Protein AF-0000000085245393 (afdb_homodimer)

Nearest PDB structures (foldseek):
  5vcm-assembly1_A  TM=9.614E-01  e=4.831E-47  Homo sapiens
  5vcr-assembly1_A  TM=9.547E-01  e=9.733E-47  Homo sapiens
  5vcr-assembly2_B  TM=9.678E-01  e=6.680E-46  Homo sapiens
  5vcs-assembly1_A  TM=9.405E-01  e=3.726E-46  Homo sapiens
  5vcm-assembly2_B  TM=9.175E-01  e=2.350E-44  Homo sapiens

Solvent-accessible surface area (backbone atoms only — not comparable to full-atom values): 44338 Å² total; per-residue (Å²): 111,68,64,62,53,54,48,43,52,49,50,40,48,46,50,40,48,46,55,51,48,52,52,52,50,53,53,48,48,56,58,46,58,70,68,60,77,69,82,82,82,72,82,63,80,61,82,68,73,80,67,93,48,81,86,69,77,38,80,86,39,64,67,45,31,49,50,30,41,52,50,38,53,68,66,51,62,54,43,48,45,82,81,43,69,75,79,60,79,39,40,39,38,29,45,33,63,91,48,60,70,40,36,51,49,24,52,54,25,48,74,58,22,55,74,37,53,38,29,33,39,33,41,39,27,52,50,90,49,70,66,55,51,52,59,61,68,66,60,78,65,32,29,34,33,62,39,54,49,85,67,22,42,81,72,22,65,65,29,79,69,13,50,32,82,57,45,39,58,40,83,46,51,60,70,56,24,58,72,71,58,28,68,48,35,91,26,38,16,88,80,49,33,28,58,47,34,85,55,38,46,55,30,49,46,53,55,44,48,56,52,41,47,74,72,64,39,70,89,44,52,66,56,81,61,50,38,30,38,44,46,33,37,31,35,46,40,43,42,38,53,61,50,49,55,50,48,52,53,44,29,67,76,75,36,71,77,44,55,32,40,17,40,6,30,88,65,35,65,66,64,24,79,79,23,46,36,28,29,33,36,28,33,58,40,47,92,52,44,76,34,35,30,28,44,29,69,59,48,51,25,40,49,49,39,33,38,69,60,59,33,56,45,40,33,33,46,55,50,57,40,49,35,52,36,26,54,72,51,41,63,62,41,42,23,28,42,31,37,60,24,32,34,28,32,77,45,58,68,37,50,100,88,34,74,68,77,63,49,68,69,56,33,53,51,52,48,52,54,44,48,63,71,39,58,87,47,56,71,59,94,59,77,42,82,75,44,81,46,76,46,52,64,68,91,72,84,70,82,17,53,33,32,36,61,50,59,26,54,50,53,61,41,47,84,34,54,129,111,69,67,61,51,53,50,41,52,49,51,41,49,46,50,41,47,48,56,51,47,51,53,52,50,53,52,48,49,56,59,46,55,70,68,62,77,74,74,89,74,72,78,63,81,60,82,67,75,81,66,91,49,80,85,69,76,38,82,86,40,64,68,44,32,49,50,31,41,52,49,38,53,68,66,52,61,56,43,48,45,83,81,44,70,75,78,60,78,38,39,38,36,29,46,33,63,93,49,61,69,40,35,50,50,24,52,55,25,48,72,58,22,57,72,37,55,38,29,32,39,34,40,38,26,52,51,91,50,71,66,54,50,50,61,61,69,65,60,78,65,32,28,36,33,63,38,53,48,85,67,22,42,83,70,21,66,66,29,77,71,13,50,33,83,55,44,40,58,41,82,48,51,59,69,56,24,58,74,71,58,27,67,48,36,90,25,39,15,91,81,47,33,29,58,48,35,85,57,38,46,56,30,50,45,54,55,42,49,57,51,41,49,75,70,64,40,70,88,45,51,67,56,83,61,50,40,28,39,44,46,32,37,33,34,47,40,44,43,38,54,61,49,50,55,50,49,54,53,45,28,67,76,76,35,70,77,45,53,33,41,18,40,6,29,88,64,36,65,65,64,24,78,79,22,45,35,28,30,33,34,28,33,58,41,46,90,49,45,74,34,35,32,27,44,30,68,58,46,51,25,40,51,48,39,34,38,68,59,62,33,57,46,40,34,33,48,55,50,58,40,49,34,50,36,26,53,70,51,42,63,60,38,41,23,28,41,31,38,60,25,31,36,27,32,78,46,58,67,37,49,99,89,34,73,69,78,64,48,67,69,57,33,52,51,51,49,51,52,43,48,63,72,40,58,86,48,58,71,60,94,59,75,42,81,74,44,81,46,75,47,52,64,70,89,73,84,70,83,17,50,33,32,34,63,47,58,26,52,50,55,61,42,49,83,35,55,128

pLDDT: mean 88.42, std 16.77, range [25.17, 98.88]

Foldseek 3Di:
DVVVVVVLVVVLLVQLVVLQVVLQVLLVCVVVVVVPPDDDDDPPPPPPPPPLDQQDADPPDLVRRLSSQSVQLQVFRKAQCVVQPDAAPAEEEAEEEPDQLLLLQQLVLLLLAPPSQRYEYEYEYLDDDPSNSVSQNPDNSYIYTYHYDSQRCSSVVQDPVHPNPLADAFPDALVVCVVSVRSQSPFFWPVRGTAHNVLLVVLLRVLLSLLCQCPPNPSCPPPFWWYWYAYSQKRFHRCQVLLVVQVVVCCVVPNVPAQKEAQAFAPQCVVVLVQVQEKEKEFDDLRGRVHGIGHGPVNSVLVLQCLLQQLAPQASDSSLSLLVCLAPPRPHRHMYTYRPRHRMYGLFPADPVRNPDGDSVVSVVVVVVSCVSNVVRHNDVHHDYPYYYYHHRDHDDGPGNNRGVSSSSSSNCSNVRD/DVVLVVVLVVVLLVQLVVLQVVLQVLLVCVVVVVVPPPDDDDPPVPPPPPPLDQQDADPPDLVRRLSSQSVQLQVFRKAQCVVQPDAAPAEEEAEEEPDQLLLLQQLVLLLLAPPSQRYEYEYEYLDDDPSNSVSQNPRNSYIYTYHYDSQRCSSVVQDPVHPNPLADAFPDALVVCVVSVRSQSPFFWPVRTTAHNVLLVVLLRVLLSLLCQCPPNPSCPPPFWWYWYAYSQKRFHRCQVLLVVQVVVCCVVPNVPAQKEAQAFAPQCVVVLVQVQEKEKEFDDLRGRVHGIGHGPVNSVLVLQCLLQQLAPQASDSSLSLLVCLAPPRPHRHMYTYRPRHRMYGLFPADPVRHPDGDSVVSVVVVVVSCVSNVVRHNDVHHDYPYYYYHDRDHDDGPGNNRGVSSSSSSNCSNVRD

Structure (mmCIF, N/CA/C/O backbone):
data_AF-0000000085245393-model_v1
#
loop_
_entity.id
_entity.type
_entity.pdbx_description
1 polymer 'Alpha-1,6-mannosyl-glycoprotein 2-beta-N-acetylglucosaminyltransferase'
#
loop_
_atom_site.group_PDB
_atom_site.id
_atom_site.type_symbol
_atom_site.label_atom_id
_atom_site.label_alt_id
_atom_site.label_comp_id
_atom_site.label_asym_id
_atom_site.label_entity_id
_atom_site.label_seq_id
_atom_site.pdbx_PDB_ins_code
_atom_site.Cartn_x
_atom_site.Cartn_y
_atom_site.Cartn_z
_atom_site.occupancy
_atom_site.B_iso_or_equiv
_atom_site.auth_seq_id
_atom_site.auth_comp_id
_atom_site.auth_asym_id
_atom_site.auth_atom_id
_atom_site.pdbx_PDB_model_num
ATOM 1 N N . MET A 1 1 ? -40.281 -1.071 -5.734 1 47.12 1 MET A N 1
ATOM 2 C CA . MET A 1 1 ? -39.219 -1.865 -6.359 1 47.12 1 MET A CA 1
ATOM 3 C C . MET A 1 1 ? -37.844 -1.338 -5.977 1 47.12 1 MET A C 1
ATOM 5 O O . MET A 1 1 ? -36.938 -2.111 -5.609 1 47.12 1 MET A O 1
ATOM 9 N N . ARG A 1 2 ? -37.719 0.03 -5.992 1 53.75 2 ARG A N 1
ATOM 10 C CA . ARG A 1 2 ? -36.438 0.684 -5.672 1 53.75 2 ARG A CA 1
ATOM 11 C C . ARG A 1 2 ? -36.125 0.522 -4.191 1 53.75 2 ARG A C 1
ATOM 13 O O . ARG A 1 2 ? -34.969 0.24 -3.84 1 53.75 2 ARG A O 1
ATOM 20 N N . PHE A 1 3 ? -37.031 0.604 -3.336 1 55.62 3 PHE A N 1
ATOM 21 C CA . PHE A 1 3 ? -36.781 0.523 -1.902 1 55.62 3 PHE A CA 1
ATOM 22 C C . PHE A 1 3 ? -36.375 -0.887 -1.502 1 55.62 3 PHE A C 1
ATOM 24 O O . PHE A 1 3 ? -35.531 -1.065 -0.625 1 55.62 3 PHE A O 1
ATOM 31 N N . ARG A 1 4 ? -37.031 -1.949 -2.125 1 52.59 4 ARG A N 1
ATOM 32 C CA . ARG A 1 4 ? -36.688 -3.33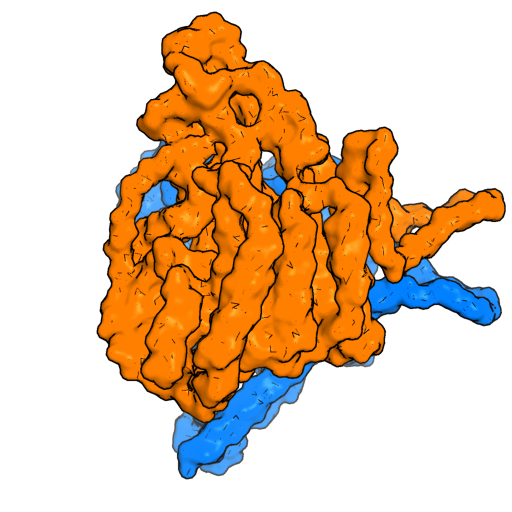8 -1.839 1 52.59 4 ARG A CA 1
ATOM 33 C C . ARG A 1 4 ? -35.25 -3.65 -2.295 1 52.59 4 ARG A C 1
ATOM 35 O O . ARG A 1 4 ? -34.531 -4.375 -1.615 1 52.59 4 ARG A O 1
ATOM 42 N N . LEU A 1 5 ? -34.844 -3.082 -3.389 1 53.03 5 LEU A N 1
ATOM 43 C CA . LEU A 1 5 ? -33.5 -3.268 -3.904 1 53.03 5 LEU A CA 1
ATOM 44 C C . LEU A 1 5 ? -32.469 -2.619 -2.982 1 53.03 5 LEU A C 1
ATOM 46 O O . LEU A 1 5 ? -31.422 -3.193 -2.73 1 53.03 5 LEU A O 1
ATOM 50 N N . LEU A 1 6 ? -32.812 -1.485 -2.449 1 59.09 6 LEU A N 1
ATOM 51 C CA . LEU A 1 6 ? -31.922 -0.774 -1.544 1 59.09 6 LEU A CA 1
ATOM 52 C C . LEU A 1 6 ? -31.766 -1.527 -0.226 1 59.09 6 LEU A C 1
ATOM 54 O O . LEU A 1 6 ? -30.672 -1.605 0.327 1 59.09 6 LEU A O 1
ATOM 58 N N . LYS A 1 7 ? -32.844 -2.221 0.189 1 58.84 7 LYS A N 1
ATOM 59 C CA . LYS A 1 7 ? -32.812 -2.986 1.433 1 58.84 7 LYS A CA 1
ATOM 60 C C . LYS A 1 7 ? -31.969 -4.242 1.283 1 58.84 7 LYS A C 1
ATOM 62 O O . LYS A 1 7 ? -31.203 -4.59 2.184 1 58.84 7 LYS A O 1
ATOM 67 N N . ARG A 1 8 ? -32.062 -4.906 0.15 1 58.72 8 ARG A N 1
ATOM 68 C CA . ARG A 1 8 ? -31.297 -6.133 -0.08 1 58.72 8 ARG A CA 1
ATOM 69 C C . ARG A 1 8 ? -29.812 -5.832 -0.198 1 58.72 8 ARG A C 1
ATOM 71 O O . ARG A 1 8 ? -28.969 -6.578 0.326 1 58.72 8 ARG A O 1
ATOM 78 N N . ASN A 1 9 ? -29.484 -4.758 -0.839 1 64.75 9 ASN A N 1
ATOM 79 C CA . ASN A 1 9 ? -28.094 -4.32 -0.915 1 64.75 9 ASN A CA 1
ATOM 80 C C . ASN A 1 9 ? -27.531 -3.986 0.465 1 64.75 9 ASN A C 1
ATOM 82 O O . ASN A 1 9 ? -26.391 -4.316 0.772 1 64.75 9 ASN A O 1
ATOM 86 N N . LEU A 1 10 ? -28.406 -3.432 1.203 1 68.81 10 LEU A N 1
ATOM 87 C CA . LEU A 1 10 ? -28 -3.08 2.564 1 68.81 10 LEU A CA 1
ATOM 88 C C . LEU A 1 10 ? -27.75 -4.332 3.396 1 68.81 10 LEU A C 1
ATOM 90 O O . LEU A 1 10 ? -26.781 -4.395 4.145 1 68.81 10 LEU A O 1
ATOM 94 N N . LEU A 1 11 ? -28.609 -5.367 3.193 1 64.88 11 LEU A N 1
ATOM 95 C CA . LEU A 1 11 ? -28.422 -6.617 3.928 1 64.88 11 LEU A CA 1
ATOM 96 C C . LEU A 1 11 ? -27.156 -7.324 3.496 1 64.88 11 LEU A C 1
ATOM 98 O O . LEU A 1 11 ? -26.422 -7.871 4.332 1 64.88 11 LEU A O 1
ATOM 102 N N . ALA A 1 12 ? -26.953 -7.332 2.184 1 66.38 12 ALA A N 1
ATOM 103 C CA . ALA A 1 12 ? -25.719 -7.934 1.662 1 66.38 12 ALA A CA 1
ATOM 104 C C . ALA A 1 12 ? -24.484 -7.227 2.211 1 66.38 12 ALA A C 1
ATOM 106 O O . ALA A 1 12 ? -23.531 -7.875 2.641 1 66.38 12 ALA A O 1
ATOM 107 N N . LEU A 1 13 ? -24.562 -5.98 2.266 1 72.06 13 LEU A N 1
ATOM 108 C CA . LEU A 1 13 ? -23.438 -5.188 2.754 1 72.06 13 LEU A CA 1
ATOM 109 C C . LEU A 1 13 ? -23.25 -5.375 4.258 1 72.06 13 LEU A C 1
ATOM 111 O O . LEU A 1 13 ? -22.125 -5.398 4.75 1 72.06 13 LEU A O 1
ATOM 115 N N . LEU A 1 14 ? -24.328 -5.664 4.871 1 70.06 14 LEU A N 1
ATOM 116 C CA . LEU A 1 14 ? -24.266 -5.949 6.301 1 70.06 14 LEU A CA 1
ATOM 117 C C . LEU A 1 14 ? -23.594 -7.289 6.559 1 70.06 14 LEU A C 1
ATOM 119 O O . LEU A 1 14 ? -22.828 -7.43 7.52 1 70.06 14 LEU A O 1
ATOM 123 N N . GLY A 1 15 ? -23.891 -8.227 5.645 1 68.75 15 GLY A N 1
ATOM 124 C CA . GLY A 1 15 ? -23.203 -9.508 5.754 1 68.75 15 GLY A CA 1
ATOM 125 C C . GLY A 1 15 ? -21.703 -9.398 5.609 1 68.75 15 GLY A C 1
ATOM 126 O O . GLY A 1 15 ? -20.953 -9.977 6.395 1 68.75 15 GLY A O 1
ATOM 127 N N . VAL A 1 16 ? -21.281 -8.625 4.699 1 74 16 VAL A N 1
ATOM 128 C CA . VAL A 1 16 ? -19.859 -8.406 4.477 1 74 16 VAL A CA 1
ATOM 129 C C . VAL A 1 16 ? -19.25 -7.711 5.695 1 74 16 VAL A C 1
ATOM 131 O O . VAL A 1 16 ? -18.172 -8.102 6.164 1 74 16 VAL A O 1
ATOM 134 N N . SER A 1 17 ? -19.984 -6.789 6.125 1 73.88 17 SER A N 1
ATOM 135 C CA . SER A 1 17 ? -19.516 -6.051 7.289 1 73.88 17 SER A CA 1
ATOM 136 C C . SER A 1 17 ? -19.344 -6.969 8.492 1 73.88 17 SER A C 1
ATOM 138 O O . SER A 1 17 ? -18.375 -6.852 9.242 1 73.88 17 SER A O 1
ATOM 140 N N . PHE A 1 18 ? -20.219 -7.891 8.57 1 71.38 18 PHE A N 1
ATOM 141 C CA . PHE A 1 18 ? -20.156 -8.836 9.68 1 71.38 18 PHE A CA 1
ATOM 142 C C . PHE A 1 18 ? -18.906 -9.703 9.57 1 71.38 18 PHE A C 1
ATOM 144 O O . PHE A 1 18 ? -18.203 -9.906 10.562 1 71.38 18 PHE A O 1
ATOM 151 N N . VAL A 1 19 ? -18.641 -10.148 8.438 1 71.25 19 VAL A N 1
ATOM 152 C CA . VAL A 1 19 ? -17.484 -11.016 8.211 1 71.25 19 VAL A CA 1
ATOM 153 C C . VAL A 1 19 ? -16.203 -10.25 8.492 1 71.25 19 VAL A C 1
ATOM 155 O O . VAL A 1 19 ? -15.312 -10.75 9.18 1 71.25 19 VAL A O 1
ATOM 158 N N . VAL A 1 20 ? -16.219 -9.086 8.07 1 73.06 20 VAL A N 1
ATOM 159 C CA . VAL A 1 20 ? -15.023 -8.25 8.219 1 73.06 20 VAL A CA 1
ATOM 160 C C . VAL A 1 20 ? -14.836 -7.867 9.688 1 73.06 20 VAL A C 1
ATOM 162 O O . VAL A 1 20 ? -13.727 -7.953 10.219 1 73.06 20 VAL A O 1
ATOM 165 N N . VAL A 1 21 ? -15.906 -7.562 10.305 1 72.31 21 VAL A N 1
ATOM 166 C CA . VAL A 1 21 ? -15.867 -7.152 11.703 1 72.31 21 VAL A CA 1
ATOM 167 C C . VAL A 1 21 ? -15.422 -8.32 12.578 1 72.31 21 VAL A C 1
ATOM 169 O O . VAL A 1 21 ? -14.625 -8.156 13.5 1 72.31 21 VAL A O 1
ATOM 172 N N . THR A 1 22 ? -15.898 -9.461 12.258 1 68.62 22 THR A N 1
ATOM 173 C CA . THR A 1 22 ? -15.508 -10.648 13.008 1 68.62 22 THR A CA 1
ATOM 174 C C . THR A 1 22 ? -14.008 -10.906 12.883 1 68.62 22 THR A C 1
ATOM 176 O O . THR A 1 22 ? -13.344 -11.227 13.867 1 68.62 22 THR A O 1
ATOM 179 N N . LEU A 1 23 ? -13.539 -10.727 11.797 1 68 23 LEU A N 1
ATOM 180 C CA . LEU A 1 23 ? -12.109 -10.906 11.594 1 68 23 LEU A CA 1
ATOM 181 C C . LEU A 1 23 ? -11.305 -9.859 12.352 1 68 23 LEU A C 1
ATOM 183 O O . LEU A 1 23 ? -10.289 -10.172 12.977 1 68 23 LEU A O 1
ATOM 187 N N . LEU A 1 24 ? -11.828 -8.695 12.297 1 68.31 24 LEU A N 1
ATOM 188 C CA . LEU A 1 24 ? -11.148 -7.602 12.984 1 68.31 24 LEU A CA 1
ATOM 189 C C . LEU A 1 24 ? -11.156 -7.82 14.492 1 68.31 24 LEU A C 1
ATOM 191 O O . LEU A 1 24 ? -10.141 -7.602 15.164 1 68.31 24 LEU A O 1
ATOM 195 N N . PHE A 1 25 ? -12.227 -8.25 14.953 1 63.41 25 PHE A N 1
ATOM 196 C CA . PHE A 1 25 ? -12.375 -8.508 16.375 1 63.41 25 PHE A CA 1
ATOM 197 C C . PHE A 1 25 ? -11.477 -9.656 16.812 1 63.41 25 PHE A C 1
ATOM 199 O O . PHE A 1 25 ? -10.852 -9.594 17.875 1 63.41 25 PHE A O 1
ATOM 206 N N . SER A 1 26 ? -11.414 -10.609 16.031 1 61.34 26 SER A N 1
ATOM 207 C CA . SER A 1 26 ? -10.586 -11.766 16.359 1 61.34 26 SER A CA 1
ATOM 208 C C . SER A 1 26 ? -9.109 -11.391 16.406 1 61.34 26 SER A C 1
ATOM 210 O O . SER A 1 26 ? -8.375 -11.844 17.297 1 61.34 26 SER A O 1
ATOM 212 N N . THR A 1 27 ? -8.75 -10.562 15.57 1 61.16 27 THR A N 1
ATOM 213 C CA . THR A 1 27 ? -7.359 -10.133 15.523 1 61.16 27 THR A CA 1
ATOM 214 C C . THR A 1 27 ? -7.031 -9.242 16.719 1 61.16 27 THR A C 1
ATOM 216 O O . THR A 1 27 ? -5.965 -9.375 17.328 1 61.16 27 THR A O 1
ATOM 219 N N . ARG A 1 28 ? -7.996 -8.461 17.062 1 61.47 28 ARG A N 1
ATOM 220 C CA . ARG A 1 28 ? -7.812 -7.555 18.188 1 61.47 28 ARG A CA 1
ATOM 221 C C . ARG A 1 28 ? -7.711 -8.328 19.5 1 61.47 28 ARG A C 1
ATOM 223 O O . ARG A 1 28 ? -6.891 -8 20.359 1 61.47 28 ARG A O 1
ATOM 230 N N . VAL A 1 29 ? -8.547 -9.312 19.656 1 56 29 VAL A N 1
ATOM 231 C CA . VAL A 1 29 ? -8.555 -10.133 20.875 1 56 29 VAL A CA 1
ATOM 232 C C . VAL A 1 29 ? -7.219 -10.859 21.016 1 56 29 VAL A C 1
ATOM 234 O O . VAL A 1 29 ? -6.672 -10.953 22.109 1 56 29 VAL A O 1
ATOM 237 N N . LEU A 1 30 ? -6.676 -11.258 20 1 56 30 LEU A N 1
ATOM 238 C CA . LEU A 1 30 ? -5.391 -11.945 20.016 1 56 30 LEU A CA 1
ATOM 239 C C . LEU A 1 30 ? -4.266 -10.992 20.406 1 56 30 LEU A C 1
ATOM 241 O O . LEU A 1 30 ? -3.379 -11.352 21.172 1 56 30 LEU A O 1
ATOM 245 N N . ILE A 1 31 ? -4.461 -9.789 19.953 1 57.66 31 ILE A N 1
ATOM 246 C CA . ILE A 1 31 ? -3.447 -8.789 20.25 1 57.66 31 ILE A CA 1
ATOM 247 C C . ILE A 1 31 ? -3.502 -8.406 21.719 1 57.66 31 ILE A C 1
ATOM 249 O O . ILE A 1 31 ? -2.465 -8.312 22.391 1 57.66 31 ILE A O 1
ATOM 253 N N . VAL A 1 32 ? -4.762 -8.273 22.281 1 53.59 32 VAL A N 1
ATOM 254 C CA . VAL A 1 32 ? -4.973 -7.867 23.656 1 53.59 32 VAL A CA 1
ATOM 255 C C . VAL A 1 32 ? -4.621 -9.023 24.594 1 53.59 32 VAL A C 1
ATOM 257 O O . VAL A 1 32 ? -4.039 -8.805 25.672 1 53.59 32 VAL A O 1
ATOM 260 N N . SER A 1 33 ? -5.156 -10.195 24.344 1 51.5 33 SER A N 1
ATOM 261 C CA . SER A 1 33 ? -4.883 -11.352 25.188 1 51.5 33 SER A CA 1
ATOM 262 C C . SER A 1 33 ? -3.383 -11.578 25.344 1 51.5 33 SER A C 1
ATOM 264 O O . SER A 1 33 ? -2.928 -12.047 26.391 1 51.5 33 SER A O 1
ATOM 266 N N . GLU A 1 34 ? -2.77 -11.25 24.422 1 51.22 34 GLU A N 1
ATOM 267 C CA . GLU A 1 34 ? -1.32 -11.383 24.547 1 51.22 34 GLU A CA 1
ATOM 268 C C . GLU A 1 34 ? -0.742 -10.297 25.453 1 51.22 34 GLU A C 1
ATOM 270 O O . GLU A 1 34 ? 0.237 -10.531 26.156 1 51.22 34 GLU A O 1
ATOM 275 N N . ASP A 1 35 ? -1.57 -9.273 25.672 1 45.75 35 ASP A N 1
ATOM 276 C CA . ASP A 1 35 ? -1.13 -8.195 26.547 1 45.75 35 ASP A CA 1
ATOM 277 C C . ASP A 1 35 ? -1.552 -8.461 28 1 45.75 35 ASP A C 1
ATOM 279 O O . ASP A 1 35 ? -0.853 -8.078 28.938 1 45.75 35 ASP A O 1
ATOM 283 N N . GLY A 1 36 ? -2.807 -9.016 28.375 1 39 36 GLY A N 1
ATOM 284 C CA . GLY A 1 36 ? -3.418 -9.117 29.688 1 39 36 GLY A CA 1
ATOM 285 C C . GLY A 1 36 ? -2.908 -10.297 30.484 1 39 36 GLY A C 1
ATOM 286 O O . GLY A 1 36 ? -3.422 -10.586 31.578 1 39 36 GLY A O 1
ATOM 287 N N . GLY A 1 37 ? -2.285 -11.273 30.156 1 36.66 37 GLY A N 1
ATOM 288 C CA . GLY A 1 37 ? -2.119 -12.477 30.953 1 36.66 37 GLY A CA 1
ATOM 289 C C . GLY A 1 37 ? -1.367 -12.242 32.25 1 36.66 37 GLY A C 1
ATOM 290 O O . GLY A 1 37 ? -0.749 -13.156 32.781 1 36.66 37 GLY A O 1
ATOM 291 N N . GLY A 1 38 ? -1.348 -11.055 32.938 1 31.08 38 GLY A N 1
ATOM 292 C CA . GLY A 1 38 ? -0.567 -11.078 34.156 1 31.08 38 GLY A CA 1
ATOM 293 C C . GLY A 1 38 ? -1.31 -11.703 35.312 1 31.08 38 GLY A C 1
ATOM 294 O O . GLY A 1 38 ? -0.772 -11.797 36.406 1 31.08 38 GLY A O 1
ATOM 295 N N . ASP A 1 39 ? -2.605 -11.516 35.656 1 29.42 39 ASP A N 1
ATOM 296 C CA . ASP A 1 39 ? -2.916 -11.508 37.094 1 29.42 39 ASP A CA 1
ATOM 297 C C . ASP A 1 39 ? -2.725 -12.898 37.688 1 29.42 39 ASP A C 1
ATOM 299 O O . ASP A 1 39 ? -1.993 -13.055 38.688 1 29.42 39 ASP A O 1
ATOM 303 N N . ALA A 1 40 ? -3.9 -13.422 38.656 1 26.5 40 ALA A N 1
ATOM 304 C CA . ALA A 1 40 ? -4.039 -13.984 40 1 26.5 40 ALA A CA 1
ATOM 305 C C . ALA A 1 40 ? -3.574 -15.43 40.031 1 26.5 40 ALA A C 1
ATOM 307 O O . ALA A 1 40 ? -2.771 -15.805 40.906 1 26.5 40 ALA A O 1
ATOM 308 N N . GLY A 1 41 ? -4.609 -16.391 40.375 1 27.12 41 GLY A N 1
ATOM 309 C CA . GLY A 1 41 ? -4.605 -17.547 41.25 1 27.12 41 GLY A CA 1
ATOM 310 C C . GLY A 1 41 ? -3.648 -18.625 40.781 1 27.12 41 GLY A C 1
ATOM 311 O O . GLY A 1 41 ? -2.984 -18.5 39.75 1 27.12 41 GLY A O 1
ATOM 312 N N . GLY A 1 42 ? -4.109 -20 41.25 1 27.52 42 GLY A N 1
ATOM 313 C CA . GLY A 1 42 ? -3.467 -21.281 41.469 1 27.52 42 GLY A CA 1
ATOM 314 C C . GLY A 1 42 ? -2.691 -21.766 40.25 1 27.52 42 GLY A C 1
ATOM 315 O O . GLY A 1 42 ? -2.863 -21.25 39.156 1 27.52 42 GLY A O 1
ATOM 316 N N . PRO A 1 43 ? -1.739 -22.797 40.625 1 28.56 43 PRO A N 1
ATOM 317 C CA . PRO A 1 43 ? -0.766 -23.406 39.719 1 28.56 43 PRO A CA 1
ATOM 318 C C . PRO A 1 43 ? -1.377 -23.797 38.375 1 28.56 43 PRO A C 1
ATOM 320 O O . PRO A 1 43 ? -0.774 -24.562 37.625 1 28.56 43 PRO A O 1
ATOM 323 N N . GLN A 1 44 ? -2.771 -23.453 38.25 1 25.73 44 GLN A N 1
ATOM 324 C CA . GLN A 1 44 ? -3.092 -24.266 37.094 1 25.73 44 GLN A CA 1
ATOM 325 C C . GLN A 1 44 ? -2.088 -24.031 35.969 1 25.73 44 GLN A C 1
ATOM 327 O O . GLN A 1 44 ? -1.504 -22.953 35.875 1 25.73 44 GLN A O 1
ATOM 332 N N . GLN A 1 45 ? -1.749 -25.203 35.344 1 27.14 45 GLN A N 1
ATOM 333 C CA . GLN A 1 45 ? -0.819 -25.406 34.25 1 27.14 45 GLN A CA 1
ATOM 334 C C . GLN A 1 45 ? -0.887 -24.234 33.25 1 27.14 45 GLN A C 1
ATOM 336 O O . GLN A 1 45 ? -1.972 -23.859 32.812 1 27.14 45 GLN A O 1
ATOM 341 N N . GLY A 1 46 ? -0.079 -23.156 33.594 1 26.91 46 GLY A N 1
ATOM 342 C CA . GLY A 1 46 ? 0.234 -21.922 32.875 1 26.91 46 GLY A CA 1
ATOM 343 C C . GLY A 1 46 ? -0.024 -22.016 31.391 1 26.91 46 GLY A C 1
ATOM 344 O O . GLY A 1 46 ? 0.204 -23.062 30.781 1 26.91 46 GLY A O 1
ATOM 345 N N . PRO A 1 47 ? -1.228 -21.453 31.047 1 26.67 47 PRO A N 1
ATOM 346 C CA . PRO A 1 47 ? -1.374 -21.562 29.594 1 26.67 47 PRO A CA 1
ATOM 347 C C . PRO A 1 47 ? -0.035 -21.516 28.859 1 26.67 47 PRO A C 1
ATOM 349 O O . PRO A 1 47 ? 0.823 -20.688 29.188 1 26.67 47 PRO A O 1
ATOM 352 N N . ARG A 1 48 ? 0.531 -22.672 28.547 1 26.45 48 ARG A N 1
ATOM 353 C CA . ARG A 1 48 ? 1.761 -22.953 27.812 1 26.45 48 ARG A CA 1
ATOM 354 C C . ARG A 1 48 ? 2.15 -21.797 26.906 1 26.45 48 ARG A C 1
ATOM 356 O O . ARG A 1 48 ? 1.286 -21.141 26.312 1 26.45 48 ARG A O 1
ATOM 363 N N . ALA A 1 49 ? 3.17 -21.031 27.172 1 30.97 49 ALA A N 1
ATOM 364 C CA . ALA A 1 49 ? 4.039 -20.266 26.281 1 30.97 49 ALA A CA 1
ATOM 365 C C . ALA A 1 49 ? 3.797 -20.641 24.828 1 30.97 49 ALA A C 1
ATOM 367 O O . ALA A 1 49 ? 3.922 -21.797 24.453 1 30.97 49 ALA A O 1
ATOM 368 N N . GLY A 1 50 ? 2.725 -20.141 24.109 1 31.83 50 GLY A N 1
ATOM 369 C CA . GLY A 1 50 ? 2.406 -20.5 22.734 1 31.83 50 GLY A CA 1
ATOM 370 C C . GLY A 1 50 ? 3.607 -21.016 21.969 1 31.83 50 GLY A C 1
ATOM 371 O O . GLY A 1 50 ? 4.598 -20.297 21.812 1 31.83 50 GLY A O 1
ATOM 372 N N . ARG A 1 51 ? 4.082 -22.25 22.031 1 34.53 51 ARG A N 1
ATOM 373 C CA . ARG A 1 51 ? 5.031 -23.094 21.297 1 34.53 51 ARG A CA 1
ATOM 374 C C . ARG A 1 51 ? 5.203 -22.609 19.859 1 34.53 51 ARG A C 1
ATOM 376 O O . ARG A 1 51 ? 4.219 -22.422 19.141 1 34.53 51 ARG A O 1
ATOM 383 N N . SER A 1 52 ? 6.148 -21.688 19.547 1 49.56 52 SER A N 1
ATOM 384 C CA . SER A 1 52 ? 6.719 -21.562 18.219 1 49.56 52 SER A CA 1
ATOM 385 C C . SER A 1 52 ? 6.535 -22.844 17.406 1 49.56 52 SER A C 1
ATOM 387 O O . SER A 1 52 ? 7.508 -23.531 17.094 1 49.56 52 SER A O 1
ATOM 389 N N . GLY A 1 53 ? 5.598 -23.562 17.797 1 56.81 53 GLY A N 1
ATOM 390 C CA . GLY A 1 53 ? 5.484 -24.828 17.078 1 56.81 53 GLY A CA 1
ATOM 391 C C . GLY A 1 53 ? 4.664 -24.734 15.812 1 56.81 53 GLY A C 1
ATOM 392 O O . GLY A 1 53 ? 4.137 -23.672 15.484 1 56.81 53 GLY A O 1
ATOM 393 N N . PRO A 1 54 ? 4.738 -25.859 15.102 1 65.69 54 PRO A N 1
ATOM 394 C CA . PRO A 1 54 ? 3.971 -26 13.859 1 65.69 54 PRO A CA 1
ATOM 395 C C . PRO A 1 54 ? 2.482 -25.719 14.055 1 65.69 54 PRO A C 1
ATOM 397 O O . PRO A 1 54 ? 1.951 -25.922 15.148 1 65.69 54 PRO A O 1
ATOM 400 N N . VAL A 1 55 ? 1.892 -25 13.172 1 71.62 55 VAL A N 1
ATOM 401 C CA . VAL A 1 55 ? 0.473 -24.656 13.164 1 71.62 55 VAL A CA 1
ATOM 402 C C . VAL A 1 55 ? -0.364 -25.922 13.352 1 71.62 55 VAL A C 1
ATOM 404 O O . VAL A 1 55 ? -0.171 -26.906 12.641 1 71.62 55 VAL A O 1
ATOM 407 N N . THR A 1 56 ? -1.08 -26.016 14.461 1 80.44 56 THR A N 1
ATOM 408 C CA . THR A 1 56 ? -2.053 -27.094 14.648 1 80.44 56 THR A CA 1
ATOM 409 C C . THR A 1 56 ? -3.477 -26.562 14.508 1 80.44 56 THR A C 1
ATOM 411 O O . THR A 1 56 ? -3.828 -25.547 15.125 1 80.44 56 THR A O 1
ATOM 414 N N . PHE A 1 57 ? -4.176 -27.203 13.555 1 88.12 57 PHE A N 1
ATOM 415 C CA . PHE A 1 57 ? -5.562 -26.797 13.344 1 88.12 57 PHE A CA 1
ATOM 416 C C . PHE A 1 57 ? -6.504 -27.594 14.227 1 88.12 57 PHE A C 1
ATOM 418 O O . PHE A 1 57 ? -6.309 -28.797 14.422 1 88.12 57 PHE A O 1
ATOM 425 N N . ASN A 1 58 ? -7.398 -26.938 14.812 1 86.5 58 ASN A N 1
ATOM 426 C CA . ASN A 1 58 ? -8.516 -27.578 15.492 1 86.5 58 ASN A CA 1
ATOM 427 C C . ASN A 1 58 ? -9.742 -27.672 14.586 1 86.5 58 ASN A C 1
ATOM 429 O O . ASN A 1 58 ? -10.406 -26.672 14.32 1 86.5 58 ASN A O 1
ATOM 433 N N . PHE A 1 59 ? -9.992 -28.938 14.195 1 88.38 59 PHE A N 1
ATOM 434 C CA . PHE A 1 59 ? -11.094 -29.172 13.266 1 88.38 59 PHE A CA 1
ATOM 435 C C . PHE A 1 59 ? -12.375 -29.5 14.016 1 88.38 59 PHE A C 1
ATOM 437 O O . PHE A 1 59 ? -13.328 -30.016 13.43 1 88.38 59 PHE A O 1
ATOM 444 N N . GLY A 1 60 ? -12.383 -29.328 15.242 1 88.19 60 GLY A N 1
ATOM 445 C CA . GLY A 1 60 ? -13.531 -29.672 16.062 1 88.19 60 GLY A CA 1
ATOM 446 C C . GLY A 1 60 ? -14.781 -28.891 15.719 1 88.19 60 GLY A C 1
ATOM 447 O O . GLY A 1 60 ? -15.891 -29.438 15.75 1 88.19 60 GLY A O 1
ATOM 448 N N . SER A 1 61 ? -14.625 -27.625 15.508 1 91.25 61 SER A N 1
ATOM 449 C CA . SER A 1 61 ? -15.719 -26.75 15.094 1 91.25 61 SER A CA 1
ATOM 450 C C . SER A 1 61 ? -15.234 -25.703 14.109 1 91.25 61 SER A C 1
ATOM 452 O O . SER A 1 61 ? -14.031 -25.484 13.945 1 91.25 61 SER A O 1
ATOM 454 N N . LEU A 1 62 ? -16.25 -25.156 13.516 1 90.94 62 LEU A N 1
ATOM 455 C CA . LEU A 1 62 ? -15.914 -24.094 12.578 1 90.94 62 LEU A CA 1
ATOM 456 C C . LEU A 1 62 ? -15.25 -22.922 13.305 1 90.94 62 LEU A C 1
ATOM 458 O O . LEU A 1 62 ? -14.32 -22.312 12.789 1 90.94 62 LEU A O 1
ATOM 462 N N . SER A 1 63 ? -15.797 -22.656 14.445 1 90.06 63 SER A N 1
ATOM 463 C CA . SER A 1 63 ? -15.234 -21.578 15.25 1 90.06 63 SER A CA 1
ATOM 464 C C . SER A 1 63 ? -13.789 -21.891 15.656 1 90.06 63 SER A C 1
ATOM 466 O O . SER A 1 63 ? -12.922 -21.031 15.578 1 90.06 63 SER A O 1
ATOM 468 N N . ASP A 1 64 ? -13.562 -23.094 16 1 90.31 64 ASP A N 1
ATOM 469 C CA . ASP A 1 64 ? -12.219 -23.5 16.391 1 90.31 64 ASP A CA 1
ATOM 470 C C . ASP A 1 64 ? -11.258 -23.438 15.203 1 90.31 64 ASP A C 1
ATOM 472 O O . ASP A 1 64 ? -10.117 -23 15.344 1 90.31 64 ASP A O 1
ATOM 476 N N . LEU A 1 65 ? -11.773 -23.891 14.141 1 92.88 65 LEU A N 1
ATOM 477 C CA . LEU A 1 65 ? -10.945 -23.859 12.938 1 92.88 65 LEU A CA 1
ATOM 478 C C . LEU A 1 65 ? -10.609 -22.422 12.547 1 92.88 65 LEU A C 1
ATOM 480 O O . LEU A 1 65 ? -9.453 -22.125 12.227 1 92.88 65 LEU A O 1
ATOM 484 N N . SER A 1 66 ? -11.586 -21.516 12.617 1 91.5 66 SER A N 1
ATOM 485 C CA . SER A 1 66 ? -11.375 -20.109 12.32 1 91.5 66 SER A CA 1
ATOM 486 C C . SER A 1 66 ? -10.336 -19.5 13.258 1 91.5 66 SER A C 1
ATOM 488 O O . SER A 1 66 ? -9.453 -18.766 12.812 1 91.5 66 SER A O 1
ATOM 490 N N . GLN A 1 67 ? -10.438 -19.828 14.469 1 88.5 67 GLN A N 1
ATOM 491 C CA . GLN A 1 67 ? -9.492 -19.328 15.453 1 88.5 67 GLN A CA 1
ATOM 492 C C . GLN A 1 67 ? -8.078 -19.828 15.156 1 88.5 67 GLN A C 1
ATOM 494 O O . GLN A 1 67 ? -7.105 -19.078 15.312 1 88.5 67 GLN A O 1
ATOM 499 N N . SER A 1 68 ? -8.023 -21.031 14.766 1 90.56 68 SER A N 1
ATOM 500 C CA . SER A 1 68 ? -6.727 -21.594 14.398 1 90.56 68 SER A CA 1
ATOM 501 C C . SER A 1 68 ? -6.113 -20.844 13.227 1 90.56 68 SER A C 1
ATOM 503 O O . SER A 1 68 ? -4.914 -20.562 13.219 1 90.56 68 SER A O 1
ATOM 505 N N . VAL A 1 69 ? -6.922 -20.531 12.273 1 92.56 69 VAL A N 1
ATOM 506 C CA . VAL A 1 69 ? -6.48 -19.828 11.078 1 92.56 69 VAL A CA 1
ATOM 507 C C . VAL A 1 69 ? -5.992 -18.422 11.445 1 92.56 69 VAL A C 1
ATOM 509 O O . VAL A 1 69 ? -4.902 -18.016 11.039 1 92.56 69 VAL A O 1
ATOM 512 N N . TYR A 1 70 ? -6.77 -17.781 12.234 1 88.5 70 TYR A N 1
ATOM 513 C CA . TYR A 1 70 ? -6.406 -16.422 12.648 1 88.5 70 TYR A CA 1
ATOM 514 C C . TYR A 1 70 ? -5.117 -16.422 13.461 1 88.5 70 TYR A C 1
ATOM 516 O O . TYR A 1 70 ? -4.242 -15.586 13.25 1 88.5 70 TYR A O 1
ATOM 524 N N . SER A 1 71 ? -5.023 -17.359 14.336 1 88.25 71 SER A N 1
ATOM 525 C CA . SER A 1 71 ? -3.832 -17.469 15.172 1 88.25 71 SER A CA 1
ATOM 526 C C . SER A 1 71 ? -2.59 -17.75 14.336 1 88.25 71 SER A C 1
ATOM 528 O O . SER A 1 71 ? -1.533 -17.156 14.562 1 88.25 71 SER A O 1
ATOM 530 N N . ALA A 1 72 ? -2.764 -18.609 13.414 1 92.38 72 ALA A N 1
ATOM 531 C CA . ALA A 1 72 ? -1.641 -18.953 12.539 1 92.38 72 ALA A CA 1
ATOM 532 C C . ALA A 1 72 ? -1.179 -17.734 11.742 1 92.38 72 ALA A C 1
ATOM 534 O O . ALA A 1 72 ? 0.023 -17.484 11.617 1 92.38 72 ALA A O 1
ATOM 535 N N . ASN A 1 73 ? -2.129 -16.984 11.18 1 93.06 73 ASN A N 1
ATOM 536 C CA . ASN A 1 73 ? -1.803 -15.797 10.398 1 93.06 73 ASN A CA 1
ATOM 537 C C . ASN A 1 73 ? -1.177 -14.711 11.266 1 93.06 73 ASN A C 1
ATOM 539 O O . ASN A 1 73 ? -0.357 -13.93 10.789 1 93.06 73 ASN A O 1
ATOM 543 N N . TYR A 1 74 ? -1.565 -14.672 12.469 1 86.88 74 TYR A N 1
ATOM 544 C CA . TYR A 1 74 ? -1.036 -13.672 13.391 1 86.88 74 TYR A CA 1
ATOM 545 C C . TYR A 1 74 ? 0.375 -14.039 13.836 1 86.88 74 TYR A C 1
ATOM 547 O O . TYR A 1 74 ? 1.276 -13.203 13.82 1 86.88 74 TYR A O 1
ATOM 555 N N . ARG A 1 75 ? 0.605 -15.273 14.211 1 87.38 75 ARG A N 1
ATOM 556 C CA . ARG A 1 75 ? 1.882 -15.711 14.766 1 87.38 75 ARG A CA 1
ATOM 557 C C . ARG A 1 75 ? 2.947 -15.805 13.68 1 87.38 75 ARG A C 1
ATOM 559 O O . ARG A 1 75 ? 4.105 -15.445 13.906 1 87.38 75 ARG A O 1
ATOM 566 N N . GLN A 1 76 ? 2.539 -16.266 12.516 1 93.19 76 GLN A N 1
ATOM 567 C CA . GLN A 1 76 ? 3.408 -16.375 11.344 1 93.19 76 GLN A CA 1
ATOM 568 C C . GLN A 1 76 ? 4.703 -17.109 11.688 1 93.19 76 GLN A C 1
ATOM 570 O O . GLN A 1 76 ? 5.797 -16.594 11.43 1 93.19 76 GLN A O 1
ATOM 575 N N . CYS A 1 77 ? 4.59 -18.312 12.141 1 92 77 CYS A N 1
ATOM 576 C CA . CYS A 1 77 ? 5.754 -19.109 12.477 1 92 77 CYS A CA 1
ATOM 577 C C . CYS A 1 77 ? 6.516 -19.516 11.219 1 92 77 CYS A C 1
ATOM 579 O O . CYS A 1 77 ? 5.984 -20.25 10.383 1 92 77 CYS A O 1
ATOM 581 N N . VAL A 1 78 ? 7.746 -19.078 11.125 1 95.62 78 VAL A N 1
ATOM 582 C CA . VAL A 1 78 ? 8.586 -19.438 9.992 1 95.62 78 VAL A CA 1
ATOM 583 C C . VAL A 1 78 ? 9.32 -20.75 10.289 1 95.62 78 VAL A C 1
ATOM 585 O O . VAL A 1 78 ? 10.188 -20.797 11.164 1 95.62 78 VAL A O 1
ATOM 588 N N . HIS A 1 79 ? 8.953 -21.75 9.539 1 95.38 79 HIS A N 1
ATOM 589 C CA . HIS A 1 79 ? 9.57 -23.062 9.68 1 95.38 79 HIS A CA 1
ATOM 590 C C . HIS A 1 79 ? 11.016 -23.047 9.203 1 95.38 79 HIS A C 1
ATOM 592 O O . HIS A 1 79 ? 11.328 -22.438 8.18 1 95.38 79 HIS A O 1
ATOM 598 N N . ASN A 1 80 ? 12.055 -23.656 9.945 1 95.88 80 ASN A N 1
ATOM 599 C CA . ASN A 1 80 ? 13.461 -23.812 9.617 1 95.88 80 ASN A CA 1
ATOM 600 C C . ASN A 1 80 ? 14.227 -22.5 9.773 1 95.88 80 ASN A C 1
ATOM 602 O O . ASN A 1 80 ? 15.297 -22.328 9.195 1 95.88 80 ASN A O 1
ATOM 606 N N . GLN A 1 81 ? 13.633 -21.547 10.469 1 93.38 81 GLN A N 1
ATOM 607 C CA . GLN A 1 81 ? 14.273 -20.25 10.648 1 93.38 81 GLN A CA 1
ATOM 608 C C . GLN A 1 81 ? 15.633 -20.391 11.336 1 93.38 81 GLN A C 1
ATOM 610 O O . GLN A 1 81 ? 16.578 -19.688 10.984 1 93.38 81 GLN A O 1
ATOM 615 N N . ASP A 1 82 ? 15.758 -21.281 12.25 1 91.75 82 ASP A N 1
ATOM 616 C CA . ASP A 1 82 ? 17 -21.484 13 1 91.75 82 ASP A CA 1
ATOM 617 C C . ASP A 1 82 ? 18.062 -22.125 12.125 1 91.75 82 ASP A C 1
ATOM 619 O O . ASP A 1 82 ? 19.25 -21.797 12.242 1 91.75 82 ASP A O 1
ATOM 623 N N . ARG A 1 83 ? 17.625 -23.016 11.281 1 94.56 83 ARG A N 1
ATOM 624 C CA . ARG A 1 83 ? 18.547 -23.75 10.422 1 94.56 83 ARG A CA 1
ATOM 625 C C . ARG A 1 83 ? 19.078 -22.859 9.305 1 94.56 83 ARG A C 1
ATOM 627 O O . ARG A 1 83 ? 20.203 -23.016 8.852 1 94.56 83 ARG A O 1
ATOM 634 N N . PHE A 1 84 ? 18.281 -21.984 8.828 1 95.19 84 PHE A N 1
ATOM 635 C CA . PHE A 1 84 ? 18.656 -21.094 7.734 1 95.19 84 PHE A CA 1
ATOM 636 C C . PHE A 1 84 ? 18.531 -19.641 8.156 1 95.19 84 PHE A C 1
ATOM 638 O O . PHE A 1 84 ? 17.625 -18.938 7.711 1 95.19 84 PHE A O 1
ATOM 645 N N . PRO A 1 85 ? 19.562 -19.266 8.906 1 88.12 85 PRO A N 1
ATOM 646 C CA . PRO A 1 85 ? 19.484 -17.891 9.406 1 88.12 85 PRO A CA 1
ATOM 647 C C . PRO A 1 85 ? 19.781 -16.859 8.328 1 88.12 85 PRO A C 1
ATOM 649 O O . PRO A 1 85 ? 20.406 -17.172 7.312 1 88.12 85 PRO A O 1
ATOM 652 N N . GLY A 1 86 ? 19.281 -15.703 8.344 1 86.75 86 GLY A N 1
ATOM 653 C CA . GLY A 1 86 ? 19.547 -14.633 7.398 1 86.75 86 GLY A CA 1
ATOM 654 C C . GLY A 1 86 ? 18.344 -14.266 6.551 1 86.75 86 GLY A C 1
ATOM 655 O O . GLY A 1 86 ? 17.328 -14.977 6.566 1 86.75 86 GLY A O 1
ATOM 656 N N . ASP A 1 87 ? 18.562 -13.289 5.742 1 89.81 87 ASP A N 1
ATOM 657 C CA . ASP A 1 87 ? 17.5 -12.805 4.875 1 89.81 87 ASP A CA 1
ATOM 658 C C . ASP A 1 87 ? 17.406 -13.633 3.596 1 89.81 87 ASP A C 1
ATOM 660 O O . ASP A 1 87 ? 18.438 -14.055 3.051 1 89.81 87 ASP A O 1
ATOM 664 N N . PRO A 1 88 ? 16.25 -13.922 3.193 1 94.94 88 PRO A N 1
ATOM 665 C CA . PRO A 1 88 ? 16.125 -14.688 1.953 1 94.94 88 PRO A CA 1
ATOM 666 C C . PRO A 1 88 ? 16.609 -13.922 0.728 1 94.94 88 PRO A C 1
ATOM 668 O O . PRO A 1 88 ? 16.438 -12.703 0.653 1 94.94 88 PRO A O 1
ATOM 671 N N . GLN A 1 89 ? 17.172 -14.633 -0.201 1 96.56 89 GLN A N 1
ATOM 672 C CA . GLN A 1 89 ? 17.578 -14.047 -1.472 1 96.56 89 GLN A CA 1
ATOM 673 C C . GLN A 1 89 ? 16.469 -14.109 -2.502 1 96.56 89 GLN A C 1
ATOM 675 O O . GLN A 1 89 ? 16.453 -13.344 -3.467 1 96.56 89 GLN A O 1
ATOM 680 N N . LEU A 1 90 ? 15.57 -15.008 -2.24 1 98.31 90 LEU A N 1
ATOM 681 C CA . LEU A 1 90 ? 14.406 -15.148 -3.111 1 98.31 90 LEU A CA 1
ATOM 682 C C . LEU A 1 90 ? 13.172 -15.547 -2.311 1 98.31 90 LEU A C 1
ATOM 684 O O . LEU A 1 90 ? 13.242 -16.406 -1.438 1 98.31 90 LEU A O 1
ATOM 688 N N . VAL A 1 91 ? 12.094 -14.867 -2.551 1 98.75 91 VAL A N 1
ATOM 689 C CA . VAL A 1 91 ? 10.812 -15.219 -1.95 1 98.75 91 VAL A CA 1
ATOM 690 C C . VAL A 1 91 ? 9.891 -15.805 -3.014 1 98.75 91 VAL A C 1
ATOM 692 O O . VAL A 1 91 ? 9.695 -15.211 -4.074 1 98.75 91 VAL A O 1
ATOM 695 N N . LEU A 1 92 ? 9.398 -16.984 -2.793 1 98.88 92 LEU A N 1
ATOM 696 C CA . LEU A 1 92 ? 8.398 -17.625 -3.635 1 98.88 92 LEU A CA 1
ATOM 697 C C . LEU A 1 92 ? 7.062 -17.734 -2.906 1 98.88 92 LEU A C 1
ATOM 699 O O . LEU A 1 92 ? 7.02 -18.094 -1.729 1 98.88 92 LEU A O 1
ATOM 703 N N . VAL A 1 93 ? 5.996 -17.344 -3.568 1 98.88 93 VAL A N 1
ATOM 704 C CA . VAL A 1 93 ? 4.648 -17.406 -3.012 1 98.88 93 VAL A CA 1
ATOM 705 C C . VAL A 1 93 ? 3.789 -18.359 -3.834 1 98.88 93 VAL A C 1
ATOM 707 O O . VAL A 1 93 ? 3.531 -18.109 -5.016 1 98.88 93 VAL A O 1
ATOM 710 N N . ALA A 1 94 ? 3.357 -19.438 -3.229 1 98.75 94 ALA A N 1
ATOM 711 C CA . ALA A 1 94 ? 2.555 -20.422 -3.945 1 98.75 94 ALA A CA 1
ATOM 712 C C . ALA A 1 94 ? 1.117 -20.438 -3.434 1 98.75 94 ALA A C 1
ATOM 714 O O . ALA A 1 94 ? 0.881 -20.578 -2.232 1 98.75 94 ALA A O 1
ATOM 715 N N . GLN A 1 95 ? 0.222 -20.203 -4.316 1 98.38 95 GLN A N 1
ATOM 716 C CA . GLN A 1 95 ? -1.186 -20.375 -3.971 1 98.38 95 GLN A CA 1
ATOM 717 C C . GLN A 1 95 ? -1.573 -21.844 -3.953 1 98.38 95 GLN A C 1
ATOM 719 O O . GLN A 1 95 ? -1.339 -22.562 -4.926 1 98.38 95 GLN A O 1
ATOM 724 N N . VAL A 1 96 ? -2.152 -22.297 -2.824 1 97.69 96 VAL A N 1
ATOM 725 C CA . VAL A 1 96 ? -2.406 -23.703 -2.611 1 97.69 96 VAL A CA 1
ATOM 726 C C . VAL A 1 96 ? -3.902 -23.938 -2.4 1 97.69 96 VAL A C 1
ATOM 728 O O . VAL A 1 96 ? -4.527 -23.281 -1.565 1 97.69 96 VAL A O 1
ATOM 731 N N . HIS A 1 97 ? -4.449 -24.812 -3.203 1 94.44 97 HIS A N 1
ATOM 732 C CA . HIS A 1 97 ? -5.832 -25.266 -3.076 1 94.44 97 HIS A CA 1
ATOM 733 C C . HIS A 1 97 ? -5.91 -26.672 -2.494 1 94.44 97 HIS A C 1
ATOM 735 O O . HIS A 1 97 ? -5.199 -26.984 -1.536 1 94.44 97 HIS A O 1
ATOM 741 N N . ASN A 1 98 ? -6.852 -27.469 -2.898 1 92.94 98 ASN A N 1
ATOM 742 C CA . ASN A 1 98 ? -6.996 -28.828 -2.398 1 92.94 98 ASN A CA 1
ATOM 743 C C . ASN A 1 98 ? -6.492 -29.859 -3.41 1 92.94 98 ASN A C 1
ATOM 745 O O . ASN A 1 98 ? -7.25 -30.719 -3.852 1 92.94 98 ASN A O 1
ATOM 749 N N . ARG A 1 99 ? -5.184 -29.781 -3.688 1 91.44 99 ARG A N 1
ATOM 750 C CA . ARG A 1 99 ? -4.547 -30.734 -4.594 1 91.44 99 ARG A CA 1
ATOM 751 C C . ARG A 1 99 ? -3.189 -31.172 -4.055 1 91.44 99 ARG A C 1
ATOM 753 O O . ARG A 1 99 ? -2.148 -30.797 -4.598 1 91.44 99 ARG A O 1
ATOM 760 N N . PRO A 1 100 ? -3.189 -32.031 -3.096 1 93.25 100 PRO A N 1
ATOM 761 C CA . PRO A 1 100 ? -1.961 -32.406 -2.381 1 93.25 100 PRO A CA 1
ATOM 762 C C . PRO A 1 100 ? -0.922 -33.062 -3.285 1 93.25 100 PRO A C 1
ATOM 764 O O . PRO A 1 100 ? 0.281 -32.875 -3.094 1 93.25 100 PRO A O 1
ATOM 767 N N . GLU A 1 101 ? -1.322 -33.875 -4.312 1 90.81 101 GLU A N 1
ATOM 768 C CA . GLU A 1 101 ? -0.37 -34.531 -5.188 1 90.81 101 GLU A CA 1
ATOM 769 C C . GLU A 1 101 ? 0.441 -33.531 -6.004 1 90.81 101 GLU A C 1
ATOM 771 O O . GLU A 1 101 ? 1.649 -33.719 -6.18 1 90.81 101 GLU A O 1
ATOM 776 N N . TYR A 1 102 ? -0.231 -32.531 -6.484 1 92.62 102 TYR A N 1
ATOM 777 C CA . TYR A 1 102 ? 0.452 -31.5 -7.246 1 92.62 102 TYR A CA 1
ATOM 778 C C . TYR A 1 102 ? 1.358 -30.672 -6.34 1 92.62 102 TYR A C 1
ATOM 780 O O . TYR A 1 102 ? 2.463 -30.281 -6.738 1 92.62 102 TYR A O 1
ATOM 788 N N . LEU A 1 103 ? 0.858 -30.406 -5.16 1 95.88 103 LEU A N 1
ATOM 789 C CA . LEU A 1 103 ? 1.678 -29.688 -4.188 1 95.88 103 LEU A CA 1
ATOM 790 C C . LEU A 1 103 ? 2.973 -30.438 -3.906 1 95.88 103 LEU A C 1
ATOM 792 O O . LEU A 1 103 ? 4.047 -29.844 -3.848 1 95.88 103 LEU A O 1
ATOM 796 N N . GLN A 1 104 ? 2.898 -31.75 -3.793 1 95.06 104 GLN A N 1
ATOM 797 C CA . GLN A 1 104 ? 4.074 -32.594 -3.543 1 95.06 104 GLN A CA 1
ATOM 798 C C . GLN A 1 104 ? 5.07 -32.469 -4.695 1 95.06 104 GLN A C 1
ATOM 800 O O . GLN A 1 104 ? 6.281 -32.438 -4.477 1 95.06 104 GLN A O 1
ATOM 805 N N . LEU A 1 105 ? 4.496 -32.5 -5.867 1 93.56 105 LEU A N 1
ATOM 806 C CA . LEU A 1 105 ? 5.359 -32.375 -7.039 1 93.56 105 LEU A CA 1
ATOM 807 C C . LEU A 1 105 ? 6.074 -31.016 -7.051 1 93.56 105 LEU A C 1
ATOM 809 O O . LEU A 1 105 ? 7.262 -30.938 -7.375 1 93.56 105 LEU A O 1
ATOM 813 N N . LEU A 1 106 ? 5.355 -29.922 -6.723 1 97 106 LEU A N 1
ATOM 814 C CA . LEU A 1 106 ? 5.98 -28.609 -6.621 1 97 106 LEU A CA 1
ATOM 815 C C . LEU A 1 106 ? 7.109 -28.625 -5.598 1 97 106 LEU A C 1
ATOM 817 O O . LEU A 1 106 ? 8.211 -28.156 -5.879 1 97 106 LEU A O 1
ATOM 821 N N . ILE A 1 107 ? 6.875 -29.203 -4.449 1 98.12 107 ILE A N 1
ATOM 822 C CA . ILE A 1 107 ? 7.848 -29.219 -3.363 1 98.12 107 ILE A CA 1
ATOM 823 C C . ILE A 1 107 ? 9.07 -30.031 -3.785 1 98.12 107 ILE A C 1
ATOM 825 O O . ILE A 1 107 ? 10.211 -29.641 -3.51 1 98.12 107 ILE A O 1
ATOM 829 N N . ARG A 1 108 ? 8.836 -31.141 -4.484 1 95.75 108 ARG A N 1
ATOM 830 C CA . ARG A 1 108 ? 9.945 -31.922 -5.016 1 95.75 108 ARG A CA 1
ATOM 831 C C . ARG A 1 108 ? 10.805 -31.094 -5.961 1 95.75 108 ARG A C 1
ATOM 833 O O . ARG A 1 108 ? 12.031 -31.188 -5.938 1 95.75 108 ARG A O 1
ATOM 840 N N . SER A 1 109 ? 10.18 -30.344 -6.801 1 97.31 109 SER A N 1
ATOM 841 C CA . SER A 1 109 ? 10.914 -29.5 -7.734 1 97.31 109 SER A CA 1
ATOM 842 C C . SER A 1 109 ? 11.734 -28.453 -6.996 1 97.31 109 SER A C 1
ATOM 844 O O . SER A 1 109 ? 12.859 -28.141 -7.395 1 97.31 109 SER A O 1
ATOM 846 N N . LEU A 1 110 ? 11.18 -27.844 -5.922 1 98.44 110 LEU A N 1
ATOM 847 C CA . LEU A 1 110 ? 11.859 -26.828 -5.121 1 98.44 110 LEU A CA 1
ATOM 848 C C . LEU A 1 110 ? 13.102 -27.422 -4.457 1 98.44 110 LEU A C 1
ATOM 850 O O . LEU A 1 110 ? 14.156 -26.766 -4.426 1 98.44 110 LEU A O 1
ATOM 854 N N . GLU A 1 111 ? 13.008 -28.609 -4.012 1 97.88 111 GLU A N 1
ATOM 855 C CA . GLU A 1 111 ? 14.117 -29.266 -3.352 1 97.88 111 GLU A CA 1
ATOM 856 C C . GLU A 1 111 ? 15.305 -29.422 -4.293 1 97.88 111 GLU A C 1
ATOM 858 O O . GLU A 1 111 ? 16.469 -29.391 -3.861 1 97.88 111 GLU A O 1
ATOM 863 N N . LYS A 1 112 ? 15.031 -29.547 -5.523 1 96.38 112 LYS A N 1
ATOM 864 C CA . LYS A 1 112 ? 16.062 -29.781 -6.527 1 96.38 112 LYS A CA 1
ATOM 865 C C . LYS A 1 112 ? 16.609 -28.469 -7.066 1 96.38 112 LYS A C 1
ATOM 867 O O . LYS A 1 112 ? 17.578 -28.453 -7.828 1 96.38 112 LYS A O 1
ATOM 872 N N . ALA A 1 113 ? 16.016 -27.359 -6.73 1 97.94 113 ALA A N 1
ATOM 873 C CA . ALA A 1 113 ? 16.438 -26.047 -7.246 1 97.94 113 ALA A CA 1
ATOM 874 C C . ALA A 1 113 ? 17.781 -25.641 -6.668 1 97.94 113 ALA A C 1
ATOM 876 O O . ALA A 1 113 ? 18.047 -25.844 -5.48 1 97.94 113 ALA A O 1
ATOM 877 N N . ALA A 1 114 ? 18.625 -25.094 -7.523 1 97.75 114 ALA A N 1
ATOM 878 C CA . ALA A 1 114 ? 19.922 -24.594 -7.078 1 97.75 114 ALA A CA 1
ATOM 879 C C . ALA A 1 114 ? 19.75 -23.484 -6.035 1 97.75 114 ALA A C 1
ATOM 881 O O . ALA A 1 114 ? 18.906 -22.609 -6.18 1 97.75 114 ALA A O 1
ATOM 882 N N . GLU A 1 115 ? 20.5 -23.531 -4.91 1 97.31 115 GLU A N 1
ATOM 883 C CA . GLU A 1 115 ? 20.594 -22.531 -3.848 1 97.31 115 GLU A CA 1
ATOM 884 C C . GLU A 1 115 ? 19.266 -22.375 -3.117 1 97.31 115 GLU A C 1
ATOM 886 O O . GLU A 1 115 ? 18.922 -21.297 -2.656 1 97.31 115 GLU A O 1
ATOM 891 N N . VAL A 1 116 ? 18.531 -23.484 -3.02 1 97.56 116 VAL A N 1
ATOM 892 C CA . VAL A 1 116 ? 17.188 -23.469 -2.438 1 97.56 116 VAL A CA 1
ATOM 893 C C . VAL A 1 116 ? 17.266 -23.047 -0.974 1 97.56 116 VAL A C 1
ATOM 895 O O . VAL A 1 116 ? 16.297 -22.5 -0.432 1 97.56 116 VAL A O 1
ATOM 898 N N . HIS A 1 117 ? 18.391 -23.172 -0.312 1 97.19 117 HIS A N 1
ATOM 899 C CA . HIS A 1 117 ? 18.547 -22.844 1.099 1 97.19 117 HIS A CA 1
ATOM 900 C C . HIS A 1 117 ? 18.359 -21.344 1.338 1 97.19 117 HIS A C 1
ATOM 902 O O . HIS A 1 117 ? 18.172 -20.922 2.477 1 97.19 117 HIS A O 1
ATOM 908 N N . SER A 1 118 ? 18.422 -20.562 0.282 1 97.19 118 SER A N 1
ATOM 909 C CA . SER A 1 118 ? 18.328 -19.109 0.422 1 97.19 118 SER A CA 1
ATOM 910 C C . SER A 1 118 ? 16.906 -18.609 0.155 1 97.19 118 SER A C 1
ATOM 912 O O . SER A 1 118 ? 16.656 -17.406 0.151 1 97.19 118 SER A O 1
ATOM 914 N N . PHE A 1 119 ? 15.984 -19.562 -0.032 1 98.25 119 PHE A N 1
ATOM 915 C CA . PHE A 1 119 ? 14.609 -19.203 -0.362 1 98.25 119 PHE A CA 1
ATOM 916 C C . PHE A 1 119 ? 13.781 -19.016 0.903 1 98.25 119 PHE A C 1
ATOM 918 O O . PHE A 1 119 ? 14.109 -19.562 1.954 1 98.25 119 PHE A O 1
ATOM 925 N N . LEU A 1 120 ? 12.82 -18.141 0.845 1 98.62 120 LEU A N 1
ATOM 926 C CA . LEU A 1 120 ? 11.633 -18.172 1.689 1 98.62 120 LEU A CA 1
ATOM 927 C C . LEU A 1 120 ? 10.406 -18.594 0.889 1 98.62 120 LEU A C 1
ATOM 929 O O . LEU A 1 120 ? 10.016 -17.922 -0.067 1 98.62 120 LEU A O 1
ATOM 933 N N . LEU A 1 121 ? 9.898 -19.75 1.273 1 98.75 121 LEU A N 1
ATOM 934 C CA . LEU A 1 121 ? 8.68 -20.234 0.641 1 98.75 121 LEU A CA 1
ATOM 935 C C . LEU A 1 121 ? 7.449 -19.828 1.454 1 98.75 121 LEU A C 1
ATOM 937 O O . LEU A 1 121 ? 7.359 -20.141 2.643 1 98.75 121 LEU A O 1
ATOM 941 N N . ILE A 1 122 ? 6.555 -19.109 0.807 1 98.81 122 ILE A N 1
ATOM 942 C CA . ILE A 1 122 ? 5.277 -18.766 1.428 1 98.81 122 ILE A CA 1
ATOM 943 C C . ILE A 1 122 ? 4.148 -19.531 0.733 1 98.81 122 ILE A C 1
ATOM 945 O O . ILE A 1 122 ? 3.875 -19.297 -0.449 1 98.81 122 ILE A O 1
ATOM 949 N N . PHE A 1 123 ? 3.547 -20.453 1.474 1 98.75 123 PHE A N 1
ATOM 950 C CA . PHE A 1 123 ? 2.379 -21.156 0.957 1 98.75 123 PHE A CA 1
ATOM 951 C C . PHE A 1 123 ? 1.092 -20.5 1.436 1 98.75 123 PHE A C 1
ATOM 953 O O . PHE A 1 123 ? 0.86 -20.375 2.641 1 98.75 123 PHE A O 1
ATOM 960 N N . SER A 1 124 ? 0.279 -20 0.523 1 98.69 124 SER A N 1
ATOM 961 C CA . SER A 1 124 ? -1.013 -19.406 0.83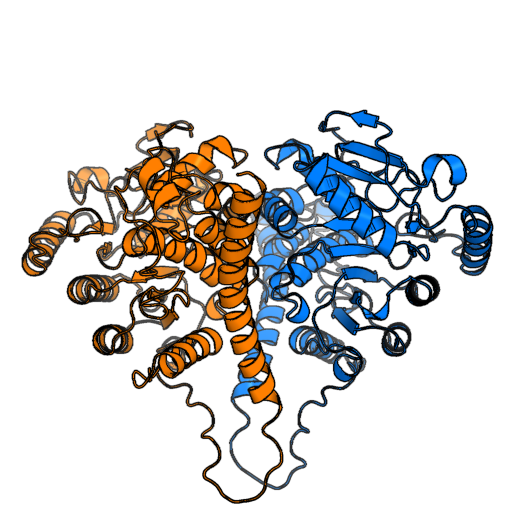1 1 98.69 124 SER A CA 1
ATOM 962 C C . SER A 1 124 ? -2.156 -20.375 0.581 1 98.69 124 SER A C 1
ATOM 964 O O . SER A 1 124 ? -2.43 -20.75 -0.564 1 98.69 124 SER A O 1
ATOM 966 N N . HIS A 1 125 ? -2.828 -20.766 1.688 1 98.19 125 HIS A N 1
ATOM 967 C CA . HIS A 1 125 ? -3.805 -21.844 1.617 1 98.19 125 HIS A CA 1
ATOM 968 C C . HIS A 1 125 ? -5.23 -21.297 1.635 1 98.19 125 HIS A C 1
ATOM 970 O O . HIS A 1 125 ? -5.551 -20.406 2.426 1 98.19 125 HIS A O 1
ATOM 976 N N . ASP A 1 126 ? -6.066 -21.844 0.698 1 97.5 126 ASP A N 1
ATOM 977 C CA . ASP A 1 126 ? -7.488 -21.516 0.824 1 97.5 126 ASP A CA 1
ATOM 978 C C . ASP A 1 126 ? -8.297 -22.766 1.15 1 97.5 126 ASP A C 1
ATOM 980 O O . ASP A 1 126 ? -9.531 -22.75 1.098 1 97.5 126 ASP A O 1
ATOM 984 N N . TYR A 1 127 ? -7.598 -23.875 1.403 1 95.88 127 TYR A N 1
ATOM 985 C CA . TYR A 1 127 ? -8.133 -25.125 1.925 1 95.88 127 TYR A CA 1
ATOM 986 C C . TYR A 1 127 ? -7.27 -25.656 3.064 1 95.88 127 TYR A C 1
ATOM 988 O O . TYR A 1 127 ? -6.043 -25.703 2.951 1 95.88 127 TYR A O 1
ATOM 996 N N . PHE A 1 128 ? -7.961 -26.078 4.172 1 95.25 128 PHE A N 1
ATOM 997 C CA . PHE A 1 128 ? -7.238 -26.469 5.375 1 95.25 128 PHE A CA 1
ATOM 998 C C . PHE A 1 128 ? -7.395 -27.969 5.648 1 95.25 128 PHE A C 1
ATOM 1000 O O . PHE A 1 128 ? -8.516 -28.453 5.824 1 95.25 128 PHE A O 1
ATOM 1007 N N . SER A 1 129 ? -6.355 -28.672 5.605 1 93.75 129 SER A N 1
ATOM 1008 C CA . SER A 1 129 ? -6.367 -30.109 5.918 1 93.75 129 SER A CA 1
ATOM 1009 C C . SER A 1 129 ? -5.062 -30.531 6.582 1 93.75 129 SER A C 1
ATOM 1011 O O . SER A 1 129 ? -4.027 -29.891 6.406 1 93.75 129 SER A O 1
ATOM 1013 N N . GLU A 1 130 ? -5.18 -31.547 7.344 1 92.75 130 GLU A N 1
ATOM 1014 C CA . GLU A 1 130 ? -3.994 -32.094 7.992 1 92.75 130 GLU A CA 1
ATOM 1015 C C . GLU A 1 130 ? -3.002 -32.625 6.961 1 92.75 130 GLU A C 1
ATOM 1017 O O . GLU A 1 130 ? -1.789 -32.531 7.148 1 92.75 130 GLU A O 1
ATOM 1022 N N . GLU A 1 131 ? -3.512 -33.188 5.957 1 94.25 131 GLU A N 1
ATOM 1023 C CA . GLU A 1 131 ? -2.672 -33.75 4.902 1 94.25 131 GLU A CA 1
ATOM 1024 C C . GLU A 1 131 ? -1.789 -32.688 4.266 1 94.25 131 GLU A C 1
ATOM 1026 O O . GLU A 1 131 ? -0.567 -32.812 4.207 1 94.25 131 GLU A O 1
ATOM 1031 N N . ILE A 1 132 ? -2.367 -31.609 3.842 1 95.5 132 ILE A N 1
ATOM 1032 C CA . ILE A 1 132 ? -1.645 -30.531 3.188 1 95.5 132 ILE A CA 1
ATOM 1033 C C . ILE A 1 132 ? -0.659 -29.891 4.168 1 95.5 132 ILE A C 1
ATOM 1035 O O . ILE A 1 132 ? 0.493 -29.625 3.818 1 95.5 132 ILE A O 1
ATOM 1039 N N . ASN A 1 133 ? -1.185 -29.703 5.363 1 94.69 133 ASN A N 1
ATOM 1040 C CA . ASN A 1 133 ? -0.311 -29.141 6.391 1 94.69 133 ASN A CA 1
ATOM 1041 C C . ASN A 1 133 ? 0.925 -30.016 6.605 1 94.69 133 ASN A C 1
ATOM 1043 O O . ASN A 1 133 ? 2.041 -29.5 6.703 1 94.69 133 ASN A O 1
ATOM 1047 N N . SER A 1 134 ? 0.725 -31.297 6.676 1 94.5 134 SER A N 1
ATOM 1048 C CA . SER A 1 134 ? 1.816 -32.25 6.898 1 94.5 134 SER A CA 1
ATOM 1049 C C . SER A 1 134 ? 2.816 -32.219 5.75 1 94.5 134 SER A C 1
ATOM 1051 O O . SER A 1 134 ? 4.027 -32.281 5.973 1 94.5 134 SER A O 1
ATOM 1053 N N . ILE A 1 135 ? 2.35 -32.094 4.578 1 96.56 135 ILE A N 1
ATOM 1054 C CA . ILE A 1 135 ? 3.197 -32.031 3.391 1 96.56 135 ILE A CA 1
ATOM 1055 C C . ILE A 1 135 ? 4.137 -30.844 3.486 1 96.56 135 ILE A C 1
ATOM 1057 O O . ILE A 1 135 ? 5.344 -30.969 3.27 1 96.56 135 ILE A O 1
ATOM 1061 N N . VAL A 1 136 ? 3.633 -29.703 3.867 1 97.5 136 VAL A N 1
ATOM 1062 C CA . VAL A 1 136 ? 4.41 -28.469 3.906 1 97.5 136 VAL A CA 1
ATOM 1063 C C . VAL A 1 136 ? 5.359 -28.484 5.102 1 97.5 136 VAL A C 1
ATOM 1065 O O . VAL A 1 136 ? 6.508 -28.047 5 1 97.5 136 VAL A O 1
ATOM 1068 N N . GLN A 1 137 ? 4.957 -29.047 6.203 1 94.81 137 GLN A N 1
ATOM 1069 C CA . GLN A 1 137 ? 5.738 -29.047 7.434 1 94.81 137 GLN A CA 1
ATOM 1070 C C . GLN A 1 137 ? 6.945 -29.969 7.32 1 94.81 137 GLN A C 1
ATOM 1072 O O . GLN A 1 137 ? 7.875 -29.891 8.133 1 94.81 137 GLN A O 1
ATOM 1077 N N . ARG A 1 138 ? 6.961 -30.812 6.355 1 95.81 138 ARG A N 1
ATOM 1078 C CA . ARG A 1 138 ? 8.062 -31.75 6.176 1 95.81 138 ARG A CA 1
ATOM 1079 C C . ARG A 1 138 ? 9.219 -31.094 5.422 1 95.81 138 ARG A C 1
ATOM 1081 O O . ARG A 1 138 ? 10.312 -31.656 5.344 1 95.81 138 ARG A O 1
ATOM 1088 N N . ILE A 1 139 ? 8.961 -29.969 4.852 1 98.12 139 ILE A N 1
ATOM 1089 C CA . ILE A 1 139 ? 10.008 -29.266 4.129 1 98.12 139 ILE A CA 1
ATOM 1090 C C . ILE A 1 139 ? 11.133 -28.891 5.09 1 98.12 139 ILE A C 1
ATOM 1092 O O . ILE A 1 139 ? 10.883 -28.312 6.148 1 98.12 139 ILE A O 1
ATOM 1096 N N . SER A 1 140 ? 12.43 -29.172 4.695 1 97.56 140 SER A N 1
ATOM 1097 C CA . SER A 1 140 ? 13.547 -28.922 5.598 1 97.56 140 SER A CA 1
ATOM 1098 C C . SER A 1 140 ? 14.695 -28.234 4.871 1 97.56 140 SER A C 1
ATOM 1100 O O . SER A 1 140 ? 15.766 -28.016 5.445 1 97.56 140 SER A O 1
ATOM 1102 N N . PHE A 1 141 ? 14.469 -27.906 3.662 1 98.06 141 PHE A N 1
ATOM 1103 C CA . PHE A 1 141 ? 15.609 -27.484 2.854 1 98.06 141 PHE A CA 1
ATOM 1104 C C . PHE A 1 141 ? 15.656 -25.969 2.748 1 98.06 141 PHE A C 1
ATOM 1106 O O . PHE A 1 141 ? 16.594 -25.406 2.17 1 98.06 141 PHE A O 1
ATOM 1113 N N . CYS A 1 142 ? 14.688 -25.25 3.266 1 98.25 142 CYS A N 1
ATOM 1114 C CA . CYS A 1 142 ? 14.688 -23.797 3.291 1 98.25 142 CYS A CA 1
ATOM 1115 C C . CYS A 1 142 ? 13.664 -23.266 4.289 1 98.25 142 CYS A C 1
ATOM 1117 O O . CYS A 1 142 ? 12.992 -24.047 4.965 1 98.25 142 CYS A O 1
ATOM 1119 N N . LYS A 1 143 ? 13.57 -21.906 4.441 1 98.06 143 LYS A N 1
ATOM 1120 C CA . LYS A 1 143 ? 12.547 -21.281 5.281 1 98.06 143 LYS A CA 1
ATOM 1121 C C . LYS A 1 143 ? 11.164 -21.406 4.652 1 98.06 143 LYS A C 1
ATOM 1123 O O . LYS A 1 143 ? 11.016 -21.266 3.438 1 98.06 143 LYS A O 1
ATOM 1128 N N . VAL A 1 144 ? 10.195 -21.688 5.559 1 98.31 144 VAL A N 1
ATOM 1129 C CA . VAL A 1 144 ? 8.836 -21.891 5.074 1 98.31 144 VAL A CA 1
ATOM 1130 C C . VAL A 1 144 ? 7.848 -21.141 5.969 1 98.31 144 VAL A C 1
ATOM 1132 O O . VAL A 1 144 ? 7.949 -21.203 7.195 1 98.31 144 VAL A O 1
ATOM 1135 N N . LEU A 1 145 ? 6.969 -20.375 5.344 1 98.19 145 LEU A N 1
ATOM 1136 C CA . LEU A 1 145 ? 5.844 -19.75 6.023 1 98.19 145 LEU A CA 1
ATOM 1137 C C . LEU A 1 145 ? 4.523 -20.156 5.379 1 98.19 145 LEU A C 1
ATOM 1139 O O . LEU A 1 145 ? 4.398 -20.156 4.152 1 98.19 145 LEU A O 1
ATOM 1143 N N . GLN A 1 146 ? 3.625 -20.578 6.215 1 98 146 GLN A N 1
ATOM 1144 C CA . GLN A 1 146 ? 2.27 -20.828 5.738 1 98 146 GLN A CA 1
ATOM 1145 C C . GLN A 1 146 ? 1.317 -19.719 6.168 1 98 146 GLN A C 1
ATOM 1147 O O . GLN A 1 146 ? 1.37 -19.25 7.309 1 98 146 GLN A O 1
ATOM 1152 N N . ILE A 1 147 ? 0.585 -19.234 5.215 1 97.75 147 ILE A N 1
ATOM 1153 C CA . ILE A 1 147 ? -0.484 -18.281 5.5 1 97.75 147 ILE A CA 1
ATOM 1154 C C . ILE A 1 147 ? -1.817 -18.844 5.012 1 97.75 147 ILE A C 1
ATOM 1156 O O . ILE A 1 147 ? -1.851 -19.703 4.125 1 97.75 147 ILE A O 1
ATOM 1160 N N . TYR A 1 148 ? -2.906 -18.391 5.676 1 97.38 148 TYR A N 1
ATOM 1161 C CA . TYR A 1 148 ? -4.199 -19.031 5.473 1 97.38 148 TYR A CA 1
ATOM 1162 C C . TYR A 1 148 ? -5.277 -18.016 5.145 1 97.38 148 TYR A C 1
ATOM 1164 O O . TYR A 1 148 ? -5.508 -17.078 5.91 1 97.38 148 TYR A O 1
ATOM 1172 N N . PHE A 1 149 ? -5.895 -18.188 3.926 1 97.44 149 PHE A N 1
ATOM 1173 C CA . PHE A 1 149 ? -6.961 -17.297 3.482 1 97.44 149 PHE A CA 1
ATOM 1174 C C . PHE A 1 149 ? -8.148 -17.359 4.434 1 97.44 149 PHE A C 1
ATOM 1176 O O . PHE A 1 149 ? -8.852 -18.375 4.492 1 97.44 149 PHE A O 1
ATOM 1183 N N . PRO A 1 150 ? -8.461 -16.312 5.121 1 95.31 150 PRO A N 1
ATOM 1184 C CA . PRO A 1 150 ? -9.43 -16.391 6.223 1 95.31 150 PRO A CA 1
ATOM 1185 C C . PRO A 1 150 ? -10.875 -16.344 5.746 1 95.31 150 PRO A C 1
ATOM 1187 O O . PRO A 1 150 ? -11.797 -16.484 6.551 1 95.31 150 PRO A O 1
ATOM 1190 N N . PHE A 1 151 ? -11.109 -16.219 4.473 1 95.69 151 PHE A N 1
ATOM 1191 C CA . PHE A 1 151 ? -12.469 -16.141 3.938 1 95.69 151 PHE A CA 1
ATOM 1192 C C . PHE A 1 151 ? -12.766 -17.328 3.031 1 95.69 151 PHE A C 1
ATOM 1194 O O . PHE A 1 151 ? -13.586 -17.219 2.117 1 95.69 151 PHE A O 1
ATOM 1201 N N . SER A 1 152 ? -12.055 -18.391 3.297 1 96 152 SER A N 1
ATOM 1202 C CA . SER A 1 152 ? -12.25 -19.625 2.561 1 96 152 SER A CA 1
ATOM 1203 C C . SER A 1 152 ? -13.68 -20.141 2.705 1 96 152 SER A C 1
ATOM 1205 O O . SER A 1 152 ? -14.289 -20 3.766 1 96 152 SER A O 1
ATOM 1207 N N . THR A 1 153 ? -14.156 -20.75 1.66 1 95.94 153 THR A N 1
ATOM 1208 C CA . THR A 1 153 ? -15.484 -21.344 1.693 1 95.94 153 THR A CA 1
ATOM 1209 C C . THR A 1 153 ? -15.57 -22.422 2.771 1 95.94 153 THR A C 1
ATOM 1211 O O . THR A 1 153 ? -16.656 -22.703 3.289 1 95.94 153 THR A O 1
ATOM 1214 N N . GLN A 1 154 ? -14.43 -22.984 3.105 1 94.69 154 GLN A N 1
ATOM 1215 C CA . GLN A 1 154 ? -14.375 -23.984 4.168 1 94.69 154 GLN A CA 1
ATOM 1216 C C . GLN A 1 154 ? -14.781 -23.375 5.508 1 94.69 154 GLN A C 1
ATOM 1218 O O . GLN A 1 154 ? -15.383 -24.062 6.344 1 94.69 154 GLN A O 1
ATOM 1223 N N . LEU A 1 155 ? -14.484 -22.141 5.75 1 94.62 155 LEU A N 1
ATOM 1224 C CA . LEU A 1 155 ? -14.789 -21.469 7.004 1 94.62 155 LEU A CA 1
ATOM 1225 C C . LEU A 1 155 ? -16.219 -20.922 6.992 1 94.62 155 LEU A C 1
ATOM 1227 O O . LEU A 1 155 ? -16.781 -20.609 8.047 1 94.62 155 LEU A O 1
ATOM 1231 N N . TYR A 1 156 ? -16.812 -20.781 5.801 1 94.19 156 TYR A N 1
ATOM 1232 C CA . TYR A 1 156 ? -18.156 -20.266 5.613 1 94.19 156 TYR A CA 1
ATOM 1233 C C . TYR A 1 156 ? -18.984 -21.172 4.723 1 94.19 156 TYR A C 1
ATOM 1235 O O . TYR A 1 156 ? -19.438 -20.766 3.652 1 94.19 156 TYR A O 1
ATOM 1243 N N . PRO A 1 157 ? -19.25 -22.328 5.219 1 93.5 157 PRO A N 1
ATOM 1244 C CA . PRO A 1 157 ? -19.828 -23.344 4.344 1 93.5 157 PRO A CA 1
ATOM 1245 C C . PRO A 1 157 ? -21.266 -23.016 3.928 1 93.5 157 PRO A C 1
ATOM 1247 O O . PRO A 1 157 ? -21.75 -23.531 2.92 1 93.5 157 PRO A O 1
ATOM 1250 N N . SER A 1 158 ? -21.984 -22.203 4.668 1 94.19 158 SER A N 1
ATOM 1251 C CA . SER A 1 158 ? -23.391 -21.984 4.352 1 94.19 158 SER A CA 1
ATOM 1252 C C . SER A 1 158 ? -23.75 -20.5 4.41 1 94.19 158 SER A C 1
ATOM 1254 O O . SER A 1 158 ? -24.891 -20.141 4.699 1 94.19 158 SER A O 1
ATOM 1256 N N . GLN A 1 159 ? -22.75 -19.719 4.238 1 94.06 159 GLN A N 1
ATOM 1257 C CA . GLN A 1 159 ? -22.953 -18.266 4.238 1 94.06 159 GLN A CA 1
ATOM 1258 C C . GLN A 1 159 ? -21.875 -17.562 3.428 1 94.06 159 GLN A C 1
ATOM 1260 O O . GLN A 1 159 ? -20.844 -18.156 3.111 1 94.06 159 GLN A O 1
ATOM 1265 N N . PHE A 1 160 ? -22.141 -16.359 3.027 1 94 160 PHE A N 1
ATOM 1266 C CA . PHE A 1 160 ? -21.141 -15.555 2.361 1 94 160 PHE A CA 1
ATOM 1267 C C . PHE A 1 160 ? -19.922 -15.359 3.258 1 94 160 PHE A C 1
ATOM 1269 O O . PHE A 1 160 ? -20.062 -15.125 4.461 1 94 160 PHE A O 1
ATOM 1276 N N . PRO A 1 161 ? -18.766 -15.539 2.777 1 95.44 161 PRO A N 1
ATOM 1277 C CA . PRO A 1 161 ? -18.375 -15.547 1.367 1 95.44 161 PRO A CA 1
ATOM 1278 C C . PRO A 1 161 ? -18.484 -16.922 0.726 1 95.44 161 PRO A C 1
ATOM 1280 O O . PRO A 1 161 ? -18.234 -17.078 -0.473 1 95.44 161 PRO A O 1
ATOM 1283 N N . GLY A 1 162 ? -18.812 -17.984 1.483 1 96 162 GLY A N 1
ATOM 1284 C CA . GLY A 1 162 ? -19.141 -19.266 0.901 1 96 162 GLY A CA 1
ATOM 1285 C C . GLY A 1 162 ? -20.469 -19.266 0.151 1 96 162 GLY A C 1
ATOM 1286 O O . GLY A 1 162 ? -20.984 -18.188 -0.193 1 96 162 GLY A O 1
ATOM 1287 N N . GLN A 1 163 ? -20.844 -20.438 -0.191 1 94.44 163 GLN A N 1
ATOM 1288 C CA . GLN A 1 163 ? -22.094 -20.547 -0.929 1 94.44 163 GLN A CA 1
ATOM 1289 C C . GLN A 1 163 ? -23.297 -20.578 0.019 1 94.44 163 GLN A C 1
ATOM 1291 O O . GLN A 1 163 ? -23.547 -21.578 0.681 1 94.44 163 GLN A O 1
ATOM 1296 N N . ASP A 1 164 ? -24.047 -19.422 0.03 1 94 164 ASP A N 1
ATOM 1297 C CA . ASP A 1 164 ? -25.266 -19.359 0.829 1 94 164 ASP A CA 1
ATOM 1298 C C . ASP A 1 164 ? -26.406 -20.094 0.134 1 94 164 ASP A C 1
ATOM 1300 O O . ASP A 1 164 ? -26.688 -19.859 -1.041 1 94 164 ASP A O 1
ATOM 1304 N N . PRO A 1 165 ? -27.062 -20.984 0.892 1 94.88 165 PRO A N 1
ATOM 1305 C CA . PRO A 1 165 ? -28.188 -21.703 0.272 1 94.88 165 PRO A CA 1
ATOM 1306 C C . PRO A 1 165 ? -29.297 -20.766 -0.186 1 94.88 165 PRO A C 1
ATOM 1308 O O . PRO A 1 165 ? -30.125 -21.156 -1.012 1 94.88 165 PRO A O 1
ATOM 1311 N N . ARG A 1 166 ? -29.375 -19.625 0.276 1 95.5 166 ARG A N 1
ATOM 1312 C CA . ARG A 1 166 ? -30.406 -18.672 -0.086 1 95.5 166 ARG A CA 1
ATOM 1313 C C . ARG A 1 166 ? -29.969 -17.812 -1.27 1 95.5 166 ARG A C 1
ATOM 1315 O O . ARG A 1 166 ? -30.719 -16.953 -1.73 1 95.5 166 ARG A O 1
ATOM 1322 N N . ASP A 1 167 ? -28.75 -18.031 -1.814 1 96.38 167 ASP A N 1
ATOM 1323 C CA . ASP A 1 167 ? -28.297 -17.359 -3.039 1 96.38 167 ASP A CA 1
ATOM 1324 C C . ASP A 1 167 ? -29.047 -17.906 -4.254 1 96.38 167 ASP A C 1
ATOM 1326 O O . ASP A 1 167 ? -29.516 -19.047 -4.254 1 96.38 167 ASP A O 1
ATOM 1330 N N . CYS A 1 168 ? -29.109 -17.016 -5.195 1 97.25 168 CYS A N 1
ATOM 1331 C CA . CYS A 1 168 ? -29.719 -17.469 -6.441 1 97.25 168 CYS A CA 1
ATOM 1332 C C . CYS A 1 168 ? -28.844 -18.5 -7.133 1 97.25 168 CYS A C 1
ATOM 1334 O O . CYS A 1 168 ? -27.625 -18.359 -7.176 1 97.25 168 CYS A O 1
ATOM 1336 N N . PRO A 1 169 ? -29.5 -19.594 -7.656 1 96.56 169 PRO A N 1
ATOM 1337 C CA . PRO A 1 169 ? -28.734 -20.5 -8.5 1 96.56 169 PRO A CA 1
ATOM 1338 C C . PRO A 1 169 ? -28.094 -19.797 -9.703 1 96.56 169 PRO A C 1
ATOM 1340 O O . PRO A 1 169 ? -28.688 -18.859 -10.25 1 96.56 169 PRO A O 1
ATOM 1343 N N . ARG A 1 170 ? -26.953 -20.281 -10.109 1 96.44 170 ARG A N 1
ATOM 1344 C CA . ARG A 1 170 ? -26.125 -19.609 -11.109 1 96.44 170 ARG A CA 1
ATOM 1345 C C . ARG A 1 170 ? -26.953 -19.234 -12.344 1 96.44 170 ARG A C 1
ATOM 1347 O O . ARG A 1 170 ? -26.875 -18.109 -12.82 1 96.44 170 ARG A O 1
ATOM 1354 N N . ASP A 1 171 ? -27.828 -20.188 -12.836 1 96.69 171 ASP A N 1
ATOM 1355 C CA . ASP A 1 171 ? -28.453 -20.031 -14.148 1 96.69 171 ASP A CA 1
ATOM 1356 C C . ASP A 1 171 ? -29.906 -19.594 -14.023 1 96.69 171 ASP A C 1
ATOM 1358 O O . ASP A 1 171 ? -30.672 -19.688 -14.984 1 96.69 171 ASP A O 1
ATOM 1362 N N . MET A 1 172 ? -30.328 -19.266 -12.852 1 96.12 172 MET A N 1
ATOM 1363 C CA . MET A 1 172 ? -31.688 -18.766 -12.664 1 96.12 172 MET A CA 1
ATOM 1364 C C . MET A 1 172 ? -31.906 -17.453 -13.422 1 96.12 172 MET A C 1
ATOM 1366 O O . MET A 1 172 ? -31.016 -16.594 -13.438 1 96.12 172 MET A O 1
ATOM 1370 N N . SER A 1 173 ? -33.094 -17.312 -14.039 1 96.19 173 SER A N 1
ATOM 1371 C CA . SER A 1 173 ? -33.406 -16.062 -14.727 1 96.19 173 SER A CA 1
ATOM 1372 C C . SER A 1 173 ? -33.594 -14.93 -13.742 1 96.19 173 SER A C 1
ATOM 1374 O O . SER A 1 173 ? -34.031 -15.156 -12.602 1 96.19 173 SER A O 1
ATOM 1376 N N . LYS A 1 174 ? -33.281 -13.742 -14.227 1 94.38 174 LYS A N 1
ATOM 1377 C CA . LYS A 1 174 ? -33.469 -12.57 -13.375 1 94.38 174 LYS A CA 1
ATOM 1378 C C . LYS A 1 174 ? -34.906 -12.477 -12.859 1 94.38 174 LYS A C 1
ATOM 1380 O O . LYS A 1 174 ? -35.125 -12.18 -11.68 1 94.38 174 LYS A O 1
ATOM 1385 N N . ASP A 1 175 ? -35.875 -12.703 -13.719 1 95.25 175 ASP A N 1
ATOM 1386 C CA . ASP A 1 175 ? -37.281 -12.641 -13.344 1 95.25 175 ASP A CA 1
ATOM 1387 C C . ASP A 1 175 ? -37.594 -13.664 -12.25 1 95.25 175 ASP A C 1
ATOM 1389 O O . ASP A 1 175 ? -38.25 -13.336 -11.266 1 95.25 175 ASP A O 1
ATOM 1393 N N . ASP A 1 176 ? -37.156 -14.828 -12.406 1 96.88 176 ASP A N 1
ATOM 1394 C CA . ASP A 1 176 ? -37.375 -15.883 -11.414 1 96.88 176 ASP A CA 1
ATOM 1395 C C . ASP A 1 176 ? -36.688 -15.555 -10.094 1 96.88 176 ASP A C 1
ATOM 1397 O O . ASP A 1 176 ? -37.219 -15.828 -9.023 1 96.88 176 ASP A O 1
ATOM 1401 N N . ALA A 1 177 ? -35.5 -15.023 -10.203 1 96.38 177 ALA A N 1
ATOM 1402 C CA . ALA A 1 177 ? -34.75 -14.633 -9.008 1 96.38 177 ALA A CA 1
ATOM 1403 C C . ALA A 1 177 ? -35.531 -13.594 -8.203 1 96.38 177 ALA A C 1
ATOM 1405 O O . ALA A 1 177 ? -35.656 -13.719 -6.98 1 96.38 177 ALA A O 1
ATOM 1406 N N . MET A 1 178 ? -36.062 -12.594 -8.922 1 95.12 178 MET A N 1
ATOM 1407 C CA . MET A 1 178 ? -36.844 -11.539 -8.258 1 95.12 178 MET A CA 1
ATOM 1408 C C . MET A 1 178 ? -38.094 -12.094 -7.617 1 95.12 178 MET A C 1
ATOM 1410 O O . MET A 1 178 ? -38.469 -11.695 -6.512 1 95.12 178 MET A O 1
ATOM 1414 N N . LYS A 1 179 ? -38.688 -13.039 -8.266 1 95.88 179 LYS A N 1
ATOM 1415 C CA . LYS A 1 179 ? -39.906 -13.656 -7.758 1 95.88 179 LYS A CA 1
ATOM 1416 C C . LYS A 1 179 ? -39.625 -14.508 -6.523 1 95.88 179 LYS A C 1
ATOM 1418 O O . LYS A 1 179 ? -40.375 -14.469 -5.547 1 95.88 179 LYS A O 1
ATOM 1423 N N . THR A 1 180 ? -38.562 -15.258 -6.535 1 94.38 180 THR A N 1
ATOM 1424 C CA . THR A 1 180 ? -38.188 -16.156 -5.445 1 94.38 180 THR A CA 1
ATOM 1425 C C . THR A 1 180 ? -37.625 -15.375 -4.258 1 94.38 180 THR A C 1
ATOM 1427 O O . THR A 1 180 ? -37.75 -15.805 -3.111 1 94.38 180 THR A O 1
ATOM 1430 N N . GLY A 1 181 ? -36.969 -14.242 -4.562 1 93.12 181 GLY A N 1
ATOM 1431 C CA . GLY A 1 181 ? -36.438 -13.406 -3.514 1 93.12 181 GLY A CA 1
ATOM 1432 C C . GLY A 1 181 ? -35.125 -13.938 -2.963 1 93.12 181 GLY A C 1
ATOM 1433 O O . GLY A 1 181 ? -34.844 -13.828 -1.764 1 93.12 181 GLY A O 1
ATOM 1434 N N . CYS A 1 182 ? -34.375 -14.594 -3.789 1 93.75 182 CYS A N 1
ATOM 1435 C CA . CYS A 1 182 ? -33.062 -15.062 -3.357 1 93.75 182 CYS A CA 1
ATOM 1436 C C . CYS A 1 182 ? -32.156 -13.898 -3.004 1 93.75 182 CYS A C 1
ATOM 1438 O O . CYS A 1 182 ? -32.375 -12.766 -3.438 1 93.75 182 CYS A O 1
ATOM 1440 N N . LEU A 1 183 ? -31.172 -14.062 -2.17 1 92.81 183 LEU A N 1
ATOM 1441 C CA . LEU A 1 183 ? -30.406 -13.039 -1.462 1 92.81 183 LEU A CA 1
ATOM 1442 C C . LEU A 1 183 ? -29.766 -12.07 -2.443 1 92.81 183 LEU A C 1
ATOM 1444 O O . LEU A 1 183 ? -29.719 -10.859 -2.195 1 92.81 183 LEU A O 1
ATOM 1448 N N . ASN A 1 184 ? -29.25 -12.602 -3.574 1 95.75 184 ASN A N 1
ATOM 1449 C CA . ASN A 1 184 ? -28.5 -11.758 -4.492 1 95.75 184 ASN A CA 1
ATOM 1450 C C . ASN A 1 184 ? -29.234 -11.586 -5.824 1 95.75 184 ASN A C 1
ATOM 1452 O O . ASN A 1 184 ? -28.594 -11.414 -6.867 1 95.75 184 ASN A O 1
ATOM 1456 N N . ALA A 1 185 ? -30.516 -11.602 -5.738 1 95.81 185 ALA A N 1
ATOM 1457 C CA . ALA A 1 185 ? -31.375 -11.531 -6.922 1 95.81 185 ALA A CA 1
ATOM 1458 C C . ALA A 1 185 ? -31.062 -10.289 -7.75 1 95.81 185 ALA A C 1
ATOM 1460 O O . ALA A 1 185 ? -31.125 -10.32 -8.984 1 95.81 185 ALA A O 1
ATOM 1461 N N . GLY A 1 186 ? -30.688 -9.242 -7.117 1 94.81 186 GLY A N 1
ATOM 1462 C CA . GLY A 1 186 ? -30.469 -7.973 -7.797 1 94.81 186 GLY A CA 1
ATOM 1463 C C . GLY A 1 186 ? -29.047 -7.809 -8.32 1 94.81 186 GLY A C 1
ATOM 1464 O O . GLY A 1 186 ? -28.719 -6.781 -8.906 1 94.81 186 GLY A O 1
ATOM 1465 N N . HIS A 1 187 ? -28.172 -8.859 -8.242 1 95.44 187 HIS A N 1
ATOM 1466 C CA . HIS A 1 187 ? -26.766 -8.648 -8.523 1 95.44 187 HIS A CA 1
ATOM 1467 C C . HIS A 1 187 ? -26.188 -9.773 -9.375 1 95.44 187 HIS A C 1
ATOM 1469 O O . HIS A 1 187 ? -25.188 -10.398 -9.008 1 95.44 187 HIS A O 1
ATOM 1475 N N . PRO A 1 188 ? -26.828 -10.062 -10.5 1 96.94 188 PRO A N 1
ATOM 1476 C CA . PRO A 1 188 ? -26.234 -10.992 -11.461 1 96.94 188 PRO A CA 1
ATOM 1477 C C . PRO A 1 188 ? -25.016 -10.406 -12.164 1 96.94 188 PRO A C 1
ATOM 1479 O O . PRO A 1 188 ? -24.734 -9.211 -12.031 1 96.94 188 PRO A O 1
ATOM 1482 N N . ASP A 1 189 ? -24.281 -11.227 -12.859 1 97.44 189 ASP A N 1
ATOM 1483 C CA . ASP A 1 189 ? -23.156 -10.711 -13.617 1 97.44 189 ASP A CA 1
ATOM 1484 C C . ASP A 1 189 ? -23.594 -10.141 -14.961 1 97.44 189 ASP A C 1
ATOM 1486 O O . ASP A 1 189 ? -24.797 -9.961 -15.203 1 97.44 189 ASP A O 1
ATOM 1490 N N . SER A 1 190 ? -22.688 -9.742 -15.781 1 96.94 190 SER A N 1
ATOM 1491 C CA . SER A 1 190 ? -22.953 -9.062 -17.047 1 96.94 190 SER A CA 1
ATOM 1492 C C . SER A 1 190 ? -23.75 -9.953 -18 1 96.94 190 SER A C 1
ATOM 1494 O O . SER A 1 190 ? -24.359 -9.461 -18.953 1 96.94 190 SER A O 1
ATOM 1496 N N . TYR A 1 191 ? -23.781 -11.234 -17.75 1 96.5 191 TYR A N 1
ATOM 1497 C CA . TYR A 1 191 ? -24.453 -12.18 -18.625 1 96.5 191 TYR A CA 1
ATOM 1498 C C . TYR A 1 191 ? -25.688 -12.773 -17.938 1 96.5 191 TYR A C 1
ATOM 1500 O O . TYR A 1 191 ? -26.266 -13.742 -18.422 1 96.5 191 TYR A O 1
ATOM 1508 N N . GLY A 1 192 ? -25.969 -12.25 -16.75 1 96.56 192 GLY A N 1
ATOM 1509 C CA . GLY A 1 192 ? -27.172 -12.656 -16.047 1 96.56 192 GLY A CA 1
ATOM 1510 C C . GLY A 1 192 ? -26.969 -13.859 -15.148 1 96.56 192 GLY A C 1
ATOM 1511 O O . GLY A 1 192 ? -27.922 -14.453 -14.656 1 96.56 192 GLY A O 1
ATOM 1512 N N . HIS A 1 193 ? -25.719 -14.242 -14.938 1 97.38 193 HIS A N 1
ATOM 1513 C CA . HIS A 1 193 ? -25.422 -15.383 -14.07 1 97.38 193 HIS A CA 1
ATOM 1514 C C . HIS A 1 193 ? -25.125 -14.922 -12.648 1 97.38 193 HIS A C 1
ATOM 1516 O O . HIS A 1 193 ? -24.641 -13.812 -12.43 1 97.38 193 HIS A O 1
ATOM 1522 N N . TYR A 1 194 ? -25.484 -15.805 -11.742 1 97.44 194 TYR A N 1
ATOM 1523 C CA . TYR A 1 194 ? -25.25 -15.469 -10.336 1 97.44 194 TYR A CA 1
ATOM 1524 C C . TYR A 1 194 ? -23.984 -16.125 -9.82 1 97.44 194 TYR A C 1
ATOM 1526 O O . TYR A 1 194 ? -23.484 -17.078 -10.422 1 97.44 194 TYR A O 1
ATOM 1534 N N . ARG A 1 195 ? -23.516 -15.617 -8.711 1 95.94 195 ARG A N 1
ATOM 1535 C CA . ARG A 1 195 ? -22.219 -15.961 -8.156 1 95.94 195 ARG A CA 1
ATOM 1536 C C . ARG A 1 195 ? -22.156 -17.438 -7.785 1 95.94 195 ARG A C 1
ATOM 1538 O O . ARG A 1 195 ? -23.141 -18.016 -7.348 1 95.94 195 ARG A O 1
ATOM 1545 N N . GLU A 1 196 ? -21.016 -18.016 -8.016 1 96.25 196 GLU A N 1
ATOM 1546 C CA . GLU A 1 196 ? -20.625 -19.312 -7.477 1 96.25 196 GLU A CA 1
ATOM 1547 C C . GLU A 1 196 ? -19.375 -19.188 -6.598 1 96.25 196 GLU A C 1
ATOM 1549 O O . GLU A 1 196 ? -18.312 -18.828 -7.078 1 96.25 196 GLU A O 1
ATOM 1554 N N . ALA A 1 197 ? -19.484 -19.594 -5.367 1 95.94 197 ALA A N 1
ATOM 1555 C CA . ALA A 1 197 ? -18.469 -19.328 -4.363 1 95.94 197 ALA A CA 1
ATOM 1556 C C . ALA A 1 197 ? -17.141 -20.016 -4.734 1 95.94 197 ALA A C 1
ATOM 1558 O O . ALA A 1 197 ? -16.062 -19.453 -4.516 1 95.94 197 ALA A O 1
ATOM 1559 N N . PHE A 1 198 ? -17.203 -21.25 -5.262 1 92.5 198 PHE A N 1
ATOM 1560 C CA . PHE A 1 198 ? -15.977 -21.984 -5.57 1 92.5 198 PHE A CA 1
ATOM 1561 C C . PHE A 1 198 ? -15.211 -21.297 -6.695 1 92.5 198 PHE A C 1
ATOM 1563 O O . PHE A 1 198 ? -13.992 -21.453 -6.809 1 92.5 198 PHE A O 1
ATOM 1570 N N . ILE A 1 199 ? -15.883 -20.5 -7.508 1 94.25 199 ILE A N 1
ATOM 1571 C CA . ILE A 1 199 ? -15.25 -19.766 -8.594 1 94.25 199 ILE A CA 1
ATOM 1572 C C . ILE A 1 199 ? -14.688 -18.438 -8.07 1 94.25 199 ILE A C 1
ATOM 1574 O O . ILE A 1 199 ? -13.523 -18.109 -8.32 1 94.25 199 ILE A O 1
ATOM 1578 N N . THR A 1 200 ? -15.5 -17.688 -7.238 1 97.25 200 THR A N 1
ATOM 1579 C CA . THR A 1 200 ? -15.109 -16.359 -6.777 1 97.25 200 THR A CA 1
ATOM 1580 C C . THR A 1 200 ? -13.977 -16.453 -5.762 1 97.25 200 THR A C 1
ATOM 1582 O O . THR A 1 200 ? -13.156 -15.539 -5.648 1 97.25 200 THR A O 1
ATOM 1585 N N . GLN A 1 201 ? -13.852 -17.594 -5.082 1 97.38 201 GLN A N 1
ATOM 1586 C CA . GLN A 1 201 ? -12.852 -17.75 -4.035 1 97.38 201 GLN A CA 1
ATOM 1587 C C . GLN A 1 201 ? -11.445 -17.578 -4.586 1 97.38 201 GLN A C 1
ATOM 1589 O O . GLN A 1 201 ? -10.578 -16.984 -3.924 1 97.38 201 GLN A O 1
ATOM 1594 N N . THR A 1 202 ? -11.203 -18.031 -5.797 1 96.69 202 THR A N 1
ATOM 1595 C CA . THR A 1 202 ? -9.859 -17.984 -6.363 1 96.69 202 THR A CA 1
ATOM 1596 C C . THR A 1 202 ? -9.406 -16.547 -6.555 1 96.69 202 THR A C 1
ATOM 1598 O O . THR A 1 202 ? -8.273 -16.203 -6.203 1 96.69 202 THR A O 1
ATOM 1601 N N . LYS A 1 203 ? -10.273 -15.75 -7.094 1 97.88 203 LYS A N 1
ATOM 1602 C CA . LYS A 1 203 ? -9.961 -14.336 -7.281 1 97.88 203 LYS A CA 1
ATOM 1603 C C . LYS A 1 203 ? -9.805 -13.625 -5.941 1 97.88 203 LYS A C 1
ATOM 1605 O O . LYS A 1 203 ? -8.891 -12.82 -5.762 1 97.88 203 LYS A O 1
ATOM 1610 N N . HIS A 1 204 ? -10.703 -13.914 -4.961 1 98.12 204 HIS A N 1
ATOM 1611 C CA . HIS A 1 204 ? -10.562 -13.391 -3.605 1 98.12 204 HIS A CA 1
ATOM 1612 C C . HIS A 1 204 ? -9.203 -13.758 -3.01 1 98.12 204 HIS A C 1
ATOM 1614 O O . HIS A 1 204 ? -8.492 -12.891 -2.494 1 98.12 204 HIS A O 1
ATOM 1620 N N . HIS A 1 205 ? -8.859 -15.016 -3.125 1 98.25 205 HIS A N 1
ATOM 1621 C CA . HIS A 1 205 ? -7.629 -15.539 -2.545 1 98.25 205 HIS A CA 1
ATOM 1622 C C . HIS A 1 205 ? -6.402 -14.875 -3.16 1 98.25 205 HIS A C 1
ATOM 1624 O O . HIS A 1 205 ? -5.48 -14.477 -2.443 1 98.25 205 HIS A O 1
ATOM 1630 N N . TRP A 1 206 ? -6.387 -14.75 -4.438 1 98.5 206 TRP A N 1
ATOM 1631 C CA . TRP A 1 206 ? -5.23 -14.172 -5.113 1 98.5 206 TRP A CA 1
ATOM 1632 C C . TRP A 1 206 ? -4.992 -12.734 -4.652 1 98.5 206 TRP A C 1
ATOM 1634 O O . TRP A 1 206 ? -3.859 -12.359 -4.344 1 98.5 206 TRP A O 1
ATOM 1644 N N . TRP A 1 207 ? -6.055 -11.945 -4.605 1 98.44 207 TRP A N 1
ATOM 1645 C CA . TRP A 1 207 ? -5.945 -10.539 -4.242 1 98.44 207 TRP A CA 1
ATOM 1646 C C . TRP A 1 207 ? -5.551 -10.383 -2.775 1 98.44 207 TRP A C 1
ATOM 1648 O O . TRP A 1 207 ? -4.676 -9.578 -2.445 1 98.44 207 TRP A O 1
ATOM 1658 N N . TRP A 1 208 ? -6.191 -11.164 -1.91 1 97.94 208 TRP A N 1
ATOM 1659 C CA . TRP A 1 208 ? -5.84 -11.156 -0.494 1 97.94 208 TRP A CA 1
ATOM 1660 C C . TRP A 1 208 ? -4.375 -11.539 -0.295 1 97.94 208 TRP A C 1
ATOM 1662 O O . TRP A 1 208 ? -3.654 -10.883 0.459 1 97.94 208 TRP A O 1
ATOM 1672 N N . LYS A 1 209 ? -3.939 -12.578 -0.937 1 98.25 209 LYS A N 1
ATOM 1673 C CA . LYS A 1 209 ? -2.574 -13.078 -0.84 1 98.25 209 LYS A CA 1
ATOM 1674 C C . LYS A 1 209 ? -1.562 -12.008 -1.236 1 98.25 209 LYS A C 1
ATOM 1676 O O . LYS A 1 209 ? -0.552 -11.82 -0.556 1 98.25 209 LYS A O 1
ATOM 1681 N N . LEU A 1 210 ? -1.851 -11.336 -2.359 1 98 210 LEU A N 1
ATOM 1682 C CA . LEU A 1 210 ? -0.967 -10.273 -2.814 1 98 210 LEU A CA 1
ATOM 1683 C C . LEU A 1 210 ? -0.761 -9.234 -1.719 1 98 210 LEU A C 1
ATOM 1685 O O . LEU A 1 210 ? 0.376 -8.891 -1.389 1 98 210 LEU A O 1
ATOM 1689 N N . HIS A 1 2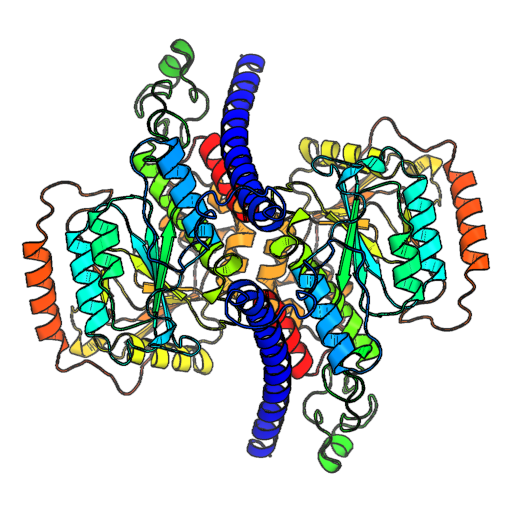11 ? -1.85 -8.789 -1.137 1 95.81 211 HIS A N 1
ATOM 1690 C CA . HIS A 1 211 ? -1.792 -7.762 -0.101 1 95.81 211 HIS A CA 1
ATOM 1691 C C . HIS A 1 211 ? -1.119 -8.289 1.161 1 95.81 211 HIS A C 1
ATOM 1693 O O . HIS A 1 211 ? -0.231 -7.637 1.716 1 95.81 211 HIS A O 1
ATOM 1699 N N . PHE A 1 212 ? -1.473 -9.445 1.615 1 96.62 212 PHE A N 1
ATOM 1700 C CA . PHE A 1 212 ? -0.988 -10 2.871 1 96.62 212 PHE A CA 1
ATOM 1701 C C . PHE A 1 212 ? 0.519 -10.227 2.818 1 96.62 212 PHE A C 1
ATOM 1703 O O . PHE A 1 212 ? 1.232 -9.898 3.771 1 96.62 212 PHE A O 1
ATOM 1710 N N . VAL A 1 213 ? 0.997 -10.688 1.739 1 97.06 213 VAL A N 1
ATOM 1711 C CA . VAL A 1 213 ? 2.412 -11.016 1.593 1 97.06 213 VAL A CA 1
ATOM 1712 C C . VAL A 1 213 ? 3.248 -9.742 1.676 1 97.06 213 VAL A C 1
ATOM 1714 O O . VAL A 1 213 ? 4.238 -9.688 2.41 1 97.06 213 VAL A O 1
ATOM 1717 N N . PHE A 1 214 ? 2.857 -8.695 1.033 1 94.75 214 PHE A N 1
ATOM 1718 C CA . PHE A 1 214 ? 3.701 -7.508 0.934 1 94.75 214 PHE A CA 1
ATOM 1719 C C . PHE A 1 214 ? 3.559 -6.637 2.176 1 94.75 214 PHE A C 1
ATOM 1721 O O . PHE A 1 214 ? 4.5 -5.945 2.568 1 94.75 214 PHE A O 1
ATOM 1728 N N . GLU A 1 215 ? 2.387 -6.738 2.832 1 91.88 215 GLU A N 1
ATOM 1729 C CA . GLU A 1 215 ? 2.166 -5.727 3.863 1 91.88 215 GLU A CA 1
ATOM 1730 C C . GLU A 1 215 ? 2.074 -6.359 5.246 1 91.88 215 GLU A C 1
ATOM 1732 O O . GLU A 1 215 ? 2.318 -5.695 6.258 1 91.88 215 GLU A O 1
ATOM 1737 N N . ARG A 1 216 ? 1.706 -7.652 5.316 1 92 216 ARG A N 1
ATOM 1738 C CA . ARG A 1 216 ? 1.39 -8.203 6.633 1 92 216 ARG A CA 1
ATOM 1739 C C . ARG A 1 216 ? 2.416 -9.25 7.047 1 92 216 ARG A C 1
ATOM 1741 O O . ARG A 1 216 ? 2.557 -9.555 8.234 1 92 216 ARG A O 1
ATOM 1748 N N . VAL A 1 217 ? 3.1 -9.875 6.137 1 94.25 217 VAL A N 1
ATOM 1749 C CA . VAL A 1 217 ? 4.07 -10.914 6.469 1 94.25 217 VAL A CA 1
ATOM 1750 C C . VAL A 1 217 ? 5.32 -10.273 7.07 1 94.25 217 VAL A C 1
ATOM 1752 O O . VAL A 1 217 ? 6.016 -9.5 6.402 1 94.25 217 VAL A O 1
ATOM 1755 N N . GLN A 1 218 ? 5.652 -10.617 8.195 1 90.12 218 GLN A N 1
ATOM 1756 C CA . GLN A 1 218 ? 6.781 -10.047 8.93 1 90.12 218 GLN A CA 1
ATOM 1757 C C . GLN A 1 218 ? 8.102 -10.414 8.266 1 90.12 218 GLN A C 1
ATOM 1759 O O . GLN A 1 218 ? 9.016 -9.586 8.195 1 90.12 218 GLN A O 1
ATOM 1764 N N . ALA A 1 219 ? 8.172 -11.609 7.77 1 93.19 219 ALA A N 1
ATOM 1765 C CA . ALA A 1 219 ? 9.406 -12.094 7.16 1 93.19 219 ALA A CA 1
ATOM 1766 C C . ALA A 1 219 ? 9.734 -11.32 5.887 1 93.19 219 ALA A C 1
ATOM 1768 O O . ALA A 1 219 ? 10.844 -11.398 5.367 1 93.19 219 ALA A O 1
ATOM 1769 N N . MET A 1 220 ? 8.742 -10.562 5.395 1 93.38 220 MET A N 1
ATOM 1770 C CA . MET A 1 220 ? 8.945 -9.773 4.18 1 93.38 220 MET A CA 1
ATOM 1771 C C . MET A 1 220 ? 9.508 -8.398 4.508 1 93.38 220 MET A C 1
ATOM 1773 O O . MET A 1 220 ? 9.852 -7.633 3.607 1 93.38 220 MET A O 1
ATOM 1777 N N . GLN A 1 221 ? 9.625 -8.078 5.754 1 85.06 221 GLN A N 1
ATOM 1778 C CA . GLN A 1 221 ? 10.164 -6.781 6.156 1 85.06 221 GLN A CA 1
ATOM 1779 C C . GLN A 1 221 ? 11.594 -6.598 5.648 1 85.06 221 GLN A C 1
ATOM 1781 O O . GLN A 1 221 ? 12.43 -7.488 5.793 1 85.06 221 GLN A O 1
ATOM 1786 N N . GLY A 1 222 ? 11.805 -5.457 5.027 1 85.56 222 GLY A N 1
ATOM 1787 C CA . GLY A 1 222 ? 13.141 -5.148 4.543 1 85.56 222 GLY A CA 1
ATOM 1788 C C . GLY A 1 222 ? 13.461 -5.812 3.217 1 85.56 222 GLY A C 1
ATOM 1789 O O . GLY A 1 222 ? 14.477 -5.5 2.594 1 85.56 222 GLY A O 1
ATOM 1790 N N . TYR A 1 223 ? 12.562 -6.734 2.785 1 91.94 223 TYR A N 1
ATOM 1791 C CA . TYR A 1 223 ? 12.812 -7.449 1.536 1 91.94 223 TYR A CA 1
ATOM 1792 C C . TYR A 1 223 ? 12.633 -6.523 0.337 1 91.94 223 TYR A C 1
ATOM 1794 O O . TYR A 1 223 ? 11.562 -5.945 0.142 1 91.94 223 TYR A O 1
ATOM 1802 N N . GLY A 1 224 ? 13.617 -6.355 -0.463 1 89.81 224 GLY A N 1
ATOM 1803 C CA . GLY A 1 224 ? 13.578 -5.43 -1.583 1 89.81 224 GLY A CA 1
ATOM 1804 C C . GLY A 1 224 ? 13.531 -6.125 -2.93 1 89.81 224 GLY A C 1
ATOM 1805 O O . GLY A 1 224 ? 13.5 -5.469 -3.973 1 89.81 224 GLY A O 1
ATOM 1806 N N . GLY A 1 225 ? 13.5 -7.469 -2.912 1 93.44 225 GLY A N 1
ATOM 1807 C CA . GLY A 1 225 ? 13.469 -8.219 -4.16 1 93.44 225 GLY A CA 1
ATOM 1808 C C . GLY A 1 225 ? 12.062 -8.461 -4.668 1 93.44 225 GLY A C 1
ATOM 1809 O O . GLY A 1 225 ? 11.094 -7.938 -4.109 1 93.44 225 GLY A O 1
ATOM 1810 N N . PHE A 1 226 ? 12 -9.125 -5.828 1 97.94 226 PHE A N 1
ATOM 1811 C CA . PHE A 1 226 ? 10.719 -9.562 -6.367 1 97.94 226 PHE A CA 1
ATOM 1812 C C . PHE A 1 226 ? 10.219 -10.797 -5.633 1 97.94 226 PHE A C 1
ATOM 1814 O O . PHE A 1 226 ? 11.008 -11.664 -5.238 1 97.94 226 PHE A O 1
ATOM 1821 N N . ALA A 1 227 ? 8.984 -10.883 -5.344 1 98.56 227 ALA A N 1
ATOM 1822 C CA . ALA A 1 227 ? 8.336 -12.125 -4.938 1 98.56 227 ALA A CA 1
ATOM 1823 C C . ALA A 1 227 ? 7.758 -12.859 -6.145 1 98.56 227 ALA A C 1
ATOM 1825 O O . ALA A 1 227 ? 7.008 -12.273 -6.93 1 98.56 227 ALA A O 1
ATOM 1826 N N . VAL A 1 228 ? 8.141 -14.086 -6.309 1 98.88 228 VAL A N 1
ATOM 1827 C CA . VAL A 1 228 ? 7.664 -14.828 -7.469 1 98.88 228 VAL A CA 1
ATOM 1828 C C . VAL A 1 228 ? 6.41 -15.625 -7.094 1 98.88 228 VAL A C 1
ATOM 1830 O O . VAL A 1 228 ? 6.426 -16.406 -6.145 1 98.88 228 VAL A O 1
ATOM 1833 N N . PHE A 1 229 ? 5.34 -15.422 -7.824 1 98.81 229 PHE A N 1
ATOM 1834 C CA . PHE A 1 229 ? 4.055 -16.062 -7.551 1 98.81 229 PHE A CA 1
ATOM 1835 C C . PHE A 1 229 ? 3.9 -17.328 -8.367 1 98.81 229 PHE A C 1
ATOM 1837 O O . PHE A 1 229 ? 4.07 -17.312 -9.594 1 98.81 229 PHE A O 1
ATOM 1844 N N . LEU A 1 230 ? 3.596 -18.391 -7.672 1 98.5 230 LEU A N 1
ATOM 1845 C CA . LEU A 1 230 ? 3.396 -19.719 -8.242 1 98.5 230 LEU A CA 1
ATOM 1846 C C . LEU A 1 230 ? 2.043 -20.281 -7.832 1 98.5 230 LEU A C 1
ATOM 1848 O O . LEU A 1 230 ? 1.298 -19.641 -7.082 1 98.5 230 LEU A O 1
ATOM 1852 N N . GLU A 1 231 ? 1.709 -21.406 -8.438 1 96.75 231 GLU A N 1
ATOM 1853 C CA . GLU A 1 231 ? 0.559 -22.219 -8.047 1 96.75 231 GLU A CA 1
ATOM 1854 C C . GLU A 1 231 ? 0.983 -23.641 -7.668 1 96.75 231 GLU A C 1
ATOM 1856 O O . GLU A 1 231 ? 2.088 -24.062 -8 1 96.75 231 GLU A O 1
ATOM 1861 N N . GLU A 1 232 ? 0.17 -24.312 -6.973 1 95.69 232 GLU A N 1
ATOM 1862 C CA . GLU A 1 232 ? 0.514 -25.641 -6.453 1 95.69 232 GLU A CA 1
ATOM 1863 C C . GLU A 1 232 ? 0.742 -26.625 -7.59 1 95.69 232 GLU A C 1
ATOM 1865 O O . GLU A 1 232 ? 1.361 -27.672 -7.391 1 95.69 232 GLU A O 1
ATOM 1870 N N . ASP A 1 233 ? 0.235 -26.312 -8.812 1 93.5 233 ASP A N 1
ATOM 1871 C CA . ASP A 1 233 ? 0.416 -27.219 -9.93 1 93.5 233 ASP A CA 1
ATOM 1872 C C . ASP A 1 233 ? 1.541 -26.75 -10.852 1 93.5 233 ASP A C 1
ATOM 1874 O O . ASP A 1 233 ? 1.531 -27.047 -12.047 1 93.5 233 ASP A O 1
ATOM 1878 N N . ASN A 1 234 ? 2.422 -25.969 -10.32 1 96.38 234 ASN A N 1
ATOM 1879 C CA . ASN A 1 234 ? 3.641 -25.578 -11.023 1 96.38 234 ASN A CA 1
ATOM 1880 C C . ASN A 1 234 ? 4.812 -26.484 -10.656 1 96.38 234 ASN A C 1
ATOM 1882 O O . ASN A 1 234 ? 4.809 -27.125 -9.602 1 96.38 234 ASN A O 1
ATOM 1886 N N . TYR A 1 235 ? 5.746 -26.656 -11.523 1 96.19 235 TYR A N 1
ATOM 1887 C CA . TYR A 1 235 ? 7.027 -27.328 -11.336 1 96.19 235 TYR A CA 1
ATOM 1888 C C . TYR A 1 235 ? 8.18 -26.453 -11.797 1 96.19 235 TYR A C 1
ATOM 1890 O O . TYR A 1 235 ? 8.25 -26.062 -12.961 1 96.19 235 TYR A O 1
ATOM 1898 N N . ILE A 1 236 ? 9.109 -26.094 -10.914 1 97.94 236 ILE A N 1
ATOM 1899 C CA . ILE A 1 236 ? 10.188 -25.188 -11.32 1 97.94 236 ILE A CA 1
ATOM 1900 C C . ILE A 1 236 ? 11.406 -26 -11.742 1 97.94 236 ILE A C 1
ATOM 1902 O O . ILE A 1 236 ? 11.633 -27.109 -11.227 1 97.94 236 ILE A O 1
ATOM 1906 N N . LEU A 1 237 ? 12.18 -25.547 -12.656 1 97.88 237 LEU A N 1
ATOM 1907 C CA . LEU A 1 237 ? 13.398 -26.203 -13.125 1 97.88 237 LEU A CA 1
ATOM 1908 C C . LEU A 1 237 ? 14.555 -25.938 -12.172 1 97.88 237 LEU A C 1
ATOM 1910 O O . LEU A 1 237 ? 14.531 -24.969 -11.414 1 97.88 237 LEU A O 1
ATOM 1914 N N . PRO A 1 238 ? 15.586 -26.766 -12.164 1 97.88 238 PRO A N 1
ATOM 1915 C CA . PRO A 1 238 ? 16.688 -26.688 -11.203 1 97.88 238 PRO A CA 1
ATOM 1916 C C . PRO A 1 238 ? 17.438 -25.344 -11.273 1 97.88 238 PRO A C 1
ATOM 1918 O O . PRO A 1 238 ? 18 -24.906 -10.266 1 97.88 238 PRO A O 1
ATOM 1921 N N . ASP A 1 239 ? 17.469 -24.703 -12.445 1 98.44 239 ASP A N 1
ATOM 1922 C CA . ASP A 1 239 ? 18.234 -23.469 -12.578 1 98.44 239 ASP A CA 1
ATOM 1923 C C . ASP A 1 239 ? 17.344 -22.25 -12.461 1 98.44 239 ASP A C 1
ATOM 1925 O O . ASP A 1 239 ? 17.688 -21.156 -12.938 1 98.44 239 ASP A O 1
ATOM 1929 N N . PHE A 1 240 ? 16.172 -22.438 -11.875 1 98.56 240 PHE A N 1
ATOM 1930 C CA . PHE A 1 240 ? 15.172 -21.375 -11.719 1 98.56 240 PHE A CA 1
ATOM 1931 C C . PHE A 1 240 ? 15.797 -20.125 -11.117 1 98.56 240 PHE A C 1
ATOM 1933 O O . PHE A 1 240 ? 15.648 -19.031 -11.664 1 98.56 240 PHE A O 1
ATOM 1940 N N . PHE A 1 241 ? 16.531 -20.266 -10.023 1 98.62 241 PHE A N 1
ATOM 1941 C CA . PHE A 1 241 ? 17.094 -19.125 -9.312 1 98.62 241 PHE A CA 1
ATOM 1942 C C . PHE A 1 241 ? 18.219 -18.484 -10.125 1 98.62 241 PHE A C 1
ATOM 1944 O O . PHE A 1 241 ? 18.344 -17.266 -10.18 1 98.62 241 PHE A O 1
ATOM 1951 N N . HIS A 1 242 ? 19.031 -19.297 -10.711 1 98.38 242 HIS A N 1
ATOM 1952 C CA . HIS A 1 242 ? 20.078 -18.797 -11.602 1 98.38 242 HIS A CA 1
ATOM 1953 C C . HIS A 1 242 ? 19.5 -17.922 -12.695 1 98.38 242 HIS A C 1
ATOM 1955 O O . HIS A 1 242 ? 20 -16.812 -12.953 1 98.38 242 HIS A O 1
ATOM 1961 N N . PHE A 1 243 ? 18.484 -18.438 -13.297 1 98.62 243 PHE A N 1
ATOM 1962 C CA . PHE A 1 243 ? 17.828 -17.703 -14.375 1 98.62 243 PHE A CA 1
ATOM 1963 C C . PHE A 1 243 ? 17.219 -16.406 -13.859 1 98.62 243 PHE A C 1
ATOM 1965 O O . PHE A 1 243 ? 17.344 -15.367 -14.5 1 98.62 243 PHE A O 1
ATOM 1972 N N . TYR A 1 244 ? 16.562 -16.438 -12.742 1 98.62 244 TYR A N 1
ATOM 1973 C CA . TYR A 1 244 ? 15.984 -15.266 -12.094 1 98.62 244 TYR A CA 1
ATOM 1974 C C . TYR A 1 244 ? 17.047 -14.188 -11.883 1 98.62 244 TYR A C 1
ATOM 1976 O O . TYR A 1 244 ? 16.812 -13.023 -12.211 1 98.62 244 TYR A O 1
ATOM 1984 N N . LYS A 1 245 ? 18.172 -14.531 -11.328 1 98.25 245 LYS A N 1
ATOM 1985 C CA . LYS A 1 245 ? 19.266 -13.586 -11.102 1 98.25 245 LYS A CA 1
ATOM 1986 C C . LYS A 1 245 ? 19.719 -12.945 -12.414 1 98.25 245 LYS A C 1
ATOM 1988 O O . LYS A 1 245 ? 19.953 -11.742 -12.477 1 98.25 245 LYS A O 1
ATOM 1993 N N . SER A 1 246 ? 19.812 -13.82 -13.422 1 98.44 246 SER A N 1
ATOM 1994 C CA . SER A 1 246 ? 20.188 -13.312 -14.734 1 98.44 246 SER A CA 1
ATOM 1995 C C . SER A 1 246 ? 19.172 -12.32 -15.273 1 98.44 246 SER A C 1
ATOM 1997 O O . SER A 1 246 ? 19.531 -11.32 -15.891 1 98.44 246 SER A O 1
ATOM 1999 N N . MET A 1 247 ? 17.891 -12.617 -15.062 1 98.5 247 MET A N 1
ATOM 2000 C CA . MET A 1 247 ? 16.828 -11.719 -15.508 1 98.5 247 MET A CA 1
ATOM 2001 C C . MET A 1 247 ? 16.891 -10.391 -14.766 1 98.5 247 MET A C 1
ATOM 2003 O O . MET A 1 247 ? 16.672 -9.328 -15.359 1 98.5 247 MET A O 1
ATOM 2007 N N . LEU A 1 248 ? 17.203 -10.422 -13.484 1 97.88 248 LEU A N 1
ATOM 2008 C CA . LEU A 1 248 ? 17.344 -9.195 -12.703 1 97.88 248 LEU A CA 1
ATOM 2009 C C . LEU A 1 248 ? 18.438 -8.305 -13.289 1 97.88 248 LEU A C 1
ATOM 2011 O O . LEU A 1 248 ? 18.25 -7.098 -13.445 1 97.88 248 LEU A O 1
ATOM 2015 N N . GLU A 1 249 ? 19.531 -8.945 -13.57 1 97.25 249 GLU A N 1
ATOM 2016 C CA . GLU A 1 249 ? 20.641 -8.203 -14.164 1 97.25 249 GLU A CA 1
ATOM 2017 C C . GLU A 1 249 ? 20.266 -7.645 -15.531 1 97.25 249 GLU A C 1
ATOM 2019 O O . GLU A 1 249 ? 20.562 -6.488 -15.844 1 97.25 249 GLU A O 1
ATOM 2024 N N . PHE A 1 250 ? 19.625 -8.484 -16.281 1 97.69 250 PHE A N 1
ATOM 2025 C CA . PHE A 1 250 ? 19.203 -8.062 -17.609 1 97.69 250 PHE A CA 1
ATOM 2026 C C . PHE A 1 250 ? 18.25 -6.875 -17.516 1 97.69 250 PHE A C 1
ATOM 2028 O O . PHE A 1 250 ? 18.359 -5.922 -18.281 1 97.69 250 PHE A O 1
ATOM 2035 N N . ARG A 1 251 ? 17.312 -6.91 -16.625 1 97.38 251 ARG A N 1
ATOM 2036 C CA . ARG A 1 251 ? 16.344 -5.832 -16.422 1 97.38 251 ARG A CA 1
ATOM 2037 C C . ARG A 1 251 ? 17.047 -4.523 -16.078 1 97.38 251 ARG A C 1
ATOM 2039 O O . ARG A 1 251 ? 16.719 -3.469 -16.625 1 97.38 251 ARG A O 1
ATOM 2046 N N . ARG A 1 252 ? 18 -4.582 -15.219 1 94.75 252 ARG A N 1
ATOM 2047 C CA . ARG A 1 252 ? 18.719 -3.395 -14.766 1 94.75 252 ARG A CA 1
ATOM 2048 C C . ARG A 1 252 ? 19.453 -2.734 -15.922 1 94.75 252 ARG A C 1
ATOM 2050 O O . ARG A 1 252 ? 19.453 -1.508 -16.047 1 94.75 252 ARG A O 1
ATOM 2057 N N . SER A 1 253 ? 19.969 -3.543 -16.797 1 95 253 SER A N 1
ATOM 2058 C CA . SER A 1 253 ? 20.844 -3.029 -17.844 1 95 253 SER A CA 1
ATOM 2059 C C . SER A 1 253 ? 20.078 -2.73 -19.125 1 95 253 SER A C 1
ATOM 2061 O O . SER A 1 253 ? 20.391 -1.765 -19.828 1 95 253 SER A O 1
ATOM 2063 N N . SER A 1 254 ? 19.031 -3.559 -19.391 1 94.81 254 SER A N 1
ATOM 2064 C CA . SER A 1 254 ? 18.5 -3.521 -20.734 1 94.81 254 SER A CA 1
ATOM 2065 C C . SER A 1 254 ? 17 -3.199 -20.734 1 94.81 254 SER A C 1
ATOM 2067 O O . SER A 1 254 ? 16.438 -2.83 -21.75 1 94.81 254 SER A O 1
ATOM 2069 N N . CYS A 1 255 ? 16.406 -3.33 -19.625 1 95.94 255 CYS A N 1
ATOM 2070 C CA . CYS A 1 255 ? 14.969 -3.074 -19.562 1 95.94 255 CYS A CA 1
ATOM 2071 C C . CYS A 1 255 ? 14.578 -2.504 -18.203 1 95.94 255 CYS A C 1
ATOM 2073 O O . CYS A 1 255 ? 13.711 -3.059 -17.531 1 95.94 255 CYS A O 1
ATOM 2075 N N . PRO A 1 256 ? 15.094 -1.364 -17.844 1 93.25 256 PRO A N 1
ATOM 2076 C CA . PRO A 1 256 ? 14.805 -0.798 -16.516 1 93.25 256 PRO A CA 1
ATOM 2077 C C . PRO A 1 256 ? 13.328 -0.421 -16.359 1 93.25 256 PRO A C 1
ATOM 2079 O O . PRO A 1 256 ? 12.859 -0.231 -15.234 1 93.25 256 PRO A O 1
ATOM 2082 N N . ASP A 1 257 ? 12.602 -0.347 -17.469 1 93.88 257 ASP A N 1
ATOM 2083 C CA . ASP A 1 257 ? 11.203 0.067 -17.391 1 93.88 257 ASP A CA 1
ATOM 2084 C C . ASP A 1 257 ? 10.273 -1.144 -17.391 1 93.88 257 ASP A C 1
ATOM 2086 O O . ASP A 1 257 ? 9.047 -0.994 -17.453 1 93.88 257 ASP A O 1
ATOM 2090 N N . CYS A 1 258 ? 10.859 -2.344 -17.344 1 97.5 258 CYS A N 1
ATOM 2091 C CA . CYS A 1 258 ? 10.023 -3.529 -17.188 1 97.5 258 CYS A CA 1
ATOM 2092 C C . CYS A 1 258 ? 9.422 -3.596 -15.789 1 97.5 258 CYS A C 1
ATOM 2094 O O . CYS A 1 258 ? 10.148 -3.516 -14.797 1 97.5 258 CYS A O 1
ATOM 2096 N N . ASP A 1 259 ? 8.125 -3.779 -15.75 1 96.75 259 ASP A N 1
ATOM 2097 C CA . ASP A 1 259 ? 7.402 -3.732 -14.484 1 96.75 259 ASP A CA 1
ATOM 2098 C C . ASP A 1 259 ? 7.484 -5.07 -13.75 1 96.75 259 ASP A C 1
ATOM 2100 O O . ASP A 1 259 ? 7.406 -5.117 -12.523 1 96.75 259 ASP A O 1
ATOM 2104 N N . LEU A 1 260 ? 7.516 -6.137 -14.5 1 97.44 260 LEU A N 1
ATOM 2105 C CA . LEU A 1 260 ? 7.566 -7.449 -13.859 1 97.44 260 LEU A CA 1
ATOM 2106 C C . LEU A 1 260 ? 8.336 -8.438 -14.727 1 97.44 260 LEU A C 1
ATOM 2108 O O . LEU A 1 260 ? 8.594 -8.172 -15.906 1 97.44 260 LEU A O 1
ATOM 2112 N N . LEU A 1 261 ? 8.836 -9.508 -14.094 1 98.69 261 LEU A N 1
ATOM 2113 C CA . LEU A 1 261 ? 9.477 -10.641 -14.75 1 98.69 261 LEU A CA 1
ATOM 2114 C C . LEU A 1 261 ? 8.555 -11.852 -14.773 1 98.69 261 LEU A C 1
ATOM 2116 O O . LEU A 1 261 ? 7.777 -12.062 -13.844 1 98.69 261 LEU A O 1
ATOM 2120 N N . VAL A 1 262 ? 8.586 -12.578 -15.828 1 98.75 262 VAL A N 1
ATOM 2121 C CA . VAL A 1 262 ? 7.832 -13.828 -15.922 1 98.75 262 VAL A CA 1
ATOM 2122 C C . VAL A 1 262 ? 8.773 -14.969 -16.297 1 98.75 262 VAL A C 1
ATOM 2124 O O . VAL A 1 262 ? 9.375 -14.953 -17.375 1 98.75 262 VAL A O 1
ATOM 2127 N N . LEU A 1 263 ? 8.859 -15.922 -15.461 1 98.69 263 LEU A N 1
ATOM 2128 C CA . LEU A 1 263 ? 9.852 -16.984 -15.617 1 98.69 263 LEU A CA 1
ATOM 2129 C C . LEU A 1 263 ? 9.242 -18.203 -16.281 1 98.69 263 LEU A C 1
ATOM 2131 O O . LEU A 1 263 ? 9.961 -19.125 -16.688 1 98.69 263 LEU A O 1
ATOM 2135 N N . GLY A 1 264 ? 7.91 -18.234 -16.359 1 97.75 264 GLY A N 1
ATOM 2136 C CA . GLY A 1 264 ? 7.234 -19.391 -16.938 1 97.75 264 GLY A CA 1
ATOM 2137 C C . GLY A 1 264 ? 6.27 -19.031 -18.047 1 97.75 264 GLY A C 1
ATOM 2138 O O . GLY A 1 264 ? 5.883 -17.859 -18.188 1 97.75 264 GLY A O 1
ATOM 2139 N N . ASN A 1 265 ? 5.973 -19.906 -18.859 1 95.12 265 ASN A N 1
ATOM 2140 C CA . ASN A 1 265 ? 4.941 -19.797 -19.875 1 95.12 265 ASN A CA 1
ATOM 2141 C C . ASN A 1 265 ? 4.289 -21.141 -20.172 1 95.12 265 ASN A C 1
ATOM 2143 O O . ASN A 1 265 ? 4.625 -22.141 -19.547 1 95.12 265 ASN A O 1
ATOM 2147 N N . HIS A 1 266 ? 3.371 -21.219 -21.109 1 92.44 266 HIS A N 1
ATOM 2148 C CA . HIS A 1 266 ? 2.572 -22.422 -21.344 1 92.44 266 HIS A CA 1
ATOM 2149 C C . HIS A 1 266 ? 3.195 -23.297 -22.422 1 92.44 266 HIS A C 1
ATOM 2151 O O . HIS A 1 266 ? 2.629 -24.328 -22.781 1 92.44 266 HIS A O 1
ATOM 2157 N N . ASP A 1 267 ? 4.438 -22.938 -22.844 1 91.94 267 ASP A N 1
ATOM 2158 C CA . ASP A 1 267 ? 5.066 -23.703 -23.906 1 91.94 267 ASP A CA 1
ATOM 2159 C C . ASP A 1 267 ? 5.926 -24.828 -23.344 1 91.94 267 ASP A C 1
ATOM 2161 O O . ASP A 1 267 ? 6.402 -25.688 -24.094 1 91.94 267 ASP A O 1
ATOM 2165 N N . GLY A 1 268 ? 6.117 -24.844 -22.109 1 89.75 268 GLY A N 1
ATOM 2166 C CA . GLY A 1 268 ? 6.957 -25.875 -21.5 1 89.75 268 GLY A CA 1
ATOM 2167 C C . GLY A 1 268 ? 8.391 -25.828 -21.984 1 89.75 268 GLY A C 1
ATOM 2168 O O . GLY A 1 268 ? 9.023 -24.766 -21.984 1 89.75 268 GLY A O 1
ATOM 2169 N N . VAL A 1 269 ? 8.883 -27.062 -22.375 1 92.69 269 VAL A N 1
ATOM 2170 C CA . VAL A 1 269 ? 10.281 -27.141 -22.781 1 92.69 269 VAL A CA 1
ATOM 2171 C C . VAL A 1 269 ? 10.367 -27.344 -24.297 1 92.69 269 VAL A C 1
ATOM 2173 O O . VAL A 1 269 ? 11.359 -27.875 -24.797 1 92.69 269 VAL A O 1
ATOM 2176 N N . LYS A 1 270 ? 9.289 -26.859 -24.969 1 92.06 270 LYS A N 1
ATOM 2177 C CA . LYS A 1 270 ? 9.344 -26.875 -26.438 1 92.06 270 LYS A CA 1
ATOM 2178 C C . LYS A 1 270 ? 10.461 -25.984 -26.953 1 92.06 270 LYS A C 1
ATOM 2180 O O . LYS A 1 270 ? 10.57 -24.812 -26.562 1 92.06 270 LYS A O 1
ATOM 2185 N N . ASP A 1 271 ? 11.43 -26.5 -27.844 1 94.62 271 ASP A N 1
ATOM 2186 C CA . ASP A 1 271 ? 12.562 -25.781 -28.422 1 94.62 271 ASP A CA 1
ATOM 2187 C C . ASP A 1 271 ? 13.453 -25.188 -27.328 1 94.62 271 ASP A C 1
ATOM 2189 O O . ASP A 1 271 ? 13.984 -24.094 -27.484 1 94.62 271 ASP A O 1
ATOM 2193 N N . PHE A 1 272 ? 13.578 -25.891 -26.25 1 96.56 272 PHE A N 1
ATOM 2194 C CA . PHE A 1 272 ? 14.258 -25.391 -25.062 1 96.56 272 PHE A CA 1
ATOM 2195 C C . PHE A 1 272 ? 15.727 -25.078 -25.375 1 96.56 272 PHE A C 1
ATOM 2197 O O . PHE A 1 272 ? 16.266 -24.078 -24.906 1 96.56 272 PHE A O 1
ATOM 2204 N N . SER A 1 273 ? 16.328 -25.891 -26.203 1 95.69 273 SER A N 1
ATOM 2205 C CA . SER A 1 273 ? 17.734 -25.688 -26.531 1 95.69 273 SER A CA 1
ATOM 2206 C C . SER A 1 273 ? 17.953 -24.344 -27.219 1 95.69 273 SER A C 1
ATOM 2208 O O . SER A 1 273 ? 18.953 -23.672 -26.969 1 95.69 273 SER A O 1
ATOM 2210 N N . ARG A 1 274 ? 17.016 -23.969 -28.016 1 96.19 274 ARG A N 1
ATOM 2211 C CA . ARG A 1 274 ? 17.109 -22.719 -28.75 1 96.19 274 ARG A CA 1
ATOM 2212 C C . ARG A 1 274 ? 16.688 -21.531 -27.875 1 96.19 274 ARG A C 1
ATOM 2214 O O . ARG A 1 274 ? 17.234 -20.438 -27.984 1 96.19 274 ARG A O 1
ATOM 2221 N N . LEU A 1 275 ? 15.773 -21.766 -26.938 1 97.69 275 LEU A N 1
ATOM 2222 C CA . LEU A 1 275 ? 15.086 -20.656 -26.266 1 97.69 275 LEU A CA 1
ATOM 2223 C C . LEU A 1 275 ? 15.586 -20.5 -24.828 1 97.69 275 LEU A C 1
ATOM 2225 O O . LEU A 1 275 ? 15.219 -19.547 -24.156 1 97.69 275 LEU A O 1
ATOM 2229 N N . THR A 1 276 ? 16.516 -21.328 -24.359 1 97.81 276 THR A N 1
ATOM 2230 C CA . THR A 1 276 ? 16.906 -21.438 -22.953 1 97.81 276 THR A CA 1
ATOM 2231 C C . THR A 1 276 ? 17.438 -20.109 -22.438 1 97.81 276 THR A C 1
ATOM 2233 O O . THR A 1 276 ? 17.234 -19.75 -21.266 1 97.81 276 THR A O 1
ATOM 2236 N N . ASN A 1 277 ? 18.125 -19.359 -23.25 1 98.19 277 ASN A N 1
ATOM 2237 C CA . ASN A 1 277 ? 18.719 -18.109 -22.781 1 98.19 277 ASN A CA 1
ATOM 2238 C C . ASN A 1 277 ? 18.031 -16.891 -23.406 1 98.19 277 ASN A C 1
ATOM 2240 O O . ASN A 1 277 ? 18.562 -15.781 -23.344 1 98.19 277 ASN A O 1
ATOM 2244 N N . LYS A 1 278 ? 16.859 -17.125 -24.062 1 98.38 278 LYS A N 1
ATOM 2245 C CA . LYS A 1 278 ? 16.188 -16.031 -24.766 1 98.38 278 LYS A CA 1
ATOM 2246 C C . LYS A 1 278 ? 15.117 -15.398 -23.875 1 98.38 278 LYS A C 1
ATOM 2248 O O . LYS A 1 278 ? 14.414 -16.094 -23.141 1 98.38 278 LYS A O 1
ATOM 2253 N N . VAL A 1 279 ? 15.016 -14.07 -23.859 1 98.5 279 VAL A N 1
ATOM 2254 C CA . VAL A 1 279 ? 13.969 -13.305 -23.188 1 98.5 279 VAL A CA 1
ATOM 2255 C C . VAL A 1 279 ? 13.312 -12.344 -24.172 1 98.5 279 VAL A C 1
ATOM 2257 O O . VAL A 1 279 ? 13.891 -12.023 -25.219 1 98.5 279 VAL A O 1
ATOM 2260 N N . LEU A 1 280 ? 12.117 -12.047 -23.922 1 97.81 280 LEU A N 1
ATOM 2261 C CA . LEU A 1 280 ? 11.336 -11.117 -24.75 1 97.81 280 LEU A CA 1
ATOM 2262 C C . LEU A 1 280 ? 10.695 -10.039 -23.875 1 97.81 280 LEU A C 1
ATOM 2264 O O . LEU A 1 280 ? 10.32 -10.297 -22.734 1 97.81 280 LEU A O 1
ATOM 2268 N N . THR A 1 281 ? 10.656 -8.758 -24.312 1 97.94 281 THR A N 1
ATOM 2269 C CA . THR A 1 281 ? 9.898 -7.699 -23.656 1 97.94 281 THR A CA 1
ATOM 2270 C C . THR A 1 281 ? 8.609 -7.41 -24.406 1 97.94 281 THR A C 1
ATOM 2272 O O . THR A 1 281 ? 8.594 -7.352 -25.641 1 97.94 281 THR A O 1
ATOM 2275 N N . THR A 1 282 ? 7.531 -7.371 -23.75 1 97.12 282 THR A N 1
ATOM 2276 C CA . THR A 1 282 ? 6.223 -7.125 -24.344 1 97.12 282 THR A CA 1
ATOM 2277 C C . THR A 1 282 ? 5.23 -6.648 -23.297 1 97.12 282 THR A C 1
ATOM 2279 O O . THR A 1 282 ? 5.609 -6.375 -22.156 1 97.12 282 THR A O 1
ATOM 2282 N N . GLY A 1 283 ? 3.992 -6.398 -23.719 1 97.06 283 GLY A N 1
ATOM 2283 C CA . GLY A 1 283 ? 2.932 -6.113 -22.766 1 97.06 283 GLY A CA 1
ATOM 2284 C C . GLY A 1 283 ? 2.418 -7.352 -22.047 1 97.06 283 GLY A C 1
ATOM 2285 O O . GLY A 1 283 ? 2.395 -8.438 -22.625 1 97.06 283 GLY A O 1
ATOM 2286 N N . TRP A 1 284 ? 2.023 -7.164 -20.828 1 96.06 284 TRP A N 1
ATOM 2287 C CA . TRP A 1 284 ? 1.552 -8.281 -20.016 1 96.06 284 TRP A CA 1
ATOM 2288 C C . TRP A 1 284 ? 0.271 -8.875 -20.594 1 96.06 284 TRP A C 1
ATOM 2290 O O . TRP A 1 284 ? -0.651 -8.141 -20.953 1 96.06 284 TRP A O 1
ATOM 2300 N N . MET A 1 285 ? 0.196 -10.164 -20.656 1 96.44 285 MET A N 1
ATOM 2301 C CA . MET A 1 285 ? -0.961 -10.906 -21.156 1 96.44 285 MET A CA 1
ATOM 2302 C C . MET A 1 285 ? -1.305 -12.07 -20.234 1 96.44 285 MET A C 1
ATOM 2304 O O . MET A 1 285 ? -0.422 -12.828 -19.828 1 96.44 2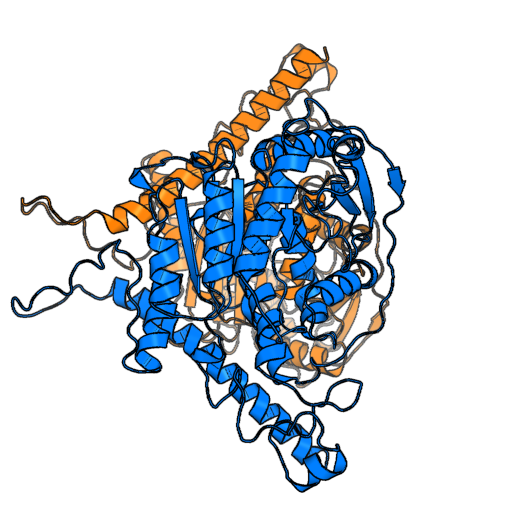85 MET A O 1
ATOM 2308 N N . SER A 1 286 ? -2.582 -12.219 -19.953 1 95.88 286 SER A N 1
ATOM 2309 C CA . SER A 1 286 ? -3.07 -13.289 -19.094 1 95.88 286 SER A CA 1
ATOM 2310 C C . SER A 1 286 ? -2.693 -14.664 -19.625 1 95.88 286 SER A C 1
ATOM 2312 O O . SER A 1 286 ? -2.18 -15.5 -18.891 1 95.88 286 SER A O 1
ATOM 2314 N N . THR A 1 287 ? -2.818 -14.898 -20.906 1 94.38 287 THR A N 1
ATOM 2315 C CA . THR A 1 287 ? -2.666 -16.219 -21.516 1 94.38 287 THR A CA 1
ATOM 2316 C C . THR A 1 287 ? -1.192 -16.594 -21.625 1 94.38 287 THR A C 1
ATOM 2318 O O . THR A 1 287 ? -0.862 -17.766 -21.859 1 94.38 287 THR A O 1
ATOM 2321 N N . LYS A 1 288 ? -0.317 -15.641 -21.375 1 95 288 LYS A N 1
ATOM 2322 C CA . LYS A 1 288 ? 1.091 -15.914 -21.641 1 95 288 LYS A CA 1
ATOM 2323 C C . LYS A 1 288 ? 1.942 -15.711 -20.391 1 95 288 LYS A C 1
ATOM 2325 O O . LYS A 1 288 ? 3.004 -16.312 -20.25 1 95 288 LYS A O 1
ATOM 2330 N N . HIS A 1 289 ? 1.504 -14.852 -19.547 1 97.12 289 HIS A N 1
ATOM 2331 C CA . HIS A 1 289 ? 2.432 -14.336 -18.547 1 97.12 289 HIS A CA 1
ATOM 2332 C C . HIS A 1 289 ? 1.905 -14.578 -17.141 1 97.12 289 HIS A C 1
ATOM 2334 O O . HIS A 1 289 ? 2.258 -13.844 -16.219 1 97.12 289 HIS A O 1
ATOM 2340 N N . ASN A 1 290 ? 1.068 -15.555 -16.844 1 97.19 290 ASN A N 1
ATOM 2341 C CA . ASN A 1 290 ? 0.439 -15.758 -15.539 1 97.19 290 ASN A CA 1
ATOM 2342 C C . ASN A 1 290 ? 1.126 -16.859 -14.75 1 97.19 290 ASN A C 1
ATOM 2344 O O . ASN A 1 290 ? 0.559 -17.391 -13.789 1 97.19 290 ASN A O 1
ATOM 2348 N N . MET A 1 291 ? 2.361 -17.312 -15.148 1 96.75 291 MET A N 1
ATOM 2349 C CA . MET A 1 291 ? 3.096 -18.375 -14.453 1 96.75 291 MET A CA 1
ATOM 2350 C C . MET A 1 291 ? 4.492 -17.891 -14.062 1 96.75 291 MET A C 1
ATOM 2352 O O . MET A 1 291 ? 5.27 -17.484 -14.922 1 96.75 291 MET A O 1
ATOM 2356 N N . GLY A 1 292 ? 4.793 -18 -12.789 1 98.31 292 GLY A N 1
ATOM 2357 C CA . GLY A 1 292 ? 6.102 -17.547 -12.344 1 98.31 292 GLY A CA 1
ATOM 2358 C C . GLY A 1 292 ? 6.281 -16.047 -12.438 1 98.31 292 GLY A C 1
ATOM 2359 O O . GLY A 1 292 ? 7.297 -15.57 -12.953 1 98.31 292 GLY A O 1
ATOM 2360 N N . MET A 1 293 ? 5.273 -15.328 -12.016 1 98.56 293 MET A N 1
ATOM 2361 C CA . MET A 1 293 ? 5.293 -13.867 -12.07 1 98.56 293 MET A CA 1
ATOM 2362 C C . MET A 1 293 ? 6.102 -13.289 -10.914 1 98.56 293 MET A C 1
ATOM 2364 O O . MET A 1 293 ? 5.793 -13.539 -9.742 1 98.56 293 MET A O 1
ATOM 2368 N N . ALA A 1 294 ? 7.172 -12.609 -11.219 1 98.75 294 ALA A N 1
ATOM 2369 C CA . ALA A 1 294 ? 7.941 -11.875 -10.219 1 98.75 294 ALA A CA 1
ATOM 2370 C C . ALA A 1 294 ? 7.391 -10.461 -10.031 1 98.75 294 ALA A C 1
ATOM 2372 O O . ALA A 1 294 ? 7.559 -9.602 -10.898 1 98.75 294 ALA A O 1
ATOM 2373 N N . ILE A 1 295 ? 6.805 -10.234 -8.922 1 98.38 295 ILE A N 1
ATOM 2374 C CA . ILE A 1 295 ? 6.121 -8.984 -8.617 1 98.38 295 ILE A CA 1
ATOM 2375 C C . ILE A 1 295 ? 6.938 -8.18 -7.613 1 98.38 295 ILE A C 1
ATOM 2377 O O . ILE A 1 295 ? 7.375 -8.711 -6.594 1 98.38 295 ILE A O 1
ATOM 2381 N N . SER A 1 296 ? 7.211 -6.938 -7.945 1 96.56 296 SER A N 1
ATOM 2382 C CA . SER A 1 296 ? 7.922 -6.039 -7.039 1 96.56 296 SER A CA 1
ATOM 2383 C C . SER A 1 296 ? 6.953 -5.301 -6.121 1 96.56 296 SER A C 1
ATOM 2385 O O . SER A 1 296 ? 5.746 -5.285 -6.367 1 96.56 296 SER A O 1
ATOM 2387 N N . ARG A 1 297 ? 7.48 -4.742 -5.07 1 94.94 297 ARG A N 1
ATOM 2388 C CA . ARG A 1 297 ? 6.68 -3.9 -4.191 1 94.94 297 ARG A CA 1
ATOM 2389 C C . ARG A 1 297 ? 6.09 -2.721 -4.953 1 94.94 297 ARG A C 1
ATOM 2391 O O . ARG A 1 297 ? 4.949 -2.322 -4.699 1 94.94 297 ARG A O 1
ATOM 2398 N N . GLU A 1 298 ? 6.836 -2.162 -5.863 1 94.06 298 GLU A N 1
ATOM 2399 C CA . GLU A 1 298 ? 6.348 -1.066 -6.695 1 94.06 298 GLU A CA 1
ATOM 2400 C C . GLU A 1 298 ? 5.117 -1.483 -7.492 1 94.06 298 GLU A C 1
ATOM 2402 O O . GLU A 1 298 ? 4.117 -0.759 -7.527 1 94.06 298 GLU A O 1
ATOM 2407 N N . LEU A 1 299 ? 5.215 -2.594 -8.125 1 96.88 299 LEU A N 1
ATOM 2408 C CA . LEU A 1 299 ? 4.07 -3.07 -8.891 1 96.88 299 LEU A CA 1
ATOM 2409 C C . LEU A 1 299 ? 2.885 -3.355 -7.973 1 96.88 299 LEU A C 1
ATOM 2411 O O . LEU A 1 299 ? 1.74 -3.057 -8.32 1 96.88 299 LEU A O 1
ATOM 2415 N N . TYR A 1 300 ? 3.168 -3.984 -6.781 1 97.38 300 TYR A N 1
ATOM 2416 C CA . TYR A 1 300 ? 2.117 -4.203 -5.797 1 97.38 300 TYR A CA 1
ATOM 2417 C C . TYR A 1 300 ? 1.341 -2.918 -5.531 1 97.38 300 TYR A C 1
ATOM 2419 O O . TYR A 1 300 ? 0.108 -2.914 -5.551 1 97.38 300 TYR A O 1
ATOM 2427 N N . TYR A 1 301 ? 2.004 -1.802 -5.312 1 96 301 TYR A N 1
ATOM 2428 C CA . TYR A 1 301 ? 1.332 -0.542 -5.012 1 96 301 TYR A CA 1
ATOM 2429 C C . TYR A 1 301 ? 0.565 -0.029 -6.223 1 96 301 TYR A C 1
ATOM 2431 O O . TYR A 1 301 ? -0.526 0.528 -6.086 1 96 301 TYR A O 1
ATOM 2439 N N . LYS A 1 302 ? 1.155 -0.177 -7.414 1 95.62 302 LYS A N 1
ATOM 2440 C CA . LYS A 1 302 ? 0.426 0.202 -8.617 1 95.62 302 LYS A CA 1
ATOM 2441 C C . LYS A 1 302 ? -0.895 -0.554 -8.727 1 95.62 302 LYS A C 1
ATOM 2443 O O . LYS A 1 302 ? -1.931 0.035 -9.039 1 95.62 302 LYS A O 1
ATOM 2448 N N . LEU A 1 303 ? -0.788 -1.828 -8.414 1 97.56 303 LEU A N 1
ATOM 2449 C CA . LEU A 1 303 ? -1.988 -2.654 -8.469 1 97.56 303 LEU A CA 1
ATOM 2450 C C . LEU A 1 303 ? -2.99 -2.23 -7.398 1 97.56 303 LEU A C 1
ATOM 2452 O O . LEU A 1 303 ? -4.188 -2.119 -7.672 1 97.56 303 LEU A O 1
ATOM 2456 N N . MET A 1 304 ? -2.527 -1.995 -6.188 1 96.5 304 MET A N 1
ATOM 2457 C CA . MET A 1 304 ? -3.418 -1.599 -5.098 1 96.5 304 MET A CA 1
ATOM 2458 C C . MET A 1 304 ? -4.062 -0.248 -5.391 1 96.5 304 MET A C 1
ATOM 2460 O O . MET A 1 304 ? -5.18 0.019 -4.945 1 96.5 304 MET A O 1
ATOM 2464 N N . GLY A 1 305 ? -3.336 0.582 -6.18 1 94.81 305 GLY A N 1
ATOM 2465 C CA . GLY A 1 305 ? -3.938 1.825 -6.633 1 94.81 305 GLY A CA 1
ATOM 2466 C C . GLY A 1 305 ? -5.16 1.614 -7.508 1 94.81 305 GLY A C 1
ATOM 2467 O O . GLY A 1 305 ? -5.957 2.535 -7.703 1 94.81 305 GLY A O 1
ATOM 2468 N N . CYS A 1 306 ? -5.289 0.403 -7.992 1 96.62 306 CYS A N 1
ATOM 2469 C CA . CYS A 1 306 ? -6.402 0.021 -8.852 1 96.62 306 CYS A CA 1
ATOM 2470 C C . CYS A 1 306 ? -7.324 -0.963 -8.141 1 96.62 306 CYS A C 1
ATOM 2472 O O . CYS A 1 306 ? -7.98 -1.782 -8.789 1 96.62 306 CYS A O 1
ATOM 2474 N N . SER A 1 307 ? -7.383 -0.924 -6.805 1 96.19 307 SER A N 1
ATOM 2475 C CA . SER A 1 307 ? -8.141 -1.903 -6.031 1 96.19 307 SER A CA 1
ATOM 2476 C C . SER A 1 307 ? -9.625 -1.827 -6.348 1 96.19 307 SER A C 1
ATOM 2478 O O . SER A 1 307 ? -10.289 -2.855 -6.516 1 96.19 307 SER A O 1
ATOM 2480 N N . SER A 1 308 ? -10.195 -0.611 -6.453 1 94.81 308 SER A N 1
ATOM 2481 C CA . SER A 1 308 ? -11.617 -0.462 -6.75 1 94.81 308 SER A CA 1
ATOM 2482 C C . SER A 1 308 ? -11.969 -1.083 -8.102 1 94.81 308 SER A C 1
ATOM 2484 O O . SER A 1 308 ? -12.945 -1.822 -8.211 1 94.81 308 SER A O 1
ATOM 2486 N N . GLU A 1 309 ? -11.102 -0.781 -9.117 1 96.88 309 GLU A N 1
ATOM 2487 C CA . GLU A 1 309 ? -11.328 -1.33 -10.453 1 96.88 309 GLU A CA 1
ATOM 2488 C C . GLU A 1 309 ? -11.172 -2.848 -10.461 1 96.88 309 GLU A C 1
ATOM 2490 O O . GLU A 1 309 ? -11.969 -3.555 -11.078 1 96.88 309 GLU A O 1
ATOM 2495 N N . TYR A 1 310 ? -10.148 -3.381 -9.773 1 98.19 310 TYR A N 1
ATOM 2496 C CA . TYR A 1 310 ? -9.953 -4.82 -9.672 1 98.19 310 TYR A CA 1
ATOM 2497 C C . TYR A 1 310 ? -11.172 -5.504 -9.062 1 98.19 310 TYR A C 1
ATOM 2499 O O . TYR A 1 310 ? -11.625 -6.539 -9.562 1 98.19 310 TYR A O 1
ATOM 2507 N N . CYS A 1 311 ? -11.758 -4.895 -8.023 1 98.12 311 CYS A N 1
ATOM 2508 C CA . CYS A 1 311 ? -12.773 -5.543 -7.203 1 98.12 311 CYS A CA 1
ATOM 2509 C C . CYS A 1 311 ? -14.156 -5.395 -7.832 1 98.12 311 CYS A C 1
ATOM 2511 O O . CYS A 1 311 ? -15.086 -6.113 -7.469 1 98.12 311 CYS A O 1
ATOM 2513 N N . THR A 1 312 ? -14.305 -4.508 -8.805 1 97.81 312 THR A N 1
ATOM 2514 C CA . THR A 1 312 ? -15.648 -4.293 -9.344 1 97.81 312 THR A CA 1
ATOM 2515 C C . THR A 1 312 ? -15.742 -4.801 -10.773 1 97.81 312 THR A C 1
ATOM 2517 O O . THR A 1 312 ? -16.844 -4.973 -11.312 1 97.81 312 THR A O 1
ATOM 2520 N N . TYR A 1 313 ? -14.57 -5.051 -11.461 1 98.25 313 TYR A N 1
ATOM 2521 C CA . TYR A 1 313 ? -14.586 -5.543 -12.828 1 98.25 313 TYR A CA 1
ATOM 2522 C C . TYR A 1 313 ? -15.195 -6.941 -12.898 1 98.25 313 TYR A C 1
ATOM 2524 O O . TYR A 1 313 ? -14.703 -7.871 -12.258 1 98.25 313 TYR A O 1
ATOM 2532 N N . ASP A 1 314 ? -16.266 -7.086 -13.688 1 98.44 314 ASP A N 1
ATOM 2533 C CA . ASP A 1 314 ? -17.031 -8.328 -13.711 1 98.44 314 ASP A CA 1
ATOM 2534 C C . ASP A 1 314 ? -16.297 -9.422 -14.461 1 98.44 314 ASP A C 1
ATOM 2536 O O . ASP A 1 314 ? -16.719 -9.844 -15.539 1 98.44 314 ASP A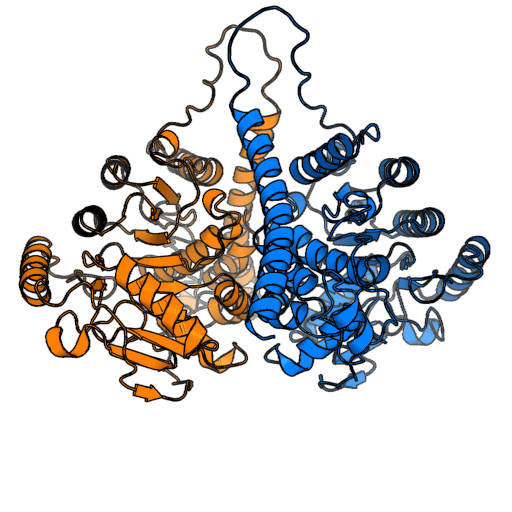 O 1
ATOM 2540 N N . GLU A 1 315 ? -15.242 -9.859 -13.914 1 98.06 315 GLU A N 1
ATOM 2541 C CA . GLU A 1 315 ? -14.352 -10.93 -14.367 1 98.06 315 GLU A CA 1
ATOM 2542 C C . GLU A 1 315 ? -13.875 -11.773 -13.188 1 98.06 315 GLU A C 1
ATOM 2544 O O . GLU A 1 315 ? -13.188 -11.266 -12.297 1 98.06 315 GLU A O 1
ATOM 2549 N N . TYR A 1 316 ? -14.242 -13.102 -13.188 1 96.88 316 TYR A N 1
ATOM 2550 C CA . TYR A 1 316 ? -13.914 -13.922 -12.023 1 96.88 316 TYR A CA 1
ATOM 2551 C C . TYR A 1 316 ? -12.453 -14.344 -12.047 1 96.88 316 TYR A C 1
ATOM 2553 O O . TYR A 1 316 ? -11.906 -14.766 -11.023 1 96.88 316 TYR A O 1
ATOM 2561 N N . ASN A 1 317 ? -11.773 -14.266 -13.203 1 97.19 317 ASN A N 1
ATOM 2562 C CA . ASN A 1 317 ? -10.359 -14.586 -13.312 1 97.19 317 ASN A CA 1
ATOM 2563 C C . ASN A 1 317 ? -9.477 -13.43 -12.859 1 97.19 317 ASN A C 1
ATOM 2565 O O . ASN A 1 317 ? -9.578 -12.32 -13.398 1 97.19 317 ASN A O 1
ATOM 2569 N N . TRP A 1 318 ? -8.617 -13.742 -11.953 1 98 318 TRP A N 1
ATOM 2570 C CA . TRP A 1 318 ? -7.738 -12.688 -11.453 1 98 318 TRP A CA 1
ATOM 2571 C C . TRP A 1 318 ? -6.805 -12.195 -12.555 1 98 318 TRP A C 1
ATOM 2573 O O . TRP A 1 318 ? -6.496 -11 -12.633 1 98 318 TRP A O 1
ATOM 2583 N N . ASP A 1 319 ? -6.27 -13.07 -13.469 1 97.31 319 ASP A N 1
ATOM 2584 C CA . ASP A 1 319 ? -5.266 -12.719 -14.469 1 97.31 319 ASP A CA 1
ATOM 2585 C C . ASP A 1 319 ? -5.875 -11.891 -15.594 1 97.31 319 ASP A C 1
ATOM 2587 O O . ASP A 1 319 ? -5.293 -10.891 -16.031 1 97.31 319 ASP A O 1
ATOM 2591 N N . TRP A 1 320 ? -7.105 -12.25 -15.992 1 97.81 320 TRP A N 1
ATOM 2592 C CA . TRP A 1 320 ? -7.789 -11.422 -16.969 1 97.81 320 TRP A CA 1
ATOM 2593 C C . TRP A 1 320 ? -8.109 -10.047 -16.391 1 97.81 320 TRP A C 1
ATOM 2595 O O . TRP A 1 320 ? -8.07 -9.039 -17.109 1 97.81 320 TRP A O 1
ATOM 2605 N N . THR A 1 321 ? -8.445 -9.984 -15.125 1 98.31 321 THR A N 1
ATOM 2606 C CA . THR A 1 321 ? -8.672 -8.711 -14.461 1 98.31 321 THR A CA 1
ATOM 2607 C C . THR A 1 321 ? -7.402 -7.867 -14.461 1 98.31 321 THR A C 1
ATOM 2609 O O . THR A 1 321 ? -7.445 -6.664 -14.727 1 98.31 321 THR A O 1
ATOM 2612 N N . LEU A 1 322 ? -6.254 -8.5 -14.211 1 98 322 LEU A N 1
ATOM 2613 C CA . LEU A 1 322 ? -4.98 -7.789 -14.227 1 98 322 LEU A CA 1
ATOM 2614 C C . LEU A 1 322 ? -4.695 -7.223 -15.617 1 98 322 LEU A C 1
ATOM 2616 O O . LEU A 1 322 ? -4.203 -6.102 -15.742 1 98 322 LEU A O 1
ATOM 2620 N N . GLN A 1 323 ? -4.977 -8 -16.625 1 97.69 323 GLN A N 1
ATOM 2621 C CA . GLN A 1 323 ? -4.785 -7.516 -18 1 97.69 323 GLN A CA 1
ATOM 2622 C C . GLN A 1 323 ? -5.641 -6.281 -18.266 1 97.69 323 GLN A C 1
ATOM 2624 O O . GLN A 1 323 ? -5.188 -5.336 -18.906 1 97.69 323 GLN A O 1
ATOM 2629 N N . HIS A 1 324 ? -6.883 -6.328 -17.766 1 97.56 324 HIS A N 1
ATOM 2630 C CA . HIS A 1 324 ? -7.773 -5.18 -17.891 1 97.56 324 HIS A CA 1
ATOM 2631 C C . HIS A 1 324 ? -7.188 -3.951 -17.203 1 97.56 324 HIS A C 1
ATOM 2633 O O . HIS A 1 324 ? -7.168 -2.861 -17.766 1 97.56 324 HIS A O 1
ATOM 2639 N N . LEU A 1 325 ? -6.684 -4.105 -15.984 1 97.12 325 LEU A N 1
ATOM 2640 C CA . LEU A 1 325 ? -6.117 -3 -15.227 1 97.12 325 LEU A CA 1
ATOM 2641 C C . LEU A 1 325 ? -4.906 -2.412 -15.945 1 97.12 325 LEU A C 1
ATOM 2643 O O . LEU A 1 325 ? -4.684 -1.2 -15.906 1 97.12 325 LEU A O 1
ATOM 2647 N N . SER A 1 326 ? -4.086 -3.283 -16.531 1 95.62 326 SER A N 1
ATOM 2648 C CA . SER A 1 326 ? -2.869 -2.883 -17.219 1 95.62 326 SER A CA 1
ATOM 2649 C C . SER A 1 326 ? -3.154 -1.806 -18.266 1 95.62 326 SER A C 1
ATOM 2651 O O . SER A 1 326 ? -2.352 -0.888 -18.453 1 95.62 326 SER A O 1
ATOM 2653 N N . GLY A 1 327 ? -4.324 -1.84 -18.859 1 92.38 327 GLY A N 1
ATOM 2654 C CA . GLY A 1 327 ? -4.609 -0.918 -19.938 1 92.38 327 GLY A CA 1
ATOM 2655 C C . GLY A 1 327 ? -5.617 0.153 -19.562 1 92.38 327 GLY A C 1
ATOM 2656 O O . GLY A 1 327 ? -5.812 1.117 -20.312 1 92.38 327 GLY A O 1
ATOM 2657 N N . THR A 1 328 ? -6.227 0.049 -18.391 1 94.5 328 THR A N 1
ATOM 2658 C CA . THR A 1 328 ? -7.367 0.929 -18.156 1 94.5 328 THR A CA 1
ATOM 2659 C C . THR A 1 328 ? -7.188 1.709 -16.859 1 94.5 328 THR A C 1
ATOM 2661 O O . THR A 1 328 ? -7.859 2.719 -16.625 1 94.5 328 THR A O 1
ATOM 2664 N N . CYS A 1 329 ? -6.398 1.227 -15.992 1 95.12 329 CYS A N 1
ATOM 2665 C CA . CYS A 1 329 ? -6.277 1.871 -14.688 1 95.12 329 CYS A CA 1
ATOM 2666 C C . CYS A 1 329 ? -4.844 2.328 -14.438 1 95.12 329 CYS A C 1
ATOM 2668 O O . CYS A 1 329 ? -4.617 3.453 -13.992 1 95.12 329 CYS A O 1
ATOM 2670 N N . ILE A 1 330 ? -3.898 1.445 -14.695 1 94.56 330 ILE A N 1
ATOM 2671 C CA . ILE A 1 330 ? -2.49 1.789 -14.523 1 94.56 330 ILE A CA 1
ATOM 2672 C C . ILE A 1 330 ? -2.074 2.811 -15.578 1 94.56 330 ILE A C 1
ATOM 2674 O O . ILE A 1 330 ? -2.496 2.727 -16.734 1 94.56 330 ILE A O 1
ATOM 2678 N N . SER A 1 331 ? -1.309 3.768 -15.242 1 91.88 331 SER A N 1
ATOM 2679 C CA . SER A 1 331 ? -0.97 4.918 -16.078 1 91.88 331 SER A CA 1
ATOM 2680 C C . SER A 1 331 ? -0.333 4.477 -17.391 1 91.88 331 SER A C 1
ATOM 2682 O O . SER A 1 331 ? -0.624 5.043 -18.438 1 91.88 331 SER A O 1
ATOM 2684 N N . LYS A 1 332 ? 0.616 3.518 -17.297 1 92.94 332 LYS A N 1
ATOM 2685 C CA . LYS A 1 332 ? 1.233 2.893 -18.469 1 92.94 332 LYS A CA 1
ATOM 2686 C C . LYS A 1 332 ? 1.021 1.381 -18.453 1 92.94 332 LYS A C 1
ATOM 2688 O O . LYS A 1 332 ? 1.109 0.743 -17.406 1 92.94 332 LYS A O 1
ATOM 2693 N N . PRO A 1 333 ? 0.697 0.855 -19.719 1 96.25 333 PRO A N 1
ATOM 2694 C CA . PRO A 1 333 ? 0.534 -0.601 -19.734 1 96.25 333 PRO A CA 1
ATOM 2695 C C . PRO A 1 333 ? 1.739 -1.336 -19.156 1 96.25 333 PRO A C 1
ATOM 2697 O O . PRO A 1 333 ? 2.883 -0.932 -19.375 1 96.25 333 PRO A O 1
ATOM 2700 N N . LEU A 1 334 ? 1.464 -2.414 -18.484 1 97.56 334 LEU A N 1
ATOM 2701 C CA . LEU A 1 334 ? 2.516 -3.172 -17.812 1 97.56 334 LEU A CA 1
ATOM 2702 C C . LEU A 1 334 ? 3.459 -3.805 -18.828 1 97.56 334 LEU A C 1
ATOM 2704 O O . LEU A 1 334 ? 3.012 -4.484 -19.75 1 97.56 334 LEU A O 1
ATOM 2708 N N . LYS A 1 335 ? 4.711 -3.512 -18.672 1 97.94 335 LYS A N 1
ATOM 2709 C CA . LYS A 1 335 ? 5.762 -4.078 -19.516 1 97.94 335 LYS A CA 1
ATOM 2710 C C . LYS A 1 335 ? 6.414 -5.281 -18.844 1 97.94 335 LYS A C 1
ATOM 2712 O O . LYS A 1 335 ? 6.805 -5.211 -17.672 1 97.94 335 LYS A O 1
ATOM 2717 N N . VAL A 1 336 ? 6.543 -6.418 -19.609 1 97.88 336 VAL A N 1
ATOM 2718 C CA . VAL A 1 336 ? 7.023 -7.668 -19.031 1 97.88 336 VAL A CA 1
ATOM 2719 C C . VAL A 1 336 ? 8.344 -8.062 -19.688 1 97.88 336 VAL A C 1
ATOM 2721 O O . VAL A 1 336 ? 8.531 -7.867 -20.891 1 97.88 336 VAL A O 1
ATOM 2724 N N . LEU A 1 337 ? 9.305 -8.461 -18.891 1 98.62 337 LEU A N 1
ATOM 2725 C CA . LEU A 1 337 ? 10.453 -9.258 -19.312 1 98.62 337 LEU A CA 1
ATOM 2726 C C . LEU A 1 337 ? 10.18 -10.75 -19.141 1 98.62 337 LEU A C 1
ATOM 2728 O O . LEU A 1 337 ? 10.133 -11.242 -18 1 98.62 337 LEU A O 1
ATOM 2732 N N . ALA A 1 338 ? 9.977 -11.469 -20.266 1 98.56 338 ALA A N 1
ATOM 2733 C CA . ALA A 1 338 ? 9.461 -12.836 -20.203 1 98.56 338 ALA A CA 1
ATOM 2734 C C . ALA A 1 338 ? 10.5 -13.836 -20.688 1 98.56 338 ALA A C 1
ATOM 2736 O O . ALA A 1 338 ? 11.141 -13.625 -21.719 1 98.56 338 ALA A O 1
ATOM 2737 N N . ALA A 1 339 ? 10.617 -14.891 -19.969 1 98.31 339 ALA A N 1
ATOM 2738 C CA . ALA A 1 339 ? 11.438 -16.016 -20.422 1 98.31 339 ALA A CA 1
ATOM 2739 C C . ALA A 1 339 ? 10.789 -16.719 -21.609 1 98.31 339 ALA A C 1
ATOM 2741 O O . ALA A 1 339 ? 9.586 -16.984 -21.609 1 98.31 339 ALA A O 1
ATOM 2742 N N . GLN A 1 340 ? 11.656 -16.969 -22.562 1 97.56 340 GLN A N 1
ATOM 2743 C CA . GLN A 1 340 ? 11.141 -17.75 -23.703 1 97.56 340 GLN A CA 1
ATOM 2744 C C . GLN A 1 340 ? 11.258 -19.25 -23.438 1 97.56 340 GLN A C 1
ATOM 2746 O O . GLN A 1 340 ? 10.406 -20.016 -23.875 1 97.56 340 GLN A O 1
ATOM 2751 N N . GLY A 1 341 ? 12.336 -19.641 -22.891 1 97.12 341 GLY A N 1
ATOM 2752 C CA . GLY A 1 341 ? 12.406 -20.984 -22.312 1 97.12 341 GLY A CA 1
ATOM 2753 C C . GLY A 1 341 ? 11.883 -21.031 -20.891 1 97.12 341 GLY A C 1
ATOM 2754 O O . GLY A 1 341 ? 12.516 -20.516 -19.969 1 97.12 341 GLY A O 1
ATOM 2755 N N . SER A 1 342 ? 10.742 -21.703 -20.719 1 97.25 342 SER A N 1
ATOM 2756 C CA . SER A 1 342 ? 10.039 -21.688 -19.438 1 97.25 342 SER A CA 1
ATOM 2757 C C . SER A 1 342 ? 10.883 -22.297 -18.328 1 97.25 342 SER A C 1
ATOM 2759 O O . SER A 1 342 ? 11.516 -23.344 -18.531 1 97.25 342 SER A O 1
ATOM 2761 N N . ARG A 1 343 ? 10.984 -21.609 -17.188 1 98.31 343 ARG A N 1
ATOM 2762 C CA . ARG A 1 343 ? 11.594 -22.203 -16 1 98.31 343 ARG A CA 1
ATOM 2763 C C . ARG A 1 343 ? 10.523 -22.688 -15.023 1 98.31 343 ARG A C 1
ATOM 2765 O O . ARG A 1 343 ? 10.844 -23.219 -13.953 1 98.31 343 ARG A O 1
ATOM 2772 N N . VAL A 1 344 ? 9.258 -22.516 -15.352 1 98 344 VAL A N 1
ATOM 2773 C CA . VAL A 1 344 ? 8.117 -23.016 -14.594 1 98 344 VAL A CA 1
ATOM 2774 C C . VAL A 1 344 ? 7.199 -23.828 -15.508 1 98 344 VAL A C 1
ATOM 2776 O O . VAL A 1 344 ? 6.73 -23.328 -16.531 1 98 344 VAL A O 1
ATOM 2779 N N . LEU A 1 345 ? 6.941 -25.062 -15.148 1 95 345 LEU A N 1
ATOM 2780 C CA . LEU A 1 345 ? 6.082 -25.953 -15.922 1 95 345 LEU A CA 1
ATOM 2781 C C . LEU A 1 345 ? 4.711 -26.094 -15.273 1 95 345 LEU A C 1
ATOM 2783 O O . LEU A 1 345 ? 4.602 -26.141 -14.047 1 95 345 LEU A O 1
ATOM 2787 N N . HIS A 1 346 ? 3.723 -26.047 -16.078 1 91.94 346 HIS A N 1
ATOM 2788 C CA . HIS A 1 346 ? 2.371 -26.344 -15.609 1 91.94 346 HIS A CA 1
ATOM 2789 C C . HIS A 1 346 ? 2.115 -27.844 -15.57 1 91.94 346 HIS A C 1
ATOM 2791 O O . HIS A 1 346 ? 2.26 -28.531 -16.578 1 91.94 346 HIS A O 1
ATOM 2797 N N . THR A 1 347 ? 1.758 -28.391 -14.469 1 85.62 347 THR A N 1
ATOM 2798 C CA . THR A 1 347 ? 1.59 -29.844 -14.328 1 85.62 347 THR A CA 1
ATOM 2799 C C . THR A 1 347 ? 0.11 -30.203 -14.258 1 85.62 347 THR A C 1
ATOM 2801 O O . THR A 1 347 ? -0.254 -31.375 -14.414 1 85.62 347 THR A O 1
ATOM 2804 N N . GLY A 1 348 ? -0.686 -29.188 -14.008 1 72.56 348 GLY A N 1
ATOM 2805 C CA . GLY A 1 348 ? -2.098 -29.453 -13.797 1 72.56 348 GLY A CA 1
ATOM 2806 C C . GLY A 1 348 ? -2.822 -29.875 -15.062 1 72.56 348 GLY A C 1
ATOM 2807 O O . GLY A 1 348 ? -2.65 -29.266 -16.109 1 72.56 348 GLY A O 1
ATOM 2808 N N . ASP A 1 349 ? -3.27 -31.141 -14.992 1 66.75 349 ASP A N 1
ATOM 2809 C CA . ASP A 1 349 ? -4.156 -31.594 -16.062 1 66.75 349 ASP A CA 1
ATOM 2810 C C . ASP A 1 349 ? -5.617 -31.328 -15.719 1 66.75 349 ASP A C 1
ATOM 2812 O O . ASP A 1 349 ? -6.508 -31.562 -16.531 1 66.75 349 ASP A O 1
ATOM 2816 N N . CYS A 1 350 ? -5.75 -30.859 -14.406 1 61.66 350 CYS A N 1
ATOM 2817 C CA . CYS A 1 350 ? -7.086 -30.516 -13.93 1 61.66 350 CYS A CA 1
ATOM 2818 C C . CYS A 1 350 ? -7.086 -29.172 -13.227 1 61.66 350 CYS A C 1
ATOM 2820 O O . CYS A 1 350 ? -6.047 -28.719 -12.727 1 61.66 350 CYS A O 1
ATOM 2822 N N . GLY A 1 351 ? -7.984 -28.25 -13.336 1 55.56 351 GLY A N 1
ATOM 2823 C CA . GLY A 1 351 ? -8.109 -26.953 -12.68 1 55.56 351 GLY A CA 1
ATOM 2824 C C . GLY A 1 351 ? -9.539 -26.469 -12.586 1 55.56 351 GLY A C 1
ATOM 2825 O O . GLY A 1 351 ? -10.477 -27.266 -12.625 1 55.56 351 GLY A O 1
ATOM 2826 N N . LEU A 1 352 ? -9.734 -25.281 -12.172 1 48.69 352 LEU A N 1
ATOM 2827 C CA . LEU A 1 352 ? -11.047 -24.656 -12.039 1 48.69 352 LEU A CA 1
ATOM 2828 C C . LEU A 1 352 ? -11.914 -24.969 -13.258 1 48.69 352 LEU A C 1
ATOM 2830 O O . LEU A 1 352 ? -13.109 -25.219 -13.125 1 48.69 352 LEU A O 1
ATOM 2834 N N . HIS A 1 353 ? -11.219 -25.078 -14.367 1 48.09 353 HIS A N 1
ATOM 2835 C CA . HIS A 1 353 ? -11.961 -25.172 -15.617 1 48.09 353 HIS A CA 1
ATOM 2836 C C . HIS A 1 353 ? -11.938 -26.594 -16.172 1 48.09 353 HIS A C 1
ATOM 2838 O O . HIS A 1 353 ? -12.68 -26.906 -17.109 1 48.09 353 HIS A O 1
ATOM 2844 N N . GLN A 1 354 ? -11 -27.422 -15.656 1 50.44 354 GLN A N 1
ATOM 2845 C CA . GLN A 1 354 ? -10.875 -28.797 -16.125 1 50.44 354 GLN A CA 1
ATOM 2846 C C . GLN A 1 354 ? -10.844 -29.781 -14.945 1 50.44 354 GLN A C 1
ATOM 2848 O O . GLN A 1 354 ? -9.812 -29.953 -14.297 1 50.44 354 GLN A O 1
ATOM 2853 N N . LYS A 1 355 ? -11.953 -30.391 -14.523 1 55.69 355 LYS A N 1
ATOM 2854 C CA . LYS A 1 355 ? -12.086 -31.219 -13.328 1 55.69 355 LYS A CA 1
ATOM 2855 C C . LYS A 1 355 ? -11.938 -32.719 -13.672 1 55.69 355 LYS A C 1
ATOM 2857 O O . LYS A 1 355 ? -11.688 -33.531 -12.797 1 55.69 355 LYS A O 1
ATOM 2862 N N . GLU A 1 356 ? -12.086 -33 -14.984 1 54.97 356 GLU A N 1
ATOM 2863 C CA . GLU A 1 356 ? -12.172 -34.438 -15.289 1 54.97 356 GLU A CA 1
ATOM 2864 C C . GLU A 1 356 ? -10.797 -35 -15.586 1 54.97 356 GLU A C 1
ATOM 2866 O O . GLU A 1 356 ? -9.93 -34.344 -16.141 1 54.97 356 GLU A O 1
ATOM 2871 N N . ASN A 1 357 ? -10.461 -36.094 -14.914 1 56.66 357 ASN A N 1
ATOM 2872 C CA . ASN A 1 357 ? -9.383 -37.031 -15.18 1 56.66 357 ASN A CA 1
ATOM 2873 C C . ASN A 1 357 ? -8.039 -36.5 -14.711 1 56.66 357 ASN A C 1
ATOM 2875 O O . ASN A 1 357 ? -7.066 -36.469 -15.469 1 56.66 357 ASN A O 1
ATOM 2879 N N . CYS A 1 358 ? -8.086 -35.812 -13.438 1 63.5 358 CYS A N 1
ATOM 2880 C CA . CYS A 1 358 ? -6.801 -35.438 -12.844 1 63.5 358 CYS A CA 1
ATOM 2881 C C . CYS A 1 358 ? -5.941 -36.688 -12.578 1 63.5 358 CYS A C 1
ATOM 2883 O O . CYS A 1 358 ? -6.359 -37.594 -11.867 1 63.5 358 CYS A O 1
ATOM 2885 N N . ARG A 1 359 ? -4.902 -36.906 -13.398 1 72.81 359 ARG A N 1
ATOM 2886 C CA . ARG A 1 359 ? -3.998 -38.031 -13.227 1 72.81 359 ARG A CA 1
ATOM 2887 C C . ARG A 1 359 ? -2.602 -37.562 -12.836 1 72.81 359 ARG A C 1
ATOM 2889 O O . ARG A 1 359 ? -1.75 -37.344 -13.703 1 72.81 359 ARG A O 1
ATOM 2896 N N . PRO A 1 360 ? -2.369 -37.406 -11.516 1 74.19 360 PRO A N 1
ATOM 2897 C CA . PRO A 1 360 ? -1.07 -36.938 -11.031 1 74.19 360 PRO A CA 1
ATOM 2898 C C . PRO A 1 360 ? 0.095 -37.781 -11.539 1 74.19 360 PRO A C 1
ATOM 2900 O O . PRO A 1 360 ? 1.208 -37.281 -11.695 1 74.19 360 PRO A O 1
ATOM 2903 N N . GLU A 1 361 ? -0.169 -39.062 -11.836 1 78.5 361 GLU A N 1
ATOM 2904 C CA . GLU A 1 361 ? 0.886 -39.906 -12.352 1 78.5 361 GLU A CA 1
ATOM 2905 C C . GLU A 1 361 ? 1.366 -39.469 -13.719 1 78.5 361 GLU A C 1
ATOM 2907 O O . GLU A 1 361 ? 2.559 -39.531 -14.023 1 78.5 361 GLU A O 1
ATOM 2912 N N . TRP A 1 362 ? 0.448 -39.031 -14.422 1 82.94 362 TRP A N 1
ATOM 2913 C CA . TRP A 1 362 ? 0.816 -38.531 -15.742 1 82.94 362 TRP A CA 1
ATOM 2914 C C . TRP A 1 362 ? 1.612 -37.219 -15.625 1 82.94 362 TRP A C 1
ATOM 2916 O O . TRP A 1 362 ? 2.516 -36.969 -16.422 1 82.94 362 TRP A O 1
ATOM 2926 N N . ALA A 1 363 ? 1.321 -36.438 -14.617 1 85 363 ALA A N 1
ATOM 2927 C CA . ALA A 1 363 ? 2.049 -35.188 -14.391 1 85 363 ALA A CA 1
ATOM 2928 C C . ALA A 1 363 ? 3.52 -35.469 -14.078 1 85 363 ALA A C 1
ATOM 2930 O O . ALA A 1 363 ? 4.406 -34.781 -14.594 1 85 363 ALA A O 1
ATOM 2931 N N . LEU A 1 364 ? 3.785 -36.5 -13.344 1 85.69 364 LEU A N 1
ATOM 2932 C CA . LEU A 1 364 ? 5.152 -36.875 -12.984 1 85.69 364 LEU A CA 1
ATOM 2933 C C . LEU A 1 364 ? 5.938 -37.312 -14.211 1 85.69 364 LEU A C 1
ATOM 2935 O O . LEU A 1 364 ? 7.094 -36.906 -14.391 1 85.69 364 LEU A O 1
ATOM 2939 N N . GLN A 1 365 ? 5.301 -38.125 -14.984 1 87.81 365 GLN A N 1
ATOM 2940 C CA . GLN A 1 365 ? 5.961 -38.594 -16.203 1 87.81 365 GLN A CA 1
ATOM 2941 C C . GLN A 1 365 ? 6.293 -37.469 -17.141 1 87.81 365 GLN A C 1
ATOM 2943 O O . GLN A 1 365 ? 7.395 -37.406 -17.688 1 87.81 365 GLN A O 1
ATOM 2948 N N . LYS A 1 366 ? 5.363 -36.688 -17.297 1 87.69 366 LYS A N 1
ATOM 2949 C CA . LYS A 1 366 ? 5.566 -35.531 -18.156 1 87.69 366 LYS A CA 1
ATOM 2950 C C . LYS A 1 366 ? 6.715 -34.656 -17.656 1 87.69 366 LYS A C 1
ATOM 2952 O O . LYS A 1 366 ? 7.516 -34.156 -18.453 1 87.69 366 LYS A O 1
ATOM 2957 N N . VAL A 1 367 ? 6.781 -34.438 -16.422 1 90.25 367 VAL A N 1
ATOM 2958 C CA . VAL A 1 367 ? 7.84 -33.656 -15.805 1 90.25 367 VAL A CA 1
ATOM 2959 C C . VAL A 1 367 ? 9.195 -34.312 -16.047 1 90.25 367 VAL A C 1
ATOM 2961 O O . VAL A 1 367 ? 10.164 -33.625 -16.406 1 90.25 367 VAL A O 1
ATOM 2964 N N . GLU A 1 368 ? 9.234 -35.594 -15.906 1 91.12 368 GLU A N 1
ATOM 2965 C CA . GLU A 1 368 ? 10.484 -36.312 -16.109 1 91.12 368 GLU A CA 1
ATOM 2966 C C . GLU A 1 368 ? 10.969 -36.188 -17.547 1 91.12 368 GLU A C 1
ATOM 2968 O O . GLU A 1 368 ? 12.156 -36 -17.797 1 91.12 368 GLU A O 1
ATOM 2973 N N . GLU A 1 369 ? 10.047 -36.281 -18.375 1 92.12 369 GLU A N 1
ATOM 2974 C CA . GLU A 1 369 ? 10.375 -36.125 -19.781 1 92.12 369 GLU A CA 1
ATOM 2975 C C . GLU A 1 369 ? 10.883 -34.719 -20.062 1 92.12 369 GLU A C 1
ATOM 2977 O O . GLU A 1 369 ? 11.859 -34.531 -20.797 1 92.12 369 GLU A O 1
ATOM 2982 N N . SER A 1 370 ? 10.227 -33.781 -19.484 1 93.06 370 SER A N 1
ATOM 2983 C CA . SER A 1 370 ? 10.633 -32.375 -19.656 1 93.06 370 SER A CA 1
ATOM 2984 C C . SER A 1 370 ? 12.023 -32.125 -19.094 1 93.06 370 SER A C 1
ATOM 2986 O O . SER A 1 370 ? 12.836 -31.438 -19.703 1 93.06 370 SER A O 1
ATOM 2988 N N . LEU A 1 371 ? 12.344 -32.719 -18 1 94 371 LEU A N 1
ATOM 2989 C CA . LEU A 1 371 ? 13.641 -32.562 -17.359 1 94 371 LEU A CA 1
ATOM 2990 C C . LEU A 1 371 ? 14.75 -33.156 -18.219 1 94 371 LEU A C 1
ATOM 2992 O O . LEU A 1 371 ? 15.836 -32.594 -18.328 1 94 371 LEU A O 1
ATOM 2996 N N . GLN A 1 372 ? 14.422 -34.25 -18.781 1 94.38 372 GLN A N 1
ATOM 2997 C CA . GLN A 1 372 ? 15.391 -34.906 -19.656 1 94.38 372 GLN A CA 1
ATOM 2998 C C . GLN A 1 372 ? 15.68 -34.031 -20.891 1 94.38 372 GLN A C 1
ATOM 3000 O O . GLN A 1 372 ? 16.828 -33.906 -21.297 1 94.38 372 GLN A O 1
ATOM 3005 N N . THR A 1 373 ? 14.648 -33.531 -21.375 1 93.5 373 THR A N 1
ATOM 3006 C CA . THR A 1 373 ? 14.766 -32.688 -22.562 1 93.5 373 THR A CA 1
ATOM 3007 C C . THR A 1 373 ? 15.57 -31.422 -22.266 1 93.5 373 THR A C 1
ATOM 3009 O O . THR A 1 373 ? 16.375 -30.984 -23.078 1 93.5 373 THR A O 1
ATOM 3012 N N . ALA A 1 374 ? 15.422 -30.859 -21.078 1 95.19 374 ALA A N 1
ATOM 3013 C CA . ALA A 1 374 ? 16 -29.562 -20.734 1 95.19 374 ALA A CA 1
ATOM 3014 C C . ALA A 1 374 ? 17.391 -29.734 -20.125 1 95.19 374 ALA A C 1
ATOM 3016 O O . ALA A 1 374 ? 18.141 -28.766 -20 1 95.19 374 ALA A O 1
ATOM 3017 N N . ARG A 1 375 ? 17.797 -30.891 -19.797 1 95 375 ARG A N 1
ATOM 3018 C CA . ARG A 1 375 ? 18.906 -31.188 -18.906 1 95 375 ARG A CA 1
ATOM 3019 C C . ARG A 1 375 ? 20.188 -30.531 -19.391 1 95 375 ARG A C 1
ATOM 3021 O O . ARG A 1 375 ? 20.906 -29.891 -18.625 1 95 375 ARG A O 1
ATOM 3028 N N . GLU A 1 376 ? 20.469 -30.578 -20.656 1 95.12 376 GLU A N 1
ATOM 3029 C CA . GLU A 1 376 ? 21.766 -30.156 -21.188 1 95.12 376 GLU A CA 1
ATOM 3030 C C . GLU A 1 376 ? 21.797 -28.641 -21.406 1 95.12 376 GLU A C 1
ATOM 3032 O O . GLU A 1 376 ? 22.875 -28.062 -21.562 1 95.12 376 GLU A O 1
ATOM 3037 N N . ASP A 1 377 ? 20.672 -28.031 -21.359 1 97 377 ASP A N 1
ATOM 3038 C CA . ASP A 1 377 ? 20.594 -26.625 -21.734 1 97 377 ASP A CA 1
ATOM 3039 C C . ASP A 1 377 ? 20.281 -25.75 -20.531 1 97 377 ASP A C 1
ATOM 3041 O O . ASP A 1 377 ? 20.047 -24.547 -20.672 1 97 377 ASP A O 1
ATOM 3045 N N . LEU A 1 378 ? 20.344 -26.234 -19.344 1 97.75 378 LEU A N 1
ATOM 3046 C CA . LEU A 1 378 ? 20.094 -25.484 -18.125 1 97.75 378 LEU A CA 1
ATOM 3047 C C . LEU A 1 378 ? 21.281 -24.594 -17.781 1 97.75 378 LEU A C 1
ATOM 3049 O O . LEU A 1 378 ? 22.375 -24.797 -18.312 1 97.75 378 LEU A O 1
ATOM 3053 N N . PHE A 1 379 ? 21.141 -23.562 -17.031 1 98.12 379 PHE A N 1
ATOM 3054 C CA . PHE A 1 379 ? 22.156 -22.656 -16.5 1 98.12 379 PHE A CA 1
ATOM 3055 C C . PHE A 1 379 ? 22.844 -21.891 -17.625 1 98.12 379 PHE A C 1
ATOM 3057 O O . PHE A 1 379 ? 24.078 -21.906 -17.734 1 98.12 379 PHE A O 1
ATOM 3064 N N . PRO A 1 380 ? 22.062 -21.234 -18.422 1 97.62 380 PRO A N 1
ATOM 3065 C CA . PRO A 1 380 ? 22.703 -20.422 -19.453 1 97.62 380 PRO A CA 1
ATOM 3066 C C . PRO A 1 380 ? 23.594 -19.312 -18.859 1 97.62 380 PRO A C 1
ATOM 3068 O O . PRO A 1 380 ? 23.25 -18.734 -17.828 1 97.62 380 PRO A O 1
ATOM 3071 N N . PRO A 1 381 ? 24.719 -19.016 -19.438 1 96.44 381 PRO A N 1
ATOM 3072 C CA . PRO A 1 381 ? 25.672 -18.062 -18.875 1 96.44 381 PRO A CA 1
ATOM 3073 C C . PRO A 1 381 ? 25.219 -16.609 -19.016 1 96.44 381 PRO A C 1
ATOM 3075 O O . PRO A 1 381 ? 25.656 -15.742 -18.266 1 96.44 381 PRO A O 1
ATOM 3078 N N . SER A 1 382 ? 24.375 -16.406 -20.062 1 96.19 382 SER A N 1
ATOM 3079 C CA . SER A 1 382 ? 23.859 -15.062 -20.297 1 96.19 382 SER A CA 1
ATOM 3080 C C . SER A 1 382 ? 22.5 -15.094 -20.984 1 96.19 382 SER A C 1
ATOM 3082 O O . SER A 1 382 ? 22.094 -16.141 -21.5 1 96.19 382 SER A O 1
ATOM 3084 N N . LEU A 1 383 ? 21.828 -13.992 -20.891 1 98.12 383 LEU A N 1
ATOM 3085 C CA . LEU A 1 383 ? 20.531 -13.883 -21.562 1 98.12 383 LEU A CA 1
ATOM 3086 C C . LEU A 1 383 ? 20.641 -13.016 -22.812 1 98.12 383 LEU A C 1
ATOM 3088 O O . LEU A 1 383 ? 21.484 -12.117 -22.875 1 98.12 383 LEU A O 1
ATOM 3092 N N . VAL A 1 384 ? 19.859 -13.344 -23.781 1 97.56 384 VAL A N 1
ATOM 3093 C CA . VAL A 1 384 ? 19.828 -12.594 -25.031 1 97.56 384 VAL A CA 1
ATOM 3094 C C . VAL A 1 384 ? 18.391 -12.148 -25.328 1 97.56 384 VAL A C 1
ATOM 3096 O O . VAL A 1 384 ? 17.453 -12.922 -25.172 1 97.56 384 VAL A O 1
ATOM 3099 N N . LEU A 1 385 ? 18.219 -10.93 -25.75 1 97.5 385 LEU A N 1
ATOM 3100 C CA . LEU A 1 385 ? 16.922 -10.414 -26.156 1 97.5 385 LEU A CA 1
ATOM 3101 C C . LEU A 1 385 ? 16.516 -10.961 -27.516 1 97.5 385 LEU A C 1
ATOM 3103 O O . LEU A 1 385 ? 17.203 -10.742 -28.516 1 97.5 385 LEU A O 1
ATOM 3107 N N . SER A 1 386 ? 15.484 -11.68 -27.547 1 95.56 386 SER A N 1
ATOM 3108 C CA . SER A 1 386 ? 15.039 -12.273 -28.812 1 95.56 386 SER A CA 1
ATOM 3109 C C . SER A 1 386 ? 14.008 -11.383 -29.5 1 95.56 386 SER A C 1
ATOM 3111 O O . SER A 1 386 ? 13.797 -11.508 -30.719 1 95.56 386 SER A O 1
ATOM 3113 N N . GLY A 1 387 ? 13.336 -10.539 -28.734 1 94.31 387 GLY A N 1
ATOM 3114 C CA . GLY A 1 387 ? 12.336 -9.633 -29.281 1 94.31 387 GLY A CA 1
ATOM 3115 C C . GLY A 1 387 ? 11.922 -8.539 -28.312 1 94.31 387 GLY A C 1
ATOM 3116 O O . GLY A 1 387 ? 11.859 -8.773 -27.109 1 94.31 387 GLY A O 1
ATOM 3117 N N . ALA A 1 388 ? 11.688 -7.402 -28.859 1 94.56 388 ALA A N 1
ATOM 3118 C CA . ALA A 1 388 ? 11.211 -6.262 -28.094 1 94.56 388 ALA A CA 1
ATOM 3119 C C . ALA A 1 388 ? 9.938 -5.68 -28.688 1 94.56 388 ALA A C 1
ATOM 3121 O O . ALA A 1 388 ? 9.977 -5.043 -29.75 1 94.56 388 ALA A O 1
ATOM 3122 N N . GLU A 1 389 ? 8.867 -5.988 -28.062 1 94.31 389 GLU A N 1
ATOM 3123 C CA . GLU A 1 389 ? 7.586 -5.453 -28.5 1 94.31 389 GLU A CA 1
ATOM 3124 C C . GLU A 1 389 ? 7.105 -4.34 -27.578 1 94.31 389 GLU A C 1
ATOM 3126 O O . GLU A 1 389 ? 7.414 -4.336 -26.375 1 94.31 389 GLU A O 1
ATOM 3131 N N . ALA A 1 390 ? 6.363 -3.457 -28.141 1 93.88 390 ALA A N 1
ATOM 3132 C CA . ALA A 1 390 ? 5.793 -2.383 -27.344 1 93.88 390 ALA A CA 1
ATOM 3133 C C . ALA A 1 390 ? 4.766 -2.93 -26.344 1 93.88 390 ALA A C 1
ATOM 3135 O O . ALA A 1 390 ? 4.004 -3.844 -26.672 1 93.88 390 ALA A O 1
ATOM 3136 N N . ALA A 1 391 ? 4.832 -2.385 -25.109 1 94.94 391 ALA A N 1
ATOM 3137 C CA . ALA A 1 391 ? 3.811 -2.744 -24.141 1 94.94 391 ALA A CA 1
ATOM 3138 C C . ALA A 1 391 ? 2.477 -2.076 -24.469 1 94.94 391 ALA A C 1
ATOM 3140 O O . ALA A 1 391 ? 2.32 -0.867 -24.297 1 94.94 391 ALA A O 1
ATOM 3141 N N . GLU A 1 392 ? 1.528 -2.857 -24.984 1 93.69 392 GLU A N 1
ATOM 3142 C CA . GLU A 1 392 ? 0.224 -2.336 -25.391 1 93.69 392 GLU A CA 1
ATOM 3143 C C . GLU A 1 392 ? -0.906 -3.07 -24.672 1 93.69 392 GLU A C 1
ATOM 3145 O O . GLU A 1 392 ? -0.771 -4.246 -24.328 1 93.69 392 GLU A O 1
ATOM 3150 N N . HIS A 1 393 ? -1.887 -2.25 -24.453 1 90.88 393 HIS A N 1
ATOM 3151 C CA . HIS A 1 393 ? -3.084 -2.84 -23.875 1 90.88 393 HIS A CA 1
ATOM 3152 C C . HIS A 1 393 ? -3.84 -3.682 -24.891 1 90.88 393 HIS A C 1
ATOM 3154 O O . HIS A 1 393 ? -4.102 -3.225 -26.016 1 90.88 393 HIS A O 1
ATOM 3160 N N . LYS A 1 394 ? -4.078 -4.879 -24.562 1 91.69 394 LYS A N 1
ATOM 3161 C CA . LYS A 1 394 ? -4.945 -5.746 -25.359 1 91.69 394 LYS A CA 1
ATOM 3162 C C . LYS A 1 394 ? -6.246 -6.047 -24.625 1 91.69 394 LYS A C 1
ATOM 3164 O O . LYS A 1 394 ? -6.27 -6.883 -23.719 1 91.69 394 LYS A O 1
ATOM 3169 N N . ALA A 1 395 ? -7.316 -5.453 -25.078 1 92.19 395 ALA A N 1
ATOM 3170 C CA . ALA A 1 395 ? -8.609 -5.598 -24.406 1 92.19 395 ALA A CA 1
ATOM 3171 C C . ALA A 1 395 ? -9.141 -7.023 -24.547 1 92.19 395 ALA A C 1
ATOM 3173 O O . ALA A 1 395 ? -8.898 -7.688 -25.562 1 92.19 395 ALA A O 1
ATOM 3174 N N . HIS A 1 396 ? -9.742 -7.555 -23.547 1 93.19 396 HIS A N 1
ATOM 3175 C CA . HIS A 1 396 ? -10.406 -8.859 -23.5 1 93.19 396 HIS A CA 1
ATOM 3176 C C . HIS A 1 396 ? -11.844 -8.734 -23.031 1 93.19 396 HIS A C 1
ATOM 3178 O O . HIS A 1 396 ? -12.148 -7.93 -22.141 1 93.19 396 HIS A O 1
ATOM 3184 N N . MET A 1 397 ? -12.664 -9.484 -23.719 1 93.81 397 MET A N 1
ATOM 3185 C CA . MET A 1 397 ? -14.055 -9.516 -23.281 1 93.81 397 MET A CA 1
ATOM 3186 C C . MET A 1 397 ? -14.188 -10.195 -21.922 1 93.81 397 MET A C 1
ATOM 3188 O O . MET A 1 397 ? -13.656 -11.297 -21.734 1 93.81 397 MET A O 1
ATOM 3192 N N . LYS A 1 398 ? -14.852 -9.523 -21.031 1 95.69 398 LYS A N 1
ATOM 3193 C CA . LYS A 1 398 ? -14.984 -10.078 -19.688 1 95.69 398 LYS A CA 1
ATOM 3194 C C . LYS A 1 398 ? -15.805 -11.367 -19.688 1 95.69 398 LYS A C 1
ATOM 3196 O O . LYS A 1 398 ? -16.734 -11.5 -20.484 1 95.69 398 LYS A O 1
ATOM 3201 N N . ASN A 1 399 ? -15.57 -12.32 -18.812 1 95.56 399 ASN A N 1
ATOM 3202 C CA . ASN A 1 399 ? -16.234 -13.617 -18.719 1 95.56 399 ASN A CA 1
ATOM 3203 C C . ASN A 1 399 ? -17.391 -13.586 -17.734 1 95.56 399 ASN A C 1
ATOM 3205 O O . ASN A 1 399 ? -18.219 -14.5 -17.703 1 95.56 399 ASN A O 1
ATOM 3209 N N . GLY A 1 400 ? -17.516 -12.531 -16.938 1 97.38 400 GLY A N 1
ATOM 3210 C CA . GLY A 1 400 ? -18.531 -12.484 -15.914 1 97.38 400 GLY A CA 1
ATOM 3211 C C . GLY A 1 400 ? -18.172 -13.266 -14.672 1 97.38 400 GLY A C 1
ATOM 3212 O O . GLY A 1 400 ? -17 -13.414 -14.344 1 97.38 400 GLY A O 1
ATOM 3213 N N . GLY A 1 401 ? -19.172 -13.617 -13.844 1 96.94 401 GLY A N 1
ATOM 3214 C CA . GLY A 1 401 ? -19 -14.43 -12.648 1 96.94 401 GLY A CA 1
ATOM 3215 C C . GLY A 1 401 ? -18.625 -13.617 -11.422 1 96.94 401 GLY A C 1
ATOM 3216 O O . GLY A 1 401 ? -18.406 -14.172 -10.344 1 96.94 401 GLY A O 1
ATOM 3217 N N . TRP A 1 402 ? -18.594 -12.305 -11.578 1 98.19 402 TRP A N 1
ATOM 3218 C CA . TRP A 1 402 ? -18.156 -11.398 -10.523 1 98.19 402 TRP A CA 1
ATOM 3219 C C . TRP A 1 402 ? -19.094 -10.203 -10.406 1 98.19 402 TRP A C 1
ATOM 3221 O O . TRP A 1 402 ? -18.656 -9.062 -10.258 1 98.19 402 TRP A O 1
ATOM 3231 N N . GLY A 1 403 ? -20.406 -10.5 -10.516 1 97.44 403 GLY A N 1
ATOM 3232 C CA . GLY A 1 403 ? -21.391 -9.43 -10.484 1 97.44 403 GLY A CA 1
ATOM 3233 C C . GLY A 1 403 ? -21.922 -9.156 -9.094 1 97.44 403 GLY A C 1
ATOM 3234 O O . GLY A 1 403 ? -22.531 -8.109 -8.859 1 97.44 403 GLY A O 1
ATOM 3235 N N . ASP A 1 404 ? -21.703 -10.016 -8.109 1 97.31 404 ASP A N 1
ATOM 3236 C CA . ASP A 1 404 ? -22.266 -9.891 -6.77 1 97.31 404 ASP A CA 1
ATOM 3237 C C . ASP A 1 404 ? -21.578 -8.773 -5.988 1 97.31 404 ASP A C 1
ATOM 3239 O O . ASP A 1 404 ? -20.359 -8.797 -5.801 1 97.31 404 ASP A O 1
ATOM 3243 N N . VAL A 1 405 ? -22.344 -7.805 -5.453 1 95.69 405 VAL A N 1
ATOM 3244 C CA . VAL A 1 405 ? -21.812 -6.621 -4.781 1 95.69 405 VAL A CA 1
ATOM 3245 C C . VAL A 1 405 ? -21.156 -7.023 -3.467 1 95.69 405 VAL A C 1
ATOM 3247 O O . VAL A 1 405 ? -20.266 -6.332 -2.979 1 95.69 405 VAL A O 1
ATOM 3250 N N . ARG A 1 406 ? -21.641 -8.164 -2.848 1 95.38 406 ARG A N 1
ATOM 3251 C CA . ARG A 1 406 ? -21 -8.641 -1.629 1 95.38 406 ARG A CA 1
ATOM 3252 C C . ARG A 1 406 ? -19.547 -9.023 -1.893 1 95.38 406 ARG A C 1
ATOM 3254 O O . ARG A 1 406 ? -18.672 -8.75 -1.071 1 95.38 406 ARG A O 1
ATOM 3261 N N . ASP A 1 407 ? -19.234 -9.633 -3.064 1 97.81 407 ASP A N 1
ATOM 3262 C CA . ASP A 1 407 ? -17.859 -9.953 -3.461 1 97.81 407 ASP A CA 1
ATOM 3263 C C . ASP A 1 407 ? -17.031 -8.688 -3.67 1 97.81 407 ASP A C 1
ATOM 3265 O O . ASP A 1 407 ? -15.883 -8.617 -3.256 1 97.81 407 ASP A O 1
ATOM 3269 N N . HIS A 1 408 ? -17.672 -7.688 -4.293 1 97.38 408 HIS A N 1
ATOM 3270 C CA . HIS A 1 408 ? -17 -6.414 -4.504 1 97.38 408 HIS A CA 1
ATOM 3271 C C . HIS A 1 408 ? -16.562 -5.797 -3.178 1 97.38 408 HIS A C 1
ATOM 3273 O O . HIS A 1 408 ? -15.414 -5.383 -3.023 1 97.38 408 HIS A O 1
ATOM 3279 N N . SER A 1 409 ? -17.469 -5.766 -2.258 1 93.88 409 SER A N 1
ATOM 3280 C CA . SER A 1 409 ? -17.234 -5.137 -0.963 1 93.88 409 SER A CA 1
ATOM 3281 C C . SER A 1 409 ? -16.156 -5.871 -0.181 1 93.88 409 SER A C 1
ATOM 3283 O O . SER A 1 409 ? -15.25 -5.242 0.375 1 93.88 409 SER A O 1
ATOM 3285 N N . LEU A 1 410 ? -16.219 -7.215 -0.134 1 95.06 410 LEU A N 1
ATOM 3286 C CA . LEU A 1 410 ? -15.227 -8.008 0.577 1 95.06 410 LEU A CA 1
ATOM 3287 C C . LEU A 1 410 ? -13.836 -7.785 -0.018 1 95.06 410 LEU A C 1
ATOM 3289 O O . LEU A 1 410 ? -12.867 -7.555 0.713 1 95.06 410 LEU A O 1
ATOM 3293 N N . CYS A 1 411 ? -13.773 -7.828 -1.302 1 96.69 411 CYS A N 1
ATOM 3294 C CA . CYS A 1 411 ? -12.531 -7.633 -2.045 1 96.69 411 CYS A CA 1
ATOM 3295 C C . CYS A 1 411 ? -11.898 -6.289 -1.704 1 96.69 411 CYS A C 1
ATOM 3297 O O . CYS A 1 411 ? -10.688 -6.207 -1.477 1 96.69 411 CYS A O 1
ATOM 3299 N N . LYS A 1 412 ? -12.68 -5.238 -1.581 1 93.19 412 LYS A N 1
ATOM 3300 C CA . LYS A 1 412 ? -12.203 -3.881 -1.329 1 93.19 412 LYS A CA 1
ATOM 3301 C C . LYS A 1 412 ? -11.703 -3.73 0.104 1 93.19 412 LYS A C 1
ATOM 3303 O O . LYS A 1 412 ? -10.984 -2.779 0.42 1 93.19 412 LYS A O 1
ATOM 3308 N N . ASN A 1 413 ? -12.023 -4.672 0.967 1 90.38 413 ASN A N 1
ATOM 3309 C CA . ASN A 1 413 ? -11.742 -4.484 2.387 1 90.38 413 ASN A CA 1
ATOM 3310 C C . ASN A 1 413 ? -10.469 -5.203 2.809 1 90.38 413 ASN A C 1
ATOM 3312 O O . ASN A 1 413 ? -9.992 -5.027 3.932 1 90.38 413 ASN A O 1
ATOM 3316 N N . TYR A 1 414 ? -9.805 -5.941 1.972 1 91.38 414 TYR A N 1
ATOM 3317 C CA . TYR A 1 414 ? -8.625 -6.707 2.354 1 91.38 414 TYR A CA 1
ATOM 3318 C C . TYR A 1 414 ? -7.52 -5.789 2.855 1 91.38 414 TYR A C 1
ATOM 3320 O O . TYR A 1 414 ? -6.82 -6.117 3.816 1 91.38 414 TYR A O 1
ATOM 3328 N N . ALA A 1 415 ? -7.418 -4.656 2.225 1 87.75 415 ALA A N 1
ATOM 3329 C CA . ALA A 1 415 ? -6.328 -3.752 2.578 1 87.75 415 ALA A CA 1
ATOM 3330 C C . ALA A 1 415 ? -6.559 -3.121 3.949 1 87.75 415 ALA A C 1
ATOM 3332 O O . ALA A 1 415 ? -5.641 -2.541 4.535 1 87.75 415 ALA A O 1
ATOM 3333 N N . LYS A 1 416 ? -7.781 -3.213 4.445 1 82.81 416 LYS A N 1
ATOM 3334 C CA . LYS A 1 416 ? -8.109 -2.617 5.734 1 82.81 416 LYS A CA 1
ATOM 3335 C C . LYS A 1 416 ? -7.914 -3.617 6.871 1 82.81 416 LYS A C 1
ATOM 3337 O O . LYS A 1 416 ? -7.992 -3.254 8.047 1 82.81 416 LYS A O 1
ATOM 3342 N N . LEU A 1 417 ? -7.672 -4.812 6.453 1 76.12 417 LEU A N 1
ATOM 3343 C CA . LEU A 1 417 ? -7.602 -5.875 7.449 1 76.12 417 LEU A CA 1
ATOM 3344 C C . LEU A 1 417 ? -6.148 -6.219 7.773 1 76.12 417 LEU A C 1
ATOM 3346 O O . LEU A 1 417 ? -5.316 -6.312 6.871 1 76.12 417 LEU A O 1
ATOM 3350 N N . LEU A 1 418 ? -5.75 -6.207 9.07 1 65.06 418 LEU A N 1
ATOM 3351 C CA . LEU A 1 418 ? -4.414 -6.605 9.5 1 65.06 418 LEU A CA 1
ATOM 3352 C C . LEU A 1 418 ? -4.293 -8.125 9.57 1 65.06 418 LEU A C 1
ATOM 3354 O O . LEU A 1 418 ? -5.266 -8.812 9.891 1 65.06 418 LEU A O 1
ATOM 3358 N N . MET B 1 1 ? 37.625 9.055 -13.508 1 47.5 1 MET B N 1
ATOM 3359 C CA . MET B 1 1 ? 36.562 9.938 -13.07 1 47.5 1 MET B CA 1
ATOM 3360 C C . MET B 1 1 ? 35.281 9.148 -12.844 1 47.5 1 MET B C 1
ATOM 3362 O O . MET B 1 1 ? 34.594 9.32 -11.828 1 47.5 1 MET B O 1
ATOM 3366 N N . ARG B 1 2 ? 35 8.203 -13.789 1 53.78 2 ARG B N 1
ATOM 3367 C CA . ARG B 1 2 ? 33.812 7.387 -13.727 1 53.78 2 ARG B CA 1
ATOM 3368 C C . ARG B 1 2 ? 33.875 6.398 -12.57 1 53.78 2 ARG B C 1
ATOM 3370 O O . ARG B 1 2 ? 32.906 6.219 -11.844 1 53.78 2 ARG B O 1
ATOM 3377 N N . PHE B 1 3 ? 34.969 5.824 -12.305 1 55.88 3 PHE B N 1
ATOM 3378 C CA . PHE B 1 3 ? 35.094 4.828 -11.25 1 55.88 3 PHE B CA 1
ATOM 3379 C C . PHE B 1 3 ? 34.969 5.469 -9.875 1 55.88 3 PHE B C 1
ATOM 3381 O O . PHE B 1 3 ? 34.406 4.867 -8.961 1 55.88 3 PHE B O 1
ATOM 3388 N N . ARG B 1 4 ? 35.531 6.727 -9.68 1 53.34 4 ARG B N 1
ATOM 3389 C CA . ARG B 1 4 ? 35.438 7.441 -8.414 1 53.34 4 ARG B CA 1
ATOM 3390 C C . ARG B 1 4 ? 34 7.824 -8.117 1 53.34 4 ARG B C 1
ATOM 3392 O O . ARG B 1 4 ? 33.531 7.75 -6.973 1 53.34 4 ARG B O 1
ATOM 3399 N N . LEU B 1 5 ? 33.25 8.156 -9.148 1 52.78 5 LEU B N 1
ATOM 3400 C CA . LEU B 1 5 ? 31.844 8.5 -9.008 1 52.78 5 LEU B CA 1
ATOM 3401 C C . LEU B 1 5 ? 31.016 7.281 -8.602 1 52.78 5 LEU B C 1
ATOM 3403 O O . LEU B 1 5 ? 30.141 7.375 -7.754 1 52.78 5 LEU B O 1
ATOM 3407 N N . LEU B 1 6 ? 31.359 6.152 -9.148 1 58.81 6 LEU B N 1
ATOM 3408 C CA . LEU B 1 6 ? 30.656 4.914 -8.844 1 58.81 6 LEU B CA 1
ATOM 3409 C C . LEU B 1 6 ? 30.922 4.469 -7.414 1 58.81 6 LEU B C 1
ATOM 3411 O O . LEU B 1 6 ? 30.016 4.004 -6.719 1 58.81 6 LEU B O 1
ATOM 3415 N N . LYS B 1 7 ? 32.156 4.766 -6.902 1 58.81 7 LYS B N 1
ATOM 3416 C CA . LYS B 1 7 ? 32.531 4.398 -5.539 1 58.81 7 LYS B CA 1
ATOM 3417 C C . LYS B 1 7 ? 31.797 5.273 -4.52 1 58.81 7 LYS B C 1
ATOM 3419 O O . LYS B 1 7 ? 31.328 4.781 -3.49 1 58.81 7 LYS B O 1
ATOM 3424 N N . ARG B 1 8 ? 31.656 6.547 -4.805 1 58.25 8 ARG B N 1
ATOM 3425 C CA . ARG B 1 8 ? 31 7.469 -3.885 1 58.25 8 ARG B CA 1
ATOM 3426 C C . ARG B 1 8 ? 29.5 7.18 -3.793 1 58.25 8 ARG B C 1
ATOM 3428 O O . ARG B 1 8 ? 28.922 7.223 -2.707 1 58.25 8 ARG B O 1
ATOM 3435 N N . ASN B 1 9 ? 28.922 6.871 -4.91 1 64.12 9 ASN B N 1
ATOM 3436 C CA . ASN B 1 9 ? 27.516 6.469 -4.918 1 64.12 9 ASN B CA 1
ATOM 3437 C C . ASN B 1 9 ? 27.297 5.184 -4.125 1 64.12 9 ASN B C 1
ATOM 3439 O O . ASN B 1 9 ? 26.312 5.059 -3.396 1 64.12 9 ASN B O 1
ATOM 3443 N N . LEU B 1 10 ? 28.234 4.355 -4.262 1 68.38 10 LEU B N 1
ATOM 3444 C CA . LEU B 1 10 ? 28.172 3.094 -3.529 1 68.38 10 LEU B CA 1
ATOM 3445 C C . LEU B 1 10 ? 28.281 3.328 -2.027 1 68.38 10 LEU B C 1
ATOM 3447 O O . LEU B 1 10 ? 27.547 2.727 -1.246 1 68.38 10 LEU B O 1
ATOM 3451 N N . LEU B 1 11 ? 29.156 4.281 -1.636 1 64.06 11 LEU B N 1
ATOM 3452 C CA . LEU B 1 11 ? 29.312 4.594 -0.22 1 64.06 11 LEU B CA 1
ATOM 3453 C C . LEU B 1 11 ? 28.062 5.254 0.337 1 64.06 11 LEU B C 1
ATOM 3455 O O . LEU B 1 11 ? 27.641 4.949 1.455 1 64.06 11 LEU B O 1
ATOM 3459 N N . ALA B 1 12 ? 27.531 6.18 -0.451 1 65.5 12 ALA B N 1
ATOM 3460 C CA . ALA B 1 12 ? 26.297 6.836 -0.041 1 65.5 12 ALA B CA 1
ATOM 3461 C C . ALA B 1 12 ? 25.172 5.82 0.121 1 65.5 12 ALA B C 1
ATOM 3463 O O . ALA B 1 12 ? 24.438 5.855 1.109 1 65.5 12 ALA B O 1
ATOM 3464 N N . LEU B 1 13 ? 25.094 4.926 -0.757 1 71.44 13 LEU B N 1
ATOM 3465 C CA . LEU B 1 13 ? 24.047 3.906 -0.723 1 71.44 13 LEU B CA 1
ATOM 3466 C C . LEU B 1 13 ? 24.281 2.934 0.429 1 71.44 13 LEU B C 1
ATOM 3468 O O . LEU B 1 13 ? 23.328 2.471 1.055 1 71.44 13 LEU B O 1
ATOM 3472 N N . LEU B 1 14 ? 25.516 2.799 0.756 1 69.75 14 LEU B N 1
ATOM 3473 C CA . LEU B 1 14 ? 25.844 1.962 1.9 1 69.75 14 LEU B CA 1
ATOM 3474 C C . LEU B 1 14 ? 25.406 2.621 3.205 1 69.75 14 LEU B C 1
ATOM 3476 O O . LEU B 1 14 ? 24.938 1.943 4.121 1 69.75 14 LEU B O 1
ATOM 3480 N N . GLY B 1 15 ? 25.578 3.969 3.213 1 68.25 15 GLY B N 1
ATOM 3481 C CA . GLY B 1 15 ? 25.094 4.691 4.379 1 68.25 15 GLY B CA 1
ATOM 3482 C C . GLY B 1 15 ? 23.594 4.555 4.59 1 68.25 15 GLY B C 1
ATOM 3483 O O . GLY B 1 15 ? 23.141 4.312 5.711 1 68.25 15 GLY B O 1
ATOM 3484 N N . VAL B 1 16 ? 22.875 4.621 3.549 1 73.31 16 VAL B N 1
ATOM 3485 C CA . VAL B 1 16 ? 21.422 4.469 3.609 1 73.31 16 VAL B CA 1
ATOM 3486 C C . VAL B 1 16 ? 21.078 3.053 4.059 1 73.31 16 VAL B C 1
ATOM 3488 O O . VAL B 1 16 ? 20.203 2.863 4.914 1 73.31 16 VAL B O 1
ATOM 3491 N N . SER B 1 17 ? 21.797 2.197 3.504 1 73.31 17 SER B N 1
ATOM 3492 C CA . SER B 1 17 ? 21.562 0.8 3.85 1 73.31 17 SER B CA 1
ATOM 3493 C C . SER B 1 17 ? 21.812 0.547 5.332 1 73.31 17 SER B C 1
ATOM 3495 O O . SER B 1 17 ? 21.062 -0.182 5.98 1 73.31 17 SER B O 1
ATOM 3497 N N . PHE B 1 18 ? 22.766 1.229 5.82 1 70.88 18 PHE B N 1
ATOM 3498 C CA . PHE B 1 18 ? 23.094 1.076 7.234 1 70.88 18 PHE B CA 1
ATOM 3499 C C . PHE B 1 18 ? 21.969 1.61 8.109 1 70.88 18 PHE B C 1
ATOM 3501 O O . PHE B 1 18 ? 21.562 0.963 9.078 1 70.88 18 PHE B O 1
ATOM 3508 N N . VAL B 1 19 ? 21.469 2.701 7.75 1 69.94 19 VAL B N 1
ATOM 3509 C CA . VAL B 1 19 ? 20.406 3.332 8.516 1 69.94 19 VAL B CA 1
ATOM 3510 C C . VAL B 1 19 ? 19.141 2.459 8.477 1 69.94 19 VAL B C 1
ATOM 3512 O O . VAL B 1 19 ? 18.531 2.211 9.516 1 69.94 19 VAL B O 1
ATOM 3515 N N . VAL B 1 20 ? 18.922 1.957 7.379 1 72.38 20 VAL B N 1
ATOM 3516 C CA . VAL B 1 20 ? 17.719 1.146 7.184 1 72.38 20 VAL B CA 1
ATOM 3517 C C . VAL B 1 20 ? 17.875 -0.19 7.906 1 72.38 20 VAL B C 1
ATOM 3519 O O . VAL B 1 20 ? 16.953 -0.64 8.594 1 72.38 20 VAL B O 1
ATOM 3522 N N . VAL B 1 21 ? 19.016 -0.72 7.809 1 71.69 21 VAL B N 1
ATOM 3523 C CA . VAL B 1 21 ? 19.297 -2.014 8.422 1 71.69 21 VAL B CA 1
ATOM 3524 C C . VAL B 1 21 ? 19.219 -1.886 9.945 1 71.69 21 VAL B C 1
ATOM 3526 O O . VAL B 1 21 ? 18.672 -2.76 10.625 1 71.69 21 VAL B O 1
ATOM 3529 N N . THR B 1 22 ? 19.719 -0.823 10.438 1 68.19 22 THR B N 1
ATOM 3530 C CA . THR B 1 22 ? 19.672 -0.59 11.875 1 68.19 22 THR B CA 1
ATOM 3531 C C . THR B 1 22 ? 18.234 -0.498 12.367 1 68.19 22 THR B C 1
ATOM 3533 O O . THR B 1 22 ? 17.891 -1.061 13.406 1 68.19 22 THR B O 1
ATOM 3536 N N . LEU B 1 23 ? 17.484 0.107 11.656 1 67.88 23 LEU B N 1
ATOM 3537 C CA . LEU B 1 23 ? 16.078 0.22 12.023 1 67.88 23 LEU B CA 1
ATOM 3538 C C . LEU B 1 23 ? 15.391 -1.141 11.969 1 67.88 23 LEU B C 1
ATOM 3540 O O . LEU B 1 23 ? 14.609 -1.486 12.859 1 67.88 23 LEU B O 1
ATOM 3544 N N . LEU B 1 24 ? 15.742 -1.845 10.969 1 67.88 24 LEU B N 1
ATOM 3545 C CA . LEU B 1 24 ? 15.148 -3.166 10.805 1 67.88 24 LEU B CA 1
ATOM 3546 C C . LEU B 1 24 ? 15.57 -4.098 11.938 1 67.88 24 LEU B C 1
ATOM 3548 O O . LEU B 1 24 ? 14.742 -4.844 12.469 1 67.88 24 LEU B O 1
ATOM 3552 N N . PHE B 1 25 ? 16.766 -4 12.273 1 62.62 25 PHE B N 1
ATOM 3553 C CA . PHE B 1 25 ? 17.297 -4.832 13.336 1 62.62 25 PHE B CA 1
ATOM 3554 C C . PHE B 1 25 ? 16.688 -4.457 14.68 1 62.62 25 PHE B C 1
ATOM 3556 O O . PHE B 1 25 ? 16.344 -5.332 15.484 1 62.62 25 PHE B O 1
ATOM 3563 N N . SER B 1 26 ? 16.516 -3.254 14.867 1 60.41 26 SER B N 1
ATOM 3564 C CA . SER B 1 26 ? 15.945 -2.791 16.125 1 60.41 26 SER B CA 1
ATOM 3565 C C . SER B 1 26 ? 14.492 -3.246 16.266 1 60.41 26 SER B C 1
ATOM 3567 O O . SER B 1 26 ? 14.07 -3.654 17.359 1 60.41 26 SER B O 1
ATOM 3569 N N . THR B 1 27 ? 13.844 -3.248 15.227 1 60.56 27 THR B N 1
ATOM 3570 C CA . THR B 1 27 ? 12.445 -3.674 15.25 1 60.56 27 THR B CA 1
ATOM 3571 C C . THR B 1 27 ? 12.344 -5.184 15.469 1 60.56 27 THR B C 1
ATOM 3573 O O . THR B 1 27 ? 11.492 -5.648 16.219 1 60.56 27 THR B O 1
ATOM 3576 N N . ARG B 1 28 ? 13.266 -5.848 14.891 1 60.75 28 ARG B N 1
ATOM 3577 C CA . ARG B 1 28 ? 13.281 -7.301 15.016 1 60.75 28 ARG B CA 1
ATOM 3578 C C . ARG B 1 28 ? 13.617 -7.73 16.438 1 60.75 28 ARG B C 1
ATOM 3580 O O . ARG B 1 28 ? 13.016 -8.664 16.969 1 60.75 28 ARG B O 1
ATOM 3587 N N . VAL B 1 29 ? 14.57 -7.062 17.031 1 55.44 29 VAL B N 1
ATOM 3588 C CA . VAL B 1 29 ? 14.984 -7.367 18.391 1 55.44 29 VAL B CA 1
ATOM 3589 C C . VAL B 1 29 ? 13.82 -7.125 19.359 1 55.44 29 VAL B C 1
ATOM 3591 O O . VAL B 1 29 ? 13.586 -7.914 20.281 1 55.44 29 VAL B O 1
ATOM 3594 N N . LEU B 1 30 ? 13.086 -6.176 19.141 1 55 30 LEU B N 1
ATOM 3595 C CA . LEU B 1 30 ? 11.938 -5.867 19.984 1 55 30 LEU B CA 1
ATOM 3596 C C . LEU B 1 30 ? 10.852 -6.926 19.828 1 55 30 LEU B C 1
ATOM 3598 O O . LEU B 1 30 ? 10.234 -7.336 20.812 1 55 30 LEU B O 1
ATOM 3602 N N . ILE B 1 31 ? 10.797 -7.418 18.656 1 56.59 31 ILE B N 1
ATOM 3603 C CA . ILE B 1 31 ? 9.789 -8.438 18.375 1 56.59 31 ILE B CA 1
ATOM 3604 C C . ILE B 1 31 ? 10.18 -9.75 19.047 1 56.59 31 ILE B C 1
ATOM 3606 O O . ILE B 1 31 ? 9.352 -10.406 19.672 1 56.59 31 ILE B O 1
ATOM 3610 N N . VAL B 1 32 ? 11.531 -10.086 19 1 52.97 32 VAL B N 1
ATOM 3611 C CA . VAL B 1 32 ? 12.047 -11.328 19.547 1 52.97 32 VAL B CA 1
ATOM 3612 C C . VAL B 1 32 ? 12.086 -11.242 21.078 1 52.97 32 VAL B C 1
ATOM 3614 O O . VAL B 1 32 ? 11.781 -12.219 21.766 1 52.97 32 VAL B O 1
ATOM 3617 N N . SER B 1 33 ? 12.656 -10.188 21.609 1 50.62 33 SER B N 1
ATOM 3618 C CA . SER B 1 33 ? 12.75 -10.039 23.062 1 50.62 33 SER B CA 1
ATOM 3619 C C . SER B 1 33 ? 11.383 -10.18 23.719 1 50.62 33 SER B C 1
ATOM 3621 O O . SER B 1 33 ? 11.281 -10.656 24.844 1 50.62 33 SER B O 1
ATOM 3623 N N . GLU B 1 34 ? 10.516 -9.789 23.078 1 50.19 34 GLU B N 1
ATOM 3624 C CA . GLU B 1 34 ? 9.172 -9.961 23.625 1 50.19 34 GLU B CA 1
ATOM 3625 C C . GLU B 1 34 ? 8.742 -11.422 23.594 1 50.19 34 GLU B C 1
ATOM 3627 O O . GLU B 1 34 ? 8.016 -11.883 24.469 1 50.19 34 GLU B O 1
ATOM 3632 N N . ASP B 1 35 ? 9.492 -12.203 22.812 1 45.41 35 ASP B N 1
ATOM 3633 C CA . ASP B 1 35 ? 9.188 -13.625 22.734 1 45.41 35 ASP B CA 1
ATOM 3634 C C . ASP B 1 35 ? 10.008 -14.414 23.75 1 45.41 35 ASP B C 1
ATOM 3636 O O . ASP B 1 35 ? 9.555 -15.438 24.266 1 45.41 35 ASP B O 1
ATOM 3640 N N . GLY B 1 36 ? 11.359 -14.156 24.109 1 38.78 36 GLY B N 1
ATOM 3641 C CA . GLY B 1 36 ? 12.305 -14.953 24.875 1 38.78 36 GLY B CA 1
ATOM 3642 C C . GLY B 1 36 ? 12.195 -14.734 26.375 1 38.78 36 GLY B C 1
ATOM 3643 O O . GLY B 1 36 ? 13.016 -15.242 27.141 1 38.78 36 GLY B O 1
ATOM 3644 N N . GLY B 1 37 ? 11.594 -13.93 27.031 1 36.34 37 GLY B N 1
ATOM 3645 C CA . GLY B 1 37 ? 11.805 -13.664 28.453 1 36.34 37 GLY B CA 1
ATOM 3646 C C . GLY B 1 37 ? 11.391 -14.82 29.344 1 36.34 37 GLY B C 1
ATOM 3647 O O . GLY B 1 37 ? 10.992 -14.617 30.484 1 36.34 37 GLY B O 1
ATOM 3648 N N . GLY B 1 38 ? 11.477 -16.172 28.969 1 32.72 38 GLY B N 1
ATOM 3649 C CA . GLY B 1 38 ? 11.047 -17.094 30 1 32.72 38 GLY B CA 1
ATOM 3650 C C . GLY B 1 38 ? 12.039 -17.234 31.141 1 32.72 38 GLY B C 1
ATOM 3651 O O . GLY B 1 38 ? 11.656 -17.266 32.312 1 32.72 38 GLY B O 1
ATOM 3652 N N . ASP B 1 39 ? 13.305 -17.859 31.156 1 29.45 39 ASP B N 1
ATOM 3653 C CA . ASP B 1 39 ? 13.758 -18.766 32.188 1 29.45 39 ASP B CA 1
ATOM 3654 C C . ASP B 1 39 ? 14.43 -18 33.344 1 29.45 39 ASP B C 1
ATOM 3656 O O . ASP B 1 39 ? 15 -18.609 34.25 1 29.45 39 ASP B O 1
ATOM 3660 N N . ALA B 1 40 ? 15.469 -17.188 33.219 1 29.11 40 ALA B N 1
ATOM 3661 C CA . ALA B 1 40 ? 16.391 -17.109 34.375 1 29.11 40 ALA B CA 1
ATOM 3662 C C . ALA B 1 40 ? 15.664 -16.734 35.656 1 29.11 40 ALA B C 1
ATOM 3664 O O . ALA B 1 40 ? 14.703 -15.961 35.625 1 29.11 40 ALA B O 1
ATOM 3665 N N . GLY B 1 41 ? 15.93 -17.5 36.875 1 28.66 41 GLY B N 1
ATOM 3666 C CA . GLY B 1 41 ? 15.523 -17.578 38.281 1 28.66 41 GLY B CA 1
ATOM 3667 C C . GLY B 1 41 ? 15.492 -16.219 38.969 1 28.66 41 GLY B C 1
ATOM 3668 O O . GLY B 1 41 ? 14.727 -16.016 39.906 1 28.66 41 GLY B O 1
ATOM 3669 N N . GLY B 1 42 ? 16.812 -15.75 39.312 1 28.22 42 GLY B N 1
ATOM 3670 C CA . GLY B 1 42 ? 16.766 -14.898 40.5 1 28.22 42 GLY B CA 1
ATOM 3671 C C . GLY B 1 42 ? 15.758 -13.773 40.406 1 28.22 42 GLY B C 1
ATOM 3672 O O . GLY B 1 42 ? 15.305 -13.445 39.281 1 28.22 42 GLY B O 1
ATOM 3673 N N . PRO B 1 43 ? 15.109 -13.438 41.688 1 28.48 43 PRO B N 1
ATOM 3674 C CA . PRO B 1 43 ? 14.047 -12.438 41.812 1 28.48 43 PRO B CA 1
ATOM 3675 C C . PRO B 1 43 ? 14.344 -11.164 41.031 1 28.48 43 PRO B C 1
ATOM 3677 O O . PRO B 1 43 ? 13.688 -10.133 41.25 1 28.48 43 PRO B O 1
ATOM 3680 N N . GLN B 1 44 ? 15.57 -11.164 40.344 1 25.17 44 GLN B N 1
ATOM 3681 C CA . GLN B 1 44 ? 15.688 -9.75 40.031 1 25.17 44 GLN B CA 1
ATOM 3682 C C . GLN B 1 44 ? 14.398 -9.203 39.406 1 25.17 44 GLN B C 1
ATOM 3684 O O . GLN B 1 44 ? 13.656 -9.945 38.75 1 25.17 44 GLN B O 1
ATOM 3689 N N . GLN B 1 45 ? 14.023 -7.992 40.031 1 27.14 45 GLN B N 1
ATOM 3690 C CA . GLN B 1 45 ? 12.867 -7.18 39.688 1 27.14 45 GLN B CA 1
ATOM 3691 C C . GLN B 1 45 ? 12.555 -7.27 38.188 1 27.14 45 GLN B C 1
ATOM 3693 O O . GLN B 1 45 ? 13.43 -7.059 37.375 1 27.14 45 GLN B O 1
ATOM 3698 N N . GLY B 1 46 ? 11.836 -8.375 37.844 1 26.7 46 GLY B N 1
ATOM 3699 C CA . GLY B 1 46 ? 11.266 -8.75 36.562 1 26.7 46 GLY B CA 1
ATOM 3700 C C . GLY B 1 46 ? 11.094 -7.57 35.625 1 26.7 46 GLY B C 1
ATOM 3701 O O . GLY B 1 46 ? 10.828 -6.449 36.062 1 26.7 46 GLY B O 1
ATOM 3702 N N . PRO B 1 47 ? 12.078 -7.523 34.688 1 26.42 47 PRO B N 1
ATOM 3703 C CA . PRO B 1 47 ? 11.805 -6.391 33.812 1 26.42 47 PRO B CA 1
ATOM 3704 C C . PRO B 1 47 ? 10.312 -6.09 33.688 1 26.42 47 PRO B C 1
ATOM 3706 O O . PRO B 1 47 ? 9.5 -7.008 33.562 1 26.42 47 PRO B O 1
ATOM 3709 N N . ARG B 1 48 ? 9.82 -5.156 34.531 1 26.25 48 ARG B N 1
ATOM 3710 C CA . ARG B 1 48 ? 8.477 -4.594 34.594 1 26.25 48 ARG B CA 1
ATOM 3711 C C . ARG B 1 48 ? 7.727 -4.816 33.281 1 26.25 48 ARG B C 1
ATOM 3713 O O . ARG B 1 48 ? 8.305 -4.68 32.188 1 26.25 48 ARG B O 1
ATOM 3720 N N . ALA B 1 49 ? 6.789 -5.691 33.156 1 30.97 49 ALA B N 1
ATOM 3721 C CA . ALA B 1 49 ? 5.648 -5.715 32.25 1 30.97 49 ALA B CA 1
ATOM 3722 C C . ALA B 1 49 ? 5.477 -4.367 31.547 1 30.97 49 ALA B C 1
ATOM 3724 O O . ALA B 1 49 ? 5.34 -3.334 32.219 1 30.97 49 ALA B O 1
ATOM 3725 N N . GLY B 1 50 ? 6.273 -4.008 30.453 1 31.8 50 GLY B N 1
ATOM 3726 C CA . GLY B 1 50 ? 6.223 -2.717 29.797 1 31.8 50 GLY B CA 1
ATOM 3727 C C . GLY B 1 50 ? 4.895 -2.006 29.984 1 31.8 50 GLY B C 1
ATOM 3728 O O . GLY B 1 50 ? 3.848 -2.527 29.594 1 31.8 50 GLY B O 1
ATOM 3729 N N . ARG B 1 51 ? 4.539 -1.327 31.062 1 34.53 51 ARG B N 1
ATOM 3730 C CA . ARG B 1 51 ? 3.496 -0.375 31.422 1 34.53 51 ARG B CA 1
ATOM 3731 C C . ARG B 1 51 ? 2.93 0.321 30.188 1 34.53 51 ARG B C 1
ATOM 3733 O O . ARG B 1 51 ? 3.684 0.837 29.359 1 34.53 51 ARG B O 1
ATOM 3740 N N . SER B 1 52 ? 1.856 -0.195 29.547 1 49.62 52 SER B N 1
ATOM 3741 C CA . SER B 1 52 ? 0.964 0.613 28.719 1 49.62 52 SER B CA 1
ATOM 3742 C C . SER B 1 52 ? 1.07 2.092 29.078 1 49.62 52 SER B C 1
ATOM 3744 O O . SER B 1 52 ? 0.136 2.67 29.641 1 49.62 52 SER B O 1
ATOM 3746 N N . GLY B 1 53 ? 2.131 2.436 29.625 1 56.75 53 GLY B N 1
ATOM 3747 C CA . GLY B 1 53 ? 2.195 3.826 30.047 1 56.75 53 GLY B CA 1
ATOM 3748 C C . GLY B 1 53 ? 2.631 4.77 28.938 1 56.75 53 GLY B C 1
ATOM 3749 O O . GLY B 1 53 ? 2.928 4.332 27.828 1 56.75 53 GLY B O 1
ATOM 3750 N N . PRO B 1 54 ? 2.488 6.047 29.312 1 65.62 54 PRO B N 1
ATOM 3751 C CA . PRO B 1 54 ? 2.91 7.121 28.422 1 65.62 54 PRO B CA 1
ATOM 3752 C C . PRO B 1 54 ? 4.359 6.973 27.953 1 65.62 54 PRO B C 1
ATOM 3754 O O . PRO B 1 54 ? 5.18 6.391 28.672 1 65.62 54 PRO B O 1
ATOM 3757 N N . VAL B 1 55 ? 4.621 7.195 26.719 1 71.44 55 VAL B N 1
ATOM 3758 C CA . VAL B 1 55 ? 5.941 7.133 26.094 1 71.44 55 VAL B CA 1
ATOM 3759 C C . VAL B 1 55 ? 6.934 7.961 26.922 1 71.44 55 VAL B C 1
ATOM 3761 O O . VAL B 1 55 ? 6.668 9.125 27.234 1 71.44 55 VAL B O 1
ATOM 3764 N N . THR B 1 56 ? 7.926 7.312 27.516 1 80.38 56 THR B N 1
ATOM 3765 C CA . THR B 1 56 ? 9.023 8.023 28.156 1 80.38 56 THR B CA 1
ATOM 3766 C C . THR B 1 56 ? 10.297 7.922 27.328 1 80.38 56 THR B C 1
ATOM 3768 O O . THR B 1 56 ? 10.695 6.824 26.922 1 80.38 56 THR B O 1
ATOM 3771 N N . PHE B 1 57 ? 10.797 9.125 27 1 88 57 PHE B N 1
ATOM 3772 C CA . PHE B 1 57 ? 12.023 9.156 26.219 1 88 57 PHE B CA 1
ATOM 3773 C C . PHE B 1 57 ? 13.25 9.172 27.125 1 88 57 PHE B C 1
ATOM 3775 O O . PHE B 1 57 ? 13.242 9.836 28.156 1 88 57 PHE B O 1
ATOM 3782 N N . ASN B 1 58 ? 14.18 8.406 26.797 1 86.5 58 ASN B N 1
ATOM 3783 C CA . ASN B 1 58 ? 15.5 8.477 27.406 1 86.5 58 ASN B CA 1
ATOM 3784 C C . ASN B 1 58 ? 16.453 9.336 26.578 1 86.5 58 ASN B C 1
ATOM 3786 O O . ASN B 1 58 ? 16.922 8.914 25.516 1 86.5 58 ASN B O 1
ATOM 3790 N N . PHE B 1 59 ? 16.734 10.531 27.172 1 88.5 59 PHE B N 1
ATOM 3791 C CA . PHE B 1 59 ? 17.562 11.477 26.438 1 88.5 59 PHE B CA 1
ATOM 3792 C C . PHE B 1 59 ? 19.031 11.312 26.844 1 88.5 59 PHE B C 1
ATOM 3794 O O . PHE B 1 59 ? 19.859 12.188 26.578 1 88.5 59 PHE B O 1
ATOM 3801 N N . GLY B 1 60 ? 19.344 10.312 27.5 1 88.19 60 GLY B N 1
ATOM 3802 C CA . GLY B 1 60 ? 20.688 10.094 28 1 88.19 60 GLY B CA 1
ATOM 3803 C C . GLY B 1 60 ? 21.719 9.953 26.891 1 88.19 60 GLY B C 1
ATOM 3804 O O . GLY B 1 60 ? 22.844 10.438 27.016 1 88.19 60 GLY B O 1
ATOM 3805 N N . SER B 1 61 ? 21.375 9.203 25.891 1 91.31 61 SER B N 1
ATOM 3806 C CA . SER B 1 61 ? 22.219 9.023 24.703 1 91.31 61 SER B CA 1
ATOM 3807 C C . SER B 1 61 ? 21.375 8.945 23.438 1 91.31 61 SER B C 1
ATOM 3809 O O . SER B 1 61 ? 20.156 8.781 23.5 1 91.31 61 SER B O 1
ATOM 3811 N N . LEU B 1 62 ? 22.141 9.117 22.406 1 90.94 62 LEU B N 1
ATOM 3812 C CA . LEU B 1 62 ? 21.453 9.008 21.109 1 90.94 62 LEU B CA 1
ATOM 3813 C C . LEU B 1 62 ? 20.875 7.613 20.922 1 90.94 62 LEU B C 1
ATOM 3815 O O . LEU B 1 62 ? 19.781 7.461 20.391 1 90.94 62 LEU B O 1
ATOM 3819 N N . SER B 1 63 ? 21.656 6.676 21.328 1 90.12 63 SER B N 1
ATOM 3820 C CA . SER B 1 63 ? 21.203 5.293 21.219 1 90.12 63 SER B CA 1
ATOM 3821 C C . SER B 1 63 ? 19.969 5.055 22.078 1 90.12 63 SER B C 1
ATOM 3823 O O . SER B 1 63 ? 19.016 4.41 21.625 1 90.12 63 SER B O 1
ATOM 3825 N N . ASP B 1 64 ? 19.969 5.598 23.219 1 90.44 64 ASP B N 1
ATOM 3826 C CA . ASP B 1 64 ? 18.828 5.453 24.109 1 90.44 64 ASP B CA 1
ATOM 3827 C C . ASP B 1 64 ? 17.594 6.145 23.547 1 90.44 64 ASP B C 1
ATOM 3829 O O . ASP B 1 64 ? 16.484 5.613 23.625 1 90.44 64 ASP B O 1
ATOM 3833 N N . LEU B 1 65 ? 17.859 7.281 23.047 1 92.88 65 LEU B N 1
ATOM 3834 C CA . LEU B 1 65 ? 16.75 8.023 22.469 1 92.88 65 LEU B CA 1
ATOM 3835 C C . LEU B 1 65 ? 16.172 7.277 21.266 1 92.88 65 LEU B C 1
ATOM 3837 O O . LEU B 1 65 ? 14.945 7.168 21.141 1 92.88 65 LEU B O 1
ATOM 3841 N N . SER B 1 66 ? 17.031 6.719 20.406 1 91.56 66 SER B N 1
ATOM 3842 C CA . SER B 1 66 ? 16.578 5.938 19.266 1 91.56 66 SER B CA 1
ATOM 3843 C C . SER B 1 66 ? 15.766 4.73 19.688 1 91.56 66 SER B C 1
ATOM 3845 O O . SER B 1 66 ? 14.719 4.441 19.109 1 91.56 66 SER B O 1
ATOM 3847 N N . GLN B 1 67 ? 16.219 4.105 20.688 1 88.62 67 GLN B N 1
ATOM 3848 C CA . GLN B 1 67 ? 15.5 2.943 21.219 1 88.62 67 GLN B CA 1
ATOM 3849 C C . GLN B 1 67 ? 14.117 3.334 21.734 1 88.62 67 GLN B C 1
ATOM 3851 O O . GLN B 1 67 ? 13.148 2.602 21.547 1 88.62 67 GLN B O 1
ATOM 3856 N N . SER B 1 68 ? 14.102 4.445 22.375 1 90.56 68 SER B N 1
ATOM 3857 C CA . SER B 1 68 ? 12.828 4.941 22.875 1 90.56 68 SER B CA 1
ATOM 3858 C C . SER B 1 68 ? 11.852 5.199 21.734 1 90.56 68 SER B C 1
ATOM 3860 O O . SER B 1 68 ? 10.664 4.867 21.828 1 90.56 68 SER B O 1
ATOM 3862 N N . VAL B 1 69 ? 12.344 5.754 20.688 1 92.56 69 VAL B N 1
ATOM 3863 C CA . VAL B 1 69 ? 11.539 6.082 19.516 1 92.56 69 VAL B CA 1
ATOM 3864 C C . VAL B 1 69 ? 11.008 4.797 18.875 1 92.56 69 VAL B C 1
ATOM 3866 O O . VAL B 1 69 ? 9.812 4.684 18.609 1 92.56 69 VAL B O 1
ATOM 3869 N N . TYR B 1 70 ? 11.883 3.873 18.719 1 88.56 70 TYR B N 1
ATOM 3870 C CA . TYR B 1 70 ? 11.492 2.607 18.109 1 88.56 70 TYR B CA 1
ATOM 3871 C C . TYR B 1 70 ? 10.469 1.879 18.969 1 88.56 70 TYR B C 1
ATOM 3873 O O . TYR B 1 70 ? 9.477 1.354 18.453 1 88.56 70 TYR B O 1
ATOM 3881 N N . SER B 1 71 ? 10.703 1.88 20.234 1 88.31 71 SER B N 1
ATOM 3882 C CA . SER B 1 71 ? 9.789 1.226 21.156 1 88.31 71 SER B CA 1
ATOM 3883 C C . SER B 1 71 ? 8.414 1.882 21.141 1 88.31 71 SER B C 1
ATOM 3885 O O . SER B 1 71 ? 7.395 1.192 21.141 1 88.31 71 SER B O 1
ATOM 3887 N N . ALA B 1 72 ? 8.438 3.15 21.109 1 92.44 72 ALA B N 1
ATOM 3888 C CA . ALA B 1 72 ? 7.176 3.883 21.078 1 92.44 72 ALA B CA 1
ATOM 3889 C C . ALA B 1 72 ? 6.387 3.574 19.812 1 92.44 72 ALA B C 1
ATOM 3891 O O . ALA B 1 72 ? 5.176 3.354 19.859 1 92.44 72 ALA B O 1
ATOM 3892 N N . ASN B 1 73 ? 7.066 3.574 18.672 1 93.06 73 ASN B N 1
ATOM 3893 C CA . ASN B 1 73 ? 6.422 3.279 17.391 1 93.06 73 ASN B CA 1
ATOM 3894 C C . ASN B 1 73 ? 5.926 1.837 17.344 1 93.06 73 ASN B C 1
ATOM 3896 O O . ASN B 1 73 ? 4.93 1.543 16.672 1 93.06 73 ASN B O 1
ATOM 3900 N N . TYR B 1 74 ? 6.605 0.992 18 1 86.94 74 TYR B N 1
ATOM 3901 C CA . TYR B 1 74 ? 6.227 -0.416 18.016 1 86.94 74 TYR B CA 1
ATOM 3902 C C . TYR B 1 74 ? 5.027 -0.642 18.922 1 86.94 74 TYR B C 1
ATOM 3904 O O . TYR B 1 74 ? 4.062 -1.309 18.547 1 86.94 74 TYR B O 1
ATOM 3912 N N . ARG B 1 75 ? 5.043 -0.082 20.109 1 87.31 75 ARG B N 1
ATOM 3913 C CA . ARG B 1 75 ? 4.008 -0.315 21.109 1 87.31 75 ARG B CA 1
ATOM 3914 C C . ARG B 1 75 ? 2.713 0.402 20.734 1 87.31 75 ARG B C 1
ATOM 3916 O O . ARG B 1 75 ? 1.622 -0.14 20.922 1 87.31 75 ARG B O 1
ATOM 3923 N N . GLN B 1 76 ? 2.848 1.603 20.219 1 93.19 76 GLN B N 1
ATOM 3924 C CA . GLN B 1 76 ? 1.724 2.41 19.75 1 93.19 76 GLN B CA 1
ATOM 3925 C C . GLN B 1 76 ? 0.651 2.523 20.828 1 93.19 76 GLN B C 1
ATOM 3927 O O . GLN B 1 76 ? -0.521 2.236 20.578 1 93.19 76 GLN B O 1
ATOM 3932 N N . CYS B 1 77 ? 1.019 3.037 21.969 1 92 77 CYS B N 1
ATOM 3933 C CA . CYS B 1 77 ? 0.077 3.223 23.062 1 92 77 CYS B CA 1
ATOM 3934 C C . CYS B 1 77 ? -0.928 4.32 22.734 1 92 77 CYS B C 1
ATOM 3936 O O . CYS B 1 77 ? -0.554 5.484 22.594 1 92 77 CYS B O 1
ATOM 3938 N N . VAL B 1 78 ? -2.191 3.939 22.672 1 95.62 78 VAL B N 1
ATOM 3939 C CA . VAL B 1 78 ? -3.246 4.914 22.422 1 95.62 78 VAL B CA 1
ATOM 3940 C C . VAL B 1 78 ? -3.727 5.52 23.734 1 95.62 78 VAL B C 1
ATOM 3942 O O . VAL B 1 78 ? -4.336 4.832 24.562 1 95.62 78 VAL B O 1
ATOM 3945 N N . HIS B 1 79 ? -3.445 6.797 23.875 1 95.38 79 HIS B N 1
ATOM 3946 C CA . HIS B 1 79 ? -3.855 7.531 25.062 1 95.38 79 HIS B CA 1
ATOM 3947 C C . HIS B 1 79 ? -5.371 7.703 25.109 1 95.38 79 HIS B C 1
ATOM 3949 O O . HIS B 1 79 ? -6 7.977 24.094 1 95.38 79 HIS B O 1
ATOM 3955 N N . ASN B 1 80 ? -6.109 7.461 26.297 1 95.81 80 ASN B N 1
ATOM 3956 C CA . ASN B 1 80 ? -7.531 7.648 26.547 1 95.81 80 ASN B CA 1
ATOM 3957 C C . ASN B 1 80 ? -8.367 6.547 25.906 1 95.81 80 ASN B C 1
ATOM 3959 O O . ASN B 1 80 ? -9.57 6.723 25.688 1 95.81 80 ASN B O 1
ATOM 3963 N N . GLN B 1 81 ? -7.734 5.461 25.531 1 93.31 81 GLN B N 1
ATOM 3964 C CA . GLN B 1 81 ? -8.445 4.371 24.875 1 93.31 81 GLN B CA 1
ATOM 3965 C C . GLN B 1 81 ? -9.555 3.822 25.766 1 93.31 81 GLN B C 1
ATOM 3967 O O . GLN B 1 81 ? -10.641 3.488 25.297 1 93.31 81 GLN B O 1
ATOM 3972 N N . ASP B 1 82 ? -9.336 3.758 27.031 1 91.62 82 ASP B N 1
ATOM 3973 C CA . ASP B 1 82 ? -10.305 3.223 27.984 1 91.62 82 ASP B CA 1
ATOM 3974 C C . ASP B 1 82 ? -11.492 4.172 28.156 1 91.62 82 ASP B C 1
ATOM 3976 O O . ASP B 1 82 ? -12.633 3.73 28.297 1 91.62 82 ASP B O 1
ATOM 3980 N N . ARG B 1 83 ? -11.172 5.445 28.141 1 94.5 83 ARG B N 1
ATOM 3981 C CA . ARG B 1 83 ? -12.195 6.469 28.344 1 94.5 83 ARG B CA 1
ATOM 3982 C C . ARG B 1 83 ? -13.094 6.594 27.109 1 94.5 83 ARG B C 1
ATOM 3984 O O . ARG B 1 83 ? -14.281 6.906 27.234 1 94.5 83 ARG B O 1
ATOM 3991 N N . PHE B 1 84 ? -12.555 6.43 25.984 1 95.12 84 PHE B N 1
ATOM 3992 C CA . PHE B 1 84 ? -13.297 6.555 24.734 1 95.12 84 PHE B CA 1
ATOM 3993 C C . PHE B 1 84 ? -13.227 5.266 23.938 1 95.12 84 PHE B C 1
ATOM 3995 O O . PHE B 1 84 ? -12.547 5.203 22.906 1 95.12 84 PHE B O 1
ATOM 4002 N N . PRO B 1 85 ? -14.07 4.359 24.406 1 88 85 PRO B N 1
ATOM 4003 C CA . PRO B 1 85 ? -14.016 3.062 23.734 1 88 85 PRO B CA 1
ATOM 4004 C C . PRO B 1 85 ? -14.703 3.084 22.359 1 88 85 PRO B C 1
ATOM 4006 O O . PRO B 1 85 ? -15.523 3.963 22.094 1 88 85 PRO B O 1
ATOM 4009 N N . GLY B 1 86 ? -14.344 2.338 21.422 1 86.75 86 GLY B N 1
ATOM 4010 C CA . GLY B 1 86 ? -14.969 2.248 20.109 1 86.75 86 GLY B CA 1
ATOM 4011 C C . GLY B 1 86 ? -14.07 2.736 18.984 1 86.75 86 GLY B C 1
ATOM 4012 O O . GLY B 1 86 ? -13.016 3.324 19.25 1 86.75 86 GLY B O 1
ATOM 4013 N N . ASP B 1 87 ? -14.594 2.609 17.828 1 89.75 87 ASP B N 1
ATOM 4014 C CA . ASP B 1 87 ? -13.844 3.018 16.641 1 89.75 87 ASP B CA 1
ATOM 4015 C C . ASP B 1 87 ? -14 4.516 16.375 1 89.75 87 ASP B C 1
ATOM 4017 O O . ASP B 1 87 ? -15.078 5.078 16.594 1 89.75 87 ASP B O 1
ATOM 4021 N N . PRO B 1 88 ? -12.961 5.137 16.031 1 95 88 PRO B N 1
ATOM 4022 C CA . PRO B 1 88 ? -13.07 6.57 15.742 1 95 88 PRO B CA 1
ATOM 4023 C C . PRO B 1 88 ? -13.945 6.863 14.523 1 95 88 PRO B C 1
ATOM 4025 O O . PRO B 1 88 ? -13.93 6.102 13.555 1 95 88 PRO B O 1
ATOM 4028 N N . GLN B 1 89 ? -14.633 7.949 14.57 1 96.5 89 GLN B N 1
ATOM 4029 C CA . GLN B 1 89 ? -15.43 8.414 13.438 1 96.5 89 GLN B CA 1
ATOM 4030 C C . GLN B 1 89 ? -14.609 9.32 12.523 1 96.5 89 GLN B C 1
ATOM 4032 O O . GLN B 1 89 ? -14.938 9.484 11.352 1 96.5 89 GLN B O 1
ATOM 4037 N N . LEU B 1 90 ? -13.594 9.852 13.102 1 98.31 90 LEU B N 1
ATOM 4038 C CA . LEU B 1 90 ? -12.68 10.695 12.336 1 98.31 90 LEU B CA 1
ATOM 4039 C C . LEU B 1 90 ? -11.25 10.531 12.82 1 98.31 90 LEU B C 1
ATOM 4041 O O . LEU B 1 90 ? -11 10.492 14.031 1 98.31 90 LEU B O 1
ATOM 4045 N N . VAL B 1 91 ? -10.352 10.352 11.898 1 98.69 91 VAL B N 1
ATOM 4046 C CA . VAL B 1 91 ? -8.922 10.312 12.211 1 98.69 91 VAL B CA 1
ATOM 4047 C C . VAL B 1 91 ? -8.25 11.586 11.711 1 98.69 91 VAL B C 1
ATOM 4049 O O . VAL B 1 91 ? -8.398 11.953 10.539 1 98.69 91 VAL B O 1
ATOM 4052 N N . LEU B 1 92 ? -7.586 12.297 12.57 1 98.88 92 LEU B N 1
ATOM 4053 C CA . LEU B 1 92 ? -6.77 13.453 12.234 1 98.88 92 LEU B CA 1
ATOM 4054 C C . LEU B 1 92 ? -5.289 13.156 12.43 1 98.88 92 LEU B C 1
ATOM 4056 O O . LEU B 1 92 ? -4.902 12.562 13.445 1 98.88 92 LEU B O 1
ATOM 4060 N N . VAL B 1 93 ? -4.484 13.477 11.445 1 98.88 93 VAL B N 1
ATOM 4061 C CA . VAL B 1 93 ? -3.043 13.266 11.5 1 98.88 93 VAL B CA 1
ATOM 4062 C C . VAL B 1 93 ? -2.324 14.617 11.438 1 98.88 93 VAL B C 1
ATOM 4064 O O . VAL B 1 93 ? -2.412 15.32 10.43 1 98.88 93 VAL B O 1
ATOM 4067 N N . ALA B 1 94 ? -1.634 14.969 12.492 1 98.75 94 ALA B N 1
ATOM 4068 C CA . ALA B 1 94 ? -0.941 16.25 12.531 1 98.75 94 ALA B CA 1
ATOM 4069 C C . ALA B 1 94 ? 0.573 16.062 12.508 1 98.75 94 ALA B C 1
ATOM 4071 O O . ALA B 1 94 ? 1.124 15.328 13.336 1 98.75 94 ALA B O 1
ATOM 4072 N N . GLN B 1 95 ? 1.182 16.641 11.539 1 98.38 95 GLN B N 1
ATOM 4073 C CA . GLN B 1 95 ? 2.641 16.656 11.523 1 98.38 95 GLN B CA 1
ATOM 4074 C C . GLN B 1 95 ? 3.182 17.703 12.5 1 98.38 95 GLN B C 1
ATOM 4076 O O . GLN B 1 95 ? 2.785 18.875 12.445 1 98.38 95 GLN B O 1
ATOM 4081 N N . VAL B 1 96 ? 4.078 17.266 13.391 1 97.69 96 VAL B N 1
ATOM 4082 C CA . VAL B 1 96 ? 4.535 18.125 14.484 1 97.69 96 VAL B CA 1
ATOM 4083 C C . VAL B 1 96 ? 6.051 18.297 14.406 1 97.69 96 VAL B C 1
ATOM 4085 O O . VAL B 1 96 ? 6.793 17.312 14.305 1 97.69 96 VAL B O 1
ATOM 4088 N N . HIS B 1 97 ? 6.461 19.531 14.383 1 94.44 97 HIS B N 1
ATOM 4089 C CA . HIS B 1 97 ? 7.871 19.906 14.43 1 94.44 97 HIS B CA 1
ATOM 4090 C C . HIS B 1 97 ? 8.25 20.469 15.789 1 94.44 97 HIS B C 1
ATOM 4092 O O . HIS B 1 97 ? 7.836 19.938 16.828 1 94.44 97 HIS B O 1
ATOM 4098 N N . ASN B 1 98 ? 9.141 21.422 15.859 1 92.88 98 ASN B N 1
ATOM 4099 C CA . ASN B 1 98 ? 9.555 22.016 17.125 1 92.88 98 ASN B CA 1
ATOM 4100 C C . ASN B 1 98 ? 8.93 23.391 17.328 1 92.88 98 ASN B C 1
ATOM 4102 O O . ASN B 1 98 ? 9.641 24.391 17.469 1 92.88 98 ASN B O 1
ATOM 4106 N N . ARG B 1 99 ? 7.59 23.391 17.438 1 91.44 99 ARG B N 1
ATOM 4107 C CA . ARG B 1 99 ? 6.852 24.625 17.688 1 91.44 99 ARG B CA 1
ATOM 4108 C C . ARG B 1 99 ? 5.734 24.391 18.703 1 91.44 99 ARG B C 1
ATOM 4110 O O . ARG B 1 99 ? 4.555 24.406 18.344 1 91.44 99 ARG B O 1
ATOM 4117 N N . PRO B 1 100 ? 6.082 24.297 19.953 1 93.25 100 PRO B N 1
ATOM 4118 C CA . PRO B 1 100 ? 5.125 23.891 20.984 1 93.25 100 PRO B CA 1
ATOM 4119 C C . PRO B 1 100 ? 3.969 24.875 21.125 1 93.25 100 PRO B C 1
ATOM 4121 O O . PRO B 1 100 ? 2.842 24.469 21.422 1 93.25 100 PRO B O 1
ATOM 4124 N N . GLU B 1 101 ? 4.176 26.219 20.953 1 90.75 101 GLU B N 1
ATOM 4125 C CA . GLU B 1 101 ? 3.113 27.203 21.109 1 90.75 101 GLU B CA 1
ATOM 4126 C C . GLU B 1 101 ? 2.014 27 20.062 1 90.75 101 GLU B C 1
ATOM 4128 O O . GLU B 1 101 ? 0.827 27.109 20.391 1 90.75 101 GLU B O 1
ATOM 4133 N N . TYR B 1 102 ? 2.416 26.734 18.859 1 92.69 102 TYR B N 1
ATOM 4134 C CA . TYR B 1 102 ? 1.45 26.484 17.797 1 92.69 102 TYR B CA 1
ATOM 4135 C C . TYR B 1 102 ? 0.722 25.156 18.016 1 92.69 102 TYR B C 1
ATOM 4137 O O . TYR B 1 102 ? -0.482 25.062 17.766 1 92.69 102 TYR B O 1
ATOM 4145 N N . LEU B 1 103 ? 1.482 24.188 18.469 1 95.88 103 LEU B N 1
ATOM 4146 C CA . LEU B 1 103 ? 0.867 22.906 18.797 1 95.88 103 LEU B CA 1
ATOM 4147 C C . LEU B 1 103 ? -0.219 23.078 19.844 1 95.88 103 LEU B C 1
ATOM 4149 O O . LEU B 1 103 ? -1.303 22.5 19.734 1 95.88 103 LEU B O 1
ATOM 4153 N N . GLN B 1 104 ? 0.025 23.906 20.844 1 95.06 104 GLN B N 1
ATOM 4154 C CA . GLN B 1 104 ? -0.951 24.156 21.906 1 95.06 104 GLN B CA 1
ATOM 4155 C C . GLN B 1 104 ? -2.213 24.797 21.344 1 95.06 104 GLN B C 1
ATOM 4157 O O . GLN B 1 104 ? -3.324 24.484 21.766 1 95.06 104 GLN B O 1
ATOM 4162 N N . LEU B 1 105 ? -1.961 25.719 20.422 1 93.56 105 LEU B N 1
ATOM 4163 C CA . LEU B 1 105 ? -3.105 26.375 19.812 1 93.56 105 LEU B CA 1
ATOM 4164 C C . LEU B 1 105 ? -3.943 25.375 19.016 1 93.56 105 LEU B C 1
ATOM 4166 O O . LEU B 1 105 ? -5.176 25.422 19.062 1 93.56 105 LEU B O 1
ATOM 4170 N N . LEU B 1 106 ? -3.293 24.469 18.266 1 97 106 LEU B N 1
ATOM 4171 C CA . LEU B 1 106 ? -4.012 23.422 17.547 1 97 106 LEU B CA 1
ATOM 4172 C C . LEU B 1 106 ? -4.832 22.562 18.516 1 97 106 LEU B C 1
ATOM 4174 O O . LEU B 1 106 ? -6.02 22.328 18.281 1 97 106 LEU B O 1
ATOM 4178 N N . ILE B 1 107 ? -4.242 22.156 19.609 1 98.12 107 ILE B N 1
ATOM 4179 C CA . ILE B 1 107 ? -4.898 21.281 20.578 1 98.12 107 ILE B CA 1
ATOM 4180 C C . ILE B 1 107 ? -6.09 22.016 21.188 1 98.12 107 ILE B C 1
ATOM 4182 O O . ILE B 1 107 ? -7.156 21.422 21.375 1 98.12 107 ILE B O 1
ATOM 4186 N N . ARG B 1 108 ? -5.914 23.297 21.469 1 95.75 108 ARG B N 1
ATOM 4187 C CA . ARG B 1 108 ? -7.027 24.094 21.984 1 95.75 108 ARG B CA 1
ATOM 4188 C C . ARG B 1 108 ? -8.188 24.109 21 1 95.75 108 ARG B C 1
ATOM 4190 O O . ARG B 1 108 ? -9.352 24.031 21.391 1 95.75 108 ARG B O 1
ATOM 4197 N N . SER B 1 109 ? -7.887 24.281 19.75 1 97.38 109 SER B N 1
ATOM 4198 C CA . SER B 1 109 ? -8.93 24.281 18.734 1 97.38 109 SER B CA 1
ATOM 4199 C C . SER B 1 109 ? -9.641 22.938 18.656 1 97.38 109 SER B C 1
ATOM 4201 O O . SER B 1 109 ? -10.852 22.875 18.469 1 97.38 109 SER B O 1
ATOM 4203 N N . LEU B 1 110 ? -8.898 21.797 18.781 1 98.44 110 LEU B N 1
ATOM 4204 C CA . LEU B 1 110 ? -9.461 20.453 18.75 1 98.44 110 LEU B CA 1
ATOM 4205 C C . LEU B 1 110 ? -10.422 20.234 19.922 1 98.44 110 LEU B C 1
ATOM 4207 O O . LEU B 1 110 ? -11.492 19.656 19.75 1 98.44 110 LEU B O 1
ATOM 4211 N N . GLU B 1 111 ? -10.07 20.75 21.031 1 97.88 111 GLU B N 1
ATOM 4212 C CA . GLU B 1 111 ? -10.898 20.609 22.234 1 97.88 111 GLU B CA 1
ATOM 4213 C C . GLU B 1 111 ? -12.258 21.266 22.031 1 97.88 111 GLU B C 1
ATOM 4215 O O . GLU B 1 111 ? -13.258 20.797 22.594 1 97.88 111 GLU B O 1
ATOM 4220 N N . LYS B 1 112 ? -12.297 22.25 21.25 1 96.31 112 LYS B N 1
ATOM 4221 C CA . LYS B 1 112 ? -13.523 23.016 21.031 1 96.31 112 LYS B CA 1
ATOM 4222 C C . LYS B 1 112 ? -14.328 22.438 19.875 1 96.31 112 LYS B C 1
ATOM 4224 O O . LYS B 1 112 ? -15.461 22.875 19.641 1 96.31 112 LYS B O 1
ATOM 4229 N N . ALA B 1 113 ? -13.805 21.516 19.141 1 97.94 113 ALA B N 1
ATOM 4230 C CA . ALA B 1 113 ? -14.477 20.938 17.984 1 97.94 113 ALA B CA 1
ATOM 4231 C C . ALA B 1 113 ? -15.672 20.094 18.406 1 97.94 113 ALA B C 1
ATOM 4233 O O . ALA B 1 113 ? -15.602 19.344 19.391 1 97.94 113 ALA B O 1
ATOM 4234 N N . ALA B 1 114 ? -16.766 20.219 17.688 1 97.75 114 ALA B N 1
ATOM 4235 C CA . ALA B 1 114 ? -17.953 19.422 17.953 1 97.75 114 ALA B CA 1
ATOM 4236 C C . ALA B 1 114 ? -17.656 17.938 17.797 1 97.75 114 ALA B C 1
ATOM 4238 O O . ALA B 1 114 ? -16.969 17.531 16.844 1 97.75 114 ALA B O 1
ATOM 4239 N N . GLU B 1 115 ? -18.062 17.062 18.734 1 97.31 115 GLU B N 1
ATOM 4240 C CA . GLU B 1 115 ? -17.984 15.609 18.734 1 97.31 115 GLU B CA 1
ATOM 4241 C C . GLU B 1 115 ? -16.531 15.133 18.766 1 97.31 115 GLU B C 1
ATOM 4243 O O . GLU B 1 115 ? -16.203 14.094 18.188 1 97.31 115 GLU B O 1
ATOM 4248 N N . VAL B 1 116 ? -15.688 15.898 19.422 1 97.56 116 VAL B N 1
ATOM 4249 C CA . VAL B 1 116 ? -14.25 15.633 19.453 1 97.56 116 VAL B CA 1
ATOM 4250 C C . VAL B 1 116 ? -13.992 14.281 20.125 1 97.56 116 VAL B C 1
ATOM 4252 O O . VAL B 1 116 ? -12.984 13.625 19.828 1 97.56 116 VAL B O 1
ATOM 4255 N N . HIS B 1 117 ? -14.891 13.758 20.938 1 97.25 117 HIS B N 1
ATOM 4256 C CA . HIS B 1 117 ? -14.719 12.5 21.641 1 97.25 117 HIS B CA 1
ATOM 4257 C C . HIS B 1 117 ? -14.641 11.32 20.688 1 97.25 117 HIS B C 1
ATOM 4259 O O . HIS B 1 117 ? -14.203 10.234 21.062 1 97.25 117 HIS B O 1
ATOM 4265 N N . SER B 1 118 ? -15.055 11.531 19.438 1 97.19 118 SER B N 1
ATOM 4266 C CA . SER B 1 118 ? -15.086 10.438 18.469 1 97.19 118 SER B CA 1
ATOM 4267 C C . SER B 1 118 ? -13.852 10.461 17.578 1 97.19 118 SER B C 1
ATOM 4269 O O . SER B 1 118 ? -13.742 9.664 16.641 1 97.19 118 SER B O 1
ATOM 4271 N N . PHE B 1 119 ? -12.906 11.344 17.906 1 98.25 119 PHE B N 1
ATOM 4272 C CA . PHE B 1 119 ? -11.719 11.484 17.078 1 98.25 119 PHE B CA 1
ATOM 4273 C C . PHE B 1 119 ? -10.617 10.539 17.547 1 98.25 119 PHE B C 1
ATOM 4275 O O . PHE B 1 119 ? -10.594 10.133 18.703 1 98.25 119 PHE B O 1
ATOM 4282 N N . LEU B 1 120 ? -9.805 10.094 16.641 1 98.62 120 LEU B N 1
ATOM 4283 C CA . LEU B 1 120 ? -8.445 9.641 16.906 1 98.62 120 LEU B CA 1
ATOM 4284 C C . LEU B 1 120 ? -7.43 10.648 16.375 1 98.62 120 LEU B C 1
ATOM 4286 O O . LEU B 1 120 ? -7.379 10.914 15.164 1 98.62 120 LEU B O 1
ATOM 4290 N N . LEU B 1 121 ? -6.715 11.227 17.328 1 98.75 121 LEU B N 1
ATOM 4291 C CA . LEU B 1 121 ? -5.648 12.156 16.938 1 98.75 121 LEU B CA 1
ATOM 4292 C C . LEU B 1 121 ? -4.305 11.438 16.859 1 98.75 121 LEU B C 1
ATOM 4294 O O . LEU B 1 121 ? -3.877 10.812 17.844 1 98.75 121 LEU B O 1
ATOM 4298 N N . ILE B 1 122 ? -3.693 11.5 15.695 1 98.81 122 ILE B N 1
ATOM 4299 C CA . ILE B 1 122 ? -2.346 10.969 15.523 1 98.81 122 ILE B CA 1
ATOM 4300 C C . ILE B 1 122 ? -1.356 12.109 15.328 1 98.81 122 ILE B C 1
ATOM 4302 O O . ILE B 1 122 ? -1.422 12.836 14.328 1 98.81 122 ILE B O 1
ATOM 4306 N N . PHE B 1 123 ? -0.487 12.281 16.312 1 98.75 123 PHE B N 1
ATOM 4307 C CA . PHE B 1 123 ? 0.578 13.273 16.188 1 98.75 123 PHE B CA 1
ATOM 4308 C C . PHE B 1 123 ? 1.865 12.617 15.703 1 98.75 123 PHE B C 1
ATOM 4310 O O . PHE B 1 123 ? 2.385 11.703 16.344 1 98.75 123 PHE B O 1
ATOM 4317 N N . SER B 1 124 ? 2.355 13.023 14.547 1 98.69 124 SER B N 1
ATOM 4318 C CA . SER B 1 124 ? 3.607 12.531 13.984 1 98.69 124 SER B CA 1
ATOM 4319 C C . SER B 1 124 ? 4.75 13.516 14.227 1 98.69 124 SER B C 1
ATOM 4321 O O . SER B 1 124 ? 4.758 14.617 13.68 1 98.69 124 SER B O 1
ATOM 4323 N N . HIS B 1 125 ? 5.719 13.062 15.055 1 98.19 125 HIS B N 1
ATOM 4324 C CA . HIS B 1 125 ? 6.758 13.969 15.531 1 98.19 125 HIS B CA 1
ATOM 4325 C C . HIS B 1 125 ? 8.07 13.742 14.789 1 98.19 125 HIS B C 1
ATOM 4327 O O . HIS B 1 125 ? 8.484 12.602 14.586 1 98.19 125 HIS B O 1
ATOM 4333 N N . ASP B 1 126 ? 8.688 14.875 14.352 1 97.5 126 ASP B N 1
ATOM 4334 C CA . ASP B 1 126 ? 10.047 14.727 13.844 1 97.5 126 ASP B CA 1
ATOM 4335 C C . ASP B 1 126 ? 11.055 15.438 14.742 1 97.5 126 ASP B C 1
ATOM 4337 O O . ASP B 1 126 ? 12.227 15.586 14.383 1 97.5 126 ASP B O 1
ATOM 4341 N N . TYR B 1 127 ? 10.57 15.945 15.883 1 95.81 127 TYR B N 1
ATOM 4342 C CA . TYR B 1 127 ? 11.359 16.5 16.984 1 95.81 127 TYR B CA 1
ATOM 4343 C C . TYR B 1 127 ? 10.883 15.945 18.312 1 95.81 127 TYR B C 1
ATOM 4345 O O . TYR B 1 127 ? 9.68 15.914 18.594 1 95.81 127 TYR B O 1
ATOM 4353 N N . PHE B 1 128 ? 11.883 15.523 19.156 1 95.19 128 PHE B N 1
ATOM 4354 C CA . PHE B 1 128 ? 11.539 14.844 20.406 1 95.19 128 PHE B CA 1
ATOM 4355 C C . PHE B 1 128 ? 11.93 15.695 21.609 1 95.19 128 PHE B C 1
ATOM 4357 O O . PHE B 1 128 ? 13.102 16.047 21.781 1 95.19 128 PHE B O 1
ATOM 4364 N N . SER B 1 129 ? 11 16.094 22.359 1 93.62 129 SER B N 1
ATOM 4365 C CA . SER B 1 129 ? 11.25 16.859 23.578 1 93.62 129 SER B CA 1
ATOM 4366 C C . SER B 1 129 ? 10.219 16.531 24.656 1 93.62 129 SER B C 1
ATOM 4368 O O . SER B 1 129 ? 9.109 16.094 24.344 1 93.62 129 SER B O 1
ATOM 4370 N N . GLU B 1 130 ? 10.633 16.688 25.844 1 92.56 130 GLU B N 1
ATOM 4371 C CA . GLU B 1 130 ? 9.719 16.469 26.953 1 92.56 130 GLU B CA 1
ATOM 4372 C C . GLU B 1 130 ? 8.562 17.469 26.938 1 92.56 130 GLU B C 1
ATOM 4374 O O . GLU B 1 130 ? 7.438 17.125 27.281 1 92.56 130 GLU B O 1
ATOM 4379 N N . GLU B 1 131 ? 8.852 18.609 26.531 1 94.12 131 GLU B N 1
ATOM 4380 C CA . GLU B 1 131 ? 7.836 19.672 26.469 1 94.12 131 GLU B CA 1
ATOM 4381 C C . GLU B 1 131 ? 6.707 19.281 25.516 1 94.12 131 GLU B C 1
ATOM 4383 O O . GLU B 1 131 ? 5.535 19.297 25.906 1 94.12 131 GLU B O 1
ATOM 4388 N N . ILE B 1 132 ? 7.031 18.938 24.328 1 95.44 132 ILE B N 1
ATOM 4389 C CA . ILE B 1 132 ? 6.051 18.578 23.312 1 95.44 132 ILE B CA 1
ATOM 4390 C C . ILE B 1 132 ? 5.285 17.328 23.75 1 95.44 132 ILE B C 1
ATOM 4392 O O . ILE B 1 132 ? 4.059 17.266 23.625 1 95.44 132 ILE B O 1
ATOM 4396 N N . ASN B 1 133 ? 6.07 16.391 24.25 1 94.62 133 ASN B N 1
ATOM 4397 C CA . ASN B 1 133 ? 5.434 15.172 24.734 1 94.62 133 ASN B CA 1
ATOM 4398 C C . ASN B 1 133 ? 4.398 15.477 25.812 1 94.62 133 ASN B C 1
ATOM 4400 O O . ASN B 1 133 ? 3.297 14.93 25.797 1 94.62 133 ASN B O 1
ATOM 4404 N N . SER B 1 134 ? 4.766 16.328 26.734 1 94.44 134 SER B N 1
ATOM 4405 C CA . SER B 1 134 ? 3.879 16.703 27.844 1 94.44 134 SER B CA 1
ATOM 4406 C C . SER B 1 134 ? 2.617 17.391 27.328 1 94.44 134 SER B C 1
ATOM 4408 O O . SER B 1 134 ? 1.522 17.156 27.844 1 94.44 134 SER B O 1
ATOM 4410 N N . ILE B 1 135 ? 2.75 18.203 26.375 1 96.56 135 ILE B N 1
ATOM 4411 C CA . ILE B 1 135 ? 1.626 18.922 25.781 1 96.56 135 ILE B CA 1
ATOM 4412 C C . ILE B 1 135 ? 0.613 17.922 25.219 1 96.56 135 ILE B C 1
ATOM 4414 O O . ILE B 1 135 ? -0.586 18.031 25.484 1 96.56 135 ILE B O 1
ATOM 4418 N N . VAL B 1 136 ? 1.068 16.922 24.516 1 97.5 136 VAL B N 1
ATOM 4419 C CA . VAL B 1 136 ? 0.194 15.953 23.859 1 97.5 136 VAL B CA 1
ATOM 4420 C C . VAL B 1 136 ? -0.405 15.008 24.891 1 97.5 136 VAL B C 1
ATOM 4422 O O . VAL B 1 136 ? -1.582 14.656 24.812 1 97.5 136 VAL B O 1
ATOM 4425 N N . GLN B 1 137 ? 0.334 14.648 25.906 1 94.81 137 GLN B N 1
ATOM 4426 C CA . GLN B 1 137 ? -0.095 13.68 26.906 1 94.81 137 GLN B CA 1
ATOM 4427 C C . GLN B 1 137 ? -1.183 14.266 27.812 1 94.81 137 GLN B C 1
ATOM 4429 O O . GLN B 1 137 ? -1.87 13.523 28.516 1 94.81 137 GLN B O 1
ATOM 4434 N N . ARG B 1 138 ? -1.353 15.523 27.781 1 95.69 138 ARG B N 1
ATOM 4435 C CA . ARG B 1 138 ? -2.354 16.172 28.625 1 95.69 138 ARG B CA 1
ATOM 4436 C C . ARG B 1 138 ? -3.729 16.141 27.969 1 95.69 138 ARG B C 1
ATOM 4438 O O . ARG B 1 138 ? -4.734 16.453 28.609 1 95.69 138 ARG B O 1
ATOM 4445 N N . ILE B 1 139 ? -3.756 15.805 26.719 1 98.06 139 ILE B N 1
ATOM 4446 C CA . ILE B 1 139 ? -5.031 15.727 26.016 1 98.06 139 ILE B CA 1
ATOM 4447 C C . ILE B 1 139 ? -5.906 14.648 26.656 1 98.06 139 ILE B C 1
ATOM 4449 O O . ILE B 1 139 ? -5.457 13.516 26.875 1 98.06 139 ILE B O 1
ATOM 4453 N N . SER B 1 140 ? -7.215 14.977 26.938 1 97.56 140 SER B N 1
ATOM 4454 C CA . SER B 1 140 ? -8.086 14.023 27.625 1 97.56 140 SER B CA 1
ATOM 4455 C C . SER B 1 140 ? -9.453 13.945 26.953 1 97.56 140 SER B C 1
ATOM 4457 O O . SER B 1 140 ? -10.359 13.266 27.453 1 97.56 140 SER B O 1
ATOM 4459 N N . PHE B 1 141 ? -9.578 14.609 25.875 1 98.06 141 PHE B N 1
ATOM 4460 C CA . PHE B 1 141 ? -10.93 14.773 25.344 1 98.06 141 PHE B CA 1
ATOM 4461 C C . PHE B 1 141 ? -11.18 13.797 24.203 1 98.06 141 PHE B C 1
ATOM 4463 O O . PHE B 1 141 ? -12.289 13.727 23.672 1 98.06 141 PHE B O 1
ATOM 4470 N N . CYS B 1 142 ? -10.188 13.055 23.781 1 98.19 142 CYS B N 1
ATOM 4471 C CA . CYS B 1 142 ? -10.344 12.031 22.75 1 98.19 142 CYS B CA 1
ATOM 4472 C C . CYS B 1 142 ? -9.156 11.07 22.75 1 98.19 142 CYS B C 1
ATOM 4474 O O . CYS B 1 142 ? -8.25 11.203 23.578 1 98.19 142 CYS B O 1
ATOM 4476 N N . LYS B 1 143 ? -9.18 10.039 21.844 1 98.06 143 LYS B N 1
ATOM 4477 C CA . LYS B 1 143 ? -8.055 9.117 21.688 1 98.06 143 LYS B CA 1
ATOM 4478 C C . LYS B 1 143 ? -6.875 9.812 21.016 1 98.06 143 LYS B C 1
ATOM 4480 O O . LYS B 1 143 ? -7.055 10.594 20.078 1 98.06 143 LYS B O 1
ATOM 4485 N N . VAL B 1 144 ? -5.676 9.469 21.578 1 98.25 144 VAL B N 1
ATOM 4486 C CA . VAL B 1 144 ? -4.469 10.109 21.047 1 98.25 144 VAL B CA 1
ATOM 4487 C C . VAL B 1 144 ? -3.379 9.062 20.844 1 98.25 144 VAL B C 1
ATOM 4489 O O . VAL B 1 144 ? -3.152 8.211 21.703 1 98.25 144 VAL B O 1
ATOM 4492 N N . LEU B 1 145 ? -2.773 9.078 19.656 1 98.19 145 LEU B N 1
ATOM 4493 C CA . LEU B 1 145 ? -1.594 8.281 19.359 1 98.19 145 LEU B CA 1
ATOM 4494 C C . LEU B 1 145 ? -0.443 9.164 18.891 1 98.19 145 LEU B C 1
ATOM 4496 O O . LEU B 1 145 ? -0.639 10.055 18.062 1 98.19 145 LEU B O 1
ATOM 4500 N N . GLN B 1 146 ? 0.679 8.961 19.516 1 98 146 GLN B N 1
ATOM 4501 C CA . GLN B 1 146 ? 1.886 9.625 19.031 1 98 146 GLN B CA 1
ATOM 4502 C C . GLN B 1 146 ? 2.783 8.664 18.266 1 98 146 GLN B C 1
ATOM 4504 O O . GLN B 1 146 ? 2.975 7.52 18.688 1 98 146 GLN B O 1
ATOM 4509 N N . ILE B 1 147 ? 3.191 9.094 17.109 1 97.75 147 ILE B N 1
ATOM 4510 C CA . ILE B 1 147 ? 4.188 8.352 16.344 1 97.75 147 ILE B CA 1
ATOM 4511 C C . ILE B 1 147 ? 5.402 9.242 16.094 1 97.75 147 ILE B C 1
ATOM 4513 O O . ILE B 1 147 ? 5.301 10.469 16.125 1 97.75 147 ILE B O 1
ATOM 4517 N N . TYR B 1 148 ? 6.566 8.578 15.906 1 97.38 148 TYR B N 1
ATOM 4518 C CA . TYR B 1 148 ? 7.828 9.312 15.906 1 97.38 148 TYR B CA 1
ATOM 4519 C C . TYR B 1 148 ? 8.664 8.969 14.68 1 97.38 148 TYR B C 1
ATOM 4521 O O . TYR B 1 148 ? 8.977 7.797 14.445 1 97.38 148 TYR B O 1
ATOM 4529 N N . PHE B 1 149 ? 8.961 10.023 13.867 1 97.5 149 PHE B N 1
ATOM 4530 C CA . PHE B 1 149 ? 9.773 9.852 12.664 1 97.5 149 PHE B CA 1
ATOM 4531 C C . PHE B 1 149 ? 11.164 9.344 13.023 1 97.5 149 PHE B C 1
ATOM 4533 O O . PHE B 1 149 ? 11.969 10.078 13.609 1 97.5 149 PHE B O 1
ATOM 4540 N N . PRO B 1 150 ? 11.516 8.164 12.625 1 95.31 150 PRO B N 1
ATOM 4541 C CA . PRO B 1 150 ? 12.734 7.543 13.156 1 95.31 150 PRO B CA 1
ATOM 4542 C C . PRO B 1 150 ? 14 8.016 12.438 1 95.31 150 PRO B C 1
ATOM 4544 O O . PRO B 1 150 ? 15.102 7.621 12.812 1 95.31 150 PRO B O 1
ATOM 4547 N N . PHE B 1 151 ? 13.883 8.875 11.461 1 95.69 151 PHE B N 1
ATOM 4548 C CA . PHE B 1 151 ? 15.031 9.352 10.703 1 95.69 151 PHE B CA 1
ATOM 4549 C C . PHE B 1 151 ? 15.219 10.852 10.891 1 95.69 151 PHE B C 1
ATOM 4551 O O . PHE B 1 151 ? 15.758 11.531 10.016 1 95.69 151 PHE B O 1
ATOM 4558 N N . SER B 1 152 ? 14.734 11.312 12.016 1 95.94 152 SER B N 1
ATOM 4559 C CA . SER B 1 152 ? 14.867 12.711 12.391 1 95.94 152 SER B CA 1
ATOM 4560 C C . SER B 1 152 ? 16.328 13.125 12.484 1 95.94 152 SER B C 1
ATOM 4562 O O . SER B 1 152 ? 17.172 12.336 12.906 1 95.94 152 SER B O 1
ATOM 4564 N N . THR B 1 153 ? 16.594 14.344 12.117 1 95.94 153 THR B N 1
ATOM 4565 C CA . THR B 1 153 ? 17.938 14.883 12.227 1 95.94 153 THR B CA 1
ATOM 4566 C C . THR B 1 153 ? 18.422 14.859 13.68 1 95.94 153 THR B C 1
ATOM 4568 O O . THR B 1 153 ? 19.625 14.812 13.945 1 95.94 153 THR B O 1
ATOM 4571 N N . GLN B 1 154 ? 17.469 14.859 14.578 1 94.69 154 GLN B N 1
ATOM 4572 C CA . GLN B 1 154 ? 17.812 14.781 16 1 94.69 154 GLN B CA 1
ATOM 4573 C C . GLN B 1 154 ? 18.469 13.453 16.328 1 94.69 154 GLN B C 1
ATOM 4575 O O . GLN B 1 154 ? 19.344 13.383 17.203 1 94.69 154 GLN B O 1
ATOM 4580 N N . LEU B 1 155 ? 18.109 12.406 15.68 1 94.62 155 LEU B N 1
ATOM 4581 C CA . LEU B 1 155 ? 18.656 11.07 15.914 1 94.62 155 LEU B CA 1
ATOM 4582 C C . LEU B 1 155 ? 19.953 10.875 15.156 1 94.62 155 LEU B C 1
ATOM 4584 O O . LEU B 1 155 ? 20.719 9.961 15.461 1 94.62 155 LEU B O 1
ATOM 4588 N N . TYR B 1 156 ? 20.188 11.695 14.133 1 94.31 156 TYR B N 1
ATOM 4589 C CA . TYR B 1 156 ? 21.375 11.625 13.289 1 94.31 156 TYR B CA 1
ATOM 4590 C C . TYR B 1 156 ? 22.031 12.992 13.156 1 94.31 156 TYR B C 1
ATOM 4592 O O . TYR B 1 156 ? 22.141 13.531 12.055 1 94.31 156 TYR B O 1
ATOM 4600 N N . PRO B 1 157 ? 22.562 13.453 14.234 1 93.56 157 PRO B N 1
ATOM 4601 C CA . PRO B 1 157 ? 23.016 14.852 14.242 1 93.56 157 PRO B CA 1
ATOM 4602 C C . PRO B 1 157 ? 24.25 15.078 13.367 1 93.56 157 PRO B C 1
ATOM 4604 O O . PRO B 1 157 ? 24.516 16.219 12.953 1 93.56 157 PRO B O 1
ATOM 4607 N N . SER B 1 158 ? 25.047 14.055 13.07 1 94.25 158 SER B N 1
ATOM 4608 C CA . SER B 1 158 ? 26.281 14.281 12.344 1 94.25 158 SER B CA 1
ATOM 4609 C C . SER B 1 158 ? 26.484 13.258 11.227 1 94.25 158 SER B C 1
ATOM 4611 O O . SER B 1 158 ? 27.609 12.922 10.875 1 94.25 158 SER B O 1
ATOM 4613 N N . GLN B 1 159 ? 25.375 12.734 10.82 1 94.12 159 GLN B N 1
ATOM 4614 C CA . GLN B 1 159 ? 25.406 11.766 9.734 1 94.12 159 GLN B CA 1
ATOM 4615 C C . GLN B 1 159 ? 24.094 11.734 8.977 1 94.12 159 GLN B C 1
ATOM 4617 O O . GLN B 1 159 ? 23.078 12.25 9.461 1 94.12 159 GLN B O 1
ATOM 4622 N N . PHE B 1 160 ? 24.109 11.234 7.785 1 94 160 PHE B N 1
ATOM 4623 C CA . PHE B 1 160 ? 22.875 11.039 7.031 1 94 160 PHE B CA 1
ATOM 4624 C C . PHE B 1 160 ? 21.922 10.125 7.785 1 94 160 PHE B C 1
ATOM 4626 O O . PHE B 1 160 ? 22.344 9.117 8.367 1 94 160 PHE B O 1
ATOM 4633 N N . PRO B 1 161 ? 20.703 10.469 7.906 1 95.5 161 PRO B N 1
ATOM 4634 C CA . PRO B 1 161 ? 19.969 11.438 7.098 1 95.5 161 PRO B CA 1
ATOM 4635 C C . PRO B 1 161 ? 20.062 12.859 7.641 1 95.5 161 PRO B C 1
ATOM 4637 O O . PRO B 1 161 ? 19.531 13.797 7.035 1 95.5 161 PRO B O 1
ATOM 4640 N N . GLY B 1 162 ? 20.688 13.078 8.805 1 96 162 GLY B N 1
ATOM 4641 C CA . GLY B 1 162 ? 21.016 14.422 9.266 1 96 162 GLY B CA 1
ATOM 4642 C C . GLY B 1 162 ? 22.094 15.102 8.438 1 96 162 GLY B C 1
ATOM 4643 O O . GLY B 1 162 ? 22.375 14.672 7.32 1 96 162 GLY B O 1
ATOM 4644 N N . GLN B 1 163 ? 22.5 16.188 8.961 1 94.31 163 GLN B N 1
ATOM 4645 C CA . GLN B 1 163 ? 23.531 16.938 8.242 1 94.31 163 GLN B CA 1
ATOM 4646 C C . GLN B 1 163 ? 24.922 16.406 8.562 1 94.31 163 GLN B C 1
ATOM 4648 O O . GLN B 1 163 ? 25.438 16.641 9.656 1 94.31 163 GLN B O 1
ATOM 4653 N N . ASP B 1 164 ? 25.5 15.695 7.551 1 94 164 ASP B N 1
ATOM 4654 C CA . ASP B 1 164 ? 26.875 15.227 7.715 1 94 164 ASP B CA 1
ATOM 4655 C C . ASP B 1 164 ? 27.875 16.359 7.496 1 94 164 ASP B C 1
ATOM 4657 O O . ASP B 1 164 ? 27.812 17.062 6.484 1 94 164 ASP B O 1
ATOM 4661 N N . PRO B 1 165 ? 28.797 16.484 8.453 1 94.81 165 PRO B N 1
ATOM 4662 C CA . PRO B 1 165 ? 29.797 17.562 8.281 1 94.81 165 PRO B CA 1
ATOM 4663 C C . PRO B 1 165 ? 30.641 17.375 7.023 1 94.81 165 PRO B C 1
ATOM 4665 O O . PRO B 1 165 ? 31.266 18.328 6.555 1 94.81 165 PRO B O 1
ATOM 4668 N N . ARG B 1 166 ? 30.703 16.266 6.5 1 95.69 166 ARG B N 1
ATOM 4669 C CA . ARG B 1 166 ? 31.5 15.977 5.309 1 95.69 166 ARG B CA 1
ATOM 4670 C C . ARG B 1 166 ? 30.672 16.188 4.039 1 95.69 166 ARG B C 1
ATOM 4672 O O . ARG B 1 166 ? 31.188 16 2.93 1 95.69 166 ARG B O 1
ATOM 4679 N N . ASP B 1 167 ? 29.375 16.594 4.145 1 96.38 167 ASP B N 1
ATOM 4680 C CA . ASP B 1 167 ? 28.562 16.969 2.992 1 96.38 167 ASP B CA 1
ATOM 4681 C C . ASP B 1 167 ? 29.031 18.297 2.393 1 96.38 167 ASP B C 1
ATOM 4683 O O . ASP B 1 167 ? 29.609 19.125 3.096 1 96.38 167 ASP B O 1
ATOM 4687 N N . CYS B 1 168 ? 28.75 18.359 1.136 1 97.25 168 CYS B N 1
ATOM 4688 C CA . CYS B 1 168 ? 29.062 19.641 0.495 1 97.25 168 CYS B CA 1
ATOM 4689 C C . CYS B 1 168 ? 28.172 20.75 1.02 1 97.25 168 CYS B C 1
ATOM 4691 O O . CYS B 1 168 ? 26.969 20.547 1.198 1 97.25 168 CYS B O 1
ATOM 4693 N N . PRO B 1 1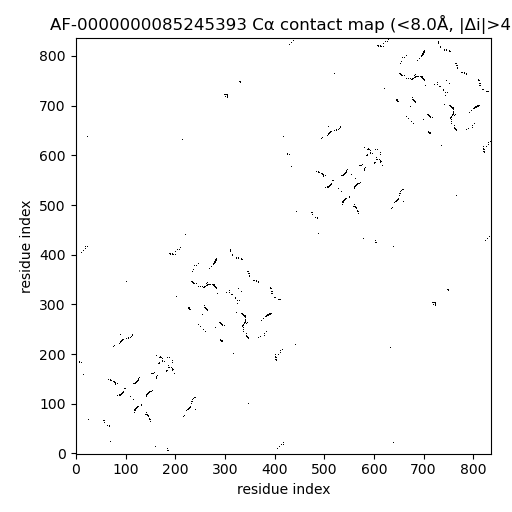69 ? 28.797 21.938 1.283 1 96.5 169 PRO B N 1
ATOM 4694 C CA . PRO B 1 169 ? 27.922 23.078 1.585 1 96.5 169 PRO B CA 1
ATOM 4695 C C . PRO B 1 169 ? 26.938 23.391 0.464 1 96.5 169 PRO B C 1
ATOM 4697 O O . PRO B 1 169 ? 27.25 23.203 -0.713 1 96.5 169 PRO B O 1
ATOM 4700 N N . ARG B 1 170 ? 25.781 23.891 0.839 1 96.38 170 ARG B N 1
ATOM 4701 C CA . ARG B 1 170 ? 24.656 24.047 -0.074 1 96.38 170 ARG B CA 1
ATOM 4702 C C . ARG B 1 170 ? 25.094 24.766 -1.35 1 96.38 170 ARG B C 1
ATOM 4704 O O . ARG B 1 170 ? 24.766 24.328 -2.455 1 96.38 170 ARG B O 1
ATOM 4711 N N . ASP B 1 171 ? 25.906 25.859 -1.227 1 96.56 171 ASP B N 1
ATOM 4712 C CA . ASP B 1 171 ? 26.141 26.766 -2.346 1 96.56 171 ASP B CA 1
ATOM 4713 C C . ASP B 1 171 ? 27.531 26.547 -2.947 1 96.56 171 ASP B C 1
ATOM 4715 O O . ASP B 1 171 ? 28.016 27.375 -3.715 1 96.56 171 ASP B O 1
ATOM 4719 N N . MET B 1 172 ? 28.203 25.516 -2.527 1 96.06 172 MET B N 1
ATOM 4720 C CA . MET B 1 172 ? 29.5 25.203 -3.109 1 96.06 172 MET B CA 1
ATOM 4721 C C . MET B 1 172 ? 29.375 24.875 -4.594 1 96.06 172 MET B C 1
ATOM 4723 O O . MET B 1 172 ? 28.422 24.203 -5 1 96.06 172 MET B O 1
ATOM 4727 N N . SER B 1 173 ? 30.344 25.359 -5.395 1 96.06 173 SER B N 1
ATOM 4728 C CA . SER B 1 173 ? 30.312 25.031 -6.816 1 96.06 173 SER B CA 1
ATOM 4729 C C . SER B 1 173 ? 30.641 23.562 -7.047 1 96.06 173 SER B C 1
ATOM 4731 O O . SER B 1 173 ? 31.359 22.938 -6.25 1 96.06 173 SER B O 1
ATOM 4733 N N . LYS B 1 174 ? 30.094 23.047 -8.133 1 94.31 174 LYS B N 1
ATOM 4734 C CA . LYS B 1 174 ? 30.344 21.656 -8.469 1 94.31 174 LYS B CA 1
ATOM 4735 C C . LYS B 1 174 ? 31.844 21.375 -8.57 1 94.31 174 LYS B C 1
ATOM 4737 O O . LYS B 1 174 ? 32.344 20.359 -8.07 1 94.31 174 LYS B O 1
ATOM 4742 N N . ASP B 1 175 ? 32.562 22.266 -9.211 1 95.19 175 ASP B N 1
ATOM 4743 C CA . ASP B 1 175 ? 34 22.125 -9.367 1 95.19 175 ASP B CA 1
ATOM 4744 C C . ASP B 1 175 ? 34.719 22.078 -8.016 1 95.19 175 ASP B C 1
ATOM 4746 O O . ASP B 1 175 ? 35.562 21.219 -7.781 1 95.19 175 ASP B O 1
ATOM 4750 N N . ASP B 1 176 ? 34.375 22.922 -7.152 1 96.81 176 ASP B N 1
ATOM 4751 C CA . ASP B 1 176 ? 34.969 22.969 -5.82 1 96.81 176 ASP B CA 1
ATOM 4752 C C . ASP B 1 176 ? 34.594 21.719 -5.023 1 96.81 176 ASP B C 1
ATOM 4754 O O . ASP B 1 176 ? 35.406 21.188 -4.27 1 96.81 176 ASP B O 1
ATOM 4758 N N . ALA B 1 177 ? 33.375 21.297 -5.176 1 96.31 177 ALA B N 1
ATOM 4759 C CA . ALA B 1 177 ? 32.938 20.078 -4.496 1 96.31 177 ALA B CA 1
ATOM 4760 C C . ALA B 1 177 ? 33.75 18.875 -4.914 1 96.31 177 ALA B C 1
ATOM 4762 O O . ALA B 1 177 ? 34.219 18.109 -4.066 1 96.31 177 ALA B O 1
ATOM 4763 N N . MET B 1 178 ? 34 18.781 -6.238 1 95.31 178 MET B N 1
ATOM 4764 C CA . MET B 1 178 ? 34.75 17.656 -6.762 1 95.31 178 MET B CA 1
ATOM 4765 C C . MET B 1 178 ? 36.219 17.719 -6.273 1 95.31 178 MET B C 1
ATOM 4767 O O . MET B 1 178 ? 36.812 16.688 -5.941 1 95.31 178 MET B O 1
ATOM 4771 N N . LYS B 1 179 ? 36.719 18.891 -6.168 1 95.81 179 LYS B N 1
ATOM 4772 C CA . LYS B 1 179 ? 38.094 19.094 -5.711 1 95.81 179 LYS B CA 1
ATOM 4773 C C . LYS B 1 179 ? 38.219 18.766 -4.227 1 95.81 179 LYS B C 1
ATOM 4775 O O . LYS B 1 179 ? 39.188 18.125 -3.818 1 95.81 179 LYS B O 1
ATOM 4780 N N . THR B 1 180 ? 37.281 19.156 -3.428 1 94.31 180 THR B N 1
ATOM 4781 C CA . THR B 1 180 ? 37.312 18.953 -1.983 1 94.31 180 THR B CA 1
ATOM 4782 C C . THR B 1 180 ? 37 17.516 -1.63 1 94.31 180 THR B C 1
ATOM 4784 O O . THR B 1 180 ? 37.469 17 -0.605 1 94.31 180 THR B O 1
ATOM 4787 N N . GLY B 1 181 ? 36.156 16.875 -2.459 1 93.19 181 GLY B N 1
ATOM 4788 C CA . GLY B 1 181 ? 35.812 15.492 -2.232 1 93.19 181 GLY B CA 1
ATOM 4789 C C . GLY B 1 181 ? 34.75 15.312 -1.16 1 93.19 181 GLY B C 1
ATOM 4790 O O . GLY B 1 181 ? 34.781 14.352 -0.397 1 93.19 181 GLY B O 1
ATOM 4791 N N . CYS B 1 182 ? 33.906 16.281 -1.027 1 93.75 182 CYS B N 1
ATOM 4792 C CA . CYS B 1 182 ? 32.812 16.156 -0.075 1 93.75 182 CYS B CA 1
ATOM 4793 C C . CYS B 1 182 ? 31.891 14.992 -0.451 1 93.75 182 CYS B C 1
ATOM 4795 O O . CYS B 1 182 ? 31.875 14.555 -1.604 1 93.75 182 CYS B O 1
ATOM 4797 N N . LEU B 1 183 ? 31.188 14.391 0.45 1 92.88 183 LEU B N 1
ATOM 4798 C CA . LEU B 1 183 ? 30.531 13.094 0.37 1 92.88 183 LEU B CA 1
ATOM 4799 C C . LEU B 1 183 ? 29.547 13.062 -0.791 1 92.88 183 LEU B C 1
ATOM 4801 O O . LEU B 1 183 ? 29.438 12.047 -1.489 1 92.88 183 LEU B O 1
ATOM 4805 N N . ASN B 1 184 ? 28.828 14.172 -1.011 1 95.75 184 ASN B N 1
ATOM 4806 C CA . ASN B 1 184 ? 27.766 14.172 -2.016 1 95.75 184 ASN B CA 1
ATOM 4807 C C . ASN B 1 184 ? 28.094 15.086 -3.188 1 95.75 184 ASN B C 1
ATOM 4809 O O . ASN B 1 184 ? 27.203 15.648 -3.82 1 95.75 184 ASN B O 1
ATOM 4813 N N . ALA B 1 185 ? 29.375 15.18 -3.463 1 95.81 185 ALA B N 1
ATOM 4814 C CA . ALA B 1 185 ? 29.875 16.078 -4.496 1 95.81 185 ALA B CA 1
ATOM 4815 C C . ALA B 1 185 ? 29.219 15.781 -5.844 1 95.81 185 ALA B C 1
ATOM 4817 O O . ALA B 1 185 ? 28.969 16.703 -6.633 1 95.81 185 ALA B O 1
ATOM 4818 N N . GLY B 1 186 ? 28.906 14.57 -6.09 1 94.81 186 GLY B N 1
ATOM 4819 C CA . GLY B 1 186 ? 28.375 14.156 -7.383 1 94.81 186 GLY B CA 1
ATOM 4820 C C . GLY B 1 186 ? 26.859 14.266 -7.473 1 94.81 186 GLY B C 1
ATOM 4821 O O . GLY B 1 186 ? 26.281 13.945 -8.508 1 94.81 186 GLY B O 1
ATOM 4822 N N . HIS B 1 187 ? 26.156 14.836 -6.445 1 95.44 187 HIS B N 1
ATOM 4823 C CA . HIS B 1 187 ? 24.703 14.727 -6.422 1 95.44 187 HIS B CA 1
ATOM 4824 C C . HIS B 1 187 ? 24.062 16.047 -6.016 1 95.44 187 HIS B C 1
ATOM 4826 O O . HIS B 1 187 ? 23.266 16.094 -5.07 1 95.44 187 HIS B O 1
ATOM 4832 N N . PRO B 1 188 ? 24.438 17.125 -6.699 1 96.94 188 PRO B N 1
ATOM 4833 C CA . PRO B 1 188 ? 23.703 18.375 -6.496 1 96.94 188 PRO B CA 1
ATOM 4834 C C . PRO B 1 188 ? 22.297 18.344 -7.059 1 96.94 188 PRO B C 1
ATOM 4836 O O . PRO B 1 188 ? 21.922 17.406 -7.762 1 96.94 188 PRO B O 1
ATOM 4839 N N . ASP B 1 189 ? 21.516 19.328 -6.734 1 97.44 189 ASP B N 1
ATOM 4840 C CA . ASP B 1 189 ? 20.172 19.391 -7.301 1 97.44 189 ASP B CA 1
ATOM 4841 C C . ASP B 1 189 ? 20.188 20 -8.695 1 97.44 189 ASP B C 1
ATOM 4843 O O . ASP B 1 189 ? 21.25 20.188 -9.289 1 97.44 189 ASP B O 1
ATOM 4847 N N . SER B 1 190 ? 19.062 20.234 -9.273 1 96.94 190 SER B N 1
ATOM 4848 C CA . SER B 1 190 ? 18.906 20.688 -10.656 1 96.94 190 SER B CA 1
ATOM 4849 C C . SER B 1 190 ? 19.531 22.078 -10.844 1 96.94 190 SER B C 1
ATOM 4851 O O . SER B 1 190 ? 19.812 22.484 -11.969 1 96.94 190 SER B O 1
ATOM 4853 N N . TYR B 1 191 ? 19.766 22.781 -9.766 1 96.5 191 TYR B N 1
ATOM 4854 C CA . TYR B 1 191 ? 20.297 24.141 -9.844 1 96.5 191 TYR B CA 1
ATOM 4855 C C . TYR B 1 191 ? 21.719 24.188 -9.289 1 96.5 191 TYR B C 1
ATOM 4857 O O . TYR B 1 191 ? 22.266 25.266 -9.062 1 96.5 191 TYR B O 1
ATOM 4865 N N . GLY B 1 192 ? 22.234 23.016 -8.953 1 96.56 192 GLY B N 1
ATOM 4866 C CA . GLY B 1 192 ? 23.609 22.922 -8.523 1 96.56 192 GLY B CA 1
ATOM 4867 C C . GLY B 1 192 ? 23.781 23.078 -7.023 1 96.56 192 GLY B C 1
ATOM 4868 O O . GLY B 1 192 ? 24.891 23.219 -6.527 1 96.56 192 GLY B O 1
ATOM 4869 N N . HIS B 1 193 ? 22.688 23.062 -6.289 1 97.31 193 HIS B N 1
ATOM 4870 C CA . HIS B 1 193 ? 22.75 23.188 -4.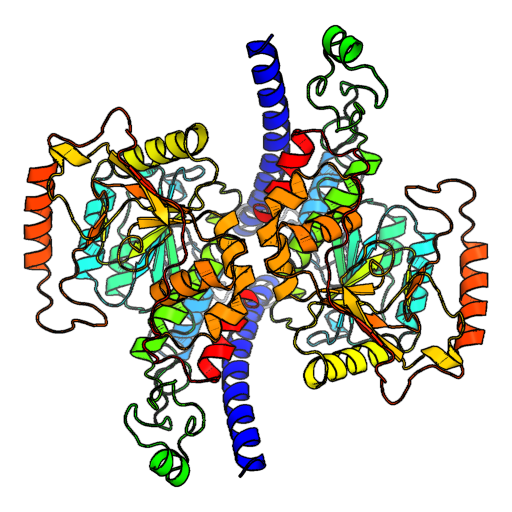836 1 97.31 193 HIS B CA 1
ATOM 4871 C C . HIS B 1 193 ? 22.781 21.812 -4.164 1 97.31 193 HIS B C 1
ATOM 4873 O O . HIS B 1 193 ? 22.25 20.844 -4.699 1 97.31 193 HIS B O 1
ATOM 4879 N N . TYR B 1 194 ? 23.453 21.812 -3.041 1 97.44 194 TYR B N 1
ATOM 4880 C CA . TYR B 1 194 ? 23.562 20.547 -2.312 1 97.44 194 TYR B CA 1
ATOM 4881 C C . TYR B 1 194 ? 22.547 20.484 -1.179 1 97.44 194 TYR B C 1
ATOM 4883 O O . TYR B 1 194 ? 22 21.516 -0.758 1 97.44 194 TYR B O 1
ATOM 4891 N N . ARG B 1 195 ? 22.328 19.281 -0.708 1 96 195 ARG B N 1
ATOM 4892 C CA . ARG B 1 195 ? 21.25 18.984 0.236 1 96 195 ARG B CA 1
ATOM 4893 C C . ARG B 1 195 ? 21.453 19.719 1.555 1 96 195 ARG B C 1
ATOM 4895 O O . ARG B 1 195 ? 22.594 19.922 1.993 1 96 195 ARG B O 1
ATOM 4902 N N . GLU B 1 196 ? 20.375 20.156 2.104 1 96.19 196 GLU B N 1
ATOM 4903 C CA . GLU B 1 196 ? 20.281 20.609 3.486 1 96.19 196 GLU B CA 1
ATOM 4904 C C . GLU B 1 196 ? 19.312 19.766 4.289 1 96.19 196 GLU B C 1
ATOM 4906 O O . GLU B 1 196 ? 18.109 19.734 3.988 1 96.19 196 GLU B O 1
ATOM 4911 N N . ALA B 1 197 ? 19.781 19.188 5.352 1 95.94 197 ALA B N 1
ATOM 4912 C CA . ALA B 1 197 ? 19.016 18.172 6.082 1 95.94 197 ALA B CA 1
ATOM 4913 C C . ALA B 1 197 ? 17.734 18.75 6.66 1 95.94 197 ALA B C 1
ATOM 4915 O O . ALA B 1 197 ? 16.688 18.078 6.672 1 95.94 197 ALA B O 1
ATOM 4916 N N . PHE B 1 198 ? 17.781 19.984 7.195 1 92.44 198 PHE B N 1
ATOM 4917 C CA . PHE B 1 198 ? 16.609 20.562 7.828 1 92.44 198 PHE B CA 1
ATOM 4918 C C . PHE B 1 198 ? 15.508 20.828 6.805 1 92.44 198 PHE B C 1
ATOM 4920 O O . PHE B 1 198 ? 14.328 20.875 7.152 1 92.44 198 PHE B O 1
ATOM 4927 N N . ILE B 1 199 ? 15.859 20.938 5.539 1 94.38 199 ILE B N 1
ATOM 4928 C CA . ILE B 1 199 ? 14.891 21.141 4.465 1 94.38 199 ILE B CA 1
ATOM 4929 C C . ILE B 1 199 ? 14.336 19.797 4.008 1 94.38 199 ILE B C 1
ATOM 4931 O O . ILE B 1 199 ? 13.117 19.625 3.906 1 94.38 199 ILE B O 1
ATOM 4935 N N . THR B 1 200 ? 15.242 18.766 3.785 1 97.25 200 THR B N 1
ATOM 4936 C CA . THR B 1 200 ? 14.836 17.469 3.238 1 97.25 200 THR B CA 1
ATOM 4937 C C . THR B 1 200 ? 14.023 16.688 4.258 1 97.25 200 THR B C 1
ATOM 4939 O O . THR B 1 200 ? 13.164 15.883 3.885 1 97.25 200 THR B O 1
ATOM 4942 N N . GLN B 1 201 ? 14.219 16.969 5.547 1 97.38 201 GLN B N 1
ATOM 4943 C CA . GLN B 1 201 ? 13.547 16.219 6.598 1 97.38 201 GLN B CA 1
ATOM 4944 C C . GLN B 1 201 ? 12.031 16.328 6.477 1 97.38 201 GLN B C 1
ATOM 4946 O O . GLN B 1 201 ? 11.305 15.359 6.715 1 97.38 201 GLN B O 1
ATOM 4951 N N . THR B 1 202 ? 11.539 17.484 6.086 1 96.69 202 THR B N 1
ATOM 4952 C CA . THR B 1 202 ? 10.094 17.719 6.035 1 96.69 202 THR B CA 1
ATOM 4953 C C . THR B 1 202 ? 9.445 16.812 4.992 1 96.69 202 THR B C 1
ATOM 4955 O O . THR B 1 202 ? 8.414 16.188 5.262 1 96.69 202 THR B O 1
ATOM 4958 N N . LYS B 1 203 ? 10.055 16.734 3.848 1 97.88 203 LYS B N 1
ATOM 4959 C CA . LYS B 1 203 ? 9.547 15.867 2.795 1 97.88 203 LYS B CA 1
ATOM 4960 C C . LYS B 1 203 ? 9.656 14.398 3.195 1 97.88 203 LYS B C 1
ATOM 4962 O O . LYS B 1 203 ? 8.734 13.617 2.971 1 97.88 203 LYS B O 1
ATOM 4967 N N . HIS B 1 204 ? 10.812 13.992 3.807 1 98.19 204 HIS B N 1
ATOM 4968 C CA . HIS B 1 204 ? 10.969 12.648 4.344 1 98.19 204 HIS B CA 1
ATOM 4969 C C . HIS B 1 204 ? 9.867 12.32 5.344 1 98.19 204 HIS B C 1
ATOM 4971 O O . HIS B 1 204 ? 9.219 11.281 5.242 1 98.19 204 HIS B O 1
ATOM 4977 N N . HIS B 1 205 ? 9.641 13.227 6.262 1 98.25 205 HIS B N 1
ATOM 4978 C CA . HIS B 1 205 ? 8.664 13.039 7.332 1 98.25 205 HIS B CA 1
ATOM 4979 C C . HIS B 1 205 ? 7.254 12.883 6.773 1 98.25 205 HIS B C 1
ATOM 4981 O O . HIS B 1 205 ? 6.508 11.992 7.188 1 98.25 205 HIS B O 1
ATOM 4987 N N . TRP B 1 206 ? 6.902 13.711 5.855 1 98.5 206 TRP B N 1
ATOM 4988 C CA . TRP B 1 206 ? 5.555 13.672 5.301 1 98.5 206 TRP B CA 1
ATOM 4989 C C . TRP B 1 206 ? 5.285 12.328 4.633 1 98.5 206 TRP B C 1
ATOM 4991 O O . TRP B 1 206 ? 4.234 11.719 4.852 1 98.5 206 TRP B O 1
ATOM 5001 N N . TRP B 1 207 ? 6.223 11.867 3.82 1 98.44 207 TRP B N 1
ATOM 5002 C CA . TRP B 1 207 ? 6.055 10.625 3.074 1 98.44 207 TRP B CA 1
ATOM 5003 C C . TRP B 1 207 ? 6.031 9.422 4.016 1 98.44 207 TRP B C 1
ATOM 5005 O O . TRP B 1 207 ? 5.188 8.539 3.877 1 98.44 207 TRP B O 1
ATOM 5015 N N . TRP B 1 208 ? 6.961 9.414 4.977 1 98 208 TRP B N 1
ATOM 5016 C CA . TRP B 1 208 ? 6.984 8.352 5.977 1 98 208 TRP B CA 1
ATOM 5017 C C . TRP B 1 208 ? 5.676 8.305 6.754 1 98 208 TRP B C 1
ATOM 5019 O O . TRP B 1 208 ? 5.102 7.23 6.953 1 98 208 TRP B O 1
ATOM 5029 N N . LYS B 1 209 ? 5.211 9.438 7.195 1 98.25 209 LYS B N 1
ATOM 5030 C CA . LYS B 1 209 ? 3.98 9.555 7.973 1 98.25 209 LYS B CA 1
ATOM 5031 C C . LYS B 1 209 ? 2.787 8.992 7.203 1 98.25 209 LYS B C 1
ATOM 5033 O O . LYS B 1 209 ? 1.973 8.258 7.77 1 98.25 209 LYS B O 1
ATOM 5038 N N . LEU B 1 210 ? 2.697 9.375 5.926 1 98 210 LEU B N 1
ATOM 5039 C CA . LEU B 1 210 ? 1.61 8.867 5.098 1 98 210 LEU B CA 1
ATOM 5040 C C . LEU B 1 210 ? 1.578 7.344 5.113 1 98 210 LEU B C 1
ATOM 5042 O O . LEU B 1 210 ? 0.534 6.742 5.379 1 98 210 LEU B O 1
ATOM 5046 N N . HIS B 1 211 ? 2.732 6.738 4.891 1 95.94 211 HIS B N 1
ATOM 5047 C CA . HIS B 1 211 ? 2.826 5.285 4.836 1 95.94 211 HIS B CA 1
ATOM 5048 C C . HIS B 1 211 ? 2.564 4.664 6.207 1 95.94 211 HIS B C 1
ATOM 5050 O O . HIS B 1 211 ? 1.78 3.721 6.324 1 95.94 211 HIS B O 1
ATOM 5056 N N . PHE B 1 212 ? 3.15 5.172 7.23 1 96.69 212 PHE B N 1
ATOM 5057 C CA . PHE B 1 212 ? 3.068 4.602 8.57 1 96.69 212 PHE B CA 1
ATOM 5058 C C . PHE B 1 212 ? 1.633 4.625 9.078 1 96.69 212 PHE B C 1
ATOM 5060 O O . PHE B 1 212 ? 1.158 3.643 9.656 1 96.69 212 PHE B O 1
ATOM 5067 N N . VAL B 1 213 ? 0.946 5.66 8.836 1 97.12 213 VAL B N 1
ATOM 5068 C CA . VAL B 1 213 ? -0.413 5.832 9.344 1 97.12 213 VAL B CA 1
ATOM 5069 C C . VAL B 1 213 ? -1.337 4.801 8.695 1 97.12 213 VAL B C 1
ATOM 5071 O O . VAL B 1 213 ? -2.104 4.129 9.391 1 97.12 213 VAL B O 1
ATOM 5074 N N . PHE B 1 214 ? -1.24 4.582 7.43 1 94.75 214 PHE B N 1
ATOM 5075 C CA . PHE B 1 214 ? -2.209 3.742 6.734 1 94.75 214 PHE B CA 1
ATOM 5076 C C . PHE B 1 214 ? -1.848 2.27 6.879 1 94.75 214 PHE B C 1
ATOM 5078 O O . PHE B 1 214 ? -2.729 1.406 6.879 1 94.75 214 PHE B O 1
ATOM 5085 N N . GLU B 1 215 ? -0.544 2.002 7.07 1 91.94 215 GLU B N 1
ATOM 5086 C CA . GLU B 1 215 ? -0.178 0.593 6.953 1 91.94 215 GLU B CA 1
ATOM 5087 C C . GLU B 1 215 ? 0.333 0.047 8.281 1 91.94 215 GLU B C 1
ATOM 5089 O O . GLU B 1 215 ? 0.279 -1.161 8.523 1 91.94 215 GLU B O 1
ATOM 5094 N N . ARG B 1 216 ? 0.852 0.92 9.164 1 92.06 216 ARG B N 1
ATOM 5095 C CA . ARG B 1 216 ? 1.556 0.392 10.336 1 92.06 216 ARG B CA 1
ATOM 5096 C C . ARG B 1 216 ? 0.795 0.701 11.617 1 92.06 216 ARG B C 1
ATOM 5098 O O . ARG B 1 216 ? 1.003 0.047 12.641 1 92.06 216 ARG B O 1
ATOM 5105 N N . VAL B 1 217 ? -0.027 1.708 11.648 1 94.19 217 VAL B N 1
ATOM 5106 C CA . VAL B 1 217 ? -0.758 2.072 12.859 1 94.19 217 VAL B CA 1
ATOM 5107 C C . VAL B 1 217 ? -1.876 1.063 13.117 1 94.19 217 VAL B C 1
ATOM 5109 O O . VAL B 1 217 ? -2.797 0.934 12.305 1 94.19 217 VAL B O 1
ATOM 5112 N N . GLN B 1 218 ? -1.863 0.458 14.18 1 90.06 218 GLN B N 1
ATOM 5113 C CA . GLN B 1 218 ? -2.82 -0.586 14.531 1 90.06 218 GLN B CA 1
ATOM 5114 C C . GLN B 1 218 ? -4.223 -0.011 14.703 1 90.06 218 GLN B C 1
ATOM 5116 O O . GLN B 1 218 ? -5.211 -0.631 14.297 1 90.06 218 GLN B O 1
ATOM 5121 N N . ALA B 1 219 ? -4.285 1.163 15.258 1 93.12 219 ALA B N 1
ATOM 5122 C CA . ALA B 1 219 ? -5.574 1.792 15.531 1 93.12 219 ALA B CA 1
ATOM 5123 C C . ALA B 1 219 ? -6.297 2.137 14.227 1 93.12 219 ALA B C 1
ATOM 5125 O O . ALA B 1 219 ? -7.492 2.436 14.234 1 93.12 219 ALA B O 1
ATOM 5126 N N . MET B 1 220 ? -5.566 2.074 13.117 1 93.38 220 MET B N 1
ATOM 5127 C CA . MET B 1 220 ? -6.156 2.387 11.812 1 93.38 220 MET B CA 1
ATOM 5128 C C . MET B 1 220 ? -6.766 1.14 11.18 1 93.38 220 MET B C 1
ATOM 5130 O O . MET B 1 220 ? -7.418 1.224 10.141 1 93.38 220 MET B O 1
ATOM 5134 N N . GLN B 1 221 ? -6.586 0.012 11.789 1 85.06 221 GLN B N 1
ATOM 5135 C CA . GLN B 1 221 ? -7.145 -1.229 11.258 1 85.06 221 GLN B CA 1
ATOM 5136 C C . GLN B 1 221 ? -8.664 -1.153 11.172 1 85.06 221 GLN B C 1
ATOM 5138 O O . GLN B 1 221 ? -9.328 -0.741 12.125 1 85.06 221 GLN B O 1
ATOM 5143 N N . GLY B 1 222 ? -9.156 -1.516 10.016 1 85.44 222 GLY B N 1
ATOM 5144 C CA . GLY B 1 222 ? -10.602 -1.532 9.828 1 85.44 222 GLY B CA 1
ATOM 5145 C C . GLY B 1 222 ? -11.18 -0.163 9.523 1 85.44 222 GLY B C 1
ATOM 5146 O O . GLY B 1 222 ? -12.352 -0.044 9.164 1 85.44 222 GLY B O 1
ATOM 5147 N N . TYR B 1 223 ? -10.328 0.884 9.672 1 91.88 223 TYR B N 1
ATOM 5148 C CA . TYR B 1 223 ? -10.805 2.24 9.43 1 91.88 223 TYR B CA 1
ATOM 5149 C C . TYR B 1 223 ? -11.047 2.48 7.949 1 91.88 223 TYR B C 1
ATOM 5151 O O . TYR B 1 223 ? -10.133 2.336 7.133 1 91.88 223 TYR B O 1
ATOM 5159 N N . GLY B 1 224 ? -12.211 2.828 7.559 1 89.81 224 GLY B N 1
ATOM 5160 C CA . GLY B 1 224 ? -12.562 2.996 6.156 1 89.81 224 GLY B CA 1
ATOM 5161 C C . GLY B 1 224 ? -12.789 4.445 5.766 1 89.81 224 GLY B C 1
ATOM 5162 O O . GLY B 1 224 ? -13.094 4.742 4.609 1 89.81 224 GLY B O 1
ATOM 5163 N N . GLY B 1 225 ? -12.609 5.359 6.73 1 93.56 225 GLY B N 1
ATOM 5164 C CA . GLY B 1 225 ? -12.812 6.77 6.445 1 93.56 225 GLY B CA 1
ATOM 5165 C C . GLY B 1 225 ? -11.562 7.461 5.934 1 93.56 225 GLY B C 1
ATOM 5166 O O . GLY B 1 225 ? -10.555 6.812 5.668 1 93.56 225 GLY B O 1
ATOM 5167 N N . PHE B 1 226 ? -11.734 8.758 5.648 1 97.94 226 PHE B N 1
ATOM 5168 C CA . PHE B 1 226 ? -10.602 9.602 5.281 1 97.94 226 PHE B CA 1
ATOM 5169 C C . PHE B 1 226 ? -9.789 9.977 6.516 1 97.94 226 PHE B C 1
ATOM 5171 O O . PHE B 1 226 ? -10.344 10.188 7.594 1 97.94 226 PHE B O 1
ATOM 5178 N N . ALA B 1 227 ? -8.523 9.969 6.434 1 98.56 227 ALA B N 1
ATOM 5179 C CA . ALA B 1 227 ? -7.668 10.609 7.426 1 98.56 227 ALA B CA 1
ATOM 5180 C C . ALA B 1 227 ? -7.34 12.047 7.02 1 98.56 227 ALA B C 1
ATOM 5182 O O . ALA B 1 227 ? -6.891 12.297 5.898 1 98.56 227 ALA B O 1
ATOM 5183 N N . VAL B 1 228 ? -7.613 12.961 7.887 1 98.88 228 VAL B N 1
ATOM 5184 C CA . VAL B 1 228 ? -7.371 14.359 7.551 1 98.88 228 VAL B CA 1
ATOM 5185 C C . VAL B 1 228 ? -5.988 14.773 8.039 1 98.88 228 VAL B C 1
ATOM 5187 O O . VAL B 1 228 ? -5.664 14.625 9.219 1 98.88 228 VAL B O 1
ATOM 5190 N N . PHE B 1 229 ? -5.164 15.289 7.152 1 98.81 229 PHE B N 1
ATOM 5191 C CA . PHE B 1 229 ? -3.793 15.672 7.453 1 98.81 229 PHE B CA 1
ATOM 5192 C C . PHE B 1 229 ? -3.713 17.156 7.797 1 98.81 229 PHE B C 1
ATOM 5194 O O . PHE B 1 229 ? -4.191 18 7.039 1 98.81 229 PHE B O 1
ATOM 5201 N N . LEU B 1 230 ? -3.123 17.422 8.93 1 98.5 230 LEU B N 1
ATOM 5202 C CA . LEU B 1 230 ? -2.93 18.766 9.461 1 98.5 230 LEU B CA 1
ATOM 5203 C C . LEU B 1 230 ? -1.462 19.016 9.789 1 98.5 230 LEU B C 1
ATOM 5205 O O . LEU B 1 230 ? -0.625 18.125 9.633 1 98.5 230 LEU B O 1
ATOM 5209 N N . GLU B 1 231 ? -1.169 20.25 10.109 1 96.69 231 GLU B N 1
ATOM 5210 C CA . GLU B 1 231 ? 0.125 20.656 10.648 1 96.69 231 GLU B CA 1
ATOM 5211 C C . GLU B 1 231 ? -0.029 21.312 12.016 1 96.69 231 GLU B C 1
ATOM 5213 O O . GLU B 1 231 ? -1.129 21.719 12.398 1 96.69 231 GLU B O 1
ATOM 5218 N N . GLU B 1 232 ? 1.009 21.375 12.75 1 95.62 232 GLU B N 1
ATOM 5219 C CA . GLU B 1 232 ? 0.96 21.875 14.117 1 95.62 232 GLU B CA 1
ATOM 5220 C C . GLU B 1 232 ? 0.559 23.344 14.156 1 95.62 232 GLU B C 1
ATOM 5222 O O . GLU B 1 232 ? 0.133 23.859 15.195 1 95.62 232 GLU B O 1
ATOM 5227 N N . ASP B 1 233 ? 0.688 24.062 13.008 1 93.5 233 ASP B N 1
ATOM 5228 C CA . ASP B 1 233 ? 0.33 25.469 12.992 1 93.5 233 ASP B CA 1
ATOM 5229 C C . ASP B 1 233 ? -1.038 25.688 12.344 1 93.5 233 ASP B C 1
ATOM 5231 O O . ASP B 1 233 ? -1.307 26.75 11.781 1 93.5 233 ASP B O 1
ATOM 5235 N N . ASN B 1 234 ? -1.829 24.672 12.336 1 96.38 234 ASN B N 1
ATOM 5236 C CA . ASN B 1 234 ? -3.221 24.766 11.914 1 96.38 234 ASN B CA 1
ATOM 5237 C C . ASN B 1 234 ? -4.156 24.984 13.102 1 96.38 234 ASN B C 1
ATOM 5239 O O . ASN B 1 234 ? -3.812 24.672 14.234 1 96.38 234 ASN B O 1
ATOM 5243 N N . TYR B 1 235 ? -5.254 25.625 12.906 1 96.19 235 TYR B N 1
ATOM 5244 C CA . TYR B 1 235 ? -6.359 25.797 13.844 1 96.19 235 TYR B CA 1
ATOM 5245 C C . TYR B 1 235 ? -7.684 25.391 13.203 1 96.19 235 TYR B C 1
ATOM 5247 O O . TYR B 1 235 ? -8.086 25.953 12.188 1 96.19 235 TYR B O 1
ATOM 5255 N N . ILE B 1 236 ? -8.398 24.422 13.758 1 97.94 236 ILE B N 1
ATOM 5256 C CA . ILE B 1 236 ? -9.633 23.969 13.125 1 97.94 236 ILE B CA 1
ATOM 5257 C C . ILE B 1 236 ? -10.82 24.703 13.75 1 97.94 236 ILE B C 1
ATOM 5259 O O . ILE B 1 236 ? -10.781 25.078 14.922 1 97.94 236 ILE B O 1
ATOM 5263 N N . LEU B 1 237 ? -11.852 24.953 13.039 1 97.88 237 LEU B N 1
ATOM 5264 C CA . LEU B 1 237 ? -13.062 25.609 13.523 1 97.88 237 LEU B CA 1
ATOM 5265 C C . LEU B 1 237 ? -13.961 24.609 14.242 1 97.88 237 LEU B C 1
ATOM 5267 O O . LEU B 1 237 ? -13.852 23.391 14.031 1 97.88 237 LEU B O 1
ATOM 5271 N N . PRO B 1 238 ? -14.859 25.062 15.102 1 97.88 238 PRO B N 1
ATOM 5272 C CA . PRO B 1 238 ? -15.68 24.188 15.945 1 97.88 238 PRO B CA 1
ATOM 5273 C C . PRO B 1 238 ? -16.562 23.234 15.141 1 97.88 238 PRO B C 1
ATOM 5275 O O . PRO B 1 238 ? -16.891 22.141 15.617 1 97.88 238 PRO B O 1
ATOM 5278 N N . ASP B 1 239 ? -16.969 23.625 13.922 1 98.44 239 ASP B N 1
ATOM 5279 C CA . ASP B 1 239 ? -17.875 22.781 13.148 1 98.44 239 ASP B CA 1
ATOM 5280 C C . ASP B 1 239 ? -17.125 21.953 12.109 1 98.44 239 ASP B C 1
ATOM 5282 O O . ASP B 1 239 ? -17.703 21.516 11.125 1 98.44 239 ASP B O 1
ATOM 5286 N N . PHE B 1 240 ? -15.828 21.797 12.336 1 98.56 240 PHE B N 1
ATOM 5287 C CA . PHE B 1 240 ? -14.945 21.078 11.422 1 98.56 240 PHE B CA 1
ATOM 5288 C C . PHE B 1 240 ? -15.523 19.719 11.078 1 98.56 240 PHE B C 1
ATOM 5290 O O . PHE B 1 240 ? -15.648 19.375 9.898 1 98.56 240 PHE B O 1
ATOM 5297 N N . PHE B 1 241 ? -15.922 18.922 12.062 1 98.62 241 PHE B N 1
ATOM 5298 C CA . PHE B 1 241 ? -16.406 17.578 11.852 1 98.62 241 PHE B CA 1
ATOM 5299 C C . PHE B 1 241 ? -17.766 17.594 11.164 1 98.62 241 PHE B C 1
ATOM 5301 O O . PHE B 1 241 ? -18.031 16.781 10.273 1 98.62 241 PHE B O 1
ATOM 5308 N N . HIS B 1 242 ? -18.609 18.484 11.562 1 98.38 242 HIS B N 1
ATOM 5309 C CA . HIS B 1 242 ? -19.891 18.656 10.906 1 98.38 242 HIS B CA 1
ATOM 5310 C C . HIS B 1 242 ? -19.719 18.906 9.406 1 98.38 242 HIS B C 1
ATOM 5312 O O . HIS B 1 242 ? -20.391 18.281 8.586 1 98.38 242 HIS B O 1
ATOM 5318 N N . PHE B 1 243 ? -18.844 19.812 9.141 1 98.62 243 PHE B N 1
ATOM 5319 C CA . PHE B 1 243 ? -18.578 20.156 7.746 1 98.62 243 PHE B CA 1
ATOM 5320 C C . PHE B 1 243 ? -18 18.969 6.992 1 98.62 243 PHE B C 1
ATOM 5322 O O . PHE B 1 243 ? -18.406 18.688 5.859 1 98.62 243 PHE B O 1
ATOM 5329 N N . TYR B 1 244 ? -17.094 18.25 7.57 1 98.62 244 TYR B N 1
ATOM 5330 C CA . TYR B 1 244 ? -16.5 17.047 7.004 1 98.62 244 TYR B CA 1
ATOM 5331 C C . TYR B 1 244 ? -17.578 16.031 6.637 1 98.62 244 TYR B C 1
ATOM 5333 O O . TYR B 1 244 ? -17.578 15.492 5.527 1 98.62 244 TYR B O 1
ATOM 5341 N N . LYS B 1 245 ? -18.484 15.742 7.539 1 98.25 245 LYS B N 1
ATOM 5342 C CA . LYS B 1 245 ? -19.578 14.805 7.281 1 98.25 245 LYS B CA 1
ATOM 5343 C C . LYS B 1 245 ? -20.406 15.258 6.094 1 98.25 245 LYS B C 1
ATOM 5345 O O . LYS B 1 245 ? -20.797 14.445 5.25 1 98.25 245 LYS B O 1
ATOM 5350 N N . SER B 1 246 ? -20.672 16.578 6.098 1 98.38 246 SER B N 1
ATOM 5351 C CA . SER B 1 246 ? -21.438 17.125 4.98 1 98.38 246 SER B CA 1
ATOM 5352 C C . SER B 1 246 ? -20.703 16.938 3.66 1 98.38 246 SER B C 1
ATOM 5354 O O . SER B 1 246 ? -21.312 16.656 2.631 1 98.38 246 SER B O 1
ATOM 5356 N N . MET B 1 247 ? -19.375 17.141 3.676 1 98.5 247 MET B N 1
ATOM 5357 C CA . MET B 1 247 ? -18.578 16.953 2.467 1 98.5 247 MET B CA 1
ATOM 5358 C C . MET B 1 247 ? -18.609 15.5 2.012 1 98.5 247 MET B C 1
ATOM 5360 O O . MET B 1 247 ? -18.656 15.219 0.813 1 98.5 247 MET B O 1
ATOM 5364 N N . LEU B 1 248 ? -18.562 14.57 2.945 1 97.88 248 LEU B N 1
ATOM 5365 C CA . LEU B 1 248 ? -18.641 13.148 2.611 1 97.88 248 LEU B CA 1
ATOM 5366 C C . LEU B 1 248 ? -19.938 12.836 1.874 1 97.88 248 LEU B C 1
ATOM 5368 O O . LEU B 1 248 ? -19.922 12.133 0.858 1 97.88 248 LEU B O 1
ATOM 5372 N N . GLU B 1 249 ? -20.984 13.352 2.428 1 97.19 249 GLU B N 1
ATOM 5373 C CA . GLU B 1 249 ? -22.281 13.141 1.802 1 97.19 249 GLU B CA 1
ATOM 5374 C C . GLU B 1 249 ? -22.344 13.781 0.416 1 97.19 249 GLU B C 1
ATOM 5376 O O . GLU B 1 249 ? -22.844 13.172 -0.532 1 97.19 249 GLU B O 1
ATOM 5381 N N . PHE B 1 250 ? -21.844 14.961 0.368 1 97.69 250 PHE B N 1
ATOM 5382 C CA . PHE B 1 250 ? -21.812 15.672 -0.906 1 97.69 250 PHE B CA 1
ATOM 5383 C C . PHE B 1 250 ? -21 14.898 -1.94 1 97.69 250 PHE B C 1
ATOM 5385 O O . PHE B 1 250 ? -21.422 14.773 -3.096 1 97.69 250 PHE B O 1
ATOM 5392 N N . ARG B 1 251 ? -19.859 14.383 -1.573 1 97.38 251 ARG B N 1
ATOM 5393 C CA . ARG B 1 251 ? -19.016 13.609 -2.469 1 97.38 251 ARG B CA 1
ATOM 5394 C C . ARG B 1 251 ? -19.734 12.383 -2.996 1 97.38 251 ARG B C 1
ATOM 5396 O O . ARG B 1 251 ? -19.672 12.078 -4.191 1 97.38 251 ARG B O 1
ATOM 5403 N N . ARG B 1 252 ? -20.422 11.703 -2.158 1 94.75 252 ARG B N 1
ATOM 5404 C CA . ARG B 1 252 ? -21.125 10.477 -2.531 1 94.75 252 ARG B CA 1
ATOM 5405 C C . ARG B 1 252 ? -22.203 10.766 -3.566 1 94.75 252 ARG B C 1
ATOM 5407 O O . ARG B 1 252 ? -22.375 10.008 -4.523 1 94.75 252 ARG B O 1
ATOM 5414 N N . SER B 1 253 ? -22.828 11.891 -3.418 1 95.06 253 SER B N 1
ATOM 5415 C CA . SER B 1 253 ? -24 12.18 -4.234 1 95.06 253 SER B CA 1
ATOM 5416 C C . SER B 1 253 ? -23.625 12.984 -5.477 1 95.06 253 SER B C 1
ATOM 5418 O O . SER B 1 253 ? -24.203 12.789 -6.547 1 95.06 253 SER B O 1
ATOM 5420 N N . SER B 1 254 ? -22.609 13.859 -5.316 1 94.75 254 SER B N 1
ATOM 5421 C CA . SER B 1 254 ? -22.438 14.867 -6.359 1 94.75 254 SER B CA 1
ATOM 5422 C C . SER B 1 254 ? -21.031 14.805 -6.965 1 94.75 254 SER B C 1
ATOM 5424 O O . SER B 1 254 ? -20.797 15.352 -8.039 1 94.75 254 SER B O 1
ATOM 5426 N N . CYS B 1 255 ? -20.172 14.172 -6.32 1 95.94 255 CYS B N 1
ATOM 5427 C CA . CYS B 1 255 ? -18.812 14.117 -6.836 1 95.94 255 CYS B CA 1
ATOM 5428 C C . CYS B 1 255 ? -18.141 12.797 -6.465 1 95.94 255 CYS B C 1
ATOM 5430 O O . CYS B 1 255 ? -17.078 12.781 -5.848 1 95.94 255 CYS B O 1
ATOM 5432 N N . PRO B 1 256 ? -18.672 11.68 -6.906 1 93.25 256 PRO B N 1
ATOM 5433 C CA . PRO B 1 256 ? -18.109 10.383 -6.535 1 93.25 256 PRO B CA 1
ATOM 5434 C C . PRO B 1 256 ? -16.703 10.164 -7.078 1 93.25 256 PRO B C 1
ATOM 5436 O O . PRO B 1 256 ? -15.977 9.281 -6.609 1 93.25 256 PRO B O 1
ATOM 5439 N N . ASP B 1 257 ? -16.281 11 -8.047 1 93.94 257 ASP B N 1
ATOM 5440 C CA . ASP B 1 257 ? -14.969 10.82 -8.656 1 93.94 257 ASP B CA 1
ATOM 5441 C C . ASP B 1 257 ? -13.938 11.75 -8.023 1 93.94 257 ASP B C 1
ATOM 5443 O O . ASP B 1 257 ? -12.805 11.836 -8.484 1 93.94 257 ASP B O 1
ATOM 5447 N N . CYS B 1 258 ? -14.367 12.492 -6.973 1 97.5 258 CYS B N 1
ATOM 5448 C CA . CYS B 1 258 ? -13.391 13.289 -6.238 1 97.5 258 CYS B CA 1
ATOM 5449 C C . CYS B 1 258 ? -12.445 12.398 -5.438 1 97.5 258 CYS B C 1
ATOM 5451 O O . CYS B 1 258 ? -12.898 11.547 -4.664 1 97.5 258 CYS B O 1
ATOM 5453 N N . ASP B 1 259 ? -11.164 12.641 -5.613 1 96.75 259 ASP B N 1
ATOM 5454 C CA . ASP B 1 259 ? -10.148 11.781 -5.012 1 96.75 259 ASP B CA 1
ATOM 5455 C C . ASP B 1 259 ? -9.891 12.164 -3.561 1 96.75 259 ASP B C 1
ATOM 5457 O O . ASP B 1 259 ? -9.484 11.328 -2.75 1 96.75 259 ASP B O 1
ATOM 5461 N N . LEU B 1 260 ? -10 13.438 -3.27 1 97.44 260 LEU B N 1
ATOM 5462 C CA . LEU B 1 260 ? -9.742 13.875 -1.902 1 97.44 260 LEU B CA 1
ATOM 5463 C C . LEU B 1 260 ? -10.594 15.094 -1.553 1 97.44 260 LEU B C 1
ATOM 5465 O O . LEU B 1 260 ? -11.172 15.727 -2.438 1 97.44 260 LEU B O 1
ATOM 5469 N N . LEU B 1 261 ? -10.789 15.312 -0.254 1 98.69 261 LEU B N 1
ATOM 5470 C CA . LEU B 1 261 ? -11.453 16.484 0.306 1 98.69 261 LEU B CA 1
ATOM 5471 C C . LEU B 1 261 ? -10.438 17.438 0.922 1 98.69 261 LEU B C 1
ATOM 5473 O O . LEU B 1 261 ? -9.43 17.016 1.483 1 98.69 261 LEU B O 1
ATOM 5477 N N . VAL B 1 262 ? -10.656 18.703 0.758 1 98.75 262 VAL B N 1
ATOM 5478 C CA . VAL B 1 262 ? -9.82 19.703 1.4 1 98.75 262 VAL B CA 1
ATOM 5479 C C . VAL B 1 262 ? -10.688 20.656 2.213 1 98.75 262 VAL B C 1
ATOM 5481 O O . VAL B 1 262 ? -11.531 21.359 1.658 1 98.75 262 VAL B O 1
ATOM 5484 N N . LEU B 1 263 ? -10.453 20.703 3.467 1 98.69 263 LEU B N 1
ATOM 5485 C CA . LEU B 1 263 ? -11.336 21.438 4.371 1 98.69 263 LEU B CA 1
ATOM 5486 C C . LEU B 1 263 ? -10.781 22.828 4.672 1 98.69 263 LEU B C 1
ATOM 5488 O O . LEU B 1 263 ? -11.477 23.672 5.234 1 98.69 263 LEU B O 1
ATOM 5492 N N . GLY B 1 264 ? -9.523 23.062 4.297 1 97.69 264 GLY B N 1
ATOM 5493 C CA . GLY B 1 264 ? -8.891 24.328 4.578 1 97.69 264 GLY B CA 1
ATOM 5494 C C . GLY B 1 264 ? -8.289 24.984 3.344 1 97.69 264 GLY B C 1
ATOM 5495 O O . GLY B 1 264 ? -8.086 24.328 2.324 1 97.69 264 GLY B O 1
ATOM 5496 N N . ASN B 1 265 ? -8.117 26.203 3.373 1 95.19 265 ASN B N 1
ATOM 5497 C CA . ASN B 1 265 ? -7.406 26.969 2.361 1 95.19 265 ASN B CA 1
ATOM 5498 C C . ASN B 1 265 ? -6.707 28.188 2.971 1 95.19 265 ASN B C 1
ATOM 5500 O O . ASN B 1 265 ? -6.746 28.391 4.188 1 95.19 265 ASN B O 1
ATOM 5504 N N . HIS B 1 266 ? -6.062 29.016 2.18 1 92.5 266 HIS B N 1
ATOM 5505 C CA . HIS B 1 266 ? -5.219 30.094 2.682 1 92.5 266 HIS B CA 1
ATOM 5506 C C . HIS B 1 266 ? -5.996 31.406 2.773 1 92.5 266 HIS B C 1
ATOM 5508 O O . HIS B 1 266 ? -5.43 32.438 3.115 1 92.5 266 HIS B O 1
ATOM 5514 N N . ASP B 1 267 ? -7.34 31.328 2.58 1 91.94 267 ASP B N 1
ATOM 5515 C CA . ASP B 1 267 ? -8.133 32.562 2.592 1 91.94 267 ASP B CA 1
ATOM 5516 C C . ASP B 1 267 ? -8.695 32.812 3.986 1 91.94 267 ASP B C 1
ATOM 5518 O O . ASP B 1 267 ? -9.258 33.906 4.23 1 91.94 267 ASP B O 1
ATOM 5522 N N . GLY B 1 268 ? -8.547 31.938 4.844 1 89.69 268 GLY B N 1
ATOM 5523 C CA . GLY B 1 268 ? -9.078 32.094 6.188 1 89.69 268 GLY B CA 1
ATOM 5524 C C . GLY B 1 268 ? -10.586 32.25 6.211 1 89.69 268 GLY B C 1
ATOM 5525 O O . GLY B 1 268 ? -11.312 31.453 5.609 1 89.69 268 GLY B O 1
ATOM 5526 N N . VAL B 1 269 ? -11.023 33.344 6.977 1 92.5 269 VAL B N 1
ATOM 5527 C CA . VAL B 1 269 ? -12.469 33.5 7.125 1 92.5 269 VAL B CA 1
ATOM 5528 C C . VAL B 1 269 ? -12.922 34.719 6.312 1 92.5 269 VAL B C 1
ATOM 5530 O O . VAL B 1 269 ? -13.945 35.344 6.617 1 92.5 269 VAL B O 1
ATOM 5533 N N . LYS B 1 270 ? -12.117 35 5.246 1 92 270 LYS B N 1
ATOM 5534 C CA . LYS B 1 270 ? -12.547 36.062 4.324 1 92 270 LYS B CA 1
ATOM 5535 C C . LYS B 1 270 ? -13.859 35.688 3.641 1 92 270 LYS B C 1
ATOM 5537 O O . LYS B 1 270 ? -13.992 34.594 3.092 1 92 270 LYS B O 1
ATOM 5542 N N . ASP B 1 271 ? -14.945 36.562 3.688 1 94.56 271 ASP B N 1
ATOM 5543 C CA . ASP B 1 271 ? -16.266 36.344 3.094 1 94.56 271 ASP B CA 1
ATOM 5544 C C . ASP B 1 271 ? -16.906 35.062 3.6 1 94.56 271 ASP B C 1
ATOM 5546 O O . ASP B 1 271 ? -17.578 34.375 2.84 1 94.56 271 ASP B O 1
ATOM 5550 N N . PHE B 1 272 ? -16.656 34.75 4.844 1 96.56 272 PHE B N 1
ATOM 5551 C CA . PHE B 1 272 ? -17.078 33.469 5.422 1 96.56 272 PHE B CA 1
ATOM 5552 C C . PHE B 1 272 ? -18.594 33.344 5.379 1 96.56 272 PHE B C 1
ATOM 5554 O O . PHE B 1 272 ? -19.094 32.25 5.109 1 96.56 272 PHE B O 1
ATOM 5561 N N . SER B 1 273 ? -19.281 34.406 5.57 1 95.69 273 SER B N 1
ATOM 5562 C CA . SER B 1 273 ? -20.75 34.344 5.578 1 95.69 273 SER B CA 1
ATOM 5563 C C . SER B 1 273 ? -21.281 33.875 4.227 1 95.69 273 SER B C 1
ATOM 5565 O O . SER B 1 273 ? -22.266 33.125 4.168 1 95.69 273 SER B O 1
ATOM 5567 N N . ARG B 1 274 ? -20.641 34.312 3.197 1 96.12 274 ARG B N 1
ATOM 5568 C CA . ARG B 1 274 ? -21.062 33.969 1.845 1 96.12 274 ARG B CA 1
ATOM 5569 C C . ARG B 1 274 ? -20.547 32.594 1.454 1 96.12 274 ARG B C 1
ATOM 5571 O O . ARG B 1 274 ? -21.234 31.844 0.743 1 96.12 274 ARG B O 1
ATOM 5578 N N . LEU B 1 275 ? -19.391 32.156 1.996 1 97.69 275 LEU B N 1
ATOM 5579 C CA . LEU B 1 275 ? -18.688 31.016 1.464 1 97.69 275 LEU B CA 1
ATOM 5580 C C . LEU B 1 275 ? -18.812 29.812 2.402 1 97.69 275 LEU B C 1
ATOM 5582 O O . LEU B 1 275 ? -18.391 28.703 2.066 1 97.69 275 LEU B O 1
ATOM 5586 N N . THR B 1 276 ? -19.5 29.938 3.555 1 97.75 276 THR B N 1
ATOM 5587 C CA . THR B 1 276 ? -19.484 28.969 4.637 1 97.75 276 THR B CA 1
ATOM 5588 C C . THR B 1 276 ? -20.016 27.625 4.152 1 97.75 276 THR B C 1
ATOM 5590 O O . THR B 1 276 ? -19.562 26.562 4.602 1 97.75 276 THR B O 1
ATOM 5593 N N . ASN B 1 277 ? -20.969 27.609 3.264 1 98.19 277 ASN B N 1
ATOM 5594 C CA . ASN B 1 277 ? -21.562 26.359 2.818 1 98.19 277 ASN B CA 1
ATOM 5595 C C . ASN B 1 277 ? -21.188 26.031 1.373 1 98.19 277 ASN B C 1
ATOM 5597 O O . ASN B 1 277 ? -21.812 25.172 0.744 1 98.19 277 ASN B O 1
ATOM 5601 N N . LYS B 1 278 ? -20.219 26.797 0.805 1 98.38 278 LYS B N 1
ATOM 5602 C CA . LYS B 1 278 ? -19.859 26.625 -0.6 1 98.38 278 LYS B CA 1
ATOM 5603 C C . LYS B 1 278 ? -18.672 25.672 -0.755 1 98.38 278 LYS B C 1
ATOM 5605 O O . LYS B 1 278 ? -17.734 25.703 0.041 1 98.38 278 LYS B O 1
ATOM 5610 N N . VAL B 1 279 ? -18.719 24.766 -1.724 1 98.5 279 VAL B N 1
ATOM 5611 C CA . VAL B 1 279 ? -17.641 23.875 -2.105 1 98.5 279 VAL B CA 1
ATOM 5612 C C . VAL B 1 279 ? -17.359 24 -3.604 1 98.5 279 VAL B C 1
ATOM 5614 O O . VAL B 1 279 ? -18.219 24.453 -4.359 1 98.5 279 VAL B O 1
ATOM 5617 N N . LEU B 1 280 ? -16.188 23.734 -3.963 1 97.81 280 LEU B N 1
ATOM 5618 C CA . LEU B 1 280 ? -15.758 23.766 -5.355 1 97.81 280 LEU B CA 1
ATOM 5619 C C . LEU B 1 280 ? -15.039 22.484 -5.738 1 97.81 280 LEU B C 1
ATOM 5621 O O . LEU B 1 280 ? -14.352 21.875 -4.91 1 97.81 280 LEU B O 1
ATOM 5625 N N . THR B 1 281 ? -15.25 21.922 -6.949 1 97.94 281 THR B N 1
ATOM 5626 C CA . THR B 1 281 ? -14.477 20.797 -7.477 1 97.94 281 THR B CA 1
ATOM 5627 C C . THR B 1 281 ? -13.453 21.281 -8.5 1 97.94 281 THR B C 1
ATOM 5629 O O . THR B 1 281 ? -13.766 22.141 -9.344 1 97.94 281 THR B O 1
ATOM 5632 N N . THR B 1 282 ? -12.258 20.922 -8.383 1 97.25 282 THR B N 1
ATOM 5633 C CA . THR B 1 282 ? -11.18 21.328 -9.281 1 97.25 282 THR B CA 1
ATOM 5634 C C . THR B 1 282 ? -10.008 20.359 -9.195 1 97.25 282 THR B C 1
ATOM 5636 O O . THR B 1 282 ? -10.102 19.312 -8.539 1 97.25 282 THR B O 1
ATOM 5639 N N . GLY B 1 283 ? -8.961 20.594 -9.969 1 97.06 283 GLY B N 1
ATOM 5640 C CA . GLY B 1 283 ? -7.73 19.844 -9.836 1 97.06 283 GLY B CA 1
ATOM 5641 C C . GLY B 1 283 ? -6.914 20.234 -8.617 1 97.06 283 GLY B C 1
ATOM 5642 O O . GLY B 1 283 ? -6.918 21.406 -8.219 1 97.06 283 GLY B O 1
ATOM 5643 N N . TRP B 1 284 ? -6.23 19.281 -8.062 1 96.12 284 TRP B N 1
ATOM 5644 C CA . TRP B 1 284 ? -5.438 19.516 -6.863 1 96.12 284 TRP B CA 1
ATOM 5645 C C . TRP B 1 284 ? -4.301 20.484 -7.141 1 96.12 284 TRP B C 1
ATOM 5647 O O . TRP B 1 284 ? -3.594 20.359 -8.148 1 96.12 284 TRP B O 1
ATOM 5657 N N . MET B 1 285 ? -4.105 21.438 -6.27 1 96.5 285 MET B N 1
ATOM 5658 C CA . MET B 1 285 ? -3.047 22.438 -6.355 1 96.5 285 MET B CA 1
ATOM 5659 C C . MET B 1 285 ? -2.354 22.609 -5.008 1 96.5 285 MET B C 1
ATOM 5661 O O . MET B 1 285 ? -3.016 22.75 -3.979 1 96.5 285 MET B O 1
ATOM 5665 N N . SER B 1 286 ? -1.042 22.656 -5.047 1 95.88 286 SER B N 1
ATOM 5666 C CA . SER B 1 286 ? -0.234 22.828 -3.842 1 95.88 286 SER B CA 1
ATOM 5667 C C . SER B 1 286 ? -0.582 24.109 -3.113 1 95.88 286 SER B C 1
ATOM 5669 O O . SER B 1 286 ? -0.795 24.109 -1.898 1 95.88 286 SER B O 1
ATOM 5671 N N . THR B 1 287 ? -0.76 25.219 -3.809 1 94.38 287 THR B N 1
ATOM 5672 C CA . THR B 1 287 ? -0.916 26.547 -3.225 1 94.38 287 THR B CA 1
ATOM 5673 C C . THR B 1 287 ? -2.312 26.719 -2.637 1 94.38 287 THR B C 1
ATOM 5675 O O . THR B 1 287 ? -2.561 27.656 -1.877 1 94.38 287 THR B O 1
ATOM 5678 N N . LYS B 1 288 ? -3.197 25.781 -2.928 1 94.94 288 LYS B N 1
ATOM 5679 C CA . LYS B 1 288 ? -4.586 26 -2.541 1 94.94 288 LYS B CA 1
ATOM 5680 C C . LYS B 1 288 ? -5.105 24.875 -1.659 1 94.94 288 LYS B C 1
ATOM 5682 O O . LYS B 1 288 ? -6.02 25.078 -0.855 1 94.94 288 LYS B O 1
ATOM 5687 N N . HIS B 1 289 ? -4.562 23.734 -1.837 1 97.12 289 HIS B N 1
ATOM 5688 C CA . HIS B 1 289 ? -5.25 22.562 -1.316 1 97.12 289 HIS B CA 1
ATOM 5689 C C . HIS B 1 289 ? -4.359 21.766 -0.365 1 97.12 289 HIS B C 1
ATOM 5691 O O . HIS B 1 289 ? -4.547 20.562 -0.184 1 97.12 289 HIS B O 1
ATOM 5697 N N . ASN B 1 290 ? -3.365 22.328 0.313 1 97.19 290 ASN B N 1
ATOM 5698 C CA . ASN B 1 290 ? -2.402 21.609 1.137 1 97.19 290 ASN B CA 1
ATOM 5699 C C . ASN B 1 290 ? -2.734 21.719 2.621 1 97.19 290 ASN B C 1
ATOM 5701 O O . ASN B 1 290 ? -1.883 21.469 3.475 1 97.19 290 ASN B O 1
ATOM 5705 N N . MET B 1 291 ? -3.975 22.172 2.994 1 96.75 291 MET B N 1
ATOM 5706 C CA . MET B 1 291 ? -4.383 22.312 4.391 1 96.75 291 MET B CA 1
ATOM 5707 C C . MET B 1 291 ? -5.676 21.562 4.656 1 96.75 291 MET B C 1
ATOM 5709 O O . MET B 1 291 ? -6.691 21.797 4.004 1 96.75 291 MET B O 1
ATOM 5713 N N . GLY B 1 292 ? -5.629 20.672 5.641 1 98.25 292 GLY B N 1
ATOM 5714 C CA . GLY B 1 292 ? -6.824 19.906 5.949 1 98.25 292 GLY B CA 1
ATOM 5715 C C . GLY B 1 292 ? -7.191 18.922 4.855 1 98.25 292 GLY B C 1
ATOM 5716 O O . GLY B 1 292 ? -8.352 18.859 4.438 1 98.25 292 GLY B O 1
ATOM 5717 N N . MET B 1 293 ? -6.188 18.234 4.359 1 98.56 293 MET B N 1
ATOM 5718 C CA . MET B 1 293 ? -6.387 17.266 3.279 1 98.56 293 MET B CA 1
ATOM 5719 C C . MET B 1 293 ? -6.93 15.945 3.822 1 98.56 293 MET B C 1
ATOM 5721 O O . MET B 1 293 ? -6.301 15.312 4.672 1 98.56 293 MET B O 1
ATOM 5725 N N . ALA B 1 294 ? -8.109 15.578 3.396 1 98.75 294 ALA B N 1
ATOM 5726 C CA . ALA B 1 294 ? -8.672 14.266 3.717 1 98.75 294 ALA B CA 1
ATOM 5727 C C . ALA B 1 294 ? -8.25 13.227 2.684 1 98.75 294 ALA B C 1
ATOM 5729 O O . ALA B 1 294 ? -8.734 13.234 1.549 1 98.75 294 ALA B O 1
ATOM 5730 N N . ILE B 1 295 ? -7.43 12.336 3.096 1 98.38 295 ILE B N 1
ATOM 5731 C CA . ILE B 1 295 ? -6.836 11.336 2.213 1 98.38 295 ILE B CA 1
ATOM 5732 C C . ILE B 1 295 ? -7.449 9.969 2.5 1 98.38 295 ILE B C 1
ATOM 5734 O O . ILE B 1 295 ? -7.555 9.562 3.658 1 98.38 295 ILE B O 1
ATOM 5738 N N . SER B 1 296 ? -7.934 9.32 1.469 1 96.56 296 SER B N 1
ATOM 5739 C CA . SER B 1 296 ? -8.484 7.977 1.595 1 96.56 296 SER B CA 1
ATOM 5740 C C . SER B 1 296 ? -7.398 6.918 1.411 1 96.56 296 SER B C 1
ATOM 5742 O O . SER B 1 296 ? -6.301 7.223 0.934 1 96.56 296 SER B O 1
ATOM 5744 N N . ARG B 1 297 ? -7.699 5.719 1.823 1 95 297 ARG B N 1
ATOM 5745 C CA . ARG B 1 297 ? -6.797 4.598 1.587 1 95 297 ARG B CA 1
ATOM 5746 C C . ARG B 1 297 ? -6.555 4.395 0.095 1 95 297 ARG B C 1
ATOM 5748 O O . ARG B 1 297 ? -5.441 4.062 -0.319 1 95 297 ARG B O 1
ATOM 5755 N N . GLU B 1 298 ? -7.562 4.586 -0.706 1 94.06 298 GLU B N 1
ATOM 5756 C CA . GLU B 1 298 ? -7.43 4.48 -2.156 1 94.06 298 GLU B CA 1
ATOM 5757 C C . GLU B 1 298 ? -6.402 5.477 -2.691 1 94.06 298 GLU B C 1
ATOM 5759 O O . GLU B 1 298 ? -5.535 5.113 -3.49 1 94.06 298 GLU B O 1
ATOM 5764 N N . LEU B 1 299 ? -6.547 6.684 -2.277 1 96.88 299 LEU B N 1
ATOM 5765 C CA . LEU B 1 299 ? -5.594 7.688 -2.727 1 96.88 299 LEU B CA 1
ATOM 5766 C C . LEU B 1 299 ? -4.188 7.363 -2.234 1 96.88 299 LEU B C 1
ATOM 5768 O O . LEU B 1 299 ? -3.211 7.531 -2.969 1 96.88 299 LEU B O 1
ATOM 5772 N N . TYR B 1 300 ? -4.086 6.914 -0.938 1 97.31 300 TYR B N 1
ATOM 5773 C CA . TYR B 1 300 ? -2.799 6.477 -0.409 1 97.31 300 TYR B CA 1
ATOM 5774 C C . TYR B 1 300 ? -2.131 5.484 -1.354 1 97.31 300 TYR B C 1
ATOM 5776 O O . TYR B 1 300 ? -0.951 5.629 -1.685 1 97.31 300 TYR B O 1
ATOM 5784 N N . TYR B 1 301 ? -2.834 4.484 -1.842 1 96 301 TYR B N 1
ATOM 5785 C CA . TYR B 1 301 ? -2.258 3.471 -2.721 1 96 301 TYR B CA 1
ATOM 5786 C C . TYR B 1 301 ? -1.883 4.07 -4.07 1 96 301 TYR B C 1
ATOM 5788 O O . TYR B 1 301 ? -0.861 3.707 -4.656 1 96 301 TYR B O 1
ATOM 5796 N N . LYS B 1 302 ? -2.734 4.957 -4.59 1 95.69 302 LYS B N 1
ATOM 5797 C CA . LYS B 1 302 ? -2.383 5.641 -5.828 1 95.69 302 LYS B CA 1
ATOM 5798 C C . LYS B 1 302 ? -1.058 6.383 -5.691 1 95.69 302 LYS B C 1
ATOM 5800 O O . LYS B 1 302 ? -0.211 6.324 -6.586 1 95.69 302 LYS B O 1
ATOM 5805 N N . LEU B 1 303 ? -0.943 7.031 -4.551 1 97.62 303 LEU B N 1
ATOM 5806 C CA . LEU B 1 303 ? 0.287 7.773 -4.301 1 97.62 303 LEU B CA 1
ATOM 5807 C C . LEU B 1 303 ? 1.476 6.828 -4.168 1 97.62 303 LEU B C 1
ATOM 5809 O O . LEU B 1 303 ? 2.543 7.082 -4.73 1 97.62 303 LEU B O 1
ATOM 5813 N N . MET B 1 304 ? 1.314 5.742 -3.428 1 96.5 304 MET B N 1
ATOM 5814 C CA . MET B 1 304 ? 2.404 4.789 -3.232 1 96.5 304 MET B CA 1
ATOM 5815 C C . MET B 1 304 ? 2.797 4.137 -4.551 1 96.5 304 MET B C 1
ATOM 5817 O O . MET B 1 304 ? 3.955 3.754 -4.742 1 96.5 304 MET B O 1
ATOM 5821 N N . GLY B 1 305 ? 1.81 4.051 -5.48 1 94.81 305 GLY B N 1
ATOM 5822 C CA . GLY B 1 305 ? 2.133 3.584 -6.816 1 94.81 305 GLY B CA 1
ATOM 5823 C C . GLY B 1 305 ? 3.104 4.492 -7.551 1 94.81 305 GLY B C 1
ATOM 5824 O O . GLY B 1 305 ? 3.717 4.086 -8.539 1 94.81 305 GLY B O 1
ATOM 5825 N N . CYS B 1 306 ? 3.232 5.695 -7.031 1 96.69 306 CYS B N 1
ATOM 5826 C CA . CYS B 1 306 ? 4.121 6.699 -7.602 1 96.69 306 CYS B CA 1
ATOM 5827 C C . CYS B 1 306 ? 5.301 6.973 -6.676 1 96.69 306 CYS B C 1
ATOM 5829 O O . CYS B 1 306 ? 5.855 8.07 -6.676 1 96.69 306 CYS B O 1
ATOM 5831 N N . SER B 1 307 ? 5.695 5.988 -5.848 1 96.19 307 SER B N 1
ATOM 5832 C CA . SER B 1 307 ? 6.73 6.195 -4.84 1 96.19 307 SER B CA 1
ATOM 5833 C C . SER B 1 307 ? 8.07 6.535 -5.48 1 96.19 307 SER B C 1
ATOM 5835 O O . SER B 1 307 ? 8.773 7.438 -5.02 1 96.19 307 SER B O 1
ATOM 5837 N N . SER B 1 308 ? 8.461 5.836 -6.562 1 94.88 308 SER B N 1
ATOM 5838 C CA . SER B 1 308 ? 9.727 6.105 -7.23 1 94.88 308 SER B CA 1
ATOM 5839 C C . SER B 1 308 ? 9.789 7.539 -7.754 1 94.88 308 SER B C 1
ATOM 5841 O O . SER B 1 308 ? 10.781 8.234 -7.551 1 94.88 308 SER B O 1
ATOM 5843 N N . GLU B 1 309 ? 8.656 7.965 -8.406 1 96.88 309 GLU B N 1
ATOM 5844 C CA . GLU B 1 309 ? 8.586 9.32 -8.938 1 96.88 309 GLU B CA 1
ATOM 5845 C C . GLU B 1 309 ? 8.609 10.352 -7.812 1 96.88 309 GLU B C 1
ATOM 5847 O O . GLU B 1 309 ? 9.297 11.375 -7.918 1 96.88 309 GLU B O 1
ATOM 5852 N N . TYR B 1 310 ? 7.867 10.117 -6.727 1 98.25 310 TYR B N 1
ATOM 5853 C CA . TYR B 1 310 ? 7.859 11.023 -5.578 1 98.25 310 TYR B CA 1
ATOM 5854 C C . TYR B 1 310 ? 9.266 11.195 -5.012 1 98.25 310 TYR B C 1
ATOM 5856 O O . TYR B 1 310 ? 9.688 12.312 -4.711 1 98.25 310 TYR B O 1
ATOM 5864 N N . CYS B 1 311 ? 10.023 10.086 -4.926 1 98.12 311 CYS B N 1
ATOM 5865 C CA . CYS B 1 311 ? 11.281 10.062 -4.191 1 98.12 311 CYS B CA 1
ATOM 5866 C C . CYS B 1 311 ? 12.43 10.562 -5.059 1 98.12 311 CYS B C 1
ATOM 5868 O O . CYS B 1 311 ? 13.5 10.906 -4.547 1 98.12 311 CYS B O 1
ATOM 5870 N N . THR B 1 312 ? 12.227 10.664 -6.359 1 97.88 312 THR B N 1
ATOM 5871 C CA . THR B 1 312 ? 13.352 11.055 -7.207 1 97.88 312 THR B CA 1
ATOM 5872 C C . THR B 1 312 ? 13.125 12.445 -7.793 1 97.88 312 THR B C 1
ATOM 5874 O O . THR B 1 312 ? 14.062 13.07 -8.305 1 97.88 312 THR B O 1
ATOM 5877 N N . TYR B 1 313 ? 11.859 12.977 -7.746 1 98.25 313 TYR B N 1
ATOM 5878 C CA . TYR B 1 313 ? 11.578 14.305 -8.289 1 98.25 313 TYR B CA 1
ATOM 5879 C C . TYR B 1 313 ? 12.297 15.383 -7.488 1 98.25 313 TYR B C 1
ATOM 5881 O O . TYR B 1 313 ? 12.094 15.5 -6.277 1 98.25 313 TYR B O 1
ATOM 5889 N N . ASP B 1 314 ? 13.141 16.172 -8.18 1 98.44 314 ASP B N 1
ATOM 5890 C CA . ASP B 1 314 ? 14.008 17.125 -7.504 1 98.44 314 ASP B CA 1
ATOM 5891 C C . ASP B 1 314 ? 13.227 18.328 -7.012 1 98.44 314 ASP B C 1
ATOM 5893 O O . ASP B 1 314 ? 13.398 19.438 -7.52 1 98.44 314 ASP B O 1
ATOM 5897 N N . GLU B 1 315 ? 12.398 18.125 -6.074 1 98.12 315 GLU B N 1
ATOM 5898 C CA . GLU B 1 315 ? 11.555 19.094 -5.367 1 98.12 315 GLU B CA 1
ATOM 5899 C C . GLU B 1 315 ? 11.492 18.781 -3.875 1 98.12 315 GLU B C 1
ATOM 5901 O O . GLU B 1 315 ? 11.008 17.719 -3.479 1 98.12 315 GLU B O 1
ATOM 5906 N N . TYR B 1 316 ? 11.992 19.734 -3.023 1 96.88 316 TYR B N 1
ATOM 5907 C CA . TYR B 1 316 ? 12.062 19.422 -1.6 1 96.88 316 TYR B CA 1
ATOM 5908 C C . TYR B 1 316 ? 10.703 19.578 -0.936 1 96.88 316 TYR B C 1
ATOM 5910 O O . TYR B 1 316 ? 10.484 19.078 0.171 1 96.88 316 TYR B O 1
ATOM 5918 N N . ASN B 1 317 ? 9.75 20.266 -1.569 1 97.12 317 ASN B N 1
ATOM 5919 C CA . ASN B 1 317 ? 8.398 20.406 -1.039 1 97.12 317 ASN B CA 1
ATOM 5920 C C . ASN B 1 317 ? 7.539 19.188 -1.357 1 97.12 317 ASN B C 1
ATOM 5922 O O . ASN B 1 317 ? 7.375 18.828 -2.523 1 97.12 317 ASN B O 1
ATOM 5926 N N . TRP B 1 318 ? 6.98 18.656 -0.313 1 98 318 TRP B N 1
ATOM 5927 C CA . TRP B 1 318 ? 6.148 17.469 -0.522 1 98 318 TRP B CA 1
ATOM 5928 C C . TRP B 1 318 ? 4.91 17.828 -1.347 1 98 318 TRP B C 1
ATOM 5930 O O . TRP B 1 318 ? 4.461 17.016 -2.166 1 98 318 TRP B O 1
ATOM 5940 N N . ASP B 1 319 ? 4.262 19.016 -1.179 1 97.38 319 ASP B N 1
ATOM 5941 C CA . ASP B 1 319 ? 3 19.375 -1.819 1 97.38 319 ASP B CA 1
ATOM 5942 C C . ASP B 1 319 ? 3.203 19.672 -3.303 1 97.38 319 ASP B C 1
ATOM 5944 O O . ASP B 1 319 ? 2.416 19.234 -4.145 1 97.38 319 ASP B O 1
ATOM 5948 N N . TRP B 1 320 ? 4.324 20.359 -3.609 1 97.81 320 TRP B N 1
ATOM 5949 C CA . TRP B 1 320 ? 4.633 20.562 -5.02 1 97.81 320 TRP B CA 1
ATOM 5950 C C . TRP B 1 320 ? 4.93 19.234 -5.715 1 97.81 320 TRP B C 1
ATOM 5952 O O . TRP B 1 320 ? 4.594 19.047 -6.887 1 97.81 320 TRP B O 1
ATOM 5962 N N . THR B 1 321 ? 5.582 18.312 -5.023 1 98.38 321 THR B N 1
ATOM 5963 C CA . THR B 1 321 ? 5.828 16.984 -5.566 1 98.38 321 THR B CA 1
ATOM 5964 C C . THR B 1 321 ? 4.516 16.266 -5.84 1 98.38 321 THR B C 1
ATOM 5966 O O . THR B 1 321 ? 4.355 15.625 -6.883 1 98.38 321 THR B O 1
ATOM 5969 N N . LEU B 1 322 ? 3.547 16.391 -4.922 1 98 322 LEU B N 1
ATOM 5970 C CA . LEU B 1 322 ? 2.24 15.766 -5.117 1 98 322 LEU B CA 1
ATOM 5971 C C . LEU B 1 322 ? 1.549 16.344 -6.352 1 98 322 LEU B C 1
ATOM 5973 O O . LEU B 1 322 ? 0.917 15.602 -7.113 1 98 322 LEU B O 1
ATOM 5977 N N . GLN B 1 323 ? 1.644 17.641 -6.523 1 97.69 323 GLN B N 1
ATOM 5978 C CA . GLN B 1 323 ? 1.055 18.25 -7.707 1 97.69 323 GLN B CA 1
ATOM 5979 C C . GLN B 1 323 ? 1.669 17.688 -8.984 1 97.69 323 GLN B C 1
ATOM 5981 O O . GLN B 1 323 ? 0.962 17.453 -9.969 1 97.69 323 GLN B O 1
ATOM 5986 N N . HIS B 1 324 ? 2.994 17.516 -8.953 1 97.56 324 HIS B N 1
ATOM 5987 C CA . HIS B 1 324 ? 3.686 16.906 -10.086 1 97.56 324 HIS B CA 1
ATOM 5988 C C . HIS B 1 324 ? 3.166 15.508 -10.359 1 97.56 324 HIS B C 1
ATOM 5990 O O . HIS B 1 324 ? 2.879 15.164 -11.508 1 97.56 324 HIS B O 1
ATOM 5996 N N . LEU B 1 325 ? 3.012 14.68 -9.336 1 97.25 325 LEU B N 1
ATOM 5997 C CA . LEU B 1 325 ? 2.537 13.312 -9.484 1 97.25 325 LEU B CA 1
ATOM 5998 C C . LEU B 1 325 ? 1.125 13.281 -10.062 1 97.25 325 LEU B C 1
ATOM 6000 O O . LEU B 1 325 ? 0.786 12.391 -10.844 1 97.25 325 LEU B O 1
ATOM 6004 N N . SER B 1 326 ? 0.28 14.211 -9.609 1 95.69 326 SER B N 1
ATOM 6005 C CA . SER B 1 326 ? -1.113 14.297 -10.039 1 95.69 326 SER B CA 1
ATOM 6006 C C . SER B 1 326 ? -1.226 14.328 -11.562 1 95.69 326 SER B C 1
ATOM 6008 O O . SER B 1 326 ? -2.145 13.742 -12.133 1 95.69 326 SER B O 1
ATOM 6010 N N . GLY B 1 327 ? -0.248 14.898 -12.219 1 92.62 327 GLY B N 1
ATOM 6011 C CA . GLY B 1 327 ? -0.358 15.07 -13.656 1 92.62 327 GLY B CA 1
ATOM 6012 C C . GLY B 1 327 ? 0.591 14.18 -14.438 1 92.62 327 GLY B C 1
ATOM 6013 O O . GLY B 1 327 ? 0.481 14.07 -15.664 1 92.62 327 GLY B O 1
ATOM 6014 N N . THR B 1 328 ? 1.488 13.492 -13.758 1 94.69 328 THR B N 1
ATOM 6015 C CA . THR B 1 328 ? 2.547 12.844 -14.523 1 94.69 328 THR B CA 1
ATOM 6016 C C . THR B 1 328 ? 2.625 11.352 -14.195 1 94.69 328 THR B C 1
ATOM 6018 O O . THR B 1 328 ? 3.211 10.578 -14.945 1 94.69 328 THR B O 1
ATOM 6021 N N . CYS B 1 329 ? 2.143 10.984 -13.086 1 95.25 329 CYS B N 1
ATOM 6022 C CA . CYS B 1 329 ? 2.289 9.594 -12.672 1 95.25 329 CYS B CA 1
ATOM 6023 C C . CYS B 1 329 ? 0.927 8.938 -12.461 1 95.25 329 CYS B C 1
ATOM 6025 O O . CYS B 1 329 ? 0.697 7.816 -12.914 1 95.25 329 CYS B O 1
ATOM 6027 N N . ILE B 1 330 ? 0.052 9.625 -11.758 1 94.62 330 ILE B N 1
ATOM 6028 C CA . ILE B 1 330 ? -1.292 9.102 -11.531 1 94.62 330 ILE B CA 1
ATOM 6029 C C . ILE B 1 330 ? -2.076 9.109 -12.836 1 94.62 330 ILE B C 1
ATOM 6031 O O . ILE B 1 330 ? -1.955 10.047 -13.633 1 94.62 330 ILE B O 1
ATOM 6035 N N . SER B 1 331 ? -2.832 8.133 -13.117 1 92 331 SER B N 1
ATOM 6036 C CA . SER B 1 331 ? -3.5 7.902 -14.391 1 92 331 SER B CA 1
ATOM 6037 C C . SER B 1 331 ? -4.398 9.078 -14.766 1 92 331 SER B C 1
ATOM 6039 O O . SER B 1 331 ? -4.453 9.477 -15.93 1 92 331 SER B O 1
ATOM 6041 N N . LYS B 1 332 ? -5.18 9.57 -13.773 1 93.06 332 LYS B N 1
ATOM 6042 C CA . LYS B 1 332 ? -6 10.766 -13.93 1 93.06 332 LYS B CA 1
ATOM 6043 C C . LYS B 1 332 ? -5.629 11.82 -12.891 1 93.06 332 LYS B C 1
ATOM 6045 O O . LYS B 1 332 ? -5.367 11.5 -11.734 1 93.06 332 LYS B O 1
ATOM 6050 N N . PRO B 1 333 ? -5.59 13.117 -13.422 1 96.31 333 PRO B N 1
ATOM 6051 C CA . PRO B 1 333 ? -5.277 14.148 -12.43 1 96.31 333 PRO B CA 1
ATOM 6052 C C . PRO B 1 333 ? -6.203 14.102 -11.219 1 96.31 333 PRO B C 1
ATOM 6054 O O . PRO B 1 333 ? -7.402 13.859 -11.359 1 96.31 333 PRO B O 1
ATOM 6057 N N . LEU B 1 334 ? -5.645 14.391 -10.086 1 97.62 334 LEU B N 1
ATOM 6058 C CA . LEU B 1 334 ? -6.398 14.312 -8.836 1 97.62 334 LEU B CA 1
ATOM 6059 C C . LEU B 1 334 ? -7.492 15.375 -8.805 1 97.62 334 LEU B C 1
ATOM 6061 O O . LEU B 1 334 ? -7.227 16.562 -9.031 1 97.62 334 LEU B O 1
ATOM 6065 N N . LYS B 1 335 ? -8.68 14.93 -8.586 1 97.94 335 LYS B N 1
ATOM 6066 C CA . LYS B 1 335 ? -9.844 15.805 -8.453 1 97.94 335 LYS B CA 1
ATOM 6067 C C . LYS B 1 335 ? -10.164 16.078 -6.988 1 97.94 335 LYS B C 1
ATOM 6069 O O . LYS B 1 335 ? -10.258 15.148 -6.188 1 97.94 335 LYS B O 1
ATOM 6074 N N . VAL B 1 336 ? -10.359 17.391 -6.641 1 97.88 336 VAL B N 1
ATOM 6075 C CA . VAL B 1 336 ? -10.531 17.781 -5.246 1 97.88 336 VAL B CA 1
ATOM 6076 C C . VAL B 1 336 ? -11.93 18.375 -5.047 1 97.88 336 VAL B C 1
ATOM 6078 O O . VAL B 1 336 ? -12.438 19.078 -5.918 1 97.88 336 VAL B O 1
ATOM 6081 N N . LEU B 1 337 ? -12.594 17.984 -3.99 1 98.62 337 LEU B N 1
ATOM 6082 C CA . LEU B 1 337 ? -13.711 18.703 -3.404 1 98.62 337 LEU B CA 1
ATOM 6083 C C . LEU B 1 337 ? -13.234 19.625 -2.289 1 98.62 337 LEU B C 1
ATOM 6085 O O . LEU B 1 337 ? -12.852 19.156 -1.213 1 98.62 337 LEU B O 1
ATOM 6089 N N . ALA B 1 338 ? -13.258 20.953 -2.557 1 98.56 338 ALA B N 1
ATOM 6090 C CA . ALA B 1 338 ? -12.594 21.906 -1.667 1 98.56 338 ALA B CA 1
ATOM 6091 C C . ALA B 1 338 ? -13.602 22.828 -1 1 98.56 338 ALA B C 1
ATOM 6093 O O . ALA B 1 338 ? -14.508 23.344 -1.659 1 98.56 338 ALA B O 1
ATOM 6094 N N . ALA B 1 339 ? -13.422 23.031 0.257 1 98.31 339 ALA B N 1
ATOM 6095 C CA . ALA B 1 339 ? -14.195 24.031 0.979 1 98.31 339 ALA B CA 1
ATOM 6096 C C . ALA B 1 339 ? -13.805 25.438 0.543 1 98.31 339 ALA B C 1
ATOM 6098 O O . ALA B 1 339 ? -12.617 25.75 0.435 1 98.31 339 ALA B O 1
ATOM 6099 N N . GLN B 1 340 ? -14.844 26.203 0.337 1 97.56 340 GLN B N 1
ATOM 6100 C CA . GLN B 1 340 ? -14.562 27.594 0.026 1 97.56 340 GLN B CA 1
ATOM 6101 C C . GLN B 1 340 ? -14.438 28.438 1.3 1 97.56 340 GLN B C 1
ATOM 6103 O O . GLN B 1 340 ? -13.648 29.375 1.354 1 97.56 340 GLN B O 1
ATOM 6108 N N . GLY B 1 341 ? -15.281 28.203 2.221 1 97.12 341 GLY B N 1
ATOM 6109 C CA . GLY B 1 341 ? -15.047 28.703 3.568 1 97.12 341 GLY B CA 1
ATOM 6110 C C . GLY B 1 341 ? -14.172 27.781 4.395 1 97.12 341 GLY B C 1
ATOM 6111 O O . GLY B 1 341 ? -14.602 26.688 4.789 1 97.12 341 GLY B O 1
ATOM 6112 N N . SER B 1 342 ? -12.961 28.234 4.68 1 97.25 342 SER B N 1
ATOM 6113 C CA . SER B 1 342 ? -11.961 27.391 5.316 1 97.25 342 SER B CA 1
ATOM 6114 C C . SER B 1 342 ? -12.422 26.938 6.695 1 97.25 342 SER B C 1
ATOM 6116 O O . SER B 1 342 ? -12.953 27.719 7.473 1 97.25 342 SER B O 1
ATOM 6118 N N . ARG B 1 343 ? -12.297 25.625 6.969 1 98.25 343 ARG B N 1
ATOM 6119 C CA . ARG B 1 343 ? -12.508 25.109 8.32 1 98.25 343 ARG B CA 1
ATOM 6120 C C . ARG B 1 343 ? -11.18 24.875 9.031 1 98.25 343 ARG B C 1
ATOM 6122 O O . ARG B 1 343 ? -11.156 24.453 10.18 1 98.25 343 ARG B O 1
ATOM 6129 N N . VAL B 1 344 ? -10.07 25.125 8.359 1 97.94 344 VAL B N 1
ATOM 6130 C CA . VAL B 1 344 ? -8.727 25.047 8.914 1 97.94 344 VAL B CA 1
ATOM 6131 C C . VAL B 1 344 ? -7.992 26.375 8.672 1 97.94 344 VAL B C 1
ATOM 6133 O O . VAL B 1 344 ? -7.859 26.812 7.523 1 97.94 344 VAL B O 1
ATOM 6136 N N . LEU B 1 345 ? -7.512 27 9.727 1 95 345 LEU B N 1
ATOM 6137 C CA . LEU B 1 345 ? -6.789 28.266 9.641 1 95 345 LEU B CA 1
ATOM 6138 C C . LEU B 1 345 ? -5.289 28.047 9.805 1 95 345 LEU B C 1
ATOM 6140 O O . LEU B 1 345 ? -4.859 27.219 10.609 1 95 345 LEU B O 1
ATOM 6144 N N . HIS B 1 346 ? -4.551 28.688 9 1 91.94 346 HIS B N 1
ATOM 6145 C CA . HIS B 1 346 ? -3.102 28.719 9.164 1 91.94 346 HIS B CA 1
ATOM 6146 C C . HIS B 1 346 ? -2.68 29.75 10.203 1 91.94 346 HIS B C 1
ATOM 6148 O O . HIS B 1 346 ? -2.998 30.938 10.07 1 91.94 346 HIS B O 1
ATOM 6154 N N . THR B 1 347 ? -1.996 29.391 11.219 1 85.56 347 THR B N 1
ATOM 6155 C CA . THR B 1 347 ? -1.637 30.297 12.305 1 85.56 347 THR B CA 1
ATOM 6156 C C . THR B 1 347 ? -0.156 30.656 12.234 1 85.56 347 THR B C 1
ATOM 6158 O O . THR B 1 347 ? 0.283 31.625 12.875 1 85.56 347 THR B O 1
ATOM 6161 N N . GLY B 1 348 ? 0.561 29.875 11.445 1 72.25 348 GLY B N 1
ATOM 6162 C CA . GLY B 1 348 ? 2.002 30.062 11.414 1 72.25 348 GLY B CA 1
ATOM 6163 C C . GLY B 1 348 ? 2.422 31.344 10.719 1 72.25 348 GLY B C 1
ATOM 6164 O O . GLY B 1 348 ? 1.914 31.672 9.641 1 72.25 348 GLY B O 1
ATOM 6165 N N . ASP B 1 349 ? 3.004 32.219 11.555 1 66.56 349 ASP B N 1
ATOM 6166 C CA . ASP B 1 349 ? 3.629 33.406 10.961 1 66.56 349 ASP B CA 1
ATOM 6167 C C . ASP B 1 349 ? 5.094 33.125 10.625 1 66.56 349 ASP B C 1
ATOM 6169 O O . ASP B 1 349 ? 5.762 33.969 10.031 1 66.56 349 ASP B O 1
ATOM 6173 N N . CYS B 1 350 ? 5.512 31.875 11.102 1 61.47 350 CYS B N 1
ATOM 6174 C CA . CYS B 1 350 ? 6.879 31.453 10.82 1 61.47 350 CYS B CA 1
ATOM 6175 C C . CYS B 1 350 ? 6.91 30.031 10.312 1 61.47 350 CYS B C 1
ATOM 6177 O O . CYS B 1 350 ? 6.008 29.234 10.602 1 61.47 350 CYS B O 1
ATOM 6179 N N . GLY B 1 351 ? 7.621 29.578 9.336 1 55.34 351 GLY B N 1
ATOM 6180 C CA . GLY B 1 351 ? 7.766 28.234 8.805 1 55.34 351 GLY B CA 1
ATOM 6181 C C . GLY B 1 351 ? 9.102 28 8.133 1 55.34 351 GLY B C 1
ATOM 6182 O O . GLY B 1 351 ? 10.086 28.688 8.43 1 55.34 351 GLY B O 1
ATOM 6183 N N . LEU B 1 352 ? 9.266 26.906 7.496 1 48.5 352 LEU B N 1
ATOM 6184 C CA . LEU B 1 352 ? 10.492 26.531 6.793 1 48.5 352 LEU B CA 1
ATOM 6185 C C . LEU B 1 352 ? 11.031 27.719 5.988 1 48.5 352 LEU B C 1
ATOM 6187 O O . LEU B 1 352 ? 12.242 27.938 5.941 1 48.5 352 LEU B O 1
ATOM 6191 N N . HIS B 1 353 ? 10.086 28.5 5.539 1 47.94 353 HIS B N 1
ATOM 6192 C CA . HIS B 1 353 ? 10.477 29.531 4.594 1 47.94 353 HIS B CA 1
ATOM 6193 C C . HIS B 1 353 ? 10.484 30.906 5.258 1 47.94 353 HIS B C 1
ATOM 6195 O O . HIS B 1 353 ? 10.984 31.875 4.684 1 47.94 353 HIS B O 1
ATOM 6201 N N . GLN B 1 354 ? 9.828 31.031 6.449 1 50.16 354 GLN B N 1
ATOM 6202 C CA . GLN B 1 354 ? 9.75 32.281 7.168 1 50.16 354 GLN B CA 1
ATOM 6203 C C . GLN B 1 354 ? 10.133 32.125 8.633 1 50.16 354 GLN B C 1
ATOM 6205 O O . GLN B 1 354 ? 9.32 31.672 9.445 1 50.16 354 GLN B O 1
ATOM 6210 N N . LYS B 1 355 ? 11.359 32.344 9.062 1 55.28 355 LYS B N 1
ATOM 6211 C CA . LYS B 1 355 ? 11.891 32.062 10.391 1 55.28 355 LYS B CA 1
ATOM 6212 C C . LYS B 1 355 ? 11.82 33.312 11.281 1 55.28 355 LYS B C 1
ATOM 6214 O O . LYS B 1 355 ? 11.883 33.219 12.508 1 55.28 355 LYS B O 1
ATOM 6219 N N . GLU B 1 356 ? 11.664 34.469 10.617 1 54.69 356 GLU B N 1
ATOM 6220 C CA . GLU B 1 356 ? 11.836 35.688 11.43 1 54.69 356 GLU B CA 1
ATOM 6221 C C . GLU B 1 356 ? 10.508 36.125 12.031 1 54.69 356 GLU B C 1
ATOM 6223 O O . GLU B 1 356 ? 9.453 35.969 11.414 1 54.69 356 GLU B O 1
ATOM 6228 N N . ASN B 1 357 ? 10.508 36.344 13.336 1 56.66 357 ASN B N 1
ATOM 6229 C CA . ASN B 1 357 ? 9.523 37.062 14.148 1 56.66 357 ASN B CA 1
ATOM 6230 C C . ASN B 1 357 ? 8.281 36.219 14.398 1 56.66 357 ASN B C 1
ATOM 6232 O O . ASN B 1 357 ? 7.16 36.656 14.148 1 56.66 357 ASN B O 1
ATOM 6236 N N . CYS B 1 358 ? 8.555 34.844 14.727 1 63.5 358 CYS B N 1
ATOM 6237 C CA . CYS B 1 358 ? 7.422 34.031 15.156 1 63.5 358 CYS B CA 1
ATOM 6238 C C . CYS B 1 358 ? 6.801 34.594 16.422 1 63.5 358 CYS B C 1
ATOM 6240 O O . CYS B 1 358 ? 7.484 34.75 17.438 1 63.5 358 CYS B O 1
ATOM 6242 N N . ARG B 1 359 ? 5.625 35.188 16.328 1 72.56 359 ARG B N 1
ATOM 6243 C CA . ARG B 1 359 ? 4.922 35.75 17.469 1 72.56 359 ARG B CA 1
ATOM 6244 C C . ARG B 1 359 ? 3.629 35 17.75 1 72.56 359 ARG B C 1
ATOM 6246 O O . ARG B 1 359 ? 2.564 35.375 17.25 1 72.56 359 ARG B O 1
ATOM 6253 N N . PRO B 1 360 ? 3.721 33.938 18.562 1 74.38 360 PRO B N 1
ATOM 6254 C CA . PRO B 1 360 ? 2.547 33.094 18.859 1 74.38 360 PRO B CA 1
ATOM 6255 C C . PRO B 1 360 ? 1.391 33.906 19.438 1 74.38 360 PRO B C 1
ATOM 6257 O O . PRO B 1 360 ? 0.225 33.562 19.266 1 74.38 360 PRO B O 1
ATOM 6260 N N . GLU B 1 361 ? 1.704 35.031 20.094 1 78.56 361 GLU B N 1
ATOM 6261 C CA . GLU B 1 361 ? 0.656 35.875 20.656 1 78.56 361 GLU B CA 1
ATOM 6262 C C . GLU B 1 361 ? -0.207 36.5 19.562 1 78.56 361 GLU B C 1
ATOM 6264 O O . GLU B 1 361 ? -1.421 36.625 19.719 1 78.56 361 GLU B O 1
ATOM 6269 N N . TRP B 1 362 ? 0.45 36.812 18.547 1 82.81 362 TRP B N 1
ATOM 6270 C CA . TRP B 1 362 ? -0.295 37.375 17.422 1 82.81 362 TRP B CA 1
ATOM 6271 C C . TRP B 1 362 ? -1.175 36.312 16.781 1 82.81 362 TRP B C 1
ATOM 6273 O O . TRP B 1 362 ? -2.273 36.594 16.297 1 82.81 362 TRP B O 1
ATOM 6283 N N . ALA B 1 363 ? -0.725 35.062 16.781 1 85 363 ALA B N 1
ATOM 6284 C CA . ALA B 1 363 ? -1.506 33.969 16.219 1 85 363 ALA B CA 1
ATOM 6285 C C . ALA B 1 363 ? -2.807 33.781 17 1 85 363 ALA B C 1
ATOM 6287 O O . ALA B 1 363 ? -3.865 33.562 16.406 1 85 363 ALA B O 1
ATOM 6288 N N . LEU B 1 364 ? -2.752 33.938 18.297 1 85.75 364 LEU B N 1
ATOM 6289 C CA . LEU B 1 364 ? -3.932 33.75 19.125 1 85.75 364 LEU B CA 1
ATOM 6290 C C . LEU B 1 364 ? -4.953 34.844 18.859 1 85.75 364 LEU B C 1
ATOM 6292 O O . LEU B 1 364 ? -6.152 34.594 18.75 1 85.75 364 LEU B O 1
ATOM 6296 N N . GLN B 1 365 ? -4.449 36.062 18.766 1 87.81 365 GLN B N 1
ATOM 6297 C CA . GLN B 1 365 ? -5.34 37.188 18.5 1 87.81 365 GLN B CA 1
ATOM 6298 C C . GLN B 1 365 ? -6.031 37.031 17.156 1 87.81 365 GLN B C 1
ATOM 6300 O O . GLN B 1 365 ? -7.234 37.25 17.031 1 87.81 365 GLN B O 1
ATOM 6305 N N . LYS B 1 366 ? -5.266 36.719 16.25 1 87.56 366 LYS B N 1
ATOM 6306 C CA . LYS B 1 366 ? -5.812 36.5 14.914 1 87.56 366 LYS B CA 1
ATOM 6307 C C . LYS B 1 366 ? -6.883 35.438 14.914 1 87.56 366 LYS B C 1
ATOM 6309 O O . LYS B 1 366 ? -7.91 35.562 14.242 1 87.56 366 LYS B O 1
ATOM 6314 N N . VAL B 1 367 ? -6.648 34.375 15.594 1 90.31 367 VAL B N 1
ATOM 6315 C CA . VAL B 1 367 ? -7.598 33.25 15.688 1 90.31 367 VAL B CA 1
ATOM 6316 C C . VAL B 1 367 ? -8.883 33.75 16.359 1 90.31 367 VAL B C 1
ATOM 6318 O O . VAL B 1 367 ? -9.984 33.406 15.898 1 90.31 367 VAL B O 1
ATOM 6321 N N . GLU B 1 368 ? -8.742 34.5 17.375 1 91.19 368 GLU B N 1
ATOM 6322 C CA . GLU B 1 368 ? -9.906 35 18.094 1 91.19 368 GLU B CA 1
ATOM 6323 C C . GLU B 1 368 ? -10.758 35.906 17.188 1 91.19 368 GLU B C 1
ATOM 6325 O O . GLU B 1 368 ? -11.984 35.812 17.203 1 91.19 368 GLU B O 1
ATOM 6330 N N . GLU B 1 369 ? -10.07 36.688 16.484 1 92.06 369 GLU B N 1
ATOM 6331 C CA . GLU B 1 369 ? -10.773 37.531 15.539 1 92.06 369 GLU B CA 1
ATOM 6332 C C . GLU B 1 369 ? -11.492 36.719 14.477 1 92.06 369 GLU B C 1
ATOM 6334 O O . GLU B 1 369 ? -12.633 37 14.117 1 92.06 369 GLU B O 1
ATOM 6339 N N . SER B 1 370 ? -10.82 35.719 14 1 93 370 SER B N 1
ATOM 6340 C CA . SER B 1 370 ? -11.406 34.844 12.992 1 93 370 SER B CA 1
ATOM 6341 C C . SER B 1 370 ? -12.625 34.094 13.539 1 93 370 SER B C 1
ATOM 6343 O O . SER B 1 370 ? -13.633 33.969 12.844 1 93 370 SER B O 1
ATOM 6345 N N . LEU B 1 371 ? -12.578 33.688 14.75 1 93.94 371 LEU B N 1
ATOM 6346 C CA . LEU B 1 371 ? -13.68 32.969 15.383 1 93.94 371 LEU B CA 1
ATOM 6347 C C . LEU B 1 371 ? -14.898 33.875 15.547 1 93.94 371 LEU B C 1
ATOM 6349 O O . LEU B 1 371 ? -16.031 33.438 15.344 1 93.94 371 LEU B O 1
ATOM 6353 N N . GLN B 1 372 ? -14.602 35.062 15.891 1 94.25 372 GLN B N 1
ATOM 6354 C CA . GLN B 1 372 ? -15.688 36.031 16.031 1 94.25 372 GLN B CA 1
ATOM 6355 C C . GLN B 1 372 ? -16.375 36.281 14.695 1 94.25 372 GLN B C 1
ATOM 6357 O O . GLN B 1 372 ? -17.609 36.375 14.625 1 94.25 372 GLN B O 1
ATOM 6362 N N . THR B 1 373 ? -15.578 36.406 13.742 1 93.31 373 THR B N 1
ATOM 6363 C CA . THR B 1 373 ? -16.078 36.688 12.398 1 93.31 373 THR B CA 1
ATOM 6364 C C . THR B 1 373 ? -16.922 35.5 11.898 1 93.31 373 THR B C 1
ATOM 6366 O O . THR B 1 373 ? -17.969 35.688 11.266 1 93.31 373 THR B O 1
ATOM 6369 N N . ALA B 1 374 ? -16.531 34.281 12.227 1 95.19 374 ALA B N 1
ATOM 6370 C CA . ALA B 1 374 ? -17.141 33.094 11.656 1 95.19 374 ALA B CA 1
ATOM 6371 C C . ALA B 1 374 ? -18.297 32.594 12.531 1 95.19 374 ALA B C 1
ATOM 6373 O O . ALA B 1 374 ? -19.094 31.766 12.109 1 95.19 374 ALA B O 1
ATOM 6374 N N . ARG B 1 375 ? -18.484 33.125 13.68 1 95 375 ARG B N 1
ATOM 6375 C CA . ARG B 1 375 ? -19.281 32.531 14.758 1 95 375 ARG B CA 1
ATOM 6376 C C . ARG B 1 375 ? -20.719 32.312 14.297 1 95 375 ARG B C 1
ATOM 6378 O O . ARG B 1 375 ? -21.266 31.234 14.523 1 95 375 ARG B O 1
ATOM 6385 N N . GLU B 1 376 ? -21.312 33.188 13.594 1 95.12 376 GLU B N 1
ATOM 6386 C CA . GLU B 1 376 ? -22.734 33.156 13.266 1 95.12 376 GLU B CA 1
ATOM 6387 C C . GLU B 1 376 ? -23 32.25 12.055 1 95.12 376 GLU B C 1
ATOM 6389 O O . GLU B 1 376 ? -24.125 31.844 11.812 1 95.12 376 GLU B O 1
ATOM 6394 N N . ASP B 1 377 ? -21.953 31.938 11.344 1 97 377 ASP B N 1
ATOM 6395 C CA . ASP B 1 377 ? -22.141 31.25 10.07 1 97 377 ASP B CA 1
ATOM 6396 C C . ASP B 1 377 ? -21.625 29.812 10.148 1 97 377 ASP B C 1
ATOM 6398 O O . ASP B 1 377 ? -21.578 29.109 9.133 1 97 377 ASP B O 1
ATOM 6402 N N . LEU B 1 378 ? -21.312 29.297 11.297 1 97.75 378 LEU B N 1
ATOM 6403 C CA . LEU B 1 378 ? -20.844 27.922 11.477 1 97.75 378 LEU B CA 1
ATOM 6404 C C . LEU B 1 378 ? -22 26.938 11.359 1 97.75 378 LEU B C 1
ATOM 6406 O O . LEU B 1 378 ? -23.172 27.328 11.445 1 97.75 378 LEU B O 1
ATOM 6410 N N . PHE B 1 379 ? -21.797 25.719 11.078 1 98.12 379 PHE B N 1
ATOM 6411 C CA . PHE B 1 379 ? -22.734 24.594 11.031 1 98.12 379 PHE B CA 1
ATOM 6412 C C . PHE B 1 379 ? -23.766 24.797 9.938 1 98.12 379 PHE B C 1
ATOM 6414 O O . PHE B 1 379 ? -24.969 24.734 10.195 1 98.12 379 PHE B O 1
ATOM 6421 N N . PRO B 1 380 ? -23.281 25.016 8.742 1 97.69 380 PRO B N 1
ATOM 6422 C CA . PRO B 1 380 ? -24.266 25.109 7.66 1 97.69 380 PRO B CA 1
ATOM 6423 C C . PRO B 1 380 ? -25.094 23.844 7.484 1 97.69 380 PRO B C 1
ATOM 6425 O O . PRO B 1 380 ? -24.562 22.734 7.637 1 97.69 380 PRO B O 1
ATOM 6428 N N . PRO B 1 381 ? -26.359 23.922 7.188 1 96.5 381 PRO B N 1
ATOM 6429 C CA . PRO B 1 381 ? -27.234 22.75 7.113 1 96.5 381 PRO B CA 1
ATOM 6430 C C . PRO B 1 381 ? -26.984 21.906 5.863 1 96.5 381 PRO B C 1
ATOM 6432 O O . PRO B 1 381 ? -27.312 20.719 5.84 1 96.5 381 PRO B O 1
ATOM 6435 N N . SER B 1 382 ? -26.469 22.609 4.824 1 96.19 382 SER B N 1
ATOM 6436 C CA . SER B 1 382 ? -26.188 21.891 3.576 1 96.19 382 SER B CA 1
ATOM 6437 C C . SER B 1 382 ? -25.062 22.562 2.801 1 96.19 382 SER B C 1
ATOM 6439 O O . SER B 1 382 ? -24.672 23.703 3.107 1 96.19 382 SER B O 1
ATOM 6441 N N . LEU B 1 383 ? -24.516 21.828 1.901 1 98.12 383 LEU B N 1
ATOM 6442 C CA . LEU B 1 383 ? -23.453 22.359 1.055 1 98.12 383 LEU B CA 1
ATOM 6443 C C . LEU B 1 383 ? -23.984 22.641 -0.35 1 98.12 383 LEU B C 1
ATOM 6445 O O . LEU B 1 383 ? -24.906 21.984 -0.821 1 98.12 383 LEU B O 1
ATOM 6449 N N . VAL B 1 384 ? -23.438 23.656 -0.949 1 97.5 384 VAL B N 1
ATOM 6450 C CA . VAL B 1 384 ? -23.812 24.047 -2.307 1 97.5 384 VAL B CA 1
ATOM 6451 C C . VAL B 1 384 ? -22.562 24.109 -3.188 1 97.5 384 VAL B C 1
ATOM 6453 O O . VAL B 1 384 ? -21.531 24.625 -2.771 1 97.5 384 VAL B O 1
ATOM 6456 N N . LEU B 1 385 ? -22.656 23.594 -4.375 1 97.5 385 LEU B N 1
ATOM 6457 C CA . LEU B 1 385 ? -21.562 23.672 -5.336 1 97.5 385 LEU B CA 1
ATOM 6458 C C . LEU B 1 385 ? -21.469 25.062 -5.934 1 97.5 385 LEU B C 1
ATOM 6460 O O . LEU B 1 385 ? -22.406 25.547 -6.559 1 97.5 385 LEU B O 1
ATOM 6464 N N . SER B 1 386 ? -20.406 25.719 -5.711 1 95.44 386 SER B N 1
ATOM 6465 C CA . SER B 1 386 ? -20.234 27.078 -6.219 1 95.44 386 SER B CA 1
ATOM 6466 C C . SER B 1 386 ? -19.531 27.078 -7.566 1 95.44 386 SER B C 1
ATOM 6468 O O . SER B 1 386 ? -19.609 28.047 -8.32 1 95.44 386 SER B O 1
ATOM 6470 N N . GLY B 1 387 ? -18.781 26.031 -7.848 1 94.19 387 GLY B N 1
ATOM 6471 C CA . GLY B 1 387 ? -18.062 25.906 -9.109 1 94.19 387 GLY B CA 1
ATOM 6472 C C . GLY B 1 387 ? -17.531 24.516 -9.367 1 94.19 387 GLY B C 1
ATOM 6473 O O . GLY B 1 387 ? -17.141 23.797 -8.438 1 94.19 387 GLY B O 1
ATOM 6474 N N . ALA B 1 388 ? -17.578 24.141 -10.602 1 94.56 388 ALA B N 1
ATOM 6475 C CA . ALA B 1 388 ? -17.047 22.844 -11.047 1 94.56 388 ALA B CA 1
ATOM 6476 C C . ALA B 1 388 ? -16.047 23.031 -12.18 1 94.56 388 ALA B C 1
ATOM 6478 O O . ALA B 1 388 ? -16.422 23.359 -13.305 1 94.56 388 ALA B O 1
ATOM 6479 N N . GLU B 1 389 ? -14.812 22.891 -11.812 1 94.38 389 GLU B N 1
ATOM 6480 C CA . GLU B 1 389 ? -13.758 22.984 -12.812 1 94.38 389 GLU B CA 1
ATOM 6481 C C . GLU B 1 389 ? -13.18 21.609 -13.141 1 94.38 389 GLU B C 1
ATOM 6483 O O . GLU B 1 389 ? -13.18 20.719 -12.289 1 94.38 389 GLU B O 1
ATOM 6488 N N . ALA B 1 390 ? -12.727 21.484 -14.336 1 93.94 390 ALA B N 1
ATOM 6489 C CA . ALA B 1 390 ? -12.086 20.234 -14.727 1 93.94 390 ALA B CA 1
ATOM 6490 C C . ALA B 1 390 ? -10.789 20.016 -13.961 1 93.94 390 ALA B C 1
ATOM 6492 O O . ALA B 1 390 ? -10.047 20.969 -13.703 1 93.94 390 ALA B O 1
ATOM 6493 N N . ALA B 1 391 ? -10.602 18.75 -13.539 1 95.06 391 ALA B N 1
ATOM 6494 C CA . ALA B 1 391 ? -9.328 18.406 -12.906 1 95.06 391 ALA B CA 1
ATOM 6495 C C . ALA B 1 391 ? -8.203 18.344 -13.93 1 95.06 391 ALA B C 1
ATOM 6497 O O . ALA B 1 391 ? -8.125 17.391 -14.719 1 95.06 391 ALA B O 1
ATOM 6498 N N . GLU B 1 392 ? -7.355 19.375 -13.953 1 93.88 392 GLU B N 1
ATOM 6499 C CA . GLU B 1 392 ? -6.258 19.453 -14.914 1 93.88 392 GLU B CA 1
ATOM 6500 C C . GLU B 1 392 ? -4.91 19.578 -14.211 1 93.88 392 GLU B C 1
ATOM 6502 O O . GLU B 1 392 ? -4.828 20.125 -13.109 1 93.88 392 GLU B O 1
ATOM 6507 N N . HIS B 1 393 ? -4 18.953 -14.914 1 91.25 393 HIS B N 1
ATOM 6508 C CA . HIS B 1 393 ? -2.637 19.078 -14.414 1 91.25 393 HIS B CA 1
ATOM 6509 C C . HIS B 1 393 ? -2.072 20.469 -14.68 1 91.25 393 HIS B C 1
ATOM 6511 O O . HIS B 1 393 ? -2.162 20.984 -15.805 1 91.25 393 HIS B O 1
ATOM 6517 N N . LYS B 1 394 ? -1.618 21.094 -13.688 1 91.94 394 LYS B N 1
ATOM 6518 C CA . LYS B 1 394 ? -0.889 22.359 -13.812 1 91.94 394 LYS B CA 1
ATOM 6519 C C . LYS B 1 394 ? 0.581 22.172 -13.445 1 91.94 394 LYS B C 1
ATOM 6521 O O . LYS B 1 394 ? 0.926 22.109 -12.266 1 91.94 394 LYS B O 1
ATOM 6526 N N . ALA B 1 395 ? 1.435 22.203 -14.43 1 92.31 395 ALA B N 1
ATOM 6527 C CA . ALA B 1 395 ? 2.859 21.969 -14.219 1 92.31 395 ALA B CA 1
ATOM 6528 C C . ALA B 1 395 ? 3.492 23.109 -13.422 1 92.31 395 ALA B C 1
ATOM 6530 O O . ALA B 1 395 ? 3.076 24.25 -13.547 1 92.31 395 ALA B O 1
ATOM 6531 N N . HIS B 1 396 ? 4.383 22.828 -12.547 1 93.38 396 HIS B N 1
ATOM 6532 C CA . HIS B 1 396 ? 5.168 23.766 -11.758 1 93.38 396 HIS B CA 1
ATOM 6533 C C . HIS B 1 396 ? 6.66 23.516 -11.914 1 93.38 396 HIS B C 1
ATOM 6535 O O . HIS B 1 396 ? 7.086 22.359 -11.984 1 93.38 396 HIS B O 1
ATOM 6541 N N . MET B 1 397 ? 7.367 24.609 -12.039 1 93.94 397 MET B N 1
ATOM 6542 C CA . MET B 1 397 ? 8.82 24.469 -12.094 1 93.94 397 MET B CA 1
ATOM 6543 C C . MET B 1 397 ? 9.367 23.984 -10.75 1 93.94 397 MET B C 1
ATOM 6545 O O . MET B 1 397 ? 9.039 24.547 -9.703 1 93.94 397 MET B O 1
ATOM 6549 N N . LYS B 1 398 ? 10.164 22.953 -10.82 1 95.75 398 LYS B N 1
ATOM 6550 C CA . LYS B 1 398 ? 10.695 22.391 -9.586 1 95.75 398 LYS B CA 1
ATOM 6551 C C . LYS B 1 398 ? 11.625 23.375 -8.883 1 95.75 398 LYS B C 1
ATOM 6553 O O . LYS B 1 398 ? 12.328 24.141 -9.539 1 95.75 398 LYS B O 1
ATOM 6558 N N . ASN B 1 399 ? 11.727 23.391 -7.559 1 95.56 399 ASN B N 1
ATOM 6559 C CA . ASN B 1 399 ? 12.539 24.297 -6.746 1 95.56 399 ASN B CA 1
ATOM 6560 C C . ASN B 1 399 ? 13.898 23.688 -6.43 1 95.56 399 ASN B C 1
ATOM 6562 O O . ASN B 1 399 ? 14.805 24.391 -5.977 1 95.56 399 ASN B O 1
ATOM 6566 N N . GLY B 1 400 ? 14.094 22.406 -6.711 1 97.38 400 GLY B N 1
ATOM 6567 C CA . GLY B 1 400 ? 15.344 21.75 -6.348 1 97.38 400 GLY B CA 1
ATOM 6568 C C . GLY B 1 400 ? 15.406 21.359 -4.887 1 97.38 400 GLY B C 1
ATOM 6569 O O . GLY B 1 400 ? 14.375 21.078 -4.266 1 97.38 400 GLY B O 1
ATOM 6570 N N . GLY B 1 401 ? 16.609 21.109 -4.348 1 97 401 GLY B N 1
ATOM 6571 C CA . GLY B 1 401 ? 16.844 20.797 -2.949 1 97 401 GLY B CA 1
ATOM 6572 C C . GLY B 1 401 ? 16.719 19.312 -2.641 1 97 401 GLY B C 1
ATOM 6573 O O . GLY B 1 401 ? 16.844 18.906 -1.486 1 97 401 GLY B O 1
ATOM 6574 N N . TRP B 1 402 ? 16.5 18.531 -3.68 1 98.19 402 TRP B N 1
ATOM 6575 C CA . TRP B 1 402 ? 16.25 17.094 -3.529 1 98.19 402 TRP B CA 1
ATOM 6576 C C . TRP B 1 402 ? 17.047 16.297 -4.551 1 98.19 402 TRP B C 1
ATOM 6578 O O . TRP B 1 402 ? 16.516 15.359 -5.16 1 98.19 402 TRP B O 1
ATOM 6588 N N . GLY B 1 403 ? 18.297 16.719 -4.742 1 97.44 403 GLY B N 1
ATOM 6589 C CA . GLY B 1 403 ? 19.125 16.062 -5.742 1 97.44 403 GLY B CA 1
ATOM 6590 C C . GLY B 1 403 ? 19.969 14.938 -5.176 1 97.44 403 GLY B C 1
ATOM 6591 O O . GLY B 1 403 ? 20.484 14.109 -5.926 1 97.44 403 GLY B O 1
ATOM 6592 N N . ASP B 1 404 ? 20.109 14.805 -3.859 1 97.31 404 ASP B N 1
ATOM 6593 C CA . ASP B 1 404 ? 20.984 13.82 -3.223 1 97.31 404 ASP B CA 1
ATOM 6594 C C . ASP B 1 404 ? 20.406 12.414 -3.338 1 97.31 404 ASP B C 1
ATOM 6596 O O . ASP B 1 404 ? 19.281 12.156 -2.885 1 97.31 404 ASP B O 1
ATOM 6600 N N . VAL B 1 405 ? 21.172 11.438 -3.891 1 95.75 405 VAL B N 1
ATOM 6601 C CA . VAL B 1 405 ? 20.703 10.086 -4.168 1 95.75 405 VAL B CA 1
ATOM 6602 C C . VAL B 1 405 ? 20.453 9.344 -2.857 1 95.75 405 VAL B C 1
ATOM 6604 O O . VAL B 1 405 ? 19.641 8.414 -2.805 1 95.75 405 VAL B O 1
ATOM 6607 N N . ARG B 1 406 ? 21.203 9.75 -1.756 1 95.5 406 ARG B N 1
ATOM 6608 C CA . ARG B 1 406 ? 20.953 9.133 -0.458 1 95.5 406 ARG B CA 1
ATOM 6609 C C . ARG B 1 406 ? 19.531 9.414 0.019 1 95.5 406 ARG B C 1
ATOM 6611 O O . ARG B 1 406 ? 18.875 8.539 0.577 1 95.5 406 ARG B O 1
ATOM 6618 N N . ASP B 1 407 ? 19 10.641 -0.229 1 97.81 407 ASP B N 1
ATOM 6619 C CA . ASP B 1 407 ? 17.625 10.992 0.097 1 97.81 407 ASP B CA 1
ATOM 6620 C C . ASP B 1 407 ? 16.641 10.18 -0.736 1 97.81 407 ASP B C 1
ATOM 6622 O O . ASP B 1 407 ? 15.625 9.703 -0.219 1 97.81 407 ASP B O 1
ATOM 6626 N N . HIS B 1 408 ? 16.984 10.016 -2.025 1 97.5 408 HIS B N 1
ATOM 6627 C CA . HIS B 1 408 ? 16.125 9.211 -2.896 1 97.5 408 HIS B CA 1
ATOM 6628 C C . HIS B 1 408 ? 15.992 7.789 -2.371 1 97.5 408 HIS B C 1
ATOM 6630 O O . HIS B 1 408 ? 14.875 7.266 -2.27 1 97.5 408 HIS B O 1
ATOM 6636 N N . SER B 1 409 ? 17.094 7.211 -2.027 1 94.06 409 SER B N 1
ATOM 6637 C CA . SER B 1 409 ? 17.125 5.824 -1.58 1 94.06 409 SER B CA 1
ATOM 6638 C C . SER B 1 409 ? 16.375 5.645 -0.269 1 94.06 409 SER B C 1
ATOM 6640 O O . SER B 1 409 ? 15.578 4.711 -0.128 1 94.06 409 SER B O 1
ATOM 6642 N N . LEU B 1 410 ? 16.594 6.543 0.715 1 95.12 410 LEU B N 1
ATOM 6643 C CA . LEU B 1 410 ? 15.914 6.461 1.998 1 95.12 410 LEU B CA 1
ATOM 6644 C C . LEU B 1 410 ? 14.398 6.582 1.812 1 95.12 410 LEU B C 1
ATOM 6646 O O . LEU B 1 410 ? 13.641 5.789 2.367 1 95.12 410 LEU B O 1
ATOM 6650 N N . CYS B 1 411 ? 14.016 7.527 1.023 1 96.75 411 CYS B N 1
ATOM 6651 C CA . CYS B 1 411 ? 12.609 7.785 0.72 1 96.75 411 CYS B CA 1
ATOM 6652 C C . CYS B 1 411 ? 11.938 6.547 0.141 1 96.75 411 CYS B C 1
ATOM 6654 O O . CYS B 1 411 ? 10.828 6.191 0.539 1 96.75 411 CYS B O 1
ATOM 6656 N N . LYS B 1 412 ? 12.602 5.82 -0.726 1 93.19 412 LYS B N 1
ATOM 6657 C CA . LYS B 1 412 ? 12.055 4.652 -1.411 1 93.19 412 LYS B CA 1
ATOM 6658 C C . LYS B 1 412 ? 11.93 3.469 -0.46 1 93.19 412 LYS B C 1
ATOM 6660 O O . LYS B 1 412 ? 11.219 2.504 -0.753 1 93.19 412 LYS B O 1
ATOM 6665 N N . ASN B 1 413 ? 12.57 3.525 0.679 1 90.31 413 ASN B N 1
ATOM 6666 C CA . ASN B 1 413 ? 12.648 2.348 1.537 1 90.31 413 ASN B CA 1
ATOM 6667 C C . ASN B 1 413 ? 11.609 2.398 2.656 1 90.31 413 ASN B C 1
ATOM 6669 O O . ASN B 1 413 ? 11.422 1.42 3.381 1 90.31 413 ASN B O 1
ATOM 6673 N N . TYR B 1 414 ? 10.852 3.436 2.812 1 91.44 414 TYR B N 1
ATOM 6674 C CA . TYR B 1 414 ? 9.898 3.559 3.912 1 91.44 414 TYR B CA 1
ATOM 6675 C C . TYR B 1 414 ? 8.859 2.441 3.865 1 91.44 414 TYR B C 1
ATOM 6677 O O . TYR B 1 414 ? 8.477 1.902 4.902 1 91.44 414 TYR B O 1
ATOM 6685 N N . ALA B 1 415 ? 8.477 2.104 2.676 1 87.81 415 ALA B N 1
ATOM 6686 C CA . ALA B 1 415 ? 7.418 1.104 2.541 1 87.81 415 ALA B CA 1
ATOM 6687 C C . ALA B 1 415 ? 7.926 -0.285 2.92 1 87.81 415 ALA B C 1
ATOM 6689 O O . ALA B 1 415 ? 7.133 -1.208 3.121 1 87.81 415 ALA B O 1
ATOM 6690 N N . LYS B 1 416 ? 9.234 -0.438 2.99 1 82.94 416 LYS B N 1
ATOM 6691 C CA . LYS B 1 416 ? 9.82 -1.736 3.316 1 82.94 416 LYS B CA 1
ATOM 6692 C C . LYS B 1 416 ? 10.031 -1.881 4.82 1 82.94 416 LYS B C 1
ATOM 6694 O O . LYS B 1 416 ? 10.375 -2.965 5.301 1 82.94 416 LYS B O 1
ATOM 6699 N N . LEU B 1 417 ? 9.82 -0.792 5.469 1 76.12 417 LEU B N 1
ATOM 6700 C CA . LEU B 1 417 ? 10.125 -0.778 6.895 1 76.12 417 LEU B CA 1
ATOM 6701 C C . LEU B 1 417 ? 8.859 -0.946 7.723 1 76.12 417 LEU B C 1
ATOM 6703 O O . LEU B 1 417 ? 7.832 -0.339 7.422 1 76.12 417 LEU B O 1
ATOM 6707 N N . LEU B 1 418 ? 8.828 -1.927 8.656 1 65.19 418 LEU B N 1
ATOM 6708 C CA . LEU B 1 418 ? 7.699 -2.115 9.562 1 65.19 418 LEU B CA 1
ATOM 6709 C C . LEU B 1 418 ? 7.766 -1.128 10.727 1 65.19 418 LEU B C 1
ATOM 6711 O O . LEU B 1 418 ? 8.852 -0.77 11.18 1 65.19 418 LEU B O 1
#

Secondary structure (DSSP, 8-state):
-HHHHHHHHHHHHHHHHHHHHHHHHHHHHHHHHHHHTT-------------S-------S-HHHHHHHHHHHHHH---BTTTTS-S--SEEEEEEE-S-HHHHHHHHHHHHTSTTGGGEEEEEEESS--HHHHHHHHT--SSEEEEEE-TT-TTT-TTSTTS--TTSPPTT--HHHHHHHT-TTTT---TTSPPP-HHHHHHHHHHHHHHHIIIII-GGGTT--SPEEEEETTEEE-TTHHHHHHHHHHHHHHH-TT--EEE---TTTTTTHHHHTTEEEEEE--HHHH-SSEEE-HHHHHHHHTTHHHHHHSSBS-HHHHHHHHHHHTSSSPPEEEEESS-SEEE--S--SS--TT--HHHHHHHHHHHHHHHGGG-S-SS-EEEEE-----------B----HHHHHHHHHGGG--/-HHHHHHHHHHHHHHHHHHHHHHHHHHHHHHHHHHH-----S---------S-------S-HHHHHHHHHHHHHH---BTTTTS-S--SEEEEEEE-S-HHHHHHHHHHHHTSTTGGGEEEEEEESS--HHHHHHHHT--SSEEEEEE-TT-TTT-TTSTTS--TTSPPTT--HHHHHHHT-TTTT--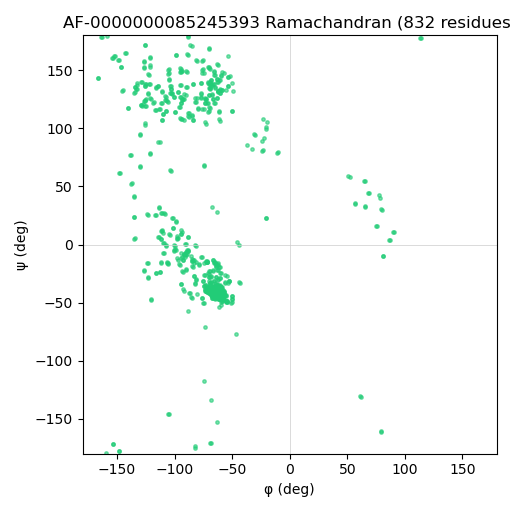-TTSPPP-HHHHHHHHHHHHHHHIIIII-GGGTT--SPEEEEETTEEE-TTHHHHHHHHHHHHHHH-TT--EEE---TTTTTTHHHHTTEEEEEE--HHHH-SSEEE-HHHHHHHHTTHHHHHHSSBS-HHHHHHHHHHHTSSSPPEEEEESS-SEEE--S--SS--TT--HHHHHHHHHHHHHHHGGG-S-SS-EEEEE-----------B----HHHHHHHHHGGG--

InterPro domains:
  IPR007754 N-acetylglucosaminyltransferase II [PF05060] (67-411)
  IPR007754 N-acetylglucosaminyltransferase II [PTHR12871] (1-417)
  IPR029044 Nucleotide-diphospho-sugar transferases [G3DSA:3.90.550.10] (90-360)
  IPR029044 Nucleotide-diphospho-sugar transferases [SSF53448] (96-359)

Radius of gyration: 28.02 Å; Cα contacts (8 Å, |Δi|>4): 1537; chains: 2; bounding box: 78×77×71 Å

Sequence (836 aa):
MRFRLLKRNLLALLGVSFVVVTLLFSTRVLIVSEDGGGDAGGPQQGPRAGRSGPVTFNFGSLSDLSQSVYSANYRQCVHNQDRFPGDPQLVLVAQVHNRPEYLQLLIRSLEKAAEVHSFLLIFSHDYFSEEINSIVQRISFCKVLQIYFPFSTQLYPSQFPGQDPRDCPRDMSKDDAMKTGCLNAGHPDSYGHYREAFITQTKHHWWWKLHFVFERVQAMQGYGGFAVFLEEDNYILPDFFHFYKSMLEFRRSSCPDCDLLVLGNHDGVKDFSRLTNKVLTTGWMSTKHNMGMAISRELYYKLMGCSSEYCTYDEYNWDWTLQHLSGTCISKPLKVLAAQGSRVLHTGDCGLHQKENCRPEWALQKVEESLQTAREDLFPPSLVLSGAEAAEHKAHMKNGGWGDVRDHSLCKNYAKLLMRFRLLKRNLLALLGVSFVVVTLLFSTRVLIVSEDGGGDAGGPQQGPRAGRSGPVTFNFGSLSDLSQSVYSANYRQCVHNQDRFPGDPQLVLVAQVHNRPEYLQLLIRSLEKAAEVHSFLLIFSHDYFSEEINSIVQRISFCKVLQIYFPFSTQLYPSQFPGQDPRDCPRDMSKDDAMKTGCLNAGHPDSYGHYREAFITQTKHHWWWKLHFVFERVQAMQGYGGFAVFLEEDNYILPDFFHFYKSMLEFRRSSCPDCDLLVLGNHDGVKDFSRLTNKVLTTGWMSTKHNMGMAISRELYYKLMGCSSEYCTYDEYNWDWTLQHLSGTCISKPLKVLAAQGSRVLHTGDCGLHQKENCRPEWALQKVEESLQTAREDLFPPSLVLSGAEAAEHKAHMKNGGWGDVRDHSLCKNYAKLL

Organism: Amphiprion ocellaris (NCBI:txid80972)